Protein 7MC4 (pdb70)

Structure (mmCIF, N/CA/C/O backbone):
data_7MC4
#
_entry.id   7MC4
#
_cell.length_a   114.389
_cell.length_b   173.213
_cell.length_c   83.818
_cell.angle_alpha   90.000
_cell.angle_beta   126.020
_cell.angle_gamma   90.000
#
_symmetry.space_group_name_H-M   'C 1 2 1'
#
loop_
_entity.id
_entity.type
_entity.pdbx_description
1 polymer 'Bilin Lyase-Isomerase'
2 water water
#
loop_
_atom_site.group_PDB
_atom_site.id
_atom_site.type_symbol
_atom_site.label_atom_id
_atom_site.label_alt_id
_atom_site.label_comp_id
_atom_site.label_asym_id
_atom_site.label_entity_id
_atom_site.label_seq_id
_atom_site.pdbx_PDB_ins_code
_atom_site.Cartn_x
_atom_site.Cartn_y
_atom_site.Cartn_z
_atom_site.occupancy
_atom_site.B_iso_or_equiv
_atom_site.auth_seq_id
_atom_site.auth_comp_id
_atom_site.auth_asym_id
_atom_site.auth_atom_id
_atom_site.pdbx_PDB_model_num
ATOM 1 N N . ASP A 1 13 ? 21.905 83.115 33.821 1.00 55.27 -5 ASP A N 1
ATOM 2 C CA . ASP A 1 13 ? 21.816 81.845 34.541 1.00 55.56 -5 ASP A CA 1
ATOM 3 C C . ASP A 1 13 ? 20.599 81.825 35.474 1.00 50.41 -5 ASP A C 1
ATOM 4 O O . ASP A 1 13 ? 20.522 82.616 36.414 1.00 40.97 -5 ASP A O 1
ATOM 9 N N . PRO A 1 14 ? 19.664 80.901 35.221 1.00 46.61 -4 PRO A N 1
ATOM 10 C CA . PRO A 1 14 ? 18.462 80.812 36.067 1.00 40.98 -4 PRO A CA 1
ATOM 11 C C . PRO A 1 14 ? 18.756 80.573 37.534 1.00 40.87 -4 PRO A C 1
ATOM 12 O O . PRO A 1 14 ? 17.818 80.597 38.337 1.00 52.34 -4 PRO A O 1
ATOM 16 N N . ASN A 1 15 ? 20.015 80.353 37.918 1.00 40.47 -3 ASN A N 1
ATOM 17 C CA . ASN A 1 15 ? 20.325 80.110 39.323 1.00 40.97 -3 ASN A CA 1
ATOM 18 C C . ASN A 1 15 ? 20.116 81.348 40.180 1.00 49.17 -3 ASN A C 1
ATOM 19 O O . ASN A 1 15 ? 19.766 81.225 41.359 1.00 54.95 -3 ASN A O 1
ATOM 24 N N . SER A 1 16 ? 20.335 82.536 39.619 1.00 46.03 -2 SER A N 1
ATOM 25 C CA . SER A 1 16 ? 20.145 83.785 40.345 1.00 43.82 -2 SER A CA 1
ATOM 26 C C . SER A 1 16 ? 18.699 84.233 40.362 1.00 43.66 -2 SER A C 1
ATOM 27 O O . SER A 1 16 ? 18.388 85.251 40.983 1.00 48.60 -2 SER A O 1
ATOM 30 N N . SER A 1 17 ? 17.820 83.504 39.688 1.00 43.11 -1 SER A N 1
ATOM 31 C CA . SER A 1 17 ? 16.403 83.822 39.653 1.00 49.28 -1 SER A CA 1
ATOM 32 C C . SER A 1 17 ? 15.552 82.759 40.344 1.00 46.51 -1 SER A C 1
ATOM 33 O O . SER A 1 17 ? 14.319 82.833 40.282 1.00 47.85 -1 SER A O 1
ATOM 36 N N . SER A 1 18 ? 16.171 81.800 41.028 1.00 43.46 0 SER A N 1
ATOM 37 C CA . SER A 1 18 ? 15.486 80.602 41.492 1.00 49.72 0 SER A CA 1
ATOM 38 C C . SER A 1 18 ? 16.064 80.137 42.822 1.00 44.35 0 SER A C 1
ATOM 39 O O . SER A 1 18 ? 17.257 80.296 43.089 1.00 44.23 0 SER A O 1
ATOM 50 N N . ALA A 1 20 ? 15.848 76.746 43.864 1.00 45.97 2 ALA A N 1
ATOM 51 C CA . ALA A 1 20 ? 16.571 75.513 43.565 1.00 45.96 2 ALA A CA 1
ATOM 52 C C . ALA A 1 20 ? 17.903 75.844 42.896 1.00 50.20 2 ALA A C 1
ATOM 53 O O . ALA A 1 20 ? 18.033 76.826 42.160 1.00 57.26 2 ALA A O 1
ATOM 55 N N . GLU A 1 21 ? 18.908 75.028 43.169 1.00 44.88 3 GLU A N 1
ATOM 56 C CA . GLU A 1 21 ? 20.249 75.283 42.674 1.00 43.83 3 GLU A CA 1
ATOM 57 C C . GLU A 1 21 ? 20.645 74.177 41.714 1.00 43.17 3 GLU A C 1
ATOM 58 O O . GLU A 1 21 ? 20.666 72.996 42.083 1.00 44.13 3 GLU A O 1
ATOM 64 N N . ARG A 1 22 ? 20.960 74.561 40.491 1.00 46.74 4 ARG A N 1
ATOM 65 C CA . ARG A 1 22 ? 21.573 73.656 39.535 1.00 41.02 4 ARG A CA 1
ATOM 66 C C . ARG A 1 22 ? 23.081 73.699 39.740 1.00 40.57 4 ARG A C 1
ATOM 67 O O . ARG A 1 22 ? 23.706 74.755 39.586 1.00 39.98 4 ARG A O 1
ATOM 75 N N . PHE A 1 23 ? 23.666 72.567 40.104 1.00 54.80 5 PHE A N 1
ATOM 76 C CA . PHE A 1 23 ? 25.107 72.474 40.305 1.00 51.55 5 PHE A CA 1
ATOM 77 C C . PHE A 1 23 ? 25.734 71.868 39.058 1.00 57.29 5 PHE A C 1
ATOM 78 O O . PHE A 1 23 ? 25.497 70.697 38.740 1.00 56.84 5 PHE A O 1
ATOM 86 N N . ASP A 1 24 ? 26.528 72.670 38.356 1.00 64.35 6 ASP A N 1
ATOM 87 C CA . ASP A 1 24 ? 27.318 72.170 37.245 1.00 62.38 6 ASP A CA 1
ATOM 88 C C . ASP A 1 24 ? 28.588 71.507 37.767 1.00 62.47 6 ASP A C 1
ATOM 89 O O . ASP A 1 24 ? 29.013 71.714 38.905 1.00 56.60 6 ASP A O 1
ATOM 94 N N . ASN A 1 25 ? 29.199 70.695 36.921 1.00 79.75 7 ASN A N 1
ATOM 95 C CA . ASN A 1 25 ? 30.484 70.099 37.255 1.00 86.35 7 ASN A CA 1
ATOM 96 C C . ASN A 1 25 ? 31.484 70.594 36.219 1.00 84.99 7 ASN A C 1
ATOM 97 O O . ASN A 1 25 ? 31.628 70.020 35.136 1.00 73.51 7 ASN A O 1
ATOM 102 N N . LEU A 1 26 ? 32.141 71.700 36.551 1.00 87.38 8 LEU A N 1
ATOM 103 C CA . LEU A 1 26 ? 33.301 72.151 35.802 1.00 86.75 8 LEU A CA 1
ATOM 104 C C . LEU A 1 26 ? 34.515 71.342 36.237 1.00 85.82 8 LEU A C 1
ATOM 105 O O . LEU A 1 26 ? 34.798 71.226 37.435 1.00 85.86 8 LEU A O 1
ATOM 110 N N . VAL A 1 27 ? 35.216 70.761 35.271 1.00 85.68 9 VAL A N 1
ATOM 111 C CA . VAL A 1 27 ? 36.425 69.999 35.547 1.00 81.43 9 VAL A CA 1
ATOM 112 C C . VAL A 1 27 ? 37.539 70.552 34.677 1.00 75.43 9 VAL A C 1
ATOM 113 O O . VAL A 1 27 ? 37.351 70.768 33.473 1.00 71.78 9 VAL A O 1
ATOM 117 N N . GLU A 1 28 ? 38.689 70.797 35.289 1.00 73.44 10 GLU A N 1
ATOM 118 C CA . GLU A 1 28 ? 39.827 71.315 34.547 1.00 66.90 10 GLU A CA 1
ATOM 119 C C . GLU A 1 28 ? 40.407 70.215 33.667 1.00 50.93 10 GLU A C 1
ATOM 120 O O . GLU A 1 28 ? 40.761 69.135 34.149 1.00 47.62 10 GLU A O 1
ATOM 126 N N . GLY A 1 29 ? 40.474 70.474 32.377 1.00 46.41 11 GLY A N 1
ATOM 127 C CA . GLY A 1 29 ? 41.002 69.520 31.433 1.00 40.38 11 GLY A CA 1
ATOM 128 C C . GLY A 1 29 ? 42.494 69.660 31.271 1.00 44.41 11 GLY A C 1
ATOM 129 O O . GLY A 1 29 ? 43.194 70.224 32.114 1.00 47.15 11 GLY A O 1
ATOM 130 N N . LEU A 1 30 ? 42.982 69.139 30.158 1.00 49.55 12 LEU A N 1
ATOM 131 C CA . LEU A 1 30 ? 44.396 69.142 29.848 1.00 42.40 12 LEU A CA 1
ATOM 132 C C . LEU A 1 30 ? 44.624 69.863 28.528 1.00 33.04 12 LEU A C 1
ATOM 133 O O . LEU A 1 30 ? 43.705 70.038 27.724 1.00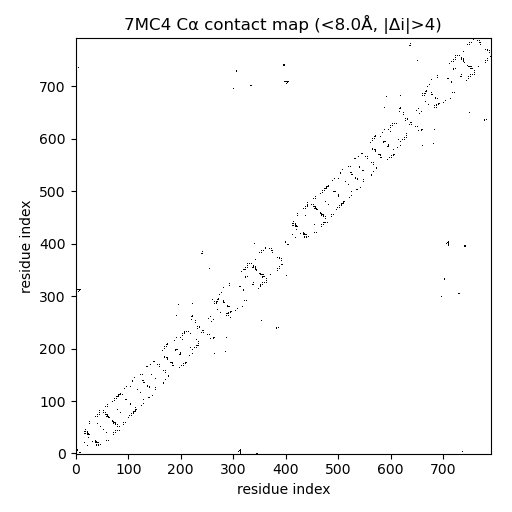 32.48 12 LEU A O 1
ATOM 138 N N . THR A 1 31 ? 45.858 70.300 28.319 1.00 26.97 13 THR A N 1
ATOM 139 C CA . THR A 1 31 ? 46.243 70.658 26.973 1.00 25.95 13 THR A CA 1
ATOM 140 C C . THR A 1 31 ? 46.297 69.394 26.109 1.00 48.44 13 THR A C 1
ATOM 141 O O . THR A 1 31 ? 46.181 68.259 26.594 1.00 43.30 13 THR A O 1
ATOM 145 N N . GLU A 1 32 ? 46.444 69.599 24.800 1.00 50.65 14 GLU A N 1
ATOM 146 C CA . GLU A 1 32 ? 46.577 68.463 23.895 1.00 41.58 14 GLU A CA 1
ATOM 147 C C . GLU A 1 32 ? 47.891 67.739 24.129 1.00 39.56 14 GLU A C 1
ATOM 148 O O . GLU A 1 32 ? 47.936 66.503 24.190 1.00 35.14 14 GLU A O 1
ATOM 154 N N . GLU A 1 33 ? 48.977 68.504 24.251 1.00 41.92 15 GLU A N 1
ATOM 155 C CA . GLU A 1 33 ? 50.288 67.941 24.556 1.00 41.19 15 GLU A CA 1
ATOM 156 C C . GLU A 1 33 ? 50.241 67.065 25.807 1.00 36.95 15 GLU A C 1
ATOM 157 O O . GLU A 1 33 ? 50.729 65.930 25.812 1.00 35.42 15 GLU A O 1
ATOM 163 N N . ARG A 1 34 ? 49.667 67.582 26.891 1.00 47.36 16 ARG A N 1
ATOM 164 C CA . ARG A 1 34 ? 49.661 66.812 28.129 1.00 42.78 16 ARG A CA 1
ATOM 165 C C . ARG A 1 34 ? 48.758 65.596 27.995 1.00 30.73 16 ARG A C 1
ATOM 166 O O . ARG A 1 34 ? 49.063 64.522 28.530 1.00 45.33 16 ARG A O 1
ATOM 174 N N . ALA A 1 35 ? 47.654 65.738 27.263 1.00 30.27 17 ALA A N 1
ATOM 175 C CA . ALA A 1 35 ? 46.763 64.606 27.055 1.00 42.31 17 ALA A CA 1
ATOM 176 C C . ALA A 1 35 ? 47.501 63.444 26.399 1.00 40.43 17 ALA A C 1
ATOM 177 O O . ALA A 1 35 ? 47.476 62.313 26.892 1.00 28.34 17 ALA A O 1
ATOM 187 N N . ALA A 1 37 ? 50.411 62.736 26.358 1.00 30.06 19 ALA A N 1
ATOM 188 C CA . ALA A 1 37 ? 51.482 62.224 27.203 1.00 40.97 19 ALA A CA 1
ATOM 189 C C . ALA A 1 37 ? 50.968 61.202 28.207 1.00 41.75 19 ALA A C 1
ATOM 190 O O . ALA A 1 37 ? 51.632 60.191 28.457 1.00 47.22 19 ALA A O 1
ATOM 192 N N . VAL A 1 38 ? 49.793 61.438 28.790 1.00 44.70 20 VAL A N 1
ATOM 193 C CA . VAL A 1 38 ? 49.343 60.642 29.930 1.00 35.87 20 VAL A CA 1
ATOM 194 C C . VAL A 1 38 ? 48.368 59.531 29.549 1.00 29.87 20 VAL A C 1
ATOM 195 O O . VAL A 1 38 ? 48.240 58.550 30.295 1.00 27.68 20 VAL A O 1
ATOM 199 N N . ILE A 1 39 ? 47.688 59.647 28.418 1.00 40.59 21 ILE A N 1
ATOM 200 C CA . ILE A 1 39 ? 46.523 58.813 28.156 1.00 40.13 21 ILE A CA 1
ATOM 201 C C . ILE A 1 39 ? 46.887 57.326 28.067 1.00 41.05 21 ILE A C 1
ATOM 202 O O . ILE A 1 39 ? 46.041 56.459 28.333 1.00 43.96 21 ILE A O 1
ATOM 207 N N . LEU A 1 40 ? 48.136 56.995 27.708 1.00 43.51 22 LEU A N 1
ATOM 208 C CA . LEU A 1 40 ? 48.570 55.595 27.691 1.00 50.94 22 LEU A CA 1
ATOM 209 C C . LEU A 1 40 ? 49.373 55.197 28.921 1.00 55.48 22 LEU A C 1
ATOM 210 O O . LEU A 1 40 ? 49.690 54.015 29.067 1.00 45.21 22 LEU A O 1
ATOM 215 N N . ALA A 1 41 ? 49.727 56.143 29.790 1.00 55.03 23 ALA A N 1
ATOM 216 C CA . ALA A 1 41 ? 50.594 55.827 30.914 1.00 60.50 23 ALA A CA 1
ATOM 217 C C . ALA A 1 41 ? 49.898 54.877 31.876 1.00 60.27 23 ALA A C 1
ATOM 218 O O . ALA A 1 41 ? 48.668 54.852 31.973 1.00 57.96 23 ALA A O 1
ATOM 220 N N . ASP A 1 42 ? 50.694 54.083 32.593 1.00 62.93 24 ASP A N 1
ATOM 221 C CA . ASP A 1 42 ? 50.129 53.325 33.697 1.00 59.39 24 ASP A CA 1
ATOM 222 C C . ASP A 1 42 ? 49.533 54.309 34.706 1.00 53.64 24 ASP A C 1
ATOM 223 O O . ASP A 1 42 ? 50.246 55.203 35.184 1.00 60.87 24 ASP A O 1
ATOM 228 N N . PRO A 1 43 ? 48.243 54.190 35.035 1.00 41.95 25 PRO A N 1
ATOM 229 C CA . PRO A 1 43 ? 47.640 55.150 35.981 1.00 39.81 25 PRO A CA 1
ATOM 230 C C . PRO A 1 43 ? 48.339 55.201 37.334 1.00 58.21 25 PRO A C 1
ATOM 231 O O . PRO A 1 43 ? 48.322 56.248 37.992 1.00 68.02 25 PRO A O 1
ATOM 235 N N . ASP A 1 44 ? 48.968 54.105 37.766 1.00 57.32 26 ASP A N 1
ATOM 236 C CA . ASP A 1 44 ? 49.734 54.102 39.005 1.00 61.35 26 ASP A CA 1
ATOM 237 C C . ASP A 1 44 ? 50.978 54.982 38.937 1.00 45.35 26 ASP A C 1
ATOM 238 O O . ASP A 1 44 ? 51.619 55.201 39.974 1.00 35.81 26 ASP A O 1
ATOM 243 N N . SER A 1 45 ? 51.340 55.477 37.758 1.00 30.69 27 SER A N 1
ATOM 244 C CA . SER A 1 45 ? 52.561 56.249 37.591 1.00 54.06 27 SER A CA 1
ATOM 245 C C . SER A 1 45 ? 52.300 57.740 37.457 1.00 47.40 27 SER A C 1
ATOM 246 O O . SER A 1 45 ? 53.247 58.528 37.392 1.00 31.85 27 SER A O 1
ATOM 249 N N . LEU A 1 46 ? 51.047 58.145 37.413 1.00 49.71 28 LEU A N 1
ATOM 250 C CA . LEU A 1 46 ? 50.696 59.522 37.115 1.00 46.81 28 LEU A CA 1
ATOM 251 C C . LEU A 1 46 ? 50.571 60.330 38.402 1.00 37.32 28 LEU A C 1
ATOM 252 O O . LEU A 1 46 ? 50.001 59.856 39.391 1.00 55.71 28 LEU A O 1
ATOM 257 N N . GLU A 1 47 ? 51.134 61.541 38.388 1.00 32.16 29 GLU A N 1
ATOM 258 C CA . GLU A 1 47 ? 50.861 62.502 39.447 1.00 32.89 29 GLU A CA 1
ATOM 259 C C . GLU A 1 47 ? 49.368 62.579 39.719 1.00 40.27 29 GLU A C 1
ATOM 260 O O . GLU A 1 47 ? 48.904 62.249 40.815 1.00 51.16 29 GLU A O 1
ATOM 266 N N . ARG A 1 48 ? 48.590 62.949 38.707 1.00 39.54 30 ARG A N 1
ATOM 267 C CA . ARG A 1 48 ? 47.138 63.024 38.845 1.00 36.37 30 ARG A CA 1
ATOM 268 C C . ARG A 1 48 ? 46.450 61.961 37.981 1.00 42.64 30 ARG A C 1
ATOM 269 O O . ARG A 1 48 ? 46.269 62.152 36.762 1.00 35.84 30 ARG A O 1
ATOM 277 N N . PRO A 1 49 ? 46.067 60.818 38.571 1.00 52.04 31 PRO A N 1
ATOM 278 C CA . PRO A 1 49 ? 45.490 59.712 37.783 1.00 35.54 31 PRO A CA 1
ATOM 279 C C . PRO A 1 49 ? 44.204 60.038 37.026 1.00 42.03 31 PRO A C 1
ATOM 280 O O . PRO A 1 49 ? 43.930 59.407 35.992 1.00 37.61 31 PRO A O 1
ATOM 284 N N . VAL A 1 50 ? 43.383 60.975 37.505 1.00 49.75 32 VAL A N 1
ATOM 285 C CA . VAL A 1 50 ? 42.156 61.280 36.768 1.00 44.70 32 VAL A CA 1
ATOM 286 C C . VAL A 1 50 ? 42.475 61.866 35.393 1.00 48.85 32 VAL A C 1
ATOM 287 O O . VAL A 1 50 ? 41.695 61.709 34.441 1.00 44.63 32 VAL A O 1
ATOM 291 N N . ASP A 1 51 ? 43.637 62.513 35.253 1.00 40.99 33 ASP A N 1
ATOM 292 C CA . ASP A 1 51 ? 44.066 63.012 33.953 1.00 45.23 33 ASP A CA 1
ATOM 293 C C . ASP A 1 51 ? 43.992 61.944 32.870 1.00 54.77 33 ASP A C 1
ATOM 294 O O . ASP A 1 51 ? 43.861 62.266 31.682 1.00 54.74 33 ASP A O 1
ATOM 299 N N . LYS A 1 52 ? 44.068 60.669 33.256 1.00 46.89 34 LYS A N 1
ATOM 300 C CA . LYS A 1 52 ? 44.081 59.610 32.261 1.00 44.15 34 LYS A CA 1
ATOM 301 C C . LYS A 1 52 ? 42.756 59.545 31.500 1.00 54.26 34 LYS A C 1
ATOM 302 O O . LYS A 1 52 ? 42.736 59.143 30.330 1.00 54.47 34 LYS A O 1
ATOM 308 N N . TYR A 1 53 ? 41.651 59.974 32.121 1.00 62.86 35 TYR A N 1
ATOM 309 C CA . TYR A 1 53 ? 40.341 59.949 31.466 1.00 66.40 35 TYR A CA 1
ATOM 310 C C . TYR A 1 53 ? 40.137 61.171 30.584 1.00 64.83 35 TYR A C 1
ATOM 311 O O . TYR A 1 53 ? 39.692 61.053 29.436 1.00 68.82 35 TYR A O 1
ATOM 328 N N . ALA A 1 55 ? 42.109 63.171 29.205 1.00 30.23 37 ALA A N 1
ATOM 329 C CA . ALA A 1 55 ? 42.967 63.200 28.027 1.00 33.30 37 ALA A CA 1
ATOM 330 C C . ALA A 1 55 ? 42.250 62.646 26.796 1.00 40.79 37 ALA A C 1
ATOM 331 O O . ALA A 1 55 ? 42.407 63.168 25.684 1.00 46.18 37 ALA A O 1
ATOM 333 N N . ALA A 1 56 ? 41.465 61.590 26.968 1.00 25.48 38 ALA A N 1
ATOM 334 C CA . ALA A 1 56 ? 40.659 61.082 25.858 1.00 36.69 38 ALA A CA 1
ATOM 335 C C . ALA A 1 56 ? 39.675 62.134 25.385 1.00 39.45 38 ALA A C 1
ATOM 336 O O . ALA A 1 56 ? 39.613 62.453 24.194 1.00 47.82 38 ALA A O 1
ATOM 338 N N . THR A 1 57 ? 38.898 62.688 26.319 1.00 39.75 39 THR A N 1
ATOM 339 C CA . THR A 1 57 ? 37.966 63.761 25.993 1.00 45.87 39 THR A CA 1
ATOM 340 C C . THR A 1 57 ? 38.688 64.952 25.360 1.00 47.51 39 THR A C 1
ATOM 341 O O . THR A 1 57 ? 38.156 65.595 24.447 1.00 55.60 39 THR A O 1
ATOM 345 N N . ARG A 1 58 ? 39.908 65.255 25.819 1.00 40.08 40 ARG A N 1
ATOM 346 C CA . ARG A 1 58 ? 40.644 66.384 25.253 1.00 46.03 40 ARG A CA 1
ATOM 347 C C . ARG A 1 58 ? 41.067 66.107 23.815 1.00 43.77 40 ARG A C 1
ATOM 348 O O . ARG A 1 58 ? 40.905 66.966 22.937 1.00 50.43 40 ARG A O 1
ATOM 356 N N . LEU A 1 59 ? 41.613 64.918 23.556 1.00 41.95 41 LEU A N 1
ATOM 357 C CA . LEU A 1 59 ? 41.977 64.535 22.194 1.00 37.77 41 LEU A CA 1
ATOM 358 C C . LEU A 1 59 ? 40.764 64.433 21.277 1.00 38.03 41 LEU A C 1
ATOM 359 O O . LEU A 1 59 ? 40.917 64.538 20.055 1.00 42.07 41 LEU A O 1
ATOM 364 N N . GLY A 1 60 ? 39.568 64.231 21.837 1.00 30.85 42 GLY A N 1
ATOM 365 C CA . GLY A 1 60 ? 38.369 64.279 21.025 1.00 25.71 42 GLY A CA 1
ATOM 366 C C . GLY A 1 60 ? 38.134 65.637 20.396 1.00 45.93 42 GLY A C 1
ATOM 367 O O . GLY A 1 60 ? 37.584 65.725 19.297 1.00 35.81 42 GLY A O 1
ATOM 368 N N . ALA A 1 61 ? 38.541 66.710 21.081 1.00 41.97 43 ALA A N 1
ATOM 369 C CA . ALA A 1 61 ? 38.413 68.069 20.571 1.00 44.13 43 ALA A CA 1
ATOM 370 C C . ALA A 1 61 ? 39.626 68.501 19.778 1.00 50.73 43 ALA A C 1
ATOM 371 O O . ALA A 1 61 ? 39.700 69.662 19.359 1.00 52.12 43 ALA A O 1
ATOM 373 N N . SER A 1 62 ? 40.575 67.603 19.568 1.00 56.48 44 SER A N 1
ATOM 374 C CA . SER A 1 62 ? 41.796 67.937 18.862 1.00 57.11 44 SER A CA 1
ATOM 375 C C . SER A 1 62 ? 41.591 67.805 17.352 1.00 55.51 44 SER A C 1
ATOM 376 O O . SER A 1 62 ? 40.584 67.280 16.875 1.00 60.77 44 SER A O 1
ATOM 379 N N . ASN A 1 63 ? 42.571 68.289 16.592 1.00 51.41 45 ASN A N 1
ATOM 380 C CA . ASN A 1 63 ? 42.521 68.245 15.137 1.00 50.55 45 ASN A CA 1
ATOM 381 C C . ASN A 1 63 ? 43.760 67.649 14.485 1.00 58.79 45 ASN A C 1
ATOM 382 O O . ASN A 1 63 ? 43.740 67.422 13.271 1.00 56.93 45 ASN A O 1
ATOM 387 N N . SER A 1 64 ? 44.841 67.430 15.224 1.00 64.73 46 SER A N 1
ATOM 388 C CA . SER A 1 64 ? 46.053 66.979 14.564 1.00 65.02 46 SER A CA 1
ATOM 389 C C . SER A 1 64 ? 45.976 65.487 14.286 1.00 53.86 46 SER A C 1
ATOM 390 O O . SER A 1 64 ? 45.223 64.744 14.913 1.00 49.40 46 SER A O 1
ATOM 393 N N . GLU A 1 65 ? 46.753 65.059 13.301 1.00 58.34 47 GLU A N 1
ATOM 394 C CA . GLU A 1 65 ? 46.767 63.648 12.957 1.00 61.72 47 GLU A CA 1
ATOM 395 C C . GLU A 1 65 ? 47.369 62.822 14.085 1.00 61.34 47 GLU A C 1
ATOM 396 O O . GLU A 1 65 ? 46.891 61.718 14.358 1.00 60.73 47 GLU A O 1
ATOM 402 N N . GLU A 1 66 ? 48.382 63.359 14.776 1.00 59.85 48 GLU A N 1
ATOM 403 C CA . GLU A 1 66 ? 49.021 62.626 15.866 1.00 55.83 48 GLU A CA 1
ATOM 404 C C . GLU A 1 66 ? 48.040 62.346 16.997 1.00 48.93 48 GLU A C 1
ATOM 405 O O . GLU A 1 66 ? 48.005 61.235 17.539 1.00 40.40 48 GLU A O 1
ATOM 411 N N . SER A 1 67 ? 47.231 63.344 17.365 1.00 51.26 49 SER A N 1
ATOM 412 C CA . SER A 1 67 ? 46.227 63.138 18.403 1.00 47.23 49 SER A CA 1
ATOM 413 C C . SER A 1 67 ? 45.226 62.063 18.003 1.00 43.68 49 SER A C 1
ATOM 414 O O . SER A 1 67 ? 44.640 61.398 18.863 1.00 55.10 49 SER A O 1
ATOM 417 N N . LEU A 1 68 ? 45.015 61.877 16.708 1.00 47.78 50 LEU A N 1
ATOM 418 C CA . LEU A 1 68 ? 44.157 60.785 16.277 1.00 51.67 50 LEU A CA 1
ATOM 419 C C . LEU A 1 68 ? 44.867 59.448 16.391 1.00 46.16 50 LEU A C 1
ATOM 420 O O . LEU A 1 68 ? 44.229 58.425 16.674 1.00 52.09 50 LEU A O 1
ATOM 425 N N . ASP A 1 69 ? 46.177 59.428 16.178 1.00 32.61 51 ASP A N 1
ATOM 426 C CA . ASP A 1 69 ? 46.855 58.152 16.288 1.00 47.62 51 ASP A CA 1
ATOM 427 C C . ASP A 1 69 ? 47.030 57.746 17.739 1.00 45.24 51 ASP A C 1
ATOM 428 O O . ASP A 1 69 ? 47.052 56.543 18.041 1.00 40.56 51 ASP A O 1
ATOM 433 N N . VAL A 1 70 ? 47.127 58.730 18.643 1.00 42.73 52 VAL A N 1
ATOM 434 C CA . VAL A 1 70 ? 47.190 58.430 20.073 1.00 38.00 52 VAL A CA 1
ATOM 435 C C . VAL A 1 70 ? 45.855 57.882 20.557 1.00 35.20 52 VAL A C 1
ATOM 436 O O . VAL A 1 70 ? 45.806 56.916 21.328 1.00 37.33 52 VAL A O 1
ATOM 440 N N . LEU A 1 71 ? 44.754 58.481 20.098 1.00 38.46 53 LEU A N 1
ATOM 441 C CA . LEU A 1 71 ? 43.431 57.973 20.433 1.00 29.92 53 LEU A CA 1
ATOM 442 C C . LEU A 1 71 ? 43.253 56.541 19.959 1.00 33.62 53 LEU A C 1
ATOM 443 O O . LEU A 1 71 ? 42.671 55.715 20.674 1.00 40.87 53 LEU A O 1
ATOM 448 N N . ILE A 1 72 ? 43.750 56.225 18.758 1.00 38.74 54 ILE A N 1
ATOM 449 C CA . ILE A 1 72 ? 43.662 54.858 18.243 1.00 36.61 54 ILE A CA 1
ATOM 450 C C . ILE A 1 72 ? 44.374 53.895 19.181 1.00 35.81 54 ILE A C 1
ATOM 451 O O . ILE A 1 72 ? 43.908 52.771 19.418 1.00 36.37 54 ILE A O 1
ATOM 456 N N . GLN A 1 73 ? 45.516 54.316 19.729 1.00 34.48 55 GLN A N 1
ATOM 457 C CA . GLN A 1 73 ? 46.200 53.481 20.707 1.00 26.13 55 GLN A CA 1
ATOM 458 C C . GLN A 1 73 ? 45.387 53.361 21.979 1.00 27.20 55 GLN A C 1
ATOM 459 O O . GLN A 1 73 ? 45.209 52.259 22.503 1.00 30.07 55 GLN A O 1
ATOM 465 N N . ALA A 1 74 ? 44.858 54.476 22.474 1.00 28.69 56 ALA A N 1
ATOM 466 C CA . ALA A 1 74 ? 44.026 54.420 23.671 1.00 29.94 56 ALA A CA 1
ATOM 467 C C . ALA A 1 74 ? 42.810 53.523 23.473 1.00 36.30 56 ALA A C 1
ATOM 468 O O . ALA A 1 74 ? 42.309 52.939 24.441 1.00 57.95 56 ALA A O 1
ATOM 470 N N . ALA A 1 75 ? 42.334 53.388 22.233 1.00 35.12 57 ALA A N 1
ATOM 471 C CA . ALA A 1 75 ? 41.179 52.544 21.939 1.00 32.77 57 ALA A CA 1
ATOM 472 C C . ALA A 1 75 ? 41.550 51.066 21.889 1.00 43.30 57 ALA A C 1
ATOM 473 O O . ALA A 1 75 ? 40.679 50.202 22.055 1.00 40.67 57 ALA A O 1
ATOM 475 N N . GLU A 1 76 ? 42.825 50.764 21.629 1.00 46.27 58 GLU A N 1
ATOM 476 C CA . GLU A 1 76 ? 43.370 49.415 21.678 1.00 38.99 58 GLU A CA 1
ATOM 477 C C . GLU A 1 76 ? 44.019 49.109 23.014 1.00 51.83 58 GLU A C 1
ATOM 478 O O . GLU A 1 76 ? 44.773 48.135 23.114 1.00 55.18 58 GLU A O 1
ATOM 484 N N . LEU A 1 77 ? 43.764 49.931 24.031 1.00 54.20 59 LEU A N 1
ATOM 485 C CA . LEU A 1 77 ? 44.370 49.716 25.339 1.00 55.72 59 LEU A CA 1
ATOM 486 C C . LEU A 1 77 ? 43.969 48.355 25.897 1.00 61.16 59 LEU A C 1
ATOM 487 O O . LEU A 1 77 ? 42.786 47.991 25.896 1.00 53.77 59 LEU A O 1
ATOM 492 N N . ASP A 1 78 ? 44.977 47.612 26.382 1.00 66.98 60 ASP A N 1
ATOM 493 C CA . ASP A 1 78 ? 44.862 46.272 26.950 1.00 82.09 60 ASP A CA 1
ATOM 494 C C . ASP A 1 78 ? 43.888 46.248 28.127 1.00 83.51 60 ASP A C 1
ATOM 495 O O . ASP A 1 78 ? 44.185 46.766 29.211 1.00 78.29 60 ASP A O 1
ATOM 500 N N . PRO A 1 79 ? 42.732 45.641 27.959 1.00 88.80 61 PRO A N 1
ATOM 501 C CA . PRO A 1 79 ? 41.702 45.723 29.000 1.00 90.05 61 PRO A CA 1
ATOM 502 C C . PRO A 1 79 ? 41.988 44.841 30.203 1.00 85.00 61 PRO A C 1
ATOM 503 O O . PRO A 1 79 ? 41.054 44.349 30.841 1.00 89.22 61 PRO A O 1
ATOM 507 N N . GLU A 1 80 ? 43.261 44.629 30.537 1.00 82.92 62 GLU A N 1
ATOM 508 C CA . GLU A 1 80 ? 43.569 43.741 31.656 1.00 80.63 62 GLU A CA 1
ATOM 509 C C . GLU A 1 80 ? 43.200 44.381 32.995 1.00 70.61 62 GLU A C 1
ATOM 510 O O . GLU A 1 80 ? 42.454 43.798 33.789 1.00 61.71 62 GLU A O 1
ATOM 516 N N . HIS A 1 81 ? 43.688 45.584 33.258 1.00 72.54 63 HIS A N 1
ATOM 517 C CA . HIS A 1 81 ? 43.490 46.180 34.567 1.00 76.15 63 HIS A CA 1
ATOM 518 C C . HIS A 1 81 ? 42.387 47.239 34.516 1.00 75.28 63 HIS A C 1
ATOM 519 O O . HIS A 1 81 ? 41.827 47.552 33.459 1.00 71.10 63 HIS A O 1
ATOM 526 N N . LEU A 1 82 ? 42.063 47.765 35.702 1.00 76.75 64 LEU A N 1
ATOM 527 C CA . LEU A 1 82 ? 40.909 48.637 35.887 1.00 67.80 64 LEU A CA 1
ATOM 528 C C . LEU A 1 82 ? 40.952 49.843 34.956 1.00 60.86 64 LEU A C 1
ATOM 529 O O . LEU A 1 82 ? 40.054 50.038 34.129 1.00 63.64 64 LEU A O 1
ATOM 534 N N . PHE A 1 83 ? 41.996 50.668 35.075 1.00 57.00 65 PHE A N 1
ATOM 535 C CA . PHE A 1 83 ? 41.942 52.020 34.526 1.00 55.31 65 PHE A CA 1
ATOM 536 C C . PHE A 1 83 ? 41.976 52.056 32.998 1.00 53.03 65 PHE A C 1
ATOM 537 O O . PHE A 1 83 ? 41.578 53.070 32.411 1.00 37.89 65 PHE A O 1
ATOM 545 N N . ASN A 1 84 ? 42.429 50.981 32.344 1.00 54.19 66 ASN A N 1
ATOM 546 C CA . ASN A 1 84 ? 42.596 50.963 30.893 1.00 51.31 66 ASN A CA 1
ATOM 547 C C . ASN A 1 84 ? 41.359 50.504 30.125 1.00 56.74 66 ASN A C 1
ATOM 548 O O . ASN A 1 84 ? 41.385 50.529 28.892 1.00 64.72 66 ASN A O 1
ATOM 553 N N . ARG A 1 85 ? 40.294 50.061 30.804 1.00 47.67 67 ARG A N 1
ATOM 554 C CA . ARG A 1 85 ? 39.011 49.910 30.130 1.00 42.32 67 ARG A CA 1
ATOM 555 C C . ARG A 1 85 ? 38.164 51.164 30.194 1.00 41.06 67 ARG A C 1
ATOM 556 O O . ARG A 1 85 ? 37.422 51.439 29.251 1.00 47.78 67 ARG A O 1
ATOM 564 N N . ILE A 1 86 ? 38.226 51.917 31.291 1.00 42.30 68 ILE A N 1
ATOM 565 C CA . ILE A 1 86 ? 37.560 53.214 31.327 1.00 38.40 68 ILE A CA 1
ATOM 566 C C . ILE A 1 86 ? 38.138 54.106 30.237 1.00 51.17 68 ILE A C 1
ATOM 567 O O . ILE A 1 86 ? 37.410 54.643 29.393 1.00 55.84 68 ILE A O 1
ATOM 572 N N . THR A 1 87 ? 39.468 54.239 30.217 1.00 48.22 69 THR A N 1
ATOM 573 C CA . THR A 1 87 ? 40.128 55.080 29.225 1.00 48.15 69 THR A CA 1
ATOM 574 C C . THR A 1 87 ? 39.885 54.570 27.804 1.00 48.87 69 THR A C 1
ATOM 575 O O . THR A 1 87 ? 39.702 55.369 26.877 1.00 38.19 69 THR A O 1
ATOM 579 N N . ARG A 1 88 ? 39.863 53.244 27.615 1.00 35.79 70 ARG A N 1
ATOM 580 C CA . ARG A 1 88 ? 39.486 52.698 26.317 1.00 27.22 70 ARG A CA 1
ATOM 581 C C . ARG A 1 88 ? 38.084 53.149 25.909 1.00 35.42 70 ARG A C 1
ATOM 582 O O . ARG A 1 88 ? 37.849 53.493 24.744 1.00 34.79 70 ARG A O 1
ATOM 590 N N . ARG A 1 89 ? 37.143 53.171 26.864 1.00 37.55 71 ARG A N 1
ATOM 591 C CA A ARG A 1 89 ? 35.770 53.581 26.568 0.50 32.56 71 ARG A CA 1
ATOM 592 C CA B ARG A 1 89 ? 35.775 53.579 26.555 0.50 32.55 71 ARG A CA 1
ATOM 593 C C . ARG A 1 89 ? 35.720 55.029 26.085 1.00 39.19 71 ARG A C 1
ATOM 594 O O . ARG A 1 89 ? 34.985 55.363 25.146 1.00 43.92 71 ARG A O 1
ATOM 609 N N . LYS A 1 90 ? 36.500 55.904 26.712 1.00 41.43 72 LYS A N 1
ATOM 610 C CA . LYS A 1 90 ? 36.451 57.310 26.341 1.00 40.13 72 LYS A CA 1
ATOM 611 C C . LYS A 1 90 ? 37.274 57.604 25.087 1.00 41.07 72 LYS A C 1
ATOM 612 O O . LYS A 1 90 ? 36.977 58.571 24.381 1.00 57.89 72 LYS A O 1
ATOM 618 N N . ALA A 1 91 ? 38.299 56.795 24.789 1.00 34.10 73 ALA A N 1
ATOM 619 C CA . ALA A 1 91 ? 38.999 56.919 23.512 1.00 31.95 73 ALA A CA 1
ATOM 620 C C . ALA A 1 91 ? 38.060 56.616 22.353 1.00 30.58 73 ALA A C 1
ATOM 621 O O . ALA A 1 91 ? 38.166 57.215 21.272 1.00 27.68 73 ALA A O 1
ATOM 623 N N . ILE A 1 92 ? 37.111 55.712 22.587 1.00 24.41 74 ILE A N 1
ATOM 624 C CA . ILE A 1 92 ? 36.232 55.209 21.543 1.00 31.94 74 ILE A CA 1
ATOM 625 C C . ILE A 1 92 ? 35.105 56.188 21.261 1.00 41.29 74 ILE A C 1
ATOM 626 O O . ILE A 1 92 ? 34.777 56.457 20.093 1.00 34.47 74 ILE A O 1
ATOM 631 N N . ASP A 1 93 ? 34.465 56.738 22.299 1.00 35.37 75 ASP A N 1
ATOM 632 C CA . ASP A 1 93 ? 33.468 57.720 21.912 1.00 40.92 75 ASP A CA 1
ATOM 633 C C . ASP A 1 93 ? 34.125 59.046 21.563 1.00 37.02 75 ASP A C 1
ATOM 634 O O . ASP A 1 93 ? 33.500 59.862 20.877 1.00 46.25 75 ASP A O 1
ATOM 639 N N . ALA A 1 94 ? 35.395 59.233 21.950 1.00 29.57 76 ALA A N 1
ATOM 640 C CA . ALA A 1 94 ? 36.188 60.337 21.412 1.00 41.48 76 ALA A CA 1
ATOM 641 C C . ALA A 1 94 ? 36.400 60.180 19.914 1.00 44.29 76 ALA A C 1
ATOM 642 O O . ALA A 1 94 ? 36.261 61.146 19.153 1.00 47.76 76 ALA A O 1
ATOM 644 N N . LEU A 1 95 ? 36.750 58.963 19.472 1.00 45.75 77 LEU A N 1
ATOM 645 C CA . LEU A 1 95 ? 36.930 58.696 18.045 1.00 45.23 77 LEU A CA 1
ATOM 646 C C . LEU A 1 95 ? 35.625 58.797 17.267 1.00 41.02 77 LEU A C 1
ATOM 647 O O . LEU A 1 95 ? 35.654 58.909 16.037 1.00 39.38 77 LEU A O 1
ATOM 652 N N . GLY A 1 96 ? 34.484 58.761 17.955 1.00 43.32 78 GLY A N 1
ATOM 653 C CA . GLY A 1 96 ? 33.219 58.975 17.276 1.00 35.38 78 GLY A CA 1
ATOM 654 C C . GLY A 1 96 ? 33.053 60.411 16.819 1.00 54.07 78 GLY A C 1
ATOM 655 O O . GLY A 1 96 ? 32.717 60.668 15.661 1.00 63.05 78 GLY A O 1
ATOM 656 N N . ARG A 1 97 ? 33.289 61.371 17.714 1.00 58.81 79 ARG A N 1
ATOM 657 C CA . ARG A 1 97 ? 33.176 62.752 17.265 1.00 67.38 79 ARG A CA 1
ATOM 658 C C . ARG A 1 97 ? 34.345 63.171 16.390 1.00 60.31 79 ARG A C 1
ATOM 659 O O . ARG A 1 97 ? 34.198 64.111 15.600 1.00 63.42 79 ARG A O 1
ATOM 667 N N . ARG A 1 98 ? 35.487 62.482 16.488 1.00 51.90 80 ARG A N 1
ATOM 668 C CA . ARG A 1 98 ? 36.567 62.752 15.544 1.00 50.22 80 ARG A CA 1
ATOM 669 C C . ARG A 1 98 ? 36.138 62.443 14.112 1.00 44.14 80 ARG A C 1
ATOM 670 O O . ARG A 1 98 ? 36.579 63.115 13.170 1.00 41.48 80 ARG A O 1
ATOM 678 N N . LYS A 1 99 ? 35.279 61.435 13.937 1.00 51.29 81 LYS A N 1
ATOM 679 C CA . LYS A 1 99 ? 34.681 61.056 12.647 1.00 46.20 81 LYS A CA 1
ATOM 680 C C . LYS A 1 99 ? 35.722 60.699 11.592 1.00 54.59 81 LYS A C 1
ATOM 681 O O . LYS A 1 99 ? 35.484 60.858 10.395 1.00 63.19 81 LYS A O 1
ATOM 687 N N . SER A 1 100 ? 36.848 60.188 12.011 1.00 57.45 82 SER A N 1
ATOM 688 C CA . SER A 1 100 ? 37.754 59.717 10.974 1.00 51.47 82 SER A CA 1
ATOM 689 C C . SER A 1 100 ? 37.567 58.225 10.720 1.00 53.45 82 SER A C 1
ATOM 690 O O . SER A 1 100 ? 37.259 57.468 11.642 1.00 45.52 82 SER A O 1
ATOM 693 N N . PRO A 1 101 ? 37.717 57.770 9.476 1.00 54.79 83 PRO A N 1
ATOM 694 C CA . PRO A 1 101 ? 37.623 56.330 9.209 1.00 53.05 83 PRO A CA 1
ATOM 695 C C . PRO A 1 101 ? 38.834 55.536 9.655 1.00 55.13 83 PRO A C 1
ATOM 696 O O . PRO A 1 101 ? 38.761 54.303 9.661 1.00 66.39 83 PRO A O 1
ATOM 700 N N . LYS A 1 102 ? 39.953 56.171 10.007 1.00 53.11 84 LYS A N 1
ATOM 701 C CA . LYS A 1 102 ? 41.084 55.360 10.449 1.00 52.62 84 LYS A CA 1
ATOM 702 C C . LYS A 1 102 ? 40.852 54.794 11.837 1.00 47.93 84 LYS A C 1
ATOM 703 O O . LYS A 1 102 ? 41.552 53.857 12.232 1.00 53.74 84 LYS A O 1
ATOM 709 N N . ALA A 1 103 ? 39.872 55.332 12.574 1.00 36.42 85 ALA A N 1
ATOM 710 C CA . ALA A 1 103 ? 39.445 54.723 13.822 1.00 31.00 85 ALA A CA 1
ATOM 711 C C . ALA A 1 103 ? 38.776 53.370 13.606 1.00 35.52 85 ALA A C 1
ATOM 712 O O . ALA A 1 103 ? 38.693 52.577 14.547 1.00 43.80 85 ALA A O 1
ATOM 714 N N . LEU A 1 104 ? 38.323 53.082 12.390 1.00 38.67 86 LEU A N 1
ATOM 715 C CA . LEU A 1 104 ? 37.480 51.912 12.172 1.00 32.84 86 LEU A CA 1
ATOM 716 C C . LEU A 1 104 ? 38.137 50.586 12.523 1.00 33.81 86 LEU A C 1
ATOM 717 O O . LEU A 1 104 ? 37.439 49.722 13.073 1.00 30.01 86 LEU A O 1
ATOM 722 N N . PRO A 1 105 ? 39.413 50.327 12.224 1.00 43.14 87 PRO A N 1
ATOM 723 C CA . PRO A 1 105 ? 39.973 49.048 12.701 1.00 36.00 87 PRO A CA 1
ATOM 724 C C . PRO A 1 105 ? 39.892 48.916 14.217 1.00 32.19 87 PRO A C 1
ATOM 725 O O . PRO A 1 105 ? 39.435 47.875 14.703 1.00 36.98 87 PRO A O 1
ATOM 729 N N . SER A 1 106 ? 40.268 49.957 14.977 1.00 35.36 88 SER A N 1
ATOM 730 C CA . SER A 1 106 ? 40.179 49.905 16.441 1.00 36.81 88 SER A CA 1
ATOM 731 C C . SER A 1 106 ? 38.755 49.633 16.911 1.00 37.70 88 SER A C 1
ATOM 732 O O . SER A 1 106 ? 38.524 48.791 17.789 1.00 32.21 88 SER A O 1
ATOM 735 N N . LEU A 1 107 ? 37.784 50.351 16.350 1.00 28.36 89 LEU A N 1
ATOM 736 C CA . LEU A 1 107 ? 36.420 50.209 16.830 1.00 35.00 89 LEU A CA 1
ATOM 737 C C . LEU A 1 107 ? 35.868 48.804 16.572 1.00 39.63 89 LEU A C 1
ATOM 738 O O . LEU A 1 107 ? 35.023 48.321 17.339 1.00 37.17 89 LEU A O 1
ATOM 743 N N . PHE A 1 108 ? 36.348 48.125 15.526 1.00 31.38 90 PHE A N 1
ATOM 744 C CA . PHE A 1 108 ? 35.849 46.788 15.227 1.00 37.52 90 PHE A CA 1
ATOM 745 C C . PHE A 1 108 ? 36.487 45.735 16.113 1.00 45.00 90 PHE A C 1
ATOM 746 O O . PHE A 1 108 ? 35.812 44.773 16.493 1.00 43.05 90 PHE A O 1
ATOM 754 N N . LYS A 1 109 ? 37.766 45.903 16.469 1.00 46.68 91 LYS A N 1
ATOM 755 C CA . LYS A 1 109 ? 38.332 45.101 17.550 1.00 46.55 91 LYS A CA 1
ATOM 756 C C . LYS A 1 109 ? 37.442 45.188 18.779 1.00 46.26 91 LYS A C 1
ATOM 757 O O . LYS A 1 109 ? 37.055 44.168 19.359 1.00 54.68 91 LYS A O 1
ATOM 763 N N . ALA A 1 110 ? 37.086 46.410 19.171 1.00 37.99 92 ALA A N 1
ATOM 764 C CA . ALA A 1 110 ? 36.314 46.607 20.385 1.00 33.11 92 ALA A CA 1
ATOM 765 C C . ALA A 1 110 ? 34.939 45.962 20.304 1.00 29.70 92 ALA A C 1
ATOM 766 O O . ALA A 1 110 ? 34.328 45.710 21.344 1.00 33.81 92 ALA A O 1
ATOM 768 N N . LEU A 1 111 ? 34.436 45.675 19.100 1.00 42.96 93 LEU A N 1
ATOM 769 C CA . LEU A 1 111 ? 33.179 44.936 19.002 1.00 48.39 93 LEU A CA 1
ATOM 770 C C . LEU A 1 111 ? 33.241 43.579 19.698 1.00 49.48 93 LEU A C 1
ATOM 771 O O . LEU A 1 111 ? 32.199 43.051 20.101 1.00 58.99 93 LEU A O 1
ATOM 776 N N . LYS A 1 112 ? 34.427 43.001 19.851 1.00 49.01 94 LYS A N 1
ATOM 777 C CA . LYS A 1 112 ? 34.569 41.698 20.484 1.00 55.04 94 LYS A CA 1
ATOM 778 C C . LYS A 1 112 ? 34.910 41.795 21.961 1.00 61.32 94 LYS A C 1
ATOM 779 O O . LYS A 1 112 ? 35.033 40.763 22.623 1.00 61.07 94 LYS A O 1
ATOM 785 N N . CYS A 1 113 ? 35.067 43.004 22.491 1.00 72.86 95 CYS A N 1
ATOM 786 C CA . CYS A 1 113 ? 35.537 43.170 23.858 1.00 82.24 95 CYS A CA 1
ATOM 787 C C . CYS A 1 113 ? 34.560 42.547 24.854 1.00 72.25 95 CYS A C 1
ATOM 788 O O . CYS A 1 113 ? 33.371 42.345 24.573 1.00 60.35 95 CYS A O 1
ATOM 791 N N . SER A 1 114 ? 35.095 42.213 26.031 1.00 74.75 96 SER A N 1
ATOM 792 C CA . SER A 1 114 ? 34.245 41.810 27.147 1.00 77.91 96 SER A CA 1
ATOM 793 C C . SER A 1 114 ? 33.385 42.978 27.608 1.00 73.91 96 SER A C 1
ATOM 794 O O . SER A 1 114 ? 32.160 42.852 27.734 1.00 59.72 96 SER A O 1
ATOM 797 N N . ASP A 1 115 ? 34.023 44.127 27.857 1.00 77.95 97 ASP A N 1
ATOM 798 C CA . ASP A 1 115 ? 33.367 45.343 28.319 1.00 79.37 97 ASP A CA 1
ATOM 799 C C . ASP A 1 115 ? 32.237 45.722 27.372 1.00 81.89 97 ASP A C 1
ATOM 800 O O . ASP A 1 115 ? 32.474 46.342 26.331 1.00 91.20 97 ASP A O 1
ATOM 805 N N . GLU A 1 116 ? 31.007 45.333 27.717 1.00 77.08 98 GLU A N 1
ATOM 806 C CA . GLU A 1 116 ? 29.864 45.586 26.847 1.00 61.23 98 GLU A CA 1
ATOM 807 C C . GLU A 1 116 ? 29.593 47.073 26.684 1.00 51.10 98 GLU A C 1
ATOM 808 O O . GLU A 1 116 ? 28.966 47.475 25.699 1.00 48.23 98 GLU A O 1
ATOM 814 N N . ALA A 1 117 ? 30.070 47.900 27.616 1.00 61.51 99 ALA A N 1
ATOM 815 C CA . ALA A 1 117 ? 29.982 49.348 27.440 1.00 52.52 99 ALA A CA 1
ATOM 816 C C . ALA A 1 117 ? 30.883 49.815 26.299 1.00 54.61 99 ALA A C 1
ATOM 817 O O . ALA A 1 117 ? 30.519 50.718 25.536 1.00 41.40 99 ALA A O 1
ATOM 819 N N . ALA A 1 118 ? 32.069 49.210 26.176 1.00 59.72 100 ALA A N 1
ATOM 820 C CA . ALA A 1 118 ? 32.934 49.483 25.037 1.00 47.93 100 ALA A CA 1
ATOM 821 C C . ALA A 1 118 ? 32.241 49.129 23.729 1.00 46.91 100 ALA A C 1
ATOM 822 O O . ALA A 1 118 ? 32.391 49.839 22.722 1.00 31.49 100 ALA A O 1
ATOM 824 N N . VAL A 1 119 ? 31.459 48.045 23.724 1.00 43.00 101 VAL A N 1
ATOM 825 C CA . VAL A 1 119 ? 30.828 47.608 22.483 1.00 46.72 101 VAL A CA 1
ATOM 826 C C . VAL A 1 119 ? 29.784 48.624 22.034 1.00 44.98 101 VAL A C 1
ATOM 827 O O . VAL A 1 119 ? 29.789 49.064 20.878 1.00 48.34 101 VAL A O 1
ATOM 831 N N . ILE A 1 120 ? 28.897 49.035 22.949 1.00 39.43 102 ILE A N 1
ATOM 832 C CA . ILE A 1 120 ? 27.858 49.999 22.594 1.00 41.34 102 ILE A CA 1
ATOM 833 C C . ILE A 1 120 ? 28.483 51.327 22.195 1.00 42.66 102 ILE A C 1
ATOM 834 O O . ILE A 1 120 ? 28.014 51.993 21.258 1.00 35.89 102 ILE A O 1
ATOM 839 N N . ASN A 1 121 ? 29.578 51.710 22.853 1.00 41.26 103 ASN A N 1
ATOM 840 C CA . ASN A 1 121 ? 30.313 52.887 22.409 1.00 37.59 103 ASN A CA 1
ATOM 841 C C . ASN A 1 121 ? 30.938 52.667 21.031 1.00 35.04 103 ASN A C 1
ATOM 842 O O . ASN A 1 121 ? 30.898 53.561 20.173 1.00 35.95 103 ASN A O 1
ATOM 847 N N . SER A 1 122 ? 31.509 51.487 20.787 1.00 44.38 104 SER A N 1
ATOM 848 C CA . SER A 1 122 ? 32.134 51.250 19.488 1.00 33.50 104 SER A CA 1
ATOM 849 C C . SER A 1 122 ? 31.100 51.278 18.372 1.00 40.15 104 SER A C 1
ATOM 850 O O . SER A 1 122 ? 31.384 51.749 17.264 1.00 45.48 104 SER A O 1
ATOM 853 N N . VAL A 1 123 ? 29.883 50.805 18.657 1.00 36.31 105 VAL A N 1
ATOM 854 C CA . VAL A 1 123 ? 28.824 50.772 17.649 1.00 40.37 105 VAL A CA 1
ATOM 855 C C . VAL A 1 123 ? 28.355 52.18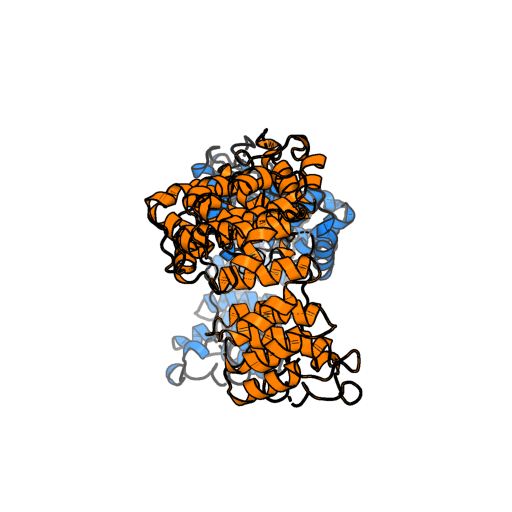4 17.295 1.00 40.59 105 VAL A C 1
ATOM 856 O O . VAL A 1 123 ? 28.131 52.509 16.120 1.00 42.29 105 VAL A O 1
ATOM 860 N N . GLU A 1 124 ? 28.195 53.044 18.296 1.00 51.28 106 GLU A N 1
ATOM 861 C CA . GLU A 1 124 ? 27.783 54.413 18.013 1.00 51.27 106 GLU A CA 1
ATOM 862 C C . GLU A 1 124 ? 28.914 55.209 17.377 1.00 43.39 106 GLU A C 1
ATOM 863 O O . GLU A 1 124 ? 28.674 56.049 16.496 1.00 40.21 106 GLU A O 1
ATOM 869 N N . ALA A 1 125 ? 30.154 54.935 17.786 1.00 40.45 107 ALA A N 1
ATOM 870 C CA . ALA A 1 125 ? 31.295 55.570 17.145 1.00 25.67 107 ALA A CA 1
ATOM 871 C C . ALA A 1 125 ? 31.319 55.257 15.658 1.00 34.91 107 ALA A C 1
ATOM 872 O O . ALA A 1 125 ? 31.426 56.165 14.822 1.00 33.71 107 ALA A O 1
ATOM 874 N N . ILE A 1 126 ? 31.211 53.968 15.307 1.00 34.65 108 ILE A N 1
ATOM 875 C CA . ILE A 1 126 ? 31.201 53.570 13.900 1.00 39.60 108 ILE A CA 1
ATOM 876 C C . ILE A 1 126 ? 30.048 54.238 13.157 1.00 38.19 108 ILE A C 1
ATOM 877 O O . ILE A 1 126 ? 30.171 54.572 11.971 1.00 33.78 108 ILE A O 1
ATOM 882 N N . THR A 1 127 ? 28.912 54.446 13.831 1.00 39.33 109 THR A N 1
ATOM 883 C CA . THR A 1 127 ? 27.827 55.188 13.195 1.00 40.49 109 THR A CA 1
ATOM 884 C C . THR A 1 127 ? 28.235 56.627 12.902 1.00 45.00 109 THR A C 1
ATOM 885 O O . THR A 1 127 ? 27.929 57.156 11.827 1.00 41.83 109 THR A O 1
ATOM 889 N N . LYS A 1 128 ? 28.926 57.278 13.845 1.00 43.75 110 LYS A N 1
ATOM 890 C CA . LYS A 1 128 ? 29.324 58.667 13.635 1.00 42.76 110 LYS A CA 1
ATOM 891 C C . LYS A 1 128 ? 30.326 58.791 12.490 1.00 40.30 110 LYS A C 1
ATOM 892 O O . LYS A 1 128 ? 30.204 59.688 11.650 1.00 44.41 110 LYS A O 1
ATOM 898 N N . ILE A 1 129 ? 31.323 57.899 12.435 1.00 46.74 111 ILE A N 1
ATOM 899 C CA . ILE A 1 129 ? 32.304 57.938 11.347 1.00 40.40 111 ILE A CA 1
ATOM 900 C C . ILE A 1 129 ? 31.603 57.985 9.998 1.00 44.85 111 ILE A C 1
ATOM 901 O O . ILE A 1 129 ? 32.039 58.687 9.075 1.00 51.22 111 ILE A O 1
ATOM 906 N N . ASP A 1 130 ? 30.517 57.218 9.864 1.00 51.18 112 ASP A N 1
ATOM 907 C CA . ASP A 1 130 ? 29.699 57.152 8.650 1.00 57.83 112 ASP A CA 1
ATOM 908 C C . ASP A 1 130 ? 30.557 56.923 7.409 1.00 63.77 112 ASP A C 1
ATOM 909 O O . ASP A 1 130 ? 30.305 57.476 6.338 1.00 68.76 112 ASP A O 1
ATOM 914 N N . ALA A 1 131 ? 31.586 56.105 7.566 1.00 63.19 113 ALA A N 1
ATOM 915 C CA . ALA A 1 131 ? 32.510 55.754 6.499 1.00 55.21 113 ALA A CA 1
ATOM 916 C C . ALA A 1 131 ? 31.929 54.621 5.659 1.00 70.69 113 ALA A C 1
ATOM 917 O O . ALA A 1 131 ? 30.910 54.019 6.016 1.00 70.52 113 ALA A O 1
ATOM 919 N N . PRO A 1 132 ? 32.539 54.309 4.509 1.00 69.62 114 PRO A N 1
ATOM 920 C CA . PRO A 1 132 ? 32.141 53.103 3.766 1.00 72.49 114 PRO A CA 1
ATOM 921 C C . PRO A 1 132 ? 32.685 51.850 4.442 1.00 75.05 114 PRO A C 1
ATOM 922 O O . PRO A 1 132 ? 33.881 51.756 4.735 1.00 76.60 114 PRO A O 1
ATOM 926 N N . LEU A 1 133 ? 31.803 50.884 4.679 1.00 63.86 115 LEU A N 1
ATOM 927 C CA . LEU A 1 133 ? 32.159 49.641 5.348 1.00 52.51 115 LEU A CA 1
ATOM 928 C C . LEU A 1 133 ? 32.186 48.511 4.335 1.00 45.85 115 LEU A C 1
ATOM 929 O O . LEU A 1 133 ? 31.306 48.421 3.472 1.00 51.25 115 LEU A O 1
ATOM 934 N N . THR A 1 134 ? 33.180 47.642 4.435 1.00 39.19 116 THR A N 1
ATOM 935 C CA . THR A 1 134 ? 33.149 46.492 3.547 1.00 47.29 116 THR A CA 1
ATOM 936 C C . THR A 1 134 ? 32.105 45.468 4.010 1.00 40.89 116 THR A C 1
ATOM 937 O O . THR A 1 134 ? 31.582 45.519 5.124 1.00 41.40 116 THR A O 1
ATOM 941 N N . GLU A 1 135 ? 31.781 44.544 3.111 1.00 50.94 117 GLU A N 1
ATOM 942 C CA . GLU A 1 135 ? 30.948 43.410 3.493 1.00 66.77 117 GLU A CA 1
ATOM 943 C C . GLU A 1 135 ? 31.504 42.731 4.743 1.00 72.41 117 GLU A C 1
ATOM 944 O O . GLU A 1 135 ? 30.750 42.349 5.646 1.00 75.91 117 GLU A O 1
ATOM 950 N N . ALA A 1 136 ? 32.830 42.606 4.829 1.00 61.77 118 ALA A N 1
ATOM 951 C CA . ALA A 1 136 ? 33.429 42.016 6.017 1.00 51.55 118 ALA A CA 1
ATOM 952 C C . ALA A 1 136 ? 33.138 42.858 7.244 1.00 46.20 118 ALA A C 1
ATOM 953 O O . ALA A 1 136 ? 32.904 42.318 8.334 1.00 40.41 118 ALA A O 1
ATOM 955 N N . ASP A 1 137 ? 33.153 44.187 7.087 1.00 47.74 119 ASP A N 1
ATOM 956 C CA . ASP A 1 137 ? 32.824 45.061 8.205 1.00 32.92 119 ASP A CA 1
ATOM 957 C C . ASP A 1 137 ? 31.422 44.798 8.696 1.00 34.30 119 ASP A C 1
ATOM 958 O O . ASP A 1 137 ? 31.180 44.768 9.907 1.00 37.86 119 ASP A O 1
ATOM 963 N N . HIS A 1 138 ? 30.479 44.588 7.774 1.00 39.39 120 HIS A N 1
ATOM 964 C CA . HIS A 1 138 ? 29.104 44.369 8.208 1.00 31.57 120 HIS A CA 1
ATOM 965 C C . HIS A 1 138 ? 28.978 43.059 8.957 1.00 31.74 120 HIS A C 1
ATOM 966 O O . HIS A 1 138 ? 28.132 42.934 9.842 1.00 43.42 120 HIS A O 1
ATOM 973 N N . GLU A 1 139 ? 29.819 42.080 8.634 1.00 48.87 121 GLU A N 1
ATOM 974 C CA . GLU A 1 139 ? 29.777 40.818 9.364 1.00 50.40 121 GLU A CA 1
ATOM 975 C C . GLU A 1 139 ? 30.263 41.004 10.793 1.00 41.19 121 GLU A C 1
ATOM 976 O O . GLU A 1 139 ? 29.645 40.492 11.735 1.00 34.16 121 GLU A O 1
ATOM 982 N N . LYS A 1 140 ? 31.347 41.762 10.975 1.00 32.77 122 LYS A N 1
ATOM 983 C CA . LYS A 1 140 ? 31.831 42.045 12.321 1.00 29.52 122 LYS A CA 1
ATOM 984 C C . LYS A 1 140 ? 30.769 42.769 13.146 1.00 42.20 122 LYS A C 1
ATOM 985 O O . LYS A 1 140 ? 30.487 42.402 14.294 1.00 40.22 122 LYS A O 1
ATOM 991 N N . LEU A 1 141 ? 30.163 43.801 12.570 1.00 47.70 123 LEU A N 1
ATOM 992 C CA . LEU A 1 141 ? 29.066 44.482 13.243 1.00 42.79 123 LEU A CA 1
ATOM 993 C C . LEU A 1 141 ? 27.927 43.513 13.548 1.00 32.69 123 LEU A C 1
ATOM 994 O O . LEU A 1 141 ? 27.283 43.623 14.593 1.00 36.00 123 LEU A O 1
ATOM 999 N N . LEU A 1 142 ? 27.682 42.540 12.656 1.00 36.27 124 LEU A N 1
ATOM 1000 C CA . LEU A 1 142 ? 26.610 41.569 12.870 1.00 35.05 124 LEU A CA 1
ATOM 1001 C C . LEU A 1 142 ? 26.877 40.676 14.070 1.00 34.87 124 LEU A C 1
ATOM 1002 O O . LEU A 1 142 ? 25.933 40.195 14.704 1.00 30.97 124 LEU A O 1
ATOM 1007 N N . GLU A 1 143 ? 28.145 40.382 14.363 1.00 40.35 125 GLU A N 1
ATOM 1008 C CA . GLU A 1 143 ? 28.429 39.554 15.533 1.00 40.30 125 GLU A CA 1
ATOM 1009 C C . GLU A 1 143 ? 28.056 40.283 16.812 1.00 44.92 125 GLU A C 1
ATOM 1010 O O . GLU A 1 143 ? 27.553 39.669 17.759 1.00 52.84 125 GLU A O 1
ATOM 1016 N N . ALA A 1 144 ? 28.281 41.600 16.848 1.00 32.39 126 ALA A N 1
ATOM 1017 C CA . ALA A 1 144 ? 27.827 42.407 17.969 1.00 28.71 126 ALA A CA 1
ATOM 1018 C C . ALA A 1 144 ? 26.313 42.398 18.105 1.00 38.21 126 ALA A C 1
ATOM 1019 O O . ALA A 1 144 ? 25.795 42.760 19.171 1.00 40.81 126 ALA A O 1
ATOM 1021 N N . LEU A 1 145 ? 25.593 42.003 17.052 1.00 34.88 127 LEU A N 1
ATOM 1022 C CA . LEU A 1 145 ? 24.151 42.204 17.035 1.00 42.27 127 LEU A CA 1
ATOM 1023 C C . LEU A 1 145 ? 23.490 41.444 18.165 1.00 57.44 127 LEU A C 1
ATOM 1024 O O . LEU A 1 145 ? 22.894 42.039 19.072 1.00 80.60 127 LEU A O 1
ATOM 1029 N N . LYS A 1 146 ? 23.595 40.125 18.139 1.00 41.20 128 LYS A N 1
ATOM 1030 C CA . LYS A 1 146 ? 22.913 39.315 19.140 1.00 58.61 128 LYS A CA 1
ATOM 1031 C C . LYS A 1 146 ? 23.802 39.099 20.370 1.00 58.36 128 LYS A C 1
ATOM 1032 O O . LYS A 1 146 ? 24.213 37.992 20.712 1.00 65.33 128 LYS A O 1
ATOM 1038 N N . GLY A 1 147 ? 24.104 40.217 21.027 1.00 59.49 129 GLY A N 1
ATOM 1039 C CA . GLY A 1 147 ? 24.440 40.218 22.436 1.00 48.69 129 GLY A CA 1
ATOM 1040 C C . GLY A 1 147 ? 23.148 40.342 23.221 1.00 46.21 129 GLY A C 1
ATOM 1041 O O . GLY A 1 147 ? 22.160 39.659 22.917 1.00 51.09 129 GLY A O 1
ATOM 1042 N N . GLU A 1 148 ? 23.111 41.228 24.207 1.00 46.36 130 GLU A N 1
ATOM 1043 C CA . GLU A 1 148 ? 21.883 41.443 24.956 1.00 53.13 130 GLU A CA 1
ATOM 1044 C C . GLU A 1 148 ? 21.111 42.653 24.434 1.00 49.78 130 GLU A C 1
ATOM 1045 O O . GLU A 1 148 ? 21.680 43.602 23.889 1.00 58.15 130 GLU A O 1
ATOM 1051 N N . ASP A 1 149 ? 19.801 42.614 24.654 1.00 36.70 131 ASP A N 1
ATOM 1052 C CA . ASP A 1 149 ? 18.820 43.427 23.953 1.00 33.56 131 ASP A CA 1
ATOM 1053 C C . ASP A 1 149 ? 19.212 44.886 23.806 1.00 35.69 131 ASP A C 1
ATOM 1054 O O . ASP A 1 149 ? 18.957 45.495 22.761 1.00 33.72 131 ASP A O 1
ATOM 1059 N N . ILE A 1 150 ? 19.847 45.456 24.828 1.00 39.72 132 ILE A N 1
ATOM 1060 C CA . ILE A 1 150 ? 20.235 46.858 24.740 1.00 37.67 132 ILE A CA 1
ATOM 1061 C C . ILE A 1 150 ? 21.322 47.043 23.680 1.00 39.26 132 ILE A C 1
ATOM 1062 O O . ILE A 1 150 ? 21.224 47.932 22.821 1.00 37.16 132 ILE A O 1
ATOM 1067 N N . GLN A 1 151 ? 22.356 46.192 23.704 1.00 43.05 133 GLN A N 1
ATOM 1068 C CA . GLN A 1 151 ? 23.311 46.140 22.595 1.00 49.75 133 GLN A CA 1
ATOM 1069 C C . GLN A 1 151 ? 22.595 45.915 21.269 1.00 38.01 133 GLN A C 1
ATOM 1070 O O . GLN A 1 151 ? 22.844 46.607 20.272 1.00 31.68 133 GLN A O 1
ATOM 1076 N N . LYS A 1 152 ? 21.697 44.935 21.249 1.00 34.70 134 LYS A N 1
ATOM 1077 C CA . LYS A 1 152 ? 21.018 44.587 20.013 1.00 34.02 134 LYS A CA 1
ATOM 1078 C C . LYS A 1 152 ? 20.254 45.789 19.452 1.00 25.51 134 LYS A C 1
ATOM 1079 O O . LYS A 1 152 ? 20.336 46.081 18.250 1.00 26.63 134 LYS A O 1
ATOM 1085 N N . ARG A 1 153 ? 19.552 46.540 20.305 1.00 27.26 135 ARG A N 1
ATOM 1086 C CA . ARG A 1 153 ? 18.864 47.713 19.782 1.00 28.93 135 ARG A CA 1
ATOM 1087 C C . ARG A 1 153 ? 19.859 48.709 19.203 1.00 26.56 135 ARG A C 1
ATOM 1088 O O . ARG A 1 153 ? 19.539 49.438 18.260 1.00 21.15 135 ARG A O 1
ATOM 1096 N N . ALA A 1 154 ? 21.083 48.720 19.730 1.00 36.43 136 ALA A N 1
ATOM 1097 C CA . ALA A 1 154 ? 22.079 49.693 19.299 1.00 29.51 136 ALA A CA 1
ATOM 1098 C C . ALA A 1 154 ? 22.735 49.254 18.000 1.00 30.26 136 ALA A C 1
ATOM 1099 O O . ALA A 1 154 ? 23.005 50.082 17.118 1.00 32.06 136 ALA A O 1
ATOM 1101 N N . VAL A 1 155 ? 22.992 47.953 17.870 1.00 26.93 137 VAL A N 1
ATOM 1102 C CA . VAL A 1 155 ? 23.576 47.425 16.646 1.00 18.49 137 VAL A CA 1
ATOM 1103 C C . VAL A 1 155 ? 22.603 47.597 15.489 1.00 22.66 137 VAL A C 1
ATOM 1104 O O . VAL A 1 155 ? 22.962 48.124 14.426 1.00 22.41 137 VAL A O 1
ATOM 1108 N N . ILE A 1 156 ? 21.342 47.219 15.703 1.00 21.63 138 ILE A N 1
ATOM 1109 C CA . ILE A 1 156 ? 20.302 47.431 14.694 1.00 23.69 138 ILE A CA 1
ATOM 1110 C C . ILE A 1 156 ? 20.266 48.882 14.249 1.00 31.60 138 ILE A C 1
ATOM 1111 O O . ILE A 1 156 ? 20.223 49.177 13.045 1.00 17.95 138 ILE A O 1
ATOM 1116 N N . GLN A 1 157 ? 20.287 49.813 15.217 1.00 37.66 139 GLN A N 1
ATOM 1117 C CA . GLN A 1 157 ? 20.200 51.238 14.910 1.00 30.54 139 GLN A CA 1
ATOM 1118 C C . GLN A 1 157 ? 21.387 51.690 14.081 1.00 22.32 139 GLN A C 1
ATOM 1119 O O . GLN A 1 157 ? 21.233 52.500 13.157 1.00 25.06 139 GLN A O 1
ATOM 1125 N N . ALA A 1 158 ? 22.577 51.167 14.376 1.00 21.83 140 ALA A N 1
ATOM 1126 C CA . ALA A 1 158 ? 23.724 51.492 13.530 1.00 27.63 140 ALA A CA 1
ATOM 1127 C C . ALA A 1 158 ? 23.489 51.078 12.072 1.00 33.25 140 ALA A C 1
ATOM 1128 O O . ALA A 1 158 ? 23.840 51.826 11.151 1.00 40.01 140 ALA A O 1
ATOM 1130 N N . PHE A 1 159 ? 22.905 49.890 11.835 1.00 31.47 141 PHE A N 1
ATOM 1131 C CA . PHE A 1 159 ? 22.613 49.482 10.458 1.00 30.05 141 PHE A CA 1
ATOM 1132 C C . PHE A 1 159 ? 21.593 50.411 9.814 1.00 25.24 141 PHE A C 1
ATOM 1133 O O . PHE A 1 159 ? 21.731 50.785 8.640 1.00 32.53 141 PHE A O 1
ATOM 1141 N N . CYS A 1 160 ? 20.550 50.770 10.561 1.00 24.37 142 CYS A N 1
ATOM 1142 C CA . CYS A 1 160 ? 19.530 51.679 10.050 1.00 34.80 142 CYS A CA 1
ATOM 1143 C C . CYS A 1 160 ? 20.130 53.031 9.666 1.00 32.37 142 CYS A C 1
ATOM 1144 O O . CYS A 1 160 ? 19.950 53.511 8.538 1.00 28.73 142 CYS A O 1
ATOM 1147 N N . ARG A 1 161 ? 20.867 53.649 10.589 1.00 31.37 143 ARG A N 1
ATOM 1148 C CA . ARG A 1 161 ? 21.448 54.957 10.322 1.00 19.05 143 ARG A CA 1
ATOM 1149 C C . ARG A 1 161 ? 22.541 54.882 9.263 1.00 30.56 143 ARG A C 1
ATOM 1150 O O . ARG A 1 161 ? 22.568 55.695 8.330 1.00 38.05 143 ARG A O 1
ATOM 1158 N N . LEU A 1 162 ? 23.463 53.924 9.393 1.00 32.02 144 LEU A N 1
ATOM 1159 C CA . LEU A 1 162 ? 24.495 53.775 8.371 1.00 33.63 144 LEU A CA 1
ATOM 1160 C C . LEU A 1 162 ? 23.902 53.386 7.024 1.00 31.07 144 LEU A C 1
ATOM 1161 O O . LEU A 1 162 ? 24.568 53.560 6.002 1.00 42.69 144 LEU A O 1
ATOM 1166 N N . GLY A 1 163 ? 22.664 52.876 6.997 1.00 34.43 145 GLY A N 1
ATOM 1167 C CA . GLY A 1 163 ? 21.987 52.492 5.769 1.00 20.40 145 GLY A CA 1
ATOM 1168 C C . GLY A 1 163 ? 22.580 51.245 5.154 1.00 46.09 145 GLY A C 1
ATOM 1169 O O . GLY A 1 163 ? 23.308 51.319 4.167 1.00 35.13 145 GLY A O 1
ATOM 1170 N N . VAL A 1 164 ? 22.299 50.081 5.729 1.00 54.05 146 VAL A N 1
ATOM 1171 C CA . VAL A 1 164 ? 23.028 48.882 5.320 1.00 40.47 146 VAL A CA 1
ATOM 1172 C C . VAL A 1 164 ? 22.044 47.800 4.906 1.00 29.13 146 VAL A C 1
ATOM 1173 O O . VAL A 1 164 ? 21.634 46.982 5.745 1.00 34.81 146 VAL A O 1
ATOM 1177 N N . PRO A 1 165 ? 21.664 47.746 3.628 1.00 29.08 147 PRO A N 1
ATOM 1178 C CA . PRO A 1 165 ? 20.781 46.665 3.155 1.00 38.78 147 PRO A CA 1
ATOM 1179 C C . PRO A 1 165 ? 21.397 45.259 3.171 1.00 26.70 147 PRO A C 1
ATOM 1180 O O . PRO A 1 165 ? 20.659 44.281 3.004 1.00 22.24 147 PRO A O 1
ATOM 1184 N N . GLY A 1 166 ? 22.694 45.109 3.411 1.00 22.47 148 GLY A N 1
ATOM 1185 C CA . GLY A 1 166 ? 23.279 43.780 3.348 1.00 34.64 148 GLY A CA 1
ATOM 1186 C C . GLY A 1 166 ? 22.756 42.810 4.388 1.00 34.62 148 GLY A C 1
ATOM 1187 O O . GLY A 1 166 ? 22.600 41.619 4.103 1.00 33.33 148 GLY A O 1
ATOM 1188 N N . VAL A 1 167 ? 22.424 43.311 5.576 1.00 38.79 149 VAL A N 1
ATOM 1189 C CA . VAL A 1 167 ? 22.128 42.516 6.769 1.00 30.67 149 VAL A CA 1
ATOM 1190 C C . VAL A 1 167 ? 20.628 42.319 6.966 1.00 33.36 149 VAL A C 1
ATOM 1191 O O . VAL A 1 167 ? 20.165 42.011 8.071 1.00 39.39 149 VAL A O 1
ATOM 1195 N N . ILE A 1 168 ? 19.856 42.529 5.908 1.00 28.70 150 ILE A N 1
ATOM 1196 C CA . ILE A 1 168 ? 18.402 42.509 6.025 1.00 20.94 150 ILE A CA 1
ATOM 1197 C C . ILE A 1 168 ? 17.907 41.139 6.474 1.00 34.14 150 ILE A C 1
ATOM 1198 O O . ILE A 1 168 ? 16.911 41.033 7.202 1.00 42.81 150 ILE A O 1
ATOM 1203 N N . ASN A 1 169 ? 18.569 40.064 6.013 1.00 38.18 151 ASN A N 1
ATOM 1204 C CA . ASN A 1 169 ? 18.223 38.713 6.451 1.00 40.34 151 ASN A CA 1
ATOM 1205 C C . ASN A 1 169 ? 18.282 38.582 7.965 1.00 31.89 151 ASN A C 1
ATOM 1206 O O . ASN A 1 169 ? 17.490 37.849 8.559 1.00 39.19 151 ASN A O 1
ATOM 1211 N N . SER A 1 170 ? 19.230 39.259 8.594 1.00 24.62 152 SER A N 1
ATOM 1212 C CA . SER A 1 170 ? 19.427 39.241 10.030 1.00 21.65 152 SER A CA 1
ATOM 1213 C C . SER A 1 170 ? 18.469 40.184 10.744 1.00 33.41 152 SER A C 1
ATOM 1214 O O . SER A 1 170 ? 17.883 39.815 11.765 1.00 36.19 152 SER A O 1
ATOM 1217 N N . ILE A 1 171 ? 18.271 41.392 10.215 1.00 33.95 153 ILE A N 1
ATOM 1218 C CA . ILE A 1 171 ? 17.413 42.355 10.901 1.00 35.46 153 ILE A CA 1
ATOM 1219 C C . ILE A 1 171 ? 15.940 41.993 10.744 1.00 32.77 153 ILE A C 1
ATOM 1220 O O . ILE A 1 171 ? 15.134 42.235 11.654 1.00 22.49 153 ILE A O 1
ATOM 1225 N N . SER A 1 172 ? 15.553 41.454 9.582 1.00 19.88 154 SER A N 1
ATOM 1226 C CA . SER A 1 172 ? 14.132 41.281 9.284 1.00 19.84 154 SER A CA 1
ATOM 1227 C C . SER A 1 172 ? 13.380 40.454 10.324 1.00 42.06 154 SER A C 1
ATOM 1228 O O . SER A 1 172 ? 12.305 40.891 10.757 1.00 19.66 154 SER A O 1
ATOM 1231 N N . PRO A 1 173 ? 13.859 39.269 10.748 1.00 47.20 155 PRO A N 1
ATOM 1232 C CA . PRO A 1 173 ? 13.093 38.494 11.740 1.00 20.93 155 PRO A CA 1
ATOM 1233 C C . PRO A 1 173 ? 13.114 39.097 13.135 1.00 38.91 155 PRO A C 1
ATOM 1234 O O . PRO A 1 173 ? 12.268 38.724 13.953 1.00 40.54 155 PRO A O 1
ATOM 1238 N N . LEU A 1 174 ? 14.031 40.023 13.436 1.00 26.46 156 LEU A N 1
ATOM 1239 C CA . LEU A 1 174 ? 13.933 40.772 14.682 1.00 24.55 156 LEU A CA 1
ATOM 1240 C C . LEU A 1 174 ? 12.716 41.681 14.727 1.00 28.15 156 LEU A C 1
ATOM 1241 O O . LEU A 1 174 ? 12.463 42.284 15.770 1.00 34.51 156 LEU A O 1
ATOM 1246 N N . GLN A 1 175 ? 11.964 41.814 13.627 1.00 27.20 157 GLN A N 1
ATOM 1247 C CA . GLN A 1 175 ? 10.734 42.589 13.692 1.00 18.81 157 GLN A CA 1
ATOM 1248 C C . GLN A 1 175 ? 9.761 41.952 14.646 1.00 34.24 157 GLN A C 1
ATOM 1249 O O . GLN A 1 175 ? 8.737 42.554 14.981 1.00 40.70 157 GLN A O 1
ATOM 1255 N N . ASP A 1 176 ? 10.065 40.748 15.095 1.00 37.25 158 ASP A N 1
ATOM 1256 C CA . ASP A 1 176 ? 9.191 40.042 16.007 1.00 38.81 158 ASP A CA 1
ATOM 1257 C C . ASP A 1 176 ? 9.955 39.563 17.226 1.00 33.17 158 ASP A C 1
ATOM 1258 O O . ASP A 1 176 ? 9.564 38.582 17.862 1.00 43.59 158 ASP A O 1
ATOM 1263 N N . ASP A 1 177 ? 11.039 40.252 17.579 1.00 29.84 159 ASP A N 1
ATOM 1264 C CA . ASP A 1 177 ? 11.565 40.081 18.925 1.00 26.47 159 ASP A CA 1
ATOM 1265 C C . ASP A 1 177 ? 10.510 40.522 19.924 1.00 31.96 159 ASP A C 1
ATOM 1266 O O . ASP A 1 177 ? 9.829 41.530 19.722 1.00 37.66 159 ASP A O 1
ATOM 1271 N N . SER A 1 178 ? 10.367 39.735 20.998 1.00 29.70 160 SER A N 1
ATOM 1272 C CA . SER A 1 178 ? 9.335 39.956 22.003 1.00 29.21 160 SER A CA 1
ATOM 1273 C C . SER A 1 178 ? 9.533 41.255 22.768 1.00 35.73 160 SER A C 1
ATOM 1274 O O . SER A 1 178 ? 8.605 41.714 23.444 1.00 33.02 160 SER A O 1
ATOM 1277 N N . ASN A 1 179 ? 10.719 41.846 22.687 1.00 34.83 161 ASN A N 1
ATOM 1278 C CA . ASN A 1 179 ? 10.999 43.119 23.325 1.00 24.17 161 ASN A CA 1
ATOM 1279 C C . ASN A 1 179 ? 10.715 44.247 22.337 1.00 30.27 161 ASN A C 1
ATOM 1280 O O . ASN A 1 179 ? 11.375 44.318 21.289 1.00 29.79 161 ASN A O 1
ATOM 1285 N N . PRO A 1 180 ? 9.747 45.111 22.608 1.00 19.96 162 PRO A N 1
ATOM 1286 C CA . PRO A 1 180 ? 9.397 46.144 21.623 1.00 19.40 162 PRO A CA 1
ATOM 1287 C C . PRO A 1 180 ? 10.551 47.050 21.292 1.00 27.52 162 PRO A C 1
ATOM 1288 O O . PRO A 1 180 ? 10.591 47.600 20.188 1.00 28.39 162 PRO A O 1
ATOM 1292 N N . LEU A 1 181 ? 11.481 47.248 22.231 1.00 39.90 163 LEU A N 1
ATOM 1293 C CA . LEU A 1 181 ? 12.629 48.113 21.974 1.00 32.93 163 LEU A CA 1
ATOM 1294 C C . LEU A 1 181 ? 13.517 47.523 20.891 1.00 29.37 163 LEU A C 1
ATOM 1295 O O . LEU A 1 181 ? 14.086 48.260 20.064 1.00 23.14 163 LEU A O 1
ATOM 1300 N N . VAL A 1 182 ? 13.631 46.191 20.875 1.00 30.58 164 VAL A N 1
ATOM 1301 C CA . VAL A 1 182 ? 14.366 45.501 19.823 1.00 23.50 164 VAL A CA 1
ATOM 1302 C C . VAL A 1 182 ? 13.536 45.413 18.549 1.00 29.58 164 VAL A C 1
ATOM 1303 O O . VAL A 1 182 ? 14.042 45.634 17.442 1.00 34.23 164 VAL A O 1
ATOM 1307 N N . ALA A 1 183 ? 12.247 45.097 18.686 1.00 30.76 165 ALA A N 1
ATOM 1308 C CA . ALA A 1 183 ? 11.399 44.955 17.507 1.00 37.69 165 ALA A CA 1
ATOM 1309 C C . ALA A 1 183 ? 11.171 46.297 16.826 1.00 41.91 165 ALA A C 1
ATOM 1310 O O . ALA A 1 183 ? 11.175 46.378 15.589 1.00 53.06 165 ALA A O 1
ATOM 1312 N N . GLY A 1 184 ? 10.991 47.366 17.612 1.00 25.81 166 GLY A N 1
ATOM 1313 C CA . GLY A 1 184 ? 10.749 48.681 17.021 1.00 17.69 166 GLY A CA 1
ATOM 1314 C C . GLY A 1 184 ? 11.937 49.194 16.229 1.00 17.47 166 GLY A C 1
ATOM 1315 O O . GLY A 1 184 ? 11.785 49.755 15.143 1.00 17.36 166 GLY A O 1
ATOM 1316 N N . ALA A 1 185 ? 13.142 49.014 16.765 1.00 19.07 167 ALA A N 1
ATOM 1317 C CA . ALA A 1 185 ? 14.339 49.358 16.006 1.00 17.37 167 ALA A CA 1
ATOM 1318 C C . ALA A 1 185 ? 14.398 48.593 14.691 1.00 22.56 167 ALA A C 1
ATOM 1319 O O . ALA A 1 185 ? 14.736 49.164 13.646 1.00 31.95 167 ALA A O 1
ATOM 1321 N N . ALA A 1 186 ? 14.056 47.300 14.716 1.00 17.54 168 ALA A N 1
ATOM 1322 C CA . ALA A 1 186 ? 14.114 46.495 13.492 1.00 28.30 168 ALA A CA 1
ATOM 1323 C C . ALA A 1 186 ? 13.022 46.882 12.496 1.00 24.18 168 ALA A C 1
ATOM 1324 O O . ALA A 1 186 ? 13.239 46.810 11.276 1.00 28.17 168 ALA A O 1
ATOM 1326 N N . ARG A 1 187 ? 11.850 47.284 12.983 1.00 17.53 169 ARG A N 1
ATOM 1327 C CA . ARG A 1 187 ? 10.825 47.768 12.064 1.00 24.76 169 ARG A CA 1
ATOM 1328 C C . ARG A 1 187 ? 11.237 49.088 11.418 1.00 17.41 169 ARG A C 1
ATOM 1329 O O . ARG A 1 187 ? 10.909 49.336 10.257 1.00 23.74 169 ARG A O 1
ATOM 1337 N N . ALA A 1 188 ? 12.008 49.907 12.125 1.00 17.34 170 ALA A N 1
ATOM 1338 C CA . ALA A 1 188 ? 12.474 51.158 11.552 1.00 35.96 170 ALA A CA 1
ATOM 1339 C C . ALA A 1 188 ? 13.525 50.901 10.489 1.00 36.52 170 ALA A C 1
ATOM 1340 O O . ALA A 1 188 ? 13.548 51.581 9.454 1.00 33.18 170 ALA A O 1
ATOM 1342 N N . TYR A 1 189 ? 14.404 49.925 10.731 1.00 36.38 171 TYR A N 1
ATOM 1343 C CA . TYR A 1 189 ? 15.387 49.552 9.720 1.00 32.15 171 TYR A CA 1
ATOM 1344 C C . TYR A 1 189 ? 14.692 49.120 8.441 1.00 26.41 171 TYR A C 1
ATOM 1345 O O . TYR A 1 189 ? 15.073 49.546 7.341 1.00 25.33 171 TYR A O 1
ATOM 1362 N N . SER A 1 191 ? 11.787 49.842 7.327 1.00 18.04 173 SER A N 1
ATOM 1363 C CA . SER A 1 191 ? 11.165 51.003 6.716 1.00 18.19 173 SER A CA 1
ATOM 1364 C C . SER A 1 191 ? 12.200 51.824 5.970 1.00 18.53 173 SER A C 1
ATOM 1365 O O . SER A 1 191 ? 11.994 52.195 4.808 1.00 18.92 173 SER A O 1
ATOM 1368 N N . LYS A 1 192 ? 13.336 52.080 6.610 1.00 18.46 174 LYS A N 1
ATOM 1369 C CA . LYS A 1 192 ? 14.283 53.053 6.103 1.00 18.83 174 LYS A CA 1
ATOM 1370 C C . LYS A 1 192 ? 15.310 52.425 5.181 1.00 28.48 174 LYS A C 1
ATOM 1371 O O . LYS A 1 192 ? 15.692 53.028 4.174 1.00 31.28 174 LYS A O 1
ATOM 1377 N N . VAL A 1 193 ? 15.772 51.222 5.504 1.00 30.61 175 VAL A N 1
ATOM 1378 C CA . VAL A 1 193 ? 16.786 50.546 4.712 1.00 28.00 175 VAL A CA 1
ATOM 1379 C C . VAL A 1 193 ? 16.163 49.589 3.706 1.00 34.20 175 VAL A C 1
ATOM 1380 O O . VAL A 1 193 ? 16.608 49.514 2.561 1.00 48.30 175 VAL A O 1
ATOM 1384 N N . ALA A 1 194 ? 15.097 48.885 4.084 1.00 26.18 176 ALA A N 1
ATOM 1385 C CA . ALA A 1 194 ? 14.495 47.919 3.177 1.00 33.70 176 ALA A CA 1
ATOM 1386 C C . ALA A 1 194 ? 13.228 48.440 2.513 1.00 32.40 176 ALA A C 1
ATOM 1387 O O . ALA A 1 194 ? 12.680 47.771 1.623 1.00 20.27 176 ALA A O 1
ATOM 1389 N N . LEU A 1 195 ? 12.738 49.588 2.953 1.00 19.58 177 LEU A N 1
ATOM 1390 C CA . LEU A 1 195 ? 11.685 50.299 2.259 1.00 19.74 177 LEU A CA 1
ATOM 1391 C C . LEU A 1 195 ? 10.341 49.644 2.466 1.00 19.50 177 LEU A C 1
ATOM 1392 O O . LEU A 1 195 ? 9.468 49.717 1.608 1.00 19.78 177 LEU A O 1
ATOM 1397 N N . GLN A 1 196 ? 10.152 49.027 3.620 1.00 19.05 178 GLN A N 1
ATOM 1398 C CA . GLN A 1 196 ? 8.908 48.350 3.965 1.00 18.89 178 GLN A CA 1
ATOM 1399 C C . GLN A 1 196 ? 8.376 48.949 5.259 1.00 59.23 178 GLN A C 1
ATOM 1400 O O . GLN A 1 196 ? 8.632 48.416 6.355 1.00 73.19 178 GLN A O 1
ATOM 1406 N N . PRO A 1 197 ? 7.612 50.038 5.185 1.00 42.30 179 PRO A N 1
ATOM 1407 C CA . PRO A 1 197 ? 7.196 50.774 6.391 1.00 34.53 179 PRO A CA 1
ATOM 1408 C C . PRO A 1 197 ? 5.916 50.287 7.052 1.00 27.65 179 PRO A C 1
ATOM 1409 O O . PRO A 1 197 ? 5.512 50.885 8.060 1.00 23.54 179 PRO A O 1
ATOM 1413 N N . ASP A 1 198 ? 5.276 49.235 6.528 1.00 27.44 180 ASP A N 1
ATOM 1414 C CA . ASP A 1 198 ? 4.021 48.770 7.106 1.00 36.15 180 ASP A CA 1
ATOM 1415 C C . ASP A 1 198 ? 4.206 48.155 8.497 1.00 32.21 180 ASP A C 1
ATOM 1416 O O . ASP A 1 198 ? 3.241 48.111 9.270 1.00 32.82 180 ASP A O 1
ATOM 1421 N N . GLY A 1 199 ? 5.420 47.717 8.847 1.00 23.24 181 GLY A N 1
ATOM 1422 C CA . GLY A 1 199 ? 5.722 47.290 10.211 1.00 20.34 181 GLY A CA 1
ATOM 1423 C C . GLY A 1 199 ? 5.660 48.400 11.267 1.00 36.47 181 GLY A C 1
ATOM 1424 O O . GLY A 1 199 ? 5.711 48.092 12.467 1.00 41.80 181 GLY A O 1
ATOM 1425 N N . LEU A 1 200 ? 5.548 49.671 10.864 1.00 19.95 182 LEU A N 1
ATOM 1426 C CA . LEU A 1 200 ? 5.557 50.742 11.856 1.00 25.44 182 LEU A CA 1
ATOM 1427 C C . LEU A 1 200 ? 4.236 50.877 12.599 1.00 26.73 182 LEU A C 1
ATOM 1428 O O . LEU A 1 200 ? 4.218 51.485 13.671 1.00 34.43 182 LEU A O 1
ATOM 1433 N N . GLU A 1 201 ? 3.144 50.322 12.060 1.00 34.34 183 GLU A N 1
ATOM 1434 C CA . GLU A 1 201 ? 1.825 50.503 12.664 1.00 33.17 183 GLU A CA 1
ATOM 1435 C C . GLU A 1 201 ? 1.853 50.205 14.149 1.00 28.28 183 GLU A C 1
ATOM 1436 O O . GLU A 1 201 ? 1.180 50.873 14.946 1.00 39.17 183 GLU A O 1
ATOM 1442 N N . VAL A 1 202 ? 2.656 49.210 14.534 1.00 34.93 184 VAL A N 1
ATOM 1443 C CA . VAL A 1 202 ? 2.836 48.800 15.926 1.00 33.34 184 VAL A CA 1
ATOM 1444 C C . VAL A 1 202 ? 3.318 49.954 16.792 1.00 34.19 184 VAL A C 1
ATOM 1445 O O . VAL A 1 202 ? 2.970 50.044 17.976 1.00 45.97 184 VAL A O 1
ATOM 1449 N N . LEU A 1 203 ? 4.095 50.872 16.213 1.00 28.78 185 LEU A N 1
ATOM 1450 C CA . LEU A 1 203 ? 4.673 51.966 16.981 1.00 30.33 185 LEU A CA 1
ATOM 1451 C C . LEU A 1 203 ? 3.652 53.030 17.333 1.00 29.86 185 LEU A C 1
ATOM 1452 O O . LEU A 1 203 ? 3.882 53.803 18.272 1.00 30.02 185 LEU A O 1
ATOM 1457 N N . ILE A 1 204 ? 2.522 53.072 16.637 1.00 23.49 186 ILE A N 1
ATOM 1458 C CA . ILE A 1 204 ? 1.581 54.178 16.821 1.00 25.21 186 ILE A CA 1
ATOM 1459 C C . ILE A 1 204 ? 0.855 54.076 18.162 1.00 30.53 186 ILE A C 1
ATOM 1460 O O . ILE A 1 204 ? 0.767 55.084 18.887 1.00 37.42 186 ILE A O 1
ATOM 1465 N N . PRO A 1 205 ? 0.305 52.920 18.545 1.00 40.87 187 PRO A N 1
ATOM 1466 C CA . PRO A 1 205 ? -0.174 52.797 19.935 1.00 21.12 187 PRO A CA 1
ATOM 1467 C C . PRO A 1 205 ? 0.963 52.795 20.933 1.00 30.44 187 PRO A C 1
ATOM 1468 O O . PRO A 1 205 ? 0.757 53.167 22.094 1.00 35.30 187 PRO A O 1
ATOM 1472 N N . GLN A 1 206 ? 2.165 52.381 20.516 1.00 28.93 188 GLN A N 1
ATOM 1473 C CA . GLN A 1 206 ? 3.298 52.359 21.435 1.00 27.98 188 GLN A CA 1
ATOM 1474 C C . GLN A 1 206 ? 3.689 53.756 21.879 1.00 27.31 188 GLN A C 1
ATOM 1475 O O . GLN A 1 206 ? 4.383 53.901 22.893 1.00 28.39 188 GLN A O 1
ATOM 1481 N N . LEU A 1 207 ? 3.272 54.777 21.120 1.00 32.22 189 LEU A N 1
ATOM 1482 C CA . LEU A 1 207 ? 3.517 56.168 21.465 1.00 31.37 189 LEU A CA 1
ATOM 1483 C C . LEU A 1 207 ? 2.797 56.565 22.737 1.00 34.79 189 LEU A C 1
ATOM 1484 O O . LEU A 1 207 ? 3.200 57.526 23.395 1.00 43.29 189 LEU A O 1
ATOM 1489 N N . VAL A 1 208 ? 1.734 55.857 23.088 1.00 40.04 190 VAL A N 1
ATOM 1490 C CA . VAL A 1 208 ? 1.024 56.090 24.336 1.00 37.93 190 VAL A CA 1
ATOM 1491 C C . VAL A 1 208 ? 1.040 54.811 25.159 1.00 36.29 190 VAL A C 1
ATOM 1492 O O . VAL A 1 208 ? 0.150 54.587 25.983 1.00 36.35 190 VAL A O 1
ATOM 1496 N N . ASP A 1 209 ? 2.057 53.972 24.941 1.00 38.75 191 ASP A N 1
ATOM 1497 C CA . ASP A 1 209 ? 2.225 52.761 25.730 1.00 40.45 191 ASP A CA 1
ATOM 1498 C C . ASP A 1 209 ? 2.339 53.122 27.212 1.00 40.34 191 ASP A C 1
ATOM 1499 O O . ASP A 1 209 ? 2.836 54.193 27.562 1.00 41.92 191 ASP A O 1
ATOM 1504 N N . PRO A 1 210 ? 1.830 52.278 28.108 1.00 43.75 192 PRO A N 1
ATOM 1505 C CA . PRO A 1 210 ? 1.964 52.591 29.541 1.00 38.16 192 PRO A CA 1
ATOM 1506 C C . PRO A 1 210 ? 3.400 52.691 30.022 1.00 35.55 192 PRO A C 1
ATOM 1507 O O . PRO A 1 210 ? 3.665 53.389 31.010 1.00 31.11 192 PRO A O 1
ATOM 1511 N N . ILE A 1 211 ? 4.335 52.017 29.365 1.00 24.53 193 ILE A N 1
ATOM 1512 C CA . ILE A 1 211 ? 5.731 52.028 29.782 1.00 27.08 193 ILE A CA 1
ATOM 1513 C C . ILE A 1 211 ? 6.438 53.206 29.118 1.00 31.22 193 ILE A C 1
ATOM 1514 O O . ILE A 1 211 ? 6.460 53.317 27.884 1.00 35.58 193 ILE A O 1
ATOM 1519 N N . ALA A 1 212 ? 7.020 54.080 29.944 1.00 35.48 194 ALA A N 1
ATOM 1520 C CA . ALA A 1 212 ? 7.728 55.260 29.450 1.00 26.66 194 ALA A CA 1
ATOM 1521 C C . ALA A 1 212 ? 8.777 54.896 28.411 1.00 37.37 194 ALA A C 1
ATOM 1522 O O . ALA A 1 212 ? 8.962 55.617 27.420 1.00 30.95 194 ALA A O 1
ATOM 1524 N N . GLY A 1 213 ? 9.475 53.778 28.624 1.00 40.72 195 GLY A N 1
ATOM 1525 C CA . GLY A 1 213 ? 10.596 53.436 27.771 1.00 33.89 195 GLY A CA 1
ATOM 1526 C C . GLY A 1 213 ? 10.190 53.053 26.364 1.00 30.23 195 GLY A C 1
ATOM 1527 O O . GLY A 1 213 ? 10.944 53.287 25.416 1.00 28.32 195 GLY A O 1
ATOM 1528 N N . ARG A 1 214 ? 9.004 52.458 26.202 1.00 35.42 196 ARG A N 1
ATOM 1529 C CA . ARG A 1 214 ? 8.524 52.128 24.866 1.00 33.86 196 ARG A CA 1
ATOM 1530 C C . ARG A 1 214 ? 7.976 53.353 24.163 1.00 34.56 196 ARG A C 1
ATOM 1531 O O . ARG A 1 214 ? 8.101 53.471 22.934 1.00 31.40 196 ARG A O 1
ATOM 1539 N N . ARG A 1 215 ? 7.365 54.249 24.944 1.00 36.61 197 ARG A N 1
ATOM 1540 C CA . ARG A 1 215 ? 6.972 55.577 24.491 1.00 26.54 197 ARG A CA 1
ATOM 1541 C C . ARG A 1 215 ? 8.139 56.296 23.835 1.00 22.30 197 ARG A C 1
ATOM 1542 O O . ARG A 1 215 ? 8.103 56.651 22.653 1.00 24.28 197 ARG A O 1
ATOM 1550 N N . ARG A 1 216 ? 9.198 56.502 24.607 1.00 21.10 198 ARG A N 1
ATOM 1551 C CA . ARG A 1 216 ? 10.385 57.160 24.090 1.00 21.55 198 ARG A CA 1
ATOM 1552 C C . ARG A 1 216 ? 10.966 56.399 22.891 1.00 25.37 198 ARG A C 1
ATOM 1553 O O . ARG A 1 216 ? 11.200 56.980 21.824 1.00 44.22 198 ARG A O 1
ATOM 1561 N N . SER A 1 217 ? 11.179 55.090 23.040 1.00 31.37 199 SER A N 1
ATOM 1562 C CA . SER A 1 217 ? 11.702 54.289 21.931 1.00 37.53 199 SER A CA 1
ATOM 1563 C C . SER A 1 217 ? 10.860 54.427 20.666 1.00 25.57 199 SER A C 1
ATOM 1564 O O . SER A 1 217 ? 11.397 54.553 19.562 1.00 29.91 199 SER A O 1
ATOM 1567 N N . ALA A 1 218 ? 9.535 54.401 20.811 1.00 32.25 200 ALA A N 1
ATOM 1568 C CA . ALA A 1 218 ? 8.662 54.606 19.662 1.00 18.94 200 ALA A CA 1
ATOM 1569 C C . ALA A 1 218 ? 8.977 55.916 18.948 1.00 32.61 200 ALA A C 1
ATOM 1570 O O . ALA A 1 218 ? 9.042 55.952 17.712 1.00 24.01 200 ALA A O 1
ATOM 1572 N N . VAL A 1 219 ? 9.171 57.007 19.701 1.00 31.85 201 VAL A N 1
ATOM 1573 C CA . VAL A 1 219 ? 9.414 58.296 19.053 1.00 23.63 201 VAL A CA 1
ATOM 1574 C C . VAL A 1 219 ? 10.716 58.243 18.267 1.00 22.87 201 VAL A C 1
ATOM 1575 O O . VAL A 1 219 ? 10.792 58.682 17.116 1.00 19.43 201 VAL A O 1
ATOM 1579 N N . ILE A 1 220 ? 11.757 57.700 18.887 1.00 26.78 202 ILE A N 1
ATOM 1580 C CA . ILE A 1 220 ? 13.035 57.557 18.215 1.00 36.41 202 ILE A CA 1
ATOM 1581 C C . ILE A 1 220 ? 12.873 56.758 16.931 1.00 42.17 202 ILE A C 1
ATOM 1582 O O . ILE A 1 220 ? 13.283 57.198 15.849 1.00 45.15 202 ILE A O 1
ATOM 1587 N N . ASP A 1 221 ? 12.273 55.565 17.032 1.00 36.17 203 ASP A N 1
ATOM 1588 C CA . ASP A 1 221 ? 12.267 54.663 15.885 1.00 35.51 203 ASP A CA 1
ATOM 1589 C C . ASP A 1 221 ? 11.479 55.242 14.714 1.00 23.36 203 ASP A C 1
ATOM 1590 O O . ASP A 1 221 ? 11.926 55.135 13.571 1.00 32.57 203 ASP A O 1
ATOM 1595 N N . LEU A 1 222 ? 10.357 55.918 14.972 1.00 30.63 204 LEU A N 1
ATOM 1596 C CA . LEU A 1 222 ? 9.610 56.555 13.881 1.00 32.42 204 LEU A CA 1
ATOM 1597 C C . LEU A 1 222 ? 10.437 57.617 13.152 1.00 30.20 204 LEU A C 1
ATOM 1598 O O . LEU A 1 222 ? 10.213 57.875 11.966 1.00 35.26 204 LEU A O 1
ATOM 1603 N N . GLY A 1 223 ? 11.404 58.228 13.832 1.00 18.96 205 GLY A N 1
ATOM 1604 C CA . GLY A 1 223 ? 12.291 59.170 13.167 1.00 25.91 205 GLY A CA 1
ATOM 1605 C C . GLY A 1 223 ? 13.381 58.474 12.378 1.00 23.84 205 GLY A C 1
ATOM 1606 O O . GLY A 1 223 ? 13.789 58.949 11.323 1.00 21.02 205 GLY A O 1
ATOM 1607 N N . ASP A 1 224 ? 13.880 57.350 12.883 1.00 26.16 206 ASP A N 1
ATOM 1608 C CA . ASP A 1 224 ? 14.822 56.560 12.102 1.00 32.05 206 ASP A CA 1
ATOM 1609 C C . ASP A 1 224 ? 14.177 55.896 10.884 1.00 32.95 206 ASP A C 1
ATOM 1610 O O . ASP A 1 224 ? 14.894 55.478 9.962 1.00 32.16 206 ASP A O 1
ATOM 1615 N N . ALA A 1 225 ? 12.851 55.779 10.857 1.00 27.03 207 ALA A N 1
ATOM 1616 C CA . ALA A 1 225 ? 12.189 55.018 9.803 1.00 31.68 207 ALA A CA 1
ATOM 1617 C C . ALA A 1 225 ? 12.066 55.774 8.488 1.00 30.80 207 ALA A C 1
ATOM 1618 O O . ALA A 1 225 ? 11.837 55.139 7.454 1.00 39.60 207 ALA A O 1
ATOM 1620 N N . GLY A 1 226 ? 12.198 57.098 8.497 1.00 29.35 208 GLY A N 1
ATOM 1621 C CA . GLY A 1 226 ? 12.089 57.855 7.263 1.00 31.16 208 GLY A CA 1
ATOM 1622 C C . GLY A 1 226 ? 10.749 57.742 6.571 1.00 34.30 208 GLY A C 1
ATOM 1623 O O . GLY A 1 226 ? 10.658 57.977 5.364 1.00 29.16 208 GLY A O 1
ATOM 1624 N N . ASP A 1 227 ? 9.700 57.368 7.296 1.00 46.73 209 ASP A N 1
ATOM 1625 C CA . ASP A 1 227 ? 8.355 57.278 6.731 1.00 37.27 209 ASP A CA 1
ATOM 1626 C C . ASP A 1 227 ? 7.595 58.486 7.261 1.00 37.92 209 ASP A C 1
ATOM 1627 O O . ASP A 1 227 ? 7.120 58.490 8.400 1.00 39.96 209 ASP A O 1
ATOM 1632 N N . VAL A 1 228 ? 7.478 59.515 6.418 1.00 33.34 210 VAL A N 1
ATOM 1633 C CA . VAL A 1 228 ? 6.913 60.797 6.832 1.00 39.09 210 VAL A CA 1
ATOM 1634 C C . VAL A 1 228 ? 5.412 60.755 7.089 1.00 39.06 210 VAL A C 1
ATOM 1635 O O . VAL A 1 228 ? 4.869 61.715 7.650 1.00 44.48 210 VAL A O 1
ATOM 1639 N N . THR A 1 229 ? 4.714 59.681 6.704 1.00 41.34 211 THR A N 1
ATOM 1640 C CA . THR A 1 229 ? 3.287 59.597 7.013 1.00 44.37 211 THR A CA 1
ATOM 1641 C C . THR A 1 229 ? 3.021 59.498 8.516 1.00 48.14 211 THR A C 1
ATOM 1642 O O . THR A 1 229 ? 1.927 59.859 8.959 1.00 58.54 211 THR A O 1
ATOM 1646 N N . ARG A 1 230 ? 3.997 59.033 9.303 1.00 43.61 212 ARG A N 1
ATOM 1647 C CA . ARG A 1 230 ? 3.872 58.914 10.751 1.00 39.00 212 ARG A CA 1
ATOM 1648 C C . ARG A 1 230 ? 4.110 60.243 11.477 1.00 41.12 212 ARG A C 1
ATOM 1649 O O . ARG A 1 230 ? 3.874 60.329 12.691 1.00 47.53 212 ARG A O 1
ATOM 1657 N N . LEU A 1 231 ? 4.554 61.278 10.758 1.00 39.32 213 LEU A N 1
ATOM 1658 C CA . LEU A 1 231 ? 4.726 62.607 11.334 1.00 32.57 213 LEU A CA 1
ATOM 1659 C C . LEU A 1 231 ? 3.545 63.036 12.194 1.00 39.63 213 LEU A C 1
ATOM 1660 O O . LEU A 1 231 ? 3.739 63.559 13.296 1.00 37.08 213 LEU A O 1
ATOM 1665 N N . GLU A 1 232 ? 2.314 62.869 11.694 1.00 37.01 214 GLU A N 1
ATOM 1666 C CA . GLU A 1 232 ? 1.158 63.338 12.455 1.00 42.90 214 GLU A CA 1
ATOM 1667 C C . GLU A 1 232 ? 1.072 62.675 13.824 1.00 40.57 214 GLU A C 1
ATOM 1668 O O . GLU A 1 232 ? 0.549 63.284 14.767 1.00 46.09 214 GLU A O 1
ATOM 1674 N N . ALA A 1 233 ? 1.606 61.459 13.969 1.00 41.39 215 ALA A N 1
ATOM 1675 C CA . ALA A 1 233 ? 1.599 60.798 15.275 1.00 39.17 215 ALA A CA 1
ATOM 1676 C C . ALA A 1 233 ? 2.596 61.439 16.239 1.00 33.83 215 ALA A C 1
ATOM 1677 O O . ALA A 1 233 ? 2.364 61.462 17.451 1.00 32.96 215 ALA A O 1
ATOM 1679 N N . LEU A 1 234 ? 3.708 61.964 15.716 1.00 43.02 216 LEU A N 1
ATOM 1680 C CA . LEU A 1 234 ? 4.710 62.596 16.564 1.00 35.16 216 LEU A CA 1
ATOM 1681 C C . LEU A 1 234 ? 4.188 63.876 17.181 1.00 31.31 216 LEU A C 1
ATOM 1682 O O . LEU A 1 234 ? 4.601 64.243 18.269 1.00 27.08 216 LEU A O 1
ATOM 1687 N N . VAL A 1 235 ? 3.290 64.579 16.495 1.00 46.85 217 VAL A N 1
ATOM 1688 C CA . VAL A 1 235 ? 2.866 65.903 16.935 1.00 37.53 217 VAL A CA 1
ATOM 1689 C C . VAL A 1 235 ? 2.243 65.869 18.318 1.00 40.23 217 VAL A C 1
ATOM 1690 O O . VAL A 1 235 ? 2.218 66.891 19.016 1.00 36.82 217 VAL A O 1
ATOM 1694 N N . THR A 1 236 ? 1.747 64.707 18.754 1.00 47.62 218 THR A N 1
ATOM 1695 C CA . THR A 1 236 ? 1.018 64.676 20.015 1.00 56.67 218 THR A CA 1
ATOM 1696 C C . THR A 1 236 ? 1.418 63.528 20.935 1.00 47.31 218 THR A C 1
ATOM 1697 O O . THR A 1 236 ? 0.702 63.249 21.900 1.00 42.02 218 THR A O 1
ATOM 1701 N N . ALA A 1 237 ? 2.516 62.858 20.672 1.00 44.44 219 ALA A N 1
ATOM 1702 C CA . ALA A 1 237 ? 2.925 61.782 21.554 1.00 43.61 219 ALA A CA 1
ATOM 1703 C C . ALA A 1 237 ? 3.414 62.377 22.864 1.00 47.73 219 ALA A C 1
ATOM 1704 O O . ALA A 1 237 ? 4.255 63.279 22.848 1.00 49.28 219 ALA A O 1
ATOM 1706 N N . PRO A 1 238 ? 2.928 61.905 24.005 1.00 49.78 220 PRO A N 1
ATOM 1707 C CA . PRO A 1 238 ? 3.346 62.485 25.288 1.00 40.62 220 PRO A CA 1
ATOM 1708 C C . PRO A 1 238 ? 4.801 62.199 25.606 1.00 36.71 220 PRO A C 1
ATOM 1709 O O . PRO A 1 238 ? 5.116 61.568 26.613 1.00 49.42 220 PRO A O 1
ATOM 1713 N N . VAL A 1 239 ? 5.691 62.653 24.737 1.00 32.35 221 VAL A N 1
ATOM 1714 C CA . VAL A 1 239 ? 7.128 62.572 24.937 1.00 29.38 221 VAL A CA 1
ATOM 1715 C C . VAL A 1 239 ? 7.694 63.986 24.823 1.00 33.41 221 VAL A C 1
ATOM 1716 O O . VAL A 1 239 ? 7.089 64.857 24.190 1.00 36.41 221 VAL A O 1
ATOM 1720 N N . SER A 1 240 ? 8.833 64.230 25.480 1.00 25.51 222 SER A N 1
ATOM 1721 C CA . SER A 1 240 ? 9.472 65.542 25.466 1.00 38.03 222 SER A CA 1
ATOM 1722 C C . SER A 1 240 ? 9.619 66.064 24.046 1.00 42.86 222 SER A C 1
ATOM 1723 O O . SER A 1 240 ? 9.882 65.303 23.114 1.00 25.02 222 SER A O 1
ATOM 1734 N N . SER A 1 242 ? 11.735 67.761 22.578 1.00 26.42 224 SER A N 1
ATOM 1735 C CA . SER A 1 242 ? 13.058 67.654 21.980 1.00 25.89 224 SER A CA 1
ATOM 1736 C C . SER A 1 242 ? 13.157 66.406 21.101 1.00 43.25 224 SER A C 1
ATOM 1737 O O . SER A 1 242 ? 13.457 66.493 19.904 1.00 32.89 224 SER A O 1
ATOM 1740 N N . LEU A 1 243 ? 12.872 65.236 21.687 1.00 40.21 225 LEU A N 1
ATOM 1741 C CA . LEU A 1 243 ? 12.990 63.977 20.969 1.00 22.79 225 LEU A CA 1
ATOM 1742 C C . LEU A 1 243 ? 12.048 63.932 19.772 1.00 22.64 225 LEU A C 1
ATOM 1743 O O . LEU A 1 243 ? 12.429 63.469 18.688 1.00 30.60 225 LEU A O 1
ATOM 1748 N N . ARG A 1 244 ? 10.813 64.406 19.939 1.00 35.80 226 ARG A N 1
ATOM 1749 C CA . ARG A 1 244 ? 9.862 64.386 18.828 1.00 34.37 226 ARG A CA 1
ATOM 1750 C C . ARG A 1 244 ? 10.302 65.320 17.707 1.00 36.64 226 ARG A C 1
ATOM 1751 O O . ARG A 1 244 ? 10.328 64.932 16.534 1.00 39.61 226 ARG A O 1
ATOM 1759 N N . ALA A 1 245 ? 10.623 66.566 18.047 1.00 38.41 227 ALA A N 1
ATOM 1760 C CA . ALA A 1 245 ? 11.067 67.512 17.033 1.00 36.30 227 ALA A CA 1
ATOM 1761 C C . ALA A 1 245 ? 12.191 66.914 16.199 1.00 37.77 227 ALA A C 1
ATOM 1762 O O . ALA A 1 245 ? 12.148 66.952 14.962 1.00 24.42 227 ALA A O 1
ATOM 1764 N N . ARG A 1 246 ? 13.188 66.315 16.867 1.00 25.98 228 ARG A N 1
ATOM 1765 C CA . ARG A 1 246 ? 14.285 65.686 16.139 1.00 34.88 228 ARG A CA 1
ATOM 1766 C C . ARG A 1 246 ? 13.762 64.658 15.149 1.00 30.72 228 ARG A C 1
ATOM 1767 O O . ARG A 1 246 ? 14.017 64.745 13.944 1.00 43.36 228 ARG A O 1
ATOM 1775 N N . SER A 1 247 ? 13.015 63.680 15.650 1.00 24.33 229 SER A N 1
ATOM 1776 C CA . SER A 1 247 ? 12.445 62.673 14.773 1.00 26.75 229 SER A CA 1
ATOM 1777 C C . SER A 1 247 ? 11.586 63.310 13.680 1.00 32.47 229 SER A C 1
ATOM 1778 O O . SER A 1 247 ? 11.641 62.888 12.519 1.00 31.48 229 SER A O 1
ATOM 1781 N N . ALA A 1 248 ? 10.826 64.360 14.012 1.00 28.83 230 ALA A N 1
ATOM 1782 C CA . ALA A 1 248 ? 9.941 64.955 13.003 1.00 23.81 230 ALA A CA 1
ATOM 1783 C C . ALA A 1 248 ? 10.723 65.655 11.911 1.00 25.94 230 ALA A C 1
ATOM 1784 O O . ALA A 1 248 ? 10.314 65.632 10.748 1.00 33.49 230 ALA A O 1
ATOM 1786 N N . PHE A 1 249 ? 11.830 66.303 12.275 1.00 31.55 231 PHE A N 1
ATOM 1787 C CA . PHE A 1 249 ? 12.739 66.905 11.313 1.00 30.10 231 PHE A CA 1
ATOM 1788 C C . PHE A 1 249 ? 13.562 65.868 10.559 1.00 37.95 231 PHE A C 1
ATOM 1789 O O . PHE A 1 249 ? 14.048 66.167 9.466 1.00 47.78 231 PHE A O 1
ATOM 1797 N N . GLN A 1 250 ? 13.741 64.659 11.110 1.00 48.74 232 GLN A N 1
ATOM 1798 C CA . GLN A 1 250 ? 14.343 63.580 10.324 1.00 42.32 232 GLN A CA 1
ATOM 1799 C C . GLN A 1 250 ? 13.432 63.170 9.178 1.00 33.26 232 GLN A C 1
ATOM 1800 O O . GLN A 1 250 ? 13.912 62.773 8.111 1.00 44.93 232 GLN A O 1
ATOM 1806 N N . LEU A 1 251 ? 12.123 63.273 9.384 1.00 23.77 233 LEU A N 1
ATOM 1807 C CA . LEU A 1 251 ? 11.110 63.051 8.372 1.00 22.18 233 LEU A CA 1
ATOM 1808 C C . LEU A 1 251 ? 10.940 64.217 7.409 1.00 23.23 233 LEU A C 1
ATOM 1809 O O . LEU A 1 251 ? 10.752 63.995 6.213 1.00 23.40 233 LEU A O 1
ATOM 1814 N N . VAL A 1 252 ? 10.931 65.459 7.889 1.00 45.80 234 VAL A N 1
ATOM 1815 C CA . VAL A 1 252 ? 10.596 66.570 6.994 1.00 40.04 234 VAL A CA 1
ATOM 1816 C C . VAL A 1 252 ? 11.839 67.097 6.298 1.00 44.68 234 VAL A C 1
ATOM 1817 O O . VAL A 1 252 ? 11.741 67.660 5.205 1.00 54.90 234 VAL A O 1
ATOM 1821 N N . ASP A 1 253 ? 13.004 66.910 6.901 1.00 44.94 235 ASP A N 1
ATOM 1822 C CA . ASP A 1 253 ? 14.257 67.468 6.398 1.00 46.24 235 ASP A CA 1
ATOM 1823 C C . ASP A 1 253 ? 15.354 66.439 6.644 1.00 41.04 235 ASP A C 1
ATOM 1824 O O . ASP A 1 253 ? 16.199 66.602 7.532 1.00 33.71 235 ASP A O 1
ATOM 1829 N N . PRO A 1 254 ? 15.387 65.365 5.853 1.00 47.49 236 PRO A N 1
ATOM 1830 C CA . PRO A 1 254 ? 16.395 64.320 6.107 1.00 44.09 236 PRO A CA 1
ATOM 1831 C C . PRO A 1 254 ? 17.826 64.826 6.006 1.00 51.98 236 PRO A C 1
ATOM 1832 O O . PRO A 1 254 ? 18.704 64.315 6.711 1.00 45.52 236 PRO A O 1
ATOM 1836 N N . ASP A 1 255 ? 18.090 65.837 5.174 1.00 61.61 237 ASP A N 1
ATOM 1837 C CA . ASP A 1 255 ? 19.447 66.320 4.935 1.00 69.69 237 ASP A CA 1
ATOM 1838 C C . ASP A 1 255 ? 19.801 67.543 5.777 1.00 66.96 237 ASP A C 1
ATOM 1839 O O . ASP A 1 255 ? 20.793 68.220 5.480 1.00 67.76 237 ASP A O 1
ATOM 1844 N N . LYS A 1 256 ? 19.009 67.842 6.810 1.00 67.48 238 LYS A N 1
ATOM 1845 C CA . LYS A 1 256 ? 19.221 69.021 7.657 1.00 68.87 238 LYS A CA 1
ATOM 1846 C C . LYS A 1 256 ? 19.411 70.285 6.818 1.00 75.55 238 LYS A C 1
ATOM 1847 O O . LYS A 1 256 ? 20.196 71.173 7.163 1.00 69.39 238 LYS A O 1
ATOM 1853 N N . THR A 1 257 ? 18.672 70.369 5.699 1.00 77.02 239 THR A N 1
ATOM 1854 C CA . THR A 1 257 ? 18.759 71.495 4.773 1.00 73.88 239 THR A CA 1
ATOM 1855 C C . THR A 1 257 ? 18.180 72.757 5.384 1.00 58.17 239 THR A C 1
ATOM 1856 O O . THR A 1 257 ? 18.071 73.785 4.704 1.00 64.07 239 THR A O 1
ATOM 1860 N N . CYS A 1 258 ? 17.795 72.671 6.657 1.00 56.56 240 CYS A N 1
ATOM 1861 C CA . CYS A 1 258 ? 17.171 73.752 7.415 1.00 62.12 240 CYS A CA 1
ATOM 1862 C C . CYS A 1 258 ? 15.834 74.178 6.821 1.00 59.33 240 CYS A C 1
ATOM 1863 O O . CYS A 1 258 ? 15.305 75.237 7.177 1.00 66.77 240 CYS A O 1
ATOM 1866 N N . GLN A 1 259 ? 15.269 73.370 5.925 1.00 54.41 241 GLN A N 1
ATOM 1867 C CA . GLN A 1 259 ? 13.996 73.679 5.288 1.00 59.24 241 GLN A CA 1
ATOM 1868 C C . GLN A 1 259 ? 12.965 72.625 5.662 1.00 58.91 241 GLN A C 1
ATOM 1869 O O . GLN A 1 259 ? 13.280 71.429 5.738 1.00 65.73 241 GLN A O 1
ATOM 1875 N N . VAL A 1 260 ? 11.746 73.084 5.927 1.00 46.45 242 VAL A N 1
ATOM 1876 C CA . VAL A 1 260 ? 10.591 72.231 6.160 1.00 43.04 242 VAL A CA 1
ATOM 1877 C C . VAL A 1 260 ? 9.543 72.625 5.130 1.00 58.56 242 VAL A C 1
ATOM 1878 O O . VAL A 1 260 ? 9.138 73.791 5.079 1.00 72.30 242 VAL A O 1
ATOM 1882 N N . PRO A 1 261 ? 9.094 71.706 4.282 1.00 57.44 243 PRO A N 1
ATOM 1883 C CA . PRO A 1 261 ? 8.098 72.069 3.269 1.00 57.53 243 PRO A CA 1
ATOM 1884 C C . PRO A 1 261 ? 6.839 72.599 3.930 1.00 48.80 243 PRO A C 1
ATOM 1885 O O . PRO A 1 261 ? 6.372 72.056 4.934 1.00 53.90 243 PRO A O 1
ATOM 1889 N N . GLU A 1 262 ? 6.296 73.676 3.361 1.00 49.92 244 GLU A N 1
ATOM 1890 C CA . GLU A 1 262 ? 5.064 74.247 3.897 1.00 57.76 244 GLU A CA 1
ATOM 1891 C C . GLU A 1 262 ? 3.981 73.186 4.014 1.00 58.39 244 GLU A C 1
ATOM 1892 O O . GLU A 1 262 ? 3.199 73.176 4.972 1.00 57.19 244 GLU A O 1
ATOM 1898 N N . LYS A 1 263 ? 3.958 72.252 3.069 1.00 52.21 245 LYS A N 1
ATOM 1899 C CA . LYS A 1 263 ? 3.013 71.148 3.136 1.00 52.12 245 LYS A CA 1
ATOM 1900 C C . LYS A 1 263 ? 3.027 70.468 4.500 1.00 37.32 245 LYS A C 1
ATOM 1901 O O . LYS A 1 263 ? 2.029 69.860 4.897 1.00 37.82 245 LYS A O 1
ATOM 1907 N N . TYR A 1 264 ? 4.137 70.572 5.235 1.00 30.79 246 TYR A N 1
ATOM 1908 C CA . TYR A 1 264 ? 4.240 70.064 6.599 1.00 38.00 246 TYR A CA 1
ATOM 1909 C C . TYR A 1 264 ? 4.357 71.173 7.634 1.00 54.44 246 TYR A C 1
ATOM 1910 O O . TYR A 1 264 ? 4.434 70.877 8.834 1.00 60.06 246 TYR A O 1
ATOM 1919 N N . ALA A 1 265 ? 4.395 72.433 7.203 1.00 60.94 247 ALA A N 1
ATOM 1920 C CA . ALA A 1 265 ? 4.510 73.543 8.143 1.00 63.43 247 ALA A CA 1
ATOM 1921 C C . ALA A 1 265 ? 3.458 73.465 9.242 1.00 55.64 247 ALA A C 1
ATOM 1922 O O . ALA A 1 265 ? 3.764 73.689 10.417 1.00 57.95 247 ALA A O 1
ATOM 1924 N N . GLU A 1 266 ? 2.211 73.154 8.878 1.00 48.03 248 GLU A N 1
ATOM 1925 C CA . GLU A 1 266 ? 1.140 73.135 9.867 1.00 36.83 248 GLU A CA 1
ATOM 1926 C C . GLU A 1 266 ? 1.405 72.097 10.940 1.00 37.99 248 GLU A C 1
ATOM 1927 O O . GLU A 1 266 ? 1.158 72.341 12.125 1.00 45.94 248 GLU A O 1
ATOM 1933 N N . LEU A 1 267 ? 1.932 70.940 10.552 1.00 44.18 249 LEU A N 1
ATOM 1934 C CA . LEU A 1 267 ? 2.101 69.864 11.511 1.00 34.27 249 LEU A CA 1
ATOM 1935 C C . LEU A 1 267 ? 3.350 70.067 12.354 1.00 42.06 249 LEU A C 1
ATOM 1936 O O . LEU A 1 267 ? 3.373 69.685 13.533 1.00 31.62 249 LEU A O 1
ATOM 1941 N N . ILE A 1 268 ? 4.375 70.692 11.778 1.00 40.90 250 ILE A N 1
ATOM 1942 C CA . ILE A 1 268 ? 5.616 70.944 12.506 1.00 43.52 250 ILE A CA 1
ATOM 1943 C C . ILE A 1 268 ? 5.428 72.053 13.542 1.00 46.34 250 ILE A C 1
ATOM 1944 O O . ILE A 1 268 ? 6.032 72.024 14.626 1.00 32.21 250 ILE A O 1
ATOM 1949 N N . THR A 1 269 ? 4.594 73.050 13.224 1.00 50.93 251 THR A N 1
ATOM 1950 C CA . THR A 1 269 ? 4.363 74.156 14.154 1.00 51.56 251 THR A CA 1
ATOM 1951 C C . THR A 1 269 ? 3.615 73.672 15.389 1.00 52.95 251 THR A C 1
ATOM 1952 O O . THR A 1 269 ? 3.990 74.001 16.524 1.00 54.90 251 THR A O 1
ATOM 1956 N N . GLN A 1 270 ? 2.560 72.876 15.183 1.00 45.98 252 GLN A N 1
ATOM 1957 C CA . GLN A 1 270 ? 1.829 72.306 16.309 1.00 49.17 252 GLN A CA 1
ATOM 1958 C C . GLN A 1 270 ? 2.765 71.538 17.234 1.00 45.05 252 GLN A C 1
ATOM 1959 O O . GLN A 1 270 ? 2.696 71.680 18.461 1.00 46.99 252 GLN A O 1
ATOM 1965 N N . LEU A 1 271 ? 3.671 70.746 16.658 1.00 31.94 253 LEU A N 1
ATOM 1966 C CA . LEU 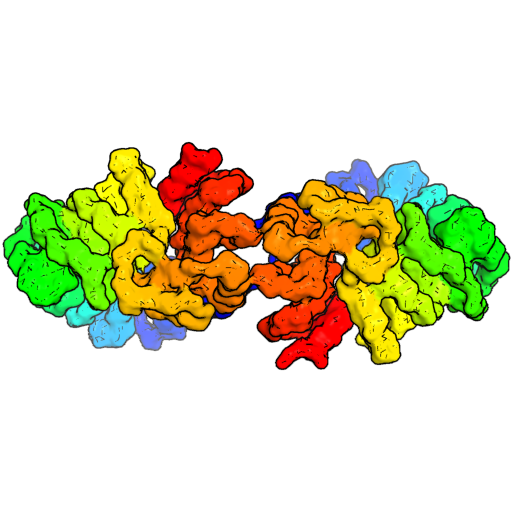A 1 271 ? 4.600 69.973 17.463 1.00 29.06 253 LEU A CA 1
ATOM 1967 C C . LEU A 1 271 ? 5.510 70.884 18.265 1.00 29.92 253 LEU A C 1
ATOM 1968 O O . LEU A 1 271 ? 5.741 70.658 19.456 1.00 38.36 253 LEU A O 1
ATOM 1973 N N . LEU A 1 272 ? 6.060 71.906 17.621 1.00 44.01 254 LEU A N 1
ATOM 1974 C CA . LEU A 1 272 ? 7.020 72.763 18.301 1.00 35.41 254 LEU A CA 1
ATOM 1975 C C . LEU A 1 272 ? 6.331 73.645 19.321 1.00 45.19 254 LEU A C 1
ATOM 1976 O O . LEU A 1 272 ? 6.932 74.013 20.337 1.00 35.97 254 LEU A O 1
ATOM 1981 N N . GLN A 1 273 ? 5.066 73.978 19.075 1.00 38.00 255 GLN A N 1
ATOM 1982 C CA . GLN A 1 273 ? 4.296 74.714 20.070 1.00 41.20 255 GLN A CA 1
ATOM 1983 C C . GLN A 1 273 ? 3.925 73.831 21.258 1.00 39.39 255 GLN A C 1
ATOM 1984 O O . GLN A 1 273 ? 3.784 74.337 22.376 1.00 49.22 255 GLN A O 1
ATOM 1990 N N . ASP A 1 274 ? 3.743 72.525 21.038 1.00 51.41 256 ASP A N 1
ATOM 1991 C CA . ASP A 1 274 ? 3.741 71.520 22.111 1.00 30.61 256 ASP A CA 1
ATOM 1992 C C . ASP A 1 274 ? 2.686 71.819 23.176 1.00 30.49 256 ASP A C 1
ATOM 1993 O O . ASP A 1 274 ? 2.989 71.991 24.351 1.00 33.68 256 ASP A O 1
ATOM 1998 N N . ASN A 1 275 ? 1.432 71.864 22.745 1.00 42.68 257 ASN A N 1
ATOM 1999 C CA . ASN A 1 275 ? 0.307 72.171 23.628 1.00 48.35 257 ASN A CA 1
ATOM 2000 C C . ASN A 1 275 ? -0.083 70.984 24.518 1.00 50.80 257 ASN A C 1
ATOM 2001 O O . ASN A 1 275 ? -0.639 69.993 24.021 1.00 35.60 257 ASN A O 1
ATOM 2006 N N . PRO A 1 276 ? 0.153 71.070 25.835 1.00 39.79 258 PRO A N 1
ATOM 2007 C CA . PRO A 1 276 ? -0.133 69.933 26.723 1.00 32.67 258 PRO A CA 1
ATOM 2008 C C . PRO A 1 276 ? -1.580 69.539 26.782 1.00 40.64 258 PRO A C 1
ATOM 2009 O O . PRO A 1 276 ? -1.878 68.398 27.158 1.00 39.75 258 PRO A O 1
ATOM 2013 N N . GLN A 1 277 ? -2.494 70.434 26.445 1.00 51.89 259 GLN A N 1
ATOM 2014 C CA . GLN A 1 277 ? -3.905 70.087 26.426 1.00 59.51 259 GLN A CA 1
ATOM 2015 C C . GLN A 1 277 ? -4.330 69.445 25.108 1.00 51.67 259 GLN A C 1
ATOM 2016 O O . GLN A 1 277 ? -5.518 69.173 24.913 1.00 62.08 259 GLN A O 1
ATOM 2022 N N . GLN A 1 278 ? -3.382 69.166 24.213 1.00 43.76 260 GLN A N 1
ATOM 2023 C CA . GLN A 1 278 ? -3.709 68.475 22.973 1.00 48.73 260 GLN A CA 1
ATOM 2024 C C . GLN A 1 278 ? -2.760 67.314 22.701 1.00 49.20 260 GLN A C 1
ATOM 2025 O O . GLN A 1 278 ? -2.690 66.834 21.562 1.00 49.60 260 GLN A O 1
ATOM 2031 N N . LEU A 1 279 ? -2.024 66.864 23.714 1.00 45.42 261 LEU A N 1
ATOM 2032 C CA . LEU A 1 279 ? -1.267 65.628 23.627 1.00 37.87 261 LEU A CA 1
ATOM 2033 C C . LEU A 1 279 ? -2.195 64.477 23.964 1.00 45.34 261 LEU A C 1
ATOM 2034 O O . LEU A 1 279 ? -3.177 64.636 24.699 1.00 52.53 261 LEU A O 1
ATOM 2039 N N . LYS A 1 280 ? -1.896 63.314 23.402 1.00 39.05 262 LYS A N 1
ATOM 2040 C CA . LYS A 1 280 ? -2.672 62.145 23.777 1.00 41.21 262 LYS A CA 1
ATOM 2041 C C . LYS A 1 280 ? -2.240 61.733 25.186 1.00 34.97 262 LYS A C 1
ATOM 2042 O O . LYS A 1 280 ? -1.256 61.011 25.368 1.00 44.05 262 LYS A O 1
ATOM 2048 N N . LEU A 1 281 ? -2.935 62.244 26.199 1.00 33.15 263 LEU A N 1
ATOM 2049 C CA . LEU A 1 281 ? -2.622 61.948 27.591 1.00 34.72 263 LEU A CA 1
ATOM 2050 C C . LEU A 1 281 ? -3.693 61.040 28.179 1.00 25.15 263 LEU A C 1
ATOM 2051 O O . LEU A 1 281 ? -4.885 61.230 27.929 1.00 32.96 263 LEU A O 1
ATOM 2056 N N . ARG A 1 282 ? -3.264 60.045 28.942 1.00 27.79 264 ARG A N 1
ATOM 2057 C CA . ARG A 1 282 ? -4.199 59.211 29.670 1.00 40.05 264 ARG A CA 1
ATOM 2058 C C . ARG A 1 282 ? -4.634 59.916 30.952 1.00 50.10 264 ARG A C 1
ATOM 2059 O O . ARG A 1 282 ? -4.044 60.915 31.375 1.00 61.15 264 ARG A O 1
ATOM 2067 N N . LYS A 1 283 ? -5.683 59.381 31.580 1.00 54.32 265 LYS A N 1
ATOM 2068 C CA . LYS A 1 283 ? -6.174 59.960 32.829 1.00 52.14 265 LYS A CA 1
ATOM 2069 C C . LYS A 1 283 ? -5.146 59.823 33.946 1.00 50.94 265 LYS A C 1
ATOM 2070 O O . LYS A 1 283 ? -5.008 60.725 34.781 1.00 62.74 265 LYS A O 1
ATOM 2076 N N . GLU A 1 284 ? -4.433 58.691 33.985 1.00 43.60 266 GLU A N 1
ATOM 2077 C CA . GLU A 1 284 ? -3.398 58.472 34.992 1.00 46.13 266 GLU A CA 1
ATOM 2078 C C . GLU A 1 284 ? -2.359 59.582 34.993 1.00 51.30 266 GLU A C 1
ATOM 2079 O O . GLU A 1 284 ? -1.759 59.871 36.036 1.00 55.21 266 GLU A O 1
ATOM 2085 N N . TRP A 1 285 ? -2.105 60.188 33.834 1.00 46.65 267 TRP A N 1
ATOM 2086 C CA . TRP A 1 285 ? -1.063 61.196 33.718 1.00 41.11 267 TRP A CA 1
ATOM 2087 C C . TRP A 1 285 ? -1.567 62.578 34.073 1.00 39.62 267 TRP A C 1
ATOM 2088 O O . TRP A 1 285 ? -0.758 63.461 34.366 1.00 50.20 267 TRP A O 1
ATOM 2099 N N . ILE A 1 286 ? -2.875 62.782 34.040 1.00 43.95 268 ILE A N 1
ATOM 2100 C CA . ILE A 1 286 ? -3.471 64.076 34.330 1.00 45.94 268 ILE A CA 1
ATOM 2101 C C . ILE A 1 286 ? -3.807 64.125 35.812 1.00 57.73 268 ILE A C 1
ATOM 2102 O O . ILE A 1 286 ? -4.449 63.213 36.348 1.00 61.07 268 ILE A O 1
ATOM 2107 N N . CYS A 1 287 ? -3.352 65.182 36.476 1.00 65.00 269 CYS A N 1
ATOM 2108 C CA . CYS A 1 287 ? -3.494 65.364 37.912 1.00 53.09 269 CYS A CA 1
ATOM 2109 C C . CYS A 1 287 ? -4.645 66.321 38.216 1.00 51.45 269 CYS A C 1
ATOM 2110 O O . CYS A 1 287 ? -5.219 66.956 37.325 1.00 60.77 269 CYS A O 1
ATOM 2113 N N . ASP A 1 288 ? -4.984 66.417 39.497 1.00 51.73 270 ASP A N 1
ATOM 2114 C CA . ASP A 1 288 ? -6.014 67.353 39.926 1.00 61.83 270 ASP A CA 1
ATOM 2115 C C . ASP A 1 288 ? -5.541 68.802 39.770 1.00 53.73 270 ASP A C 1
ATOM 2116 O O . ASP A 1 288 ? -4.343 69.098 39.711 1.00 52.42 270 ASP A O 1
ATOM 2121 N N . ILE A 1 289 ? -6.510 69.713 39.697 1.00 49.61 271 ILE A N 1
ATOM 2122 C CA . ILE A 1 289 ? -6.210 71.125 39.488 1.00 47.57 271 ILE A CA 1
ATOM 2123 C C . ILE A 1 289 ? -6.052 71.816 40.837 1.00 57.44 271 ILE A C 1
ATOM 2124 O O . ILE A 1 289 ? -6.875 72.658 41.217 1.00 51.67 271 ILE A O 1
ATOM 2129 N N . GLU A 1 290 ? -4.997 71.463 41.563 1.00 61.70 272 GLU A N 1
ATOM 2130 C CA . GLU A 1 290 ? -4.609 72.126 42.797 1.00 65.00 272 GLU A CA 1
ATOM 2131 C C . GLU A 1 290 ? -3.098 72.297 42.796 1.00 58.04 272 GLU A C 1
ATOM 2132 O O . GLU A 1 290 ? -2.391 71.577 42.080 1.00 51.89 272 GLU A O 1
ATOM 2138 N N . PRO A 1 291 ? -2.561 73.268 43.590 1.00 56.27 273 PRO A N 1
ATOM 2139 C CA . PRO A 1 291 ? -1.141 73.648 43.462 1.00 53.05 273 PRO A CA 1
ATOM 2140 C C . PRO A 1 291 ? -0.147 72.507 43.650 1.00 53.42 273 PRO A C 1
ATOM 2141 O O . PRO A 1 291 ? 0.646 72.210 42.750 1.00 52.96 273 PRO A O 1
ATOM 2145 N N . THR A 1 292 ? -0.163 71.877 44.825 1.00 45.55 274 THR A N 1
ATOM 2146 C CA . THR A 1 292 ? 0.804 70.829 45.116 1.00 39.74 274 THR A CA 1
ATOM 2147 C C . THR A 1 292 ? 0.647 69.650 44.176 1.00 43.16 274 THR A C 1
ATOM 2148 O O . THR A 1 292 ? 1.621 68.929 43.923 1.00 41.07 274 THR A O 1
ATOM 2152 N N . GLU A 1 293 ? -0.559 69.440 43.659 1.00 39.48 275 GLU A N 1
ATOM 2153 C CA . GLU A 1 293 ? -0.763 68.405 42.656 1.00 48.52 275 GLU A CA 1
ATOM 2154 C C . GLU A 1 293 ? -0.025 68.745 41.360 1.00 47.91 275 GLU A C 1
ATOM 2155 O O . GLU A 1 293 ? 0.750 67.933 40.842 1.00 39.04 275 GLU A O 1
ATOM 2161 N N . ILE A 1 294 ? -0.241 69.958 40.839 1.00 38.24 276 ILE A N 1
ATOM 2162 C CA . ILE A 1 294 ? 0.494 70.434 39.674 1.00 26.87 276 ILE A CA 1
ATOM 2163 C C . ILE A 1 294 ? 1.992 70.302 39.892 1.00 33.33 276 ILE A C 1
ATOM 2164 O O . ILE A 1 294 ? 2.729 69.877 38.993 1.00 45.07 276 ILE A O 1
ATOM 2169 N N . GLU A 1 295 ? 2.470 70.666 41.086 1.00 30.15 277 GLU A N 1
ATOM 2170 C CA . GLU A 1 295 ? 3.914 70.685 41.327 1.00 37.94 277 GLU A CA 1
ATOM 2171 C C . GLU A 1 295 ? 4.501 69.280 41.292 1.00 28.46 277 GLU A C 1
ATOM 2172 O O . GLU A 1 295 ? 5.550 69.051 40.683 1.00 35.80 277 GLU A O 1
ATOM 2178 N N . ASN A 1 296 ? 3.859 68.330 41.966 1.00 25.32 278 ASN A N 1
ATOM 2179 C CA . ASN A 1 296 ? 4.398 66.981 41.974 1.00 35.69 278 ASN A CA 1
ATOM 2180 C C . ASN A 1 296 ? 4.532 66.456 40.550 1.00 41.92 278 ASN A C 1
ATOM 2181 O O . ASN A 1 296 ? 5.596 65.961 40.160 1.00 46.43 278 ASN A O 1
ATOM 2186 N N . ASN A 1 297 ? 3.484 66.633 39.736 1.00 29.36 279 ASN A N 1
ATOM 2187 C CA . ASN A 1 297 ? 3.525 66.146 38.362 1.00 38.25 279 ASN A CA 1
ATOM 2188 C C . ASN A 1 297 ? 4.667 66.780 37.572 1.00 45.18 279 ASN A C 1
ATOM 2189 O O . ASN A 1 297 ? 5.369 66.087 36.829 1.00 39.53 279 ASN A O 1
ATOM 2194 N N . LEU A 1 298 ? 4.878 68.095 37.717 1.00 46.91 280 LEU A N 1
ATOM 2195 C CA . LEU A 1 298 ? 6.032 68.701 37.055 1.00 33.54 280 LEU A CA 1
ATOM 2196 C C . LEU A 1 298 ? 7.338 68.162 37.620 1.00 27.35 280 LEU A C 1
ATOM 2197 O O . LEU A 1 298 ? 8.342 68.107 36.902 1.00 39.46 280 LEU A O 1
ATOM 2202 N N . GLN A 1 299 ? 7.346 67.727 38.880 1.00 22.27 281 GLN A N 1
ATOM 2203 C CA . GLN A 1 299 ? 8.579 67.180 39.432 1.00 32.13 281 GLN A CA 1
ATOM 2204 C C . GLN A 1 299 ? 8.802 65.724 39.028 1.00 33.25 281 GLN A C 1
ATOM 2205 O O . GLN A 1 299 ? 9.946 65.237 39.066 1.00 23.68 281 GLN A O 1
ATOM 2211 N N . HIS A 1 300 ? 7.749 65.041 38.596 1.00 27.03 282 HIS A N 1
ATOM 2212 C CA . HIS A 1 300 ? 7.858 63.637 38.248 1.00 34.66 282 HIS A CA 1
ATOM 2213 C C . HIS A 1 300 ? 8.961 63.413 37.221 1.00 37.68 282 HIS A C 1
ATOM 2214 O O . HIS A 1 300 ? 9.308 64.301 36.437 1.00 30.65 282 HIS A O 1
ATOM 2221 N N . ARG A 1 301 ? 9.508 62.195 37.229 1.00 41.62 283 ARG A N 1
ATOM 2222 C CA . ARG A 1 301 ? 10.628 61.878 36.347 1.00 40.60 283 ARG A CA 1
ATOM 2223 C C . ARG A 1 301 ? 10.235 61.864 34.878 1.00 32.68 283 ARG A C 1
ATOM 2224 O O . ARG A 1 301 ? 11.117 61.977 34.017 1.00 41.16 283 ARG A O 1
ATOM 2232 N N . ASP A 1 302 ? 8.948 61.739 34.565 1.00 22.15 284 ASP A N 1
ATOM 2233 C CA . ASP A 1 302 ? 8.539 61.447 33.201 1.00 32.87 284 ASP A CA 1
ATOM 2234 C C . ASP A 1 302 ? 7.627 62.524 32.625 1.00 32.87 284 ASP A C 1
ATOM 2235 O O . ASP A 1 302 ? 6.642 62.923 33.252 1.00 40.58 284 ASP A O 1
ATOM 2240 N N . GLU A 1 303 ? 7.937 62.918 31.383 1.00 43.21 285 GLU A N 1
ATOM 2241 C CA . GLU A 1 303 ? 7.225 63.982 30.684 1.00 37.92 285 GLU A CA 1
ATOM 2242 C C . GLU A 1 303 ? 5.723 63.755 30.633 1.00 31.66 285 GLU A C 1
ATOM 2243 O O . GLU A 1 303 ? 4.953 64.725 30.565 1.00 33.09 285 GLU A O 1
ATOM 2249 N N . ALA A 1 304 ? 5.284 62.496 30.630 1.00 35.55 286 ALA A N 1
ATOM 2250 C CA . ALA A 1 304 ? 3.853 62.222 30.559 1.00 37.00 286 ALA A CA 1
ATOM 2251 C C . ALA A 1 304 ? 3.135 62.776 31.783 1.00 40.19 286 ALA A C 1
ATOM 2252 O O . ALA A 1 304 ? 2.144 63.504 31.659 1.00 40.04 286 ALA A O 1
ATOM 2254 N N . ARG A 1 305 ? 3.626 62.437 32.979 1.00 44.25 287 ARG A N 1
ATOM 2255 C CA . ARG A 1 305 ? 3.134 63.076 34.192 1.00 39.18 287 ARG A CA 1
ATOM 2256 C C . ARG A 1 305 ? 3.364 64.578 34.149 1.00 36.29 287 ARG A C 1
ATOM 2257 O O . ARG A 1 305 ? 2.499 65.357 34.563 1.00 40.17 287 ARG A O 1
ATOM 2265 N N . GLN A 1 306 ? 4.536 64.999 33.661 1.00 32.78 288 GLN A N 1
ATOM 2266 C CA . GLN A 1 306 ? 4.862 66.417 33.616 1.00 36.05 288 GLN A CA 1
ATOM 2267 C C . GLN A 1 306 ? 3.900 67.161 32.707 1.00 35.66 288 GLN A C 1
ATOM 2268 O O . GLN A 1 306 ? 3.461 68.278 33.024 1.00 28.47 288 GLN A O 1
ATOM 2274 N N . TYR A 1 307 ? 3.564 66.566 31.570 1.00 22.82 289 TYR A N 1
ATOM 2275 C CA . TYR A 1 307 ? 2.598 67.223 30.703 1.00 27.62 289 TYR A CA 1
ATOM 2276 C C . TYR A 1 307 ? 1.247 67.338 31.381 1.00 34.35 289 TYR A C 1
ATOM 2277 O O . TYR A 1 307 ? 0.548 68.344 31.195 1.00 24.52 289 TYR A O 1
ATOM 2286 N N . GLY A 1 308 ? 0.866 66.320 32.165 1.00 24.97 290 GLY A N 1
ATOM 2287 C CA . GLY A 1 308 ? -0.384 66.393 32.907 1.00 40.96 290 GLY A CA 1
ATOM 2288 C C . GLY A 1 308 ? -0.423 67.578 33.854 1.00 47.73 290 GLY A C 1
ATOM 2289 O O . GLY A 1 308 ? -1.421 68.305 33.918 1.00 36.19 290 GLY A O 1
ATOM 2290 N N . GLY A 1 309 ? 0.671 67.800 34.584 1.00 49.01 291 GLY A N 1
ATOM 2291 C CA . GLY A 1 309 ? 0.792 68.935 35.471 1.00 53.94 291 GLY A CA 1
ATOM 2292 C C . GLY A 1 309 ? 0.652 70.238 34.724 1.00 53.48 291 GLY A C 1
ATOM 2293 O O . GLY A 1 309 ? -0.221 71.047 35.043 1.00 61.90 291 GLY A O 1
ATOM 2294 N N . ALA A 1 310 ? 1.508 70.446 33.721 1.00 51.88 292 ALA A N 1
ATOM 2295 C CA . ALA A 1 310 ? 1.406 71.644 32.891 1.00 40.59 292 ALA A CA 1
ATOM 2296 C C . ALA A 1 310 ? 0.025 71.757 32.269 1.00 39.02 292 ALA A C 1
ATOM 2297 O O . ALA A 1 310 ? -0.552 72.850 32.201 1.00 42.28 292 ALA A O 1
ATOM 2299 N N . SER A 1 311 ? -0.524 70.630 31.820 1.00 38.50 293 SER A N 1
ATOM 2300 C CA . SER A 1 311 ? -1.848 70.638 31.220 1.00 34.27 293 SER A CA 1
ATOM 2301 C C . SER A 1 311 ? -2.874 71.243 32.172 1.00 39.69 293 SER A C 1
ATOM 2302 O O . SER A 1 311 ? -3.634 72.142 31.790 1.00 48.13 293 SER A O 1
ATOM 2305 N N . SER A 1 312 ? -2.900 70.787 33.426 1.00 29.60 294 SER A N 1
ATOM 2306 C CA . SER A 1 312 ? -3.952 71.231 34.331 1.00 36.24 294 SER A CA 1
ATOM 2307 C C . SER A 1 312 ? -3.622 72.546 35.014 1.00 34.92 294 SER A C 1
ATOM 2308 O O . SER A 1 312 ? -4.538 73.234 35.478 1.00 38.36 294 SER A O 1
ATOM 2311 N N . LEU A 1 313 ? -2.341 72.906 35.089 1.00 30.65 295 LEU A N 1
ATOM 2312 C CA . LEU A 1 313 ? -1.974 74.257 35.485 1.00 33.46 295 LEU A CA 1
ATOM 2313 C C . LEU A 1 313 ? -2.617 75.283 34.555 1.00 47.10 295 LEU A C 1
ATOM 2314 O O . LEU A 1 313 ? -3.039 76.358 35.000 1.00 44.94 295 LEU A O 1
ATOM 2327 N N . ALA A 1 315 ? -5.534 74.613 33.123 1.00 51.23 297 ALA A N 1
ATOM 2328 C CA . ALA A 1 315 ? -6.949 74.548 33.470 1.00 46.75 297 ALA A CA 1
ATOM 2329 C C . ALA A 1 315 ? -7.281 75.427 34.667 1.00 49.07 297 ALA A C 1
ATOM 2330 O O . ALA A 1 315 ? -8.449 75.784 34.861 1.00 53.94 297 ALA A O 1
ATOM 2340 N N . PRO A 1 317 ? -7.949 78.544 37.011 1.00 45.67 299 PRO A N 1
ATOM 2341 C CA . PRO A 1 317 ? -8.386 79.930 36.802 1.00 53.78 299 PRO A CA 1
ATOM 2342 C C . PRO A 1 317 ? -7.224 80.909 36.902 1.00 57.34 299 PRO A C 1
ATOM 2343 O O . PRO A 1 317 ? -6.331 80.767 37.742 1.00 57.85 299 PRO A O 1
ATOM 2347 N N . LYS A 1 318 ? -7.264 81.923 36.033 1.00 57.01 300 LYS A N 1
ATOM 2348 C CA . LYS A 1 318 ? -6.093 82.758 35.772 1.00 64.13 300 LYS A CA 1
ATOM 2349 C C . LYS A 1 318 ? -5.550 83.404 37.045 1.00 64.85 300 LYS A C 1
ATOM 2350 O O . LYS A 1 318 ? -4.332 83.456 37.248 1.00 64.24 300 LYS A O 1
ATOM 2356 N N . ALA A 1 319 ? -6.435 83.905 37.911 1.00 76.98 301 ALA A N 1
ATOM 2357 C CA . ALA A 1 319 ? -5.988 84.543 39.149 1.00 65.69 301 ALA A CA 1
ATOM 2358 C C . ALA A 1 319 ? -5.137 83.595 39.991 1.00 61.16 301 ALA A C 1
ATOM 2359 O O . ALA A 1 319 ? -4.042 83.956 40.437 1.00 54.60 301 ALA A O 1
ATOM 2361 N N . GLU A 1 320 ? -5.625 82.370 40.217 1.00 67.31 302 GLU A N 1
ATOM 2362 C CA . GLU A 1 320 ? -4.839 81.406 40.981 1.00 48.15 302 GLU A CA 1
ATOM 2363 C C . GLU A 1 320 ? -3.645 80.927 40.184 1.00 44.35 302 GLU A C 1
ATOM 2364 O O . GLU A 1 320 ? -2.607 80.578 40.757 1.00 43.27 302 GLU A O 1
ATOM 2370 N N . ARG A 1 321 ? -3.773 80.916 38.863 1.00 47.68 303 ARG A N 1
ATOM 2371 C CA . ARG A 1 321 ? -2.699 80.422 38.016 1.00 40.77 303 ARG A CA 1
ATOM 2372 C C . ARG A 1 321 ? -1.475 81.318 38.124 1.00 4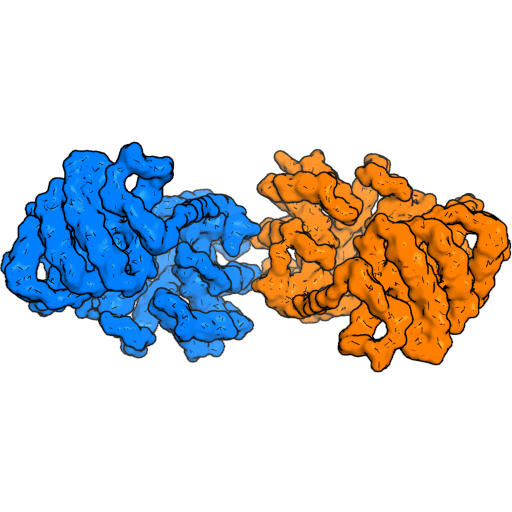3.43 303 ARG A C 1
ATOM 2373 O O . ARG A 1 321 ? -0.353 80.837 38.322 1.00 37.07 303 ARG A O 1
ATOM 2389 N N . ILE A 1 323 ? -0.542 83.251 40.503 1.00 46.78 305 ILE A N 1
ATOM 2390 C CA . ILE A 1 323 ? 0.138 83.013 41.771 1.00 48.52 305 ILE A CA 1
ATOM 2391 C C . ILE A 1 323 ? 0.900 81.699 41.712 1.00 51.13 305 ILE A C 1
ATOM 2392 O O . ILE A 1 323 ? 2.095 81.640 42.026 1.00 54.16 305 ILE A O 1
ATOM 2397 N N . LEU A 1 324 ? 0.229 80.628 41.275 1.00 49.78 306 LEU A N 1
ATOM 2398 C CA . LEU A 1 324 ? 0.912 79.345 41.151 1.00 40.05 306 LEU A CA 1
ATOM 2399 C C . LEU A 1 324 ? 2.086 79.443 40.183 1.00 36.41 306 LEU A C 1
ATOM 2400 O O . LEU A 1 324 ? 3.169 78.908 40.451 1.00 34.77 306 LEU A O 1
ATOM 2405 N N . ILE A 1 325 ? 1.909 80.141 39.064 1.00 34.95 307 ILE A N 1
ATOM 2406 C CA . ILE A 1 325 ? 3.042 80.301 38.166 1.00 33.00 307 ILE A CA 1
ATOM 2407 C C . ILE A 1 325 ? 4.188 80.985 38.884 1.00 33.75 307 ILE A C 1
ATOM 2408 O O . ILE A 1 325 ? 5.346 80.598 38.734 1.00 36.88 307 ILE A O 1
ATOM 2413 N N . ASN A 1 326 ? 3.890 81.966 39.727 1.00 48.03 308 ASN A N 1
ATOM 2414 C CA . ASN A 1 326 ? 4.979 82.649 40.410 1.00 37.17 308 ASN A CA 1
ATOM 2415 C C . ASN A 1 326 ? 5.668 81.746 41.422 1.00 37.38 308 ASN A C 1
ATOM 2416 O O . ASN A 1 326 ? 6.902 81.681 41.464 1.00 42.75 308 ASN A O 1
ATOM 2421 N N . GLU A 1 327 ? 4.899 81.062 42.269 1.00 38.51 309 GLU A N 1
ATOM 2422 C CA . GLU A 1 327 ? 5.527 80.253 43.309 1.00 47.75 309 GLU A CA 1
ATOM 2423 C C . GLU A 1 327 ? 6.389 79.148 42.706 1.00 42.31 309 GLU A C 1
ATOM 2424 O O . GLU A 1 327 ? 7.543 78.954 43.115 1.00 45.85 309 GLU A O 1
ATOM 2430 N N . ILE A 1 328 ? 5.858 78.419 41.719 1.00 39.40 310 ILE A N 1
ATOM 2431 C CA . ILE A 1 328 ? 6.656 77.371 41.100 1.00 32.72 310 ILE A CA 1
ATOM 2432 C C . ILE A 1 328 ? 7.925 77.956 40.514 1.00 44.36 310 ILE A C 1
ATOM 2433 O O . ILE A 1 328 ? 9.006 77.372 40.629 1.00 52.16 310 ILE A O 1
ATOM 2438 N N . LYS A 1 329 ? 7.815 79.114 39.869 1.00 40.05 311 LYS A N 1
ATOM 2439 C CA . LYS A 1 329 ? 8.968 79.666 39.171 1.00 43.67 311 LYS A CA 1
ATOM 2440 C C . LYS A 1 329 ? 10.085 80.007 40.149 1.00 46.81 311 LYS A C 1
ATOM 2441 O O . LYS A 1 329 ? 11.232 79.581 39.977 1.00 51.14 311 LYS A O 1
ATOM 2447 N N . GLU A 1 330 ? 9.769 80.763 41.196 1.00 44.54 312 GLU A N 1
ATOM 2448 C CA . GLU A 1 330 ? 10.841 81.150 42.093 1.00 45.79 312 GLU A CA 1
ATOM 2449 C C . GLU A 1 330 ? 11.398 79.966 42.887 1.00 46.02 312 GLU A C 1
ATOM 2450 O O . GLU A 1 330 ? 12.469 80.100 43.489 1.00 42.52 312 GLU A O 1
ATOM 2456 N N . LYS A 1 331 ? 10.737 78.800 42.870 1.00 42.91 313 LYS A N 1
ATOM 2457 C CA . LYS A 1 331 ? 11.315 77.641 43.541 1.00 43.99 313 LYS A CA 1
ATOM 2458 C C . LYS A 1 331 ? 12.194 76.792 42.624 1.00 44.71 313 LYS A C 1
ATOM 2459 O O . LYS A 1 331 ? 13.231 76.298 43.071 1.00 50.69 313 LYS A O 1
ATOM 2465 N N . LEU A 1 332 ? 11.805 76.624 41.345 1.00 42.75 314 LEU A N 1
ATOM 2466 C CA . LEU A 1 332 ? 12.389 75.632 40.447 1.00 37.34 314 LEU A CA 1
ATOM 2467 C C . LEU A 1 332 ? 12.768 76.193 39.072 1.00 37.14 314 LEU A C 1
ATOM 2468 O O . LEU A 1 332 ? 12.827 75.438 38.094 1.00 28.01 314 LEU A O 1
ATOM 2473 N N . TRP A 1 333 ? 13.016 77.489 38.960 1.00 36.49 315 TRP A N 1
ATOM 2474 C CA . TRP A 1 333 ? 13.292 78.036 37.642 1.00 41.28 315 TRP A CA 1
ATOM 2475 C C . TRP A 1 333 ? 14.615 77.533 37.114 1.00 28.99 315 TRP A C 1
ATOM 2476 O O . TRP A 1 333 ? 14.786 77.442 35.898 1.00 29.45 315 TRP A O 1
ATOM 2487 N N . SER A 1 334 ? 15.553 77.194 38.007 1.00 30.41 316 SER A N 1
ATOM 2488 C CA . SER A 1 334 ? 16.822 76.627 37.567 1.00 34.31 316 SER A CA 1
ATOM 2489 C C . SER A 1 334 ? 16.687 75.180 37.107 1.00 42.73 316 SER A C 1
ATOM 2490 O O . SER A 1 334 ? 17.548 74.700 36.367 1.00 38.95 316 SER A O 1
ATOM 2493 N N . ASP A 1 335 ? 15.627 74.486 37.520 1.00 28.80 317 ASP A N 1
ATOM 2494 C CA . ASP A 1 335 ? 15.360 73.136 37.042 1.00 30.94 317 ASP A CA 1
ATOM 2495 C C . ASP A 1 335 ? 14.926 73.170 35.579 1.00 32.08 317 ASP A C 1
ATOM 2496 O O . ASP A 1 335 ? 13.835 73.659 35.263 1.00 27.33 317 ASP A O 1
ATOM 2501 N N . TYR A 1 336 ? 15.749 72.594 34.686 1.00 41.22 318 TYR A N 1
ATOM 2502 C CA . TYR A 1 336 ? 15.496 72.733 33.250 1.00 31.73 318 TYR A CA 1
ATOM 2503 C C . TYR A 1 336 ? 14.131 72.165 32.857 1.00 31.61 318 TYR A C 1
ATOM 2504 O O . TYR A 1 336 ? 13.494 72.680 31.930 1.00 23.50 318 TYR A O 1
ATOM 2513 N N . VAL A 1 337 ? 13.646 71.137 33.559 1.00 34.33 319 VAL A N 1
ATOM 2514 C CA . VAL A 1 337 ? 12.353 70.567 33.203 1.00 22.79 319 VAL A CA 1
ATOM 2515 C C . VAL A 1 337 ? 11.259 71.577 33.475 1.00 32.55 319 VAL A C 1
ATOM 2516 O O . VAL A 1 337 ? 10.442 71.880 32.598 1.00 41.13 319 VAL A O 1
ATOM 2520 N N . THR A 1 338 ? 11.262 72.167 34.672 1.00 33.42 320 THR A N 1
ATOM 2521 C CA . THR A 1 338 ? 10.216 73.135 35.011 1.00 34.73 320 THR A CA 1
ATOM 2522 C C . THR A 1 338 ? 10.323 74.416 34.174 1.00 32.83 320 THR A C 1
ATOM 2523 O O . THR A 1 338 ? 9.303 74.944 33.709 1.00 27.74 320 THR A O 1
ATOM 2527 N N . HIS A 1 339 ? 11.545 74.926 33.977 1.00 26.36 321 HIS A N 1
ATOM 2528 C CA . HIS A 1 339 ? 11.783 76.113 33.152 1.00 26.56 321 HIS A CA 1
ATOM 2529 C C . HIS A 1 339 ? 10.979 76.084 31.844 1.00 26.36 321 HIS A C 1
ATOM 2530 O O . HIS A 1 339 ? 10.271 77.041 31.502 1.00 26.54 321 HIS A O 1
ATOM 2537 N N . TYR A 1 340 ? 11.031 74.955 31.134 1.00 37.55 322 TYR A N 1
ATOM 2538 C CA . TYR A 1 340 ? 10.268 74.783 29.900 1.00 32.11 322 TYR A CA 1
ATOM 2539 C C . TYR A 1 340 ? 8.768 74.950 30.116 1.00 39.15 322 TYR A C 1
ATOM 2540 O O . TYR A 1 340 ? 8.113 75.716 29.403 1.00 54.53 322 TYR A O 1
ATOM 2549 N N . TYR A 1 341 ? 8.192 74.189 31.058 1.00 27.78 323 TYR A N 1
ATOM 2550 C CA . TYR A 1 341 ? 6.734 74.146 31.160 1.00 31.58 323 TYR A CA 1
ATOM 2551 C C . TYR A 1 341 ? 6.167 75.477 31.643 1.00 35.21 323 TYR A C 1
ATOM 2552 O O . TYR A 1 341 ? 5.036 75.843 31.301 1.00 34.06 323 TYR A O 1
ATOM 2561 N N . LEU A 1 342 ? 6.932 76.219 32.430 1.00 26.13 324 LEU A N 1
ATOM 2562 C CA . LEU A 1 342 ? 6.514 77.575 32.735 1.00 31.10 324 LEU A CA 1
ATOM 2563 C C . LEU A 1 342 ? 6.552 78.441 31.477 1.00 32.75 324 LEU A C 1
ATOM 2564 O O . LEU A 1 342 ? 5.582 79.139 31.156 1.00 27.29 324 LEU A O 1
ATOM 2569 N N . THR A 1 343 ? 7.637 78.363 30.714 1.00 23.94 325 THR A N 1
ATOM 2570 C CA . THR A 1 343 ? 7.718 79.197 29.527 1.00 24.51 325 THR A CA 1
ATOM 2571 C C . THR A 1 343 ? 6.586 78.883 28.560 1.00 34.15 325 THR A C 1
ATOM 2572 O O . THR A 1 343 ? 5.912 79.790 28.060 1.00 43.19 325 THR A O 1
ATOM 2576 N N . ALA A 1 344 ? 6.345 77.594 28.306 1.00 48.48 326 ALA A N 1
ATOM 2577 C CA . ALA A 1 344 ? 5.280 77.193 27.394 1.00 23.77 326 ALA A CA 1
ATOM 2578 C C . ALA A 1 344 ? 3.927 77.693 27.870 1.00 28.99 326 ALA A C 1
ATOM 2579 O O . ALA A 1 344 ? 3.150 78.255 27.088 1.00 37.59 326 ALA A O 1
ATOM 2581 N N . VAL A 1 345 ? 3.624 77.512 29.155 1.00 30.49 327 VAL A N 1
ATOM 2582 C CA . VAL A 1 345 ? 2.299 77.905 29.622 1.00 34.69 327 VAL A CA 1
ATOM 2583 C C . VAL A 1 345 ? 2.101 79.407 29.462 1.00 39.32 327 VAL A C 1
ATOM 2584 O O . VAL A 1 345 ? 1.035 79.858 29.019 1.00 42.40 327 VAL A O 1
ATOM 2588 N N . VAL A 1 346 ? 3.134 80.202 29.757 1.00 27.27 328 VAL A N 1
ATOM 2589 C CA . VAL A 1 346 ? 3.011 81.644 29.557 1.00 38.90 328 VAL A CA 1
ATOM 2590 C C . VAL A 1 346 ? 2.858 81.954 28.078 1.00 46.10 328 VAL A C 1
ATOM 2591 O O . VAL A 1 346 ? 2.005 82.753 27.669 1.00 45.95 328 VAL A O 1
ATOM 2595 N N . GLY A 1 347 ? 3.670 81.315 27.247 1.00 47.55 329 GLY A N 1
ATOM 2596 C CA . GLY A 1 347 ? 3.552 81.552 25.826 1.00 28.91 329 GLY A CA 1
ATOM 2597 C C . GLY A 1 347 ? 2.293 80.968 25.228 1.00 29.46 329 GLY A C 1
ATOM 2598 O O . GLY A 1 347 ? 1.783 81.484 24.234 1.00 36.93 329 GLY A O 1
ATOM 2599 N N . LEU A 1 348 ? 1.782 79.878 25.789 1.00 28.56 330 LEU A N 1
ATOM 2600 C CA . LEU A 1 348 ? 0.645 79.279 25.100 1.00 41.47 330 LEU A CA 1
ATOM 2601 C C . LEU A 1 348 ? -0.640 80.005 25.450 1.00 43.48 330 LEU A C 1
ATOM 2602 O O . LEU A 1 348 ? -1.476 80.257 24.577 1.00 49.14 330 LEU A O 1
ATOM 2607 N N . GLN A 1 349 ? -0.821 80.357 26.711 1.00 32.82 331 GLN A N 1
ATOM 2608 C CA . GLN A 1 349 ? -2.047 81.038 27.060 1.00 40.81 331 GLN A CA 1
ATOM 2609 C C . GLN A 1 349 ? -1.966 82.531 26.801 1.00 52.88 331 GLN A C 1
ATOM 2610 O O . GLN A 1 349 ? -2.992 83.214 26.887 1.00 53.72 331 GLN A O 1
ATOM 2616 N N . GLY A 1 350 ? -0.791 83.033 26.430 1.00 34.39 332 GLY A N 1
ATOM 2617 C CA . GLY A 1 350 ? -0.630 84.447 26.188 1.00 47.04 332 GLY A CA 1
ATOM 2618 C C . GLY A 1 350 ? -0.854 85.247 27.453 1.00 50.66 332 GLY A C 1
ATOM 2619 O O . GLY A 1 350 ? -1.654 86.190 27.481 1.00 51.16 332 GLY A O 1
ATOM 2620 N N . LEU A 1 351 ? -0.163 84.852 28.522 1.00 56.19 333 LEU A N 1
ATOM 2621 C CA . LEU A 1 351 ? -0.233 85.560 29.801 1.00 62.66 333 LEU A CA 1
ATOM 2622 C C . LEU A 1 351 ? 0.710 86.758 29.731 1.00 49.28 333 LEU A C 1
ATOM 2623 O O . LEU A 1 351 ? 1.842 86.742 30.224 1.00 43.37 333 LEU A O 1
ATOM 2628 N N . GLU A 1 352 ? 0.220 87.818 29.082 1.00 39.83 334 GLU A N 1
ATOM 2629 C CA . GLU A 1 352 ? 0.998 89.046 28.962 1.00 57.05 334 GLU A CA 1
ATOM 2630 C C . GLU A 1 352 ? 1.497 89.518 30.319 1.00 60.25 334 GLU A C 1
ATOM 2631 O O . GLU A 1 352 ? 2.549 90.158 30.408 1.00 66.03 334 GLU A O 1
ATOM 2637 N N . GLU A 1 353 ? 0.770 89.181 31.384 1.00 52.20 335 GLU A N 1
ATOM 2638 C CA . GLU A 1 353 ? 1.216 89.491 32.732 1.00 49.12 335 GLU A CA 1
ATOM 2639 C C . GLU A 1 353 ? 2.621 88.976 33.014 1.00 47.04 335 GLU A C 1
ATOM 2640 O O . GLU A 1 353 ? 3.350 89.578 33.819 1.00 42.39 335 GLU A O 1
ATOM 2646 N N . ARG A 1 354 ? 3.024 87.868 32.377 1.00 51.49 336 ARG A N 1
ATOM 2647 C CA . ARG A 1 354 ? 4.276 87.198 32.712 1.00 45.91 336 ARG A CA 1
ATOM 2648 C C . ARG A 1 354 ? 5.260 87.173 31.550 1.00 35.04 336 ARG A C 1
ATOM 2649 O O . ARG A 1 354 ? 6.140 86.304 31.499 1.00 33.29 336 ARG A O 1
ATOM 2657 N N . SER A 1 355 ? 5.159 88.152 30.644 1.00 36.40 337 SER A N 1
ATOM 2658 C CA . SER A 1 355 ? 6.062 88.224 29.501 1.00 42.66 337 SER A CA 1
ATOM 2659 C C . SER A 1 355 ? 7.514 88.425 29.905 1.00 35.76 337 SER A C 1
ATOM 2660 O O . SER A 1 355 ? 8.400 88.350 29.049 1.00 53.00 337 SER A O 1
ATOM 2663 N N . ASP A 1 356 ? 7.772 88.694 31.178 1.00 36.37 338 ASP A N 1
ATOM 2664 C CA . ASP A 1 356 ? 9.136 88.671 31.690 1.00 45.57 338 ASP A CA 1
ATOM 2665 C C . ASP A 1 356 ? 9.785 87.309 31.472 1.00 43.91 338 ASP A C 1
ATOM 2666 O O . ASP A 1 356 ? 10.996 87.224 31.230 1.00 42.06 338 ASP A O 1
ATOM 2671 N N . LEU A 1 357 ? 8.994 86.228 31.572 1.00 36.10 339 LEU A N 1
ATOM 2672 C CA . LEU A 1 357 ? 9.535 84.880 31.409 1.00 40.71 339 LEU A CA 1
ATOM 2673 C C . LEU A 1 357 ? 9.800 84.539 29.942 1.00 35.16 339 LEU A C 1
ATOM 2674 O O . LEU A 1 357 ? 10.794 83.877 29.635 1.00 42.21 339 LEU A O 1
ATOM 2679 N N . ILE A 1 358 ? 8.922 84.970 29.030 1.00 30.41 340 ILE A N 1
ATOM 2680 C CA . ILE A 1 358 ? 9.168 84.798 27.598 1.00 37.12 340 ILE A CA 1
ATOM 2681 C C . ILE A 1 358 ? 10.505 85.416 27.218 1.00 38.44 340 ILE A C 1
ATOM 2682 O O . ILE A 1 358 ? 11.282 84.837 26.453 1.00 50.40 340 ILE A O 1
ATOM 2687 N N . ARG A 1 359 ? 10.806 86.585 27.789 1.00 41.84 341 ARG A N 1
ATOM 2688 C CA . ARG A 1 359 ? 12.024 87.326 27.470 1.00 38.80 341 ARG A CA 1
ATOM 2689 C C . ARG A 1 359 ? 13.255 86.714 28.132 1.00 36.66 341 ARG A C 1
ATOM 2690 O O . ARG A 1 359 ? 14.317 86.628 27.505 1.00 39.52 341 ARG A O 1
ATOM 2698 N N . LEU A 1 360 ? 13.149 86.325 29.410 1.00 33.02 342 LEU A N 1
ATOM 2699 C CA . LEU A 1 360 ? 14.230 85.580 30.060 1.00 39.83 342 LEU A CA 1
ATOM 2700 C C . LEU A 1 360 ? 14.540 84.280 29.319 1.00 44.96 342 LEU A C 1
ATOM 2701 O O . LEU A 1 360 ? 15.705 83.973 29.042 1.00 50.42 342 LEU A O 1
ATOM 2706 N N . ALA A 1 361 ? 13.500 83.505 28.991 1.00 35.16 343 ALA A N 1
ATOM 2707 C CA . ALA A 1 361 ? 13.692 82.183 28.402 1.00 28.40 343 ALA A CA 1
ATOM 2708 C C . ALA A 1 361 ? 14.306 82.265 27.018 1.00 29.16 343 ALA A C 1
ATOM 2709 O O . ALA A 1 361 ? 15.191 81.476 26.678 1.00 43.61 343 ALA A O 1
ATOM 2711 N N . LEU A 1 362 ? 13.835 83.201 26.194 1.00 32.16 344 LEU A N 1
ATOM 2712 C CA . LEU A 1 362 ? 14.437 83.366 24.876 1.00 40.79 344 LEU A CA 1
ATOM 2713 C C . LEU A 1 362 ? 15.895 83.780 24.989 1.00 42.55 344 LEU A C 1
ATOM 2714 O O . LEU A 1 362 ? 16.699 83.482 24.097 1.00 41.87 344 LEU A O 1
ATOM 2719 N N . ALA A 1 363 ? 16.256 84.456 26.080 1.00 48.24 345 ALA A N 1
ATOM 2720 C CA . ALA A 1 363 ? 17.640 84.849 26.307 1.00 48.50 345 ALA A CA 1
ATOM 2721 C C . ALA A 1 363 ? 18.498 83.712 26.841 1.00 39.61 345 ALA A C 1
ATOM 2722 O O . ALA A 1 363 ? 19.725 83.828 26.829 1.00 49.90 345 ALA A O 1
ATOM 2724 N N . GLU A 1 364 ? 17.894 82.631 27.311 1.00 32.47 346 GLU A N 1
ATOM 2725 C CA . GLU A 1 364 ? 18.654 81.596 27.993 1.00 35.26 346 GLU A CA 1
ATOM 2726 C C . GLU A 1 364 ? 19.733 81.045 27.084 1.00 38.23 346 GLU A C 1
ATOM 2727 O O . GLU A 1 364 ? 19.443 80.459 26.032 1.00 32.83 346 GLU A O 1
ATOM 2733 N N . THR A 1 365 ? 20.977 81.240 27.515 1.00 42.17 347 THR A N 1
ATOM 2734 C CA . THR A 1 365 ? 22.166 80.909 26.751 1.00 49.91 347 THR A CA 1
ATOM 2735 C C . THR A 1 365 ? 22.844 79.633 27.239 1.00 48.46 347 THR A C 1
ATOM 2736 O O . THR A 1 365 ? 23.927 79.292 26.753 1.00 60.57 347 THR A O 1
ATOM 2740 N N . ILE A 1 366 ? 22.239 78.919 28.173 1.00 42.31 348 ILE A N 1
ATOM 2741 C CA . ILE A 1 366 ? 22.802 77.683 28.708 1.00 35.16 348 ILE A CA 1
ATOM 2742 C C . ILE A 1 366 ? 22.131 76.516 27.996 1.00 52.24 348 ILE A C 1
ATOM 2743 O O . ILE A 1 366 ? 20.894 76.460 27.955 1.00 62.09 348 ILE A O 1
ATOM 2748 N N . PRO A 1 367 ? 22.896 75.592 27.408 1.00 48.03 349 PRO A N 1
ATOM 2749 C CA . PRO A 1 367 ? 22.312 74.576 26.513 1.00 34.72 349 PRO A CA 1
ATOM 2750 C C . PRO A 1 367 ? 21.161 73.792 27.105 1.00 39.55 349 PRO A C 1
ATOM 2751 O O . PRO A 1 367 ? 20.231 73.426 26.380 1.00 30.39 349 PRO A O 1
ATOM 2755 N N . GLN A 1 368 ? 21.193 73.523 28.407 1.00 45.17 350 GLN A N 1
ATOM 2756 C CA . GLN A 1 368 ? 20.130 72.752 29.035 1.00 31.80 350 GLN A CA 1
ATOM 2757 C C . GLN A 1 368 ? 18.753 73.322 28.740 1.00 27.71 350 GLN A C 1
ATOM 2758 O O . GLN A 1 368 ? 17.792 72.557 28.610 1.00 26.47 350 GLN A O 1
ATOM 2764 N N . TYR A 1 369 ? 18.620 74.645 28.633 1.00 27.86 351 TYR A N 1
ATOM 2765 C CA . TYR A 1 369 ? 17.298 75.265 28.549 1.00 39.20 351 TYR A CA 1
ATOM 2766 C C . TYR A 1 369 ? 16.833 75.531 27.113 1.00 41.46 351 TYR A C 1
ATOM 2767 O O . TYR A 1 369 ? 15.967 76.389 26.893 1.00 26.12 351 TYR A O 1
ATOM 2776 N N . THR A 1 370 ? 17.368 74.805 26.127 1.00 35.06 352 THR A N 1
ATOM 2777 C CA . THR A 1 370 ? 17.076 75.176 24.743 1.00 38.35 352 THR A CA 1
ATOM 2778 C C . THR A 1 370 ? 15.595 75.012 24.412 1.00 35.45 352 THR A C 1
ATOM 2779 O O . THR A 1 370 ? 15.023 75.839 23.694 1.00 31.76 352 THR A O 1
ATOM 2783 N N . LYS A 1 371 ? 14.949 73.964 24.929 1.00 25.27 353 LYS A N 1
ATOM 2784 C CA . LYS A 1 371 ? 13.527 73.800 24.653 1.00 26.81 353 LYS A CA 1
ATOM 2785 C C . LYS A 1 371 ? 12.718 74.999 25.118 1.00 23.99 353 LYS A C 1
ATOM 2786 O O . LYS A 1 371 ? 11.616 75.235 24.608 1.00 28.04 353 LYS A O 1
ATOM 2792 N N . SER A 1 372 ? 13.227 75.760 26.085 1.00 24.11 354 SER A N 1
ATOM 2793 C CA . SER A 1 372 ? 12.487 76.939 26.505 1.00 30.10 354 SER A CA 1
ATOM 2794 C C . SER A 1 372 ? 12.605 78.050 25.480 1.00 28.79 354 SER A C 1
ATOM 2795 O O . SER A 1 372 ? 11.691 78.874 25.356 1.00 34.26 354 SER A O 1
ATOM 2798 N N . ARG A 1 373 ? 13.702 78.084 24.723 1.00 28.76 355 ARG A N 1
ATOM 2799 C CA . ARG A 1 373 ? 13.823 79.153 23.745 1.00 41.27 355 ARG A CA 1
ATOM 2800 C C . ARG A 1 373 ? 12.763 79.017 22.662 1.00 54.36 355 ARG A C 1
ATOM 2801 O O . ARG A 1 373 ? 12.228 80.037 22.197 1.00 29.00 355 ARG A O 1
ATOM 2809 N N . ILE A 1 374 ? 12.421 77.771 22.286 1.00 41.32 356 ILE A N 1
ATOM 2810 C CA . ILE A 1 374 ? 11.331 77.537 21.334 1.00 39.06 356 ILE A CA 1
ATOM 2811 C C . ILE A 1 374 ? 10.015 78.044 21.912 1.00 46.12 356 ILE A C 1
ATOM 2812 O O . ILE A 1 374 ? 9.286 78.814 21.270 1.00 42.05 356 ILE A O 1
ATOM 2817 N N . ALA A 1 375 ? 9.690 77.615 23.139 1.00 41.43 357 ALA A N 1
ATOM 2818 C CA . ALA A 1 375 ? 8.487 78.109 23.795 1.00 31.86 357 ALA A CA 1
ATOM 2819 C C . ALA A 1 375 ? 8.511 79.627 23.915 1.00 41.18 357 ALA A C 1
ATOM 2820 O O . ALA A 1 375 ? 7.494 80.288 23.682 1.00 49.19 357 ALA A O 1
ATOM 2822 N N . ALA A 1 376 ? 9.659 80.199 24.293 1.00 26.77 358 ALA A N 1
ATOM 2823 C CA . ALA A 1 376 ? 9.757 81.647 24.344 1.00 40.52 358 ALA A CA 1
ATOM 2824 C C . ALA A 1 376 ? 9.609 82.256 22.953 1.00 43.53 358 ALA A C 1
ATOM 2825 O O . ALA A 1 376 ? 8.978 83.311 22.804 1.00 32.57 358 ALA A O 1
ATOM 2827 N N . ALA A 1 377 ? 10.165 81.602 21.923 1.00 39.68 359 ALA A N 1
ATOM 2828 C CA . ALA A 1 377 ? 10.012 82.127 20.574 1.00 34.32 359 ALA A CA 1
ATOM 2829 C C . ALA A 1 377 ? 8.545 82.161 20.178 1.00 38.34 359 ALA A C 1
ATOM 2830 O O . ALA A 1 377 ? 8.038 83.197 19.714 1.00 36.67 359 ALA A O 1
ATOM 2832 N N . TRP A 1 378 ? 7.836 81.043 20.385 1.00 39.12 360 TRP A N 1
ATOM 2833 C CA . TRP A 1 378 ? 6.418 81.005 20.036 1.00 46.23 360 TRP A CA 1
ATOM 2834 C C . TRP A 1 378 ? 5.617 82.026 20.834 1.00 47.04 360 TRP A C 1
ATOM 2835 O O . TRP A 1 378 ? 4.655 82.597 20.305 1.00 51.65 360 TRP A O 1
ATOM 2846 N N . GLY A 1 379 ? 6.019 82.298 22.084 1.00 46.96 361 GLY A N 1
ATOM 2847 C CA . GLY A 1 379 ? 5.332 83.301 22.887 1.00 44.95 361 GLY A CA 1
ATOM 2848 C C . GLY A 1 379 ? 5.584 84.731 22.441 1.00 46.84 361 GLY A C 1
ATOM 2849 O O . GLY A 1 379 ? 4.751 85.613 22.677 1.00 44.05 361 GLY A O 1
ATOM 2850 N N . CYS A 1 380 ? 6.734 84.989 21.816 1.00 34.29 362 CYS A N 1
ATOM 2851 C CA . CYS A 1 380 ? 6.976 86.308 21.254 1.00 36.62 362 CYS A CA 1
ATOM 2852 C C . CYS A 1 380 ? 5.982 86.613 20.146 1.00 40.15 362 CYS A C 1
ATOM 2853 O O . CYS A 1 380 ? 5.477 87.740 20.038 1.00 41.94 362 CYS A O 1
ATOM 2856 N N . LEU A 1 381 ? 5.694 85.615 19.311 1.00 38.26 363 LEU A N 1
ATOM 2857 C CA . LEU A 1 381 ? 4.663 85.755 18.295 1.00 44.31 363 LEU A CA 1
ATOM 2858 C C . LEU A 1 381 ? 3.299 85.970 18.934 1.00 49.13 363 LEU A C 1
ATOM 2859 O O . LEU A 1 381 ? 2.618 86.967 18.653 1.00 42.90 363 LEU A O 1
ATOM 2864 N N . ARG A 1 382 ? 2.895 85.038 19.811 1.00 38.39 364 ARG A N 1
ATOM 2865 C CA . ARG A 1 382 ? 1.587 85.089 20.463 1.00 48.85 364 ARG A CA 1
ATOM 2866 C C . ARG A 1 382 ? 1.390 86.369 21.271 1.00 40.89 364 ARG A C 1
ATOM 2867 O O . ARG A 1 382 ? 0.280 86.916 21.312 1.00 41.91 364 ARG A O 1
ATOM 2875 N N . LEU A 1 383 ? 2.435 86.852 21.930 1.00 39.20 365 LEU A N 1
ATOM 2876 C CA . LEU A 1 383 ? 2.308 88.083 22.698 1.00 43.51 365 LEU A CA 1
ATOM 2877 C C . LEU A 1 383 ? 2.653 89.327 21.887 1.00 48.00 365 LEU A C 1
ATOM 2878 O O . LEU A 1 383 ? 2.532 90.437 22.406 1.00 53.98 365 LEU A O 1
ATOM 2883 N N . GLY A 1 384 ? 3.077 89.174 20.638 1.00 51.15 366 GLY A N 1
ATOM 2884 C CA . GLY A 1 384 ? 3.434 90.329 19.828 1.00 59.30 366 GLY A CA 1
ATOM 2885 C C . GLY A 1 384 ? 4.587 91.157 20.356 1.00 49.52 366 GLY A C 1
ATOM 2886 O O . GLY A 1 384 ? 4.573 92.384 20.219 1.00 53.11 366 GLY A O 1
ATOM 2887 N N . LEU A 1 385 ? 5.598 90.512 20.947 1.00 48.06 367 LEU A N 1
ATOM 2888 C CA . LEU A 1 385 ? 6.755 91.205 21.524 1.00 47.67 367 LEU A CA 1
ATOM 2889 C C . LEU A 1 385 ? 7.773 91.485 20.418 1.00 49.85 367 LEU A C 1
ATOM 2890 O O . LEU A 1 385 ? 8.808 90.825 20.290 1.00 51.62 367 LEU A O 1
ATOM 2895 N N . VAL A 1 386 ? 7.475 92.507 19.616 1.00 49.08 368 VAL A N 1
ATOM 2896 C CA . VAL A 1 386 ? 8.298 92.820 18.456 1.00 51.08 368 VAL A CA 1
ATOM 2897 C C . VAL A 1 386 ? 9.707 93.246 18.848 1.00 61.31 368 VAL A C 1
ATOM 2898 O O . VAL A 1 386 ? 10.609 93.251 18.004 1.00 68.69 368 VAL A O 1
ATOM 2902 N N . ASP A 1 387 ? 9.922 93.610 20.114 1.00 50.45 369 ASP A N 1
ATOM 2903 C CA . ASP A 1 387 ? 11.242 94.018 20.582 1.00 50.90 369 ASP A CA 1
ATOM 2904 C C . ASP A 1 387 ? 12.221 92.855 20.615 1.00 48.73 369 ASP A C 1
ATOM 2905 O O . ASP A 1 387 ? 13.436 93.070 20.612 1.00 49.62 369 ASP A O 1
ATOM 2910 N N . GLN A 1 388 ? 11.720 91.632 20.648 1.00 51.02 370 GLN A N 1
ATOM 2911 C CA . GLN A 1 388 ? 12.583 90.468 20.579 1.00 50.62 370 GLN A CA 1
ATOM 2912 C C . GLN A 1 388 ? 13.083 90.167 19.166 1.00 49.58 370 GLN A C 1
ATOM 2913 O O . GLN A 1 388 ? 13.971 89.323 19.015 1.00 53.76 370 GLN A O 1
ATOM 2919 N N . LYS A 1 389 ? 12.550 90.826 18.137 1.00 52.07 371 LYS A N 1
ATOM 2920 C CA . LYS A 1 389 ? 12.980 90.541 16.770 1.00 51.24 371 LYS A CA 1
ATOM 2921 C C . LYS A 1 389 ? 14.491 90.564 16.591 1.00 60.50 371 LYS A C 1
ATOM 2922 O O . LYS A 1 389 ? 14.999 89.721 15.835 1.00 75.39 371 LYS A O 1
ATOM 2928 N N . PRO A 1 390 ? 15.261 91.465 17.217 1.00 70.13 372 PRO A N 1
ATOM 2929 C CA . PRO A 1 390 ? 16.724 91.327 17.109 1.00 66.46 372 PRO A CA 1
ATOM 2930 C C . PRO A 1 390 ? 17.246 89.984 17.605 1.00 56.28 372 PRO A C 1
ATOM 2931 O O . PRO A 1 390 ? 18.128 89.397 16.966 1.00 51.75 372 PRO A O 1
ATOM 2935 N N . LEU A 1 391 ? 16.722 89.457 18.708 1.00 50.25 373 LEU A N 1
ATOM 2936 C CA . LEU A 1 391 ? 17.261 88.190 19.186 1.00 45.62 373 LEU A CA 1
ATOM 2937 C C . LEU A 1 391 ? 16.681 86.998 18.425 1.00 48.89 373 LEU A C 1
ATOM 2938 O O . LEU A 1 391 ? 17.376 85.993 18.241 1.00 43.97 373 LEU A O 1
ATOM 2943 N N . LEU A 1 392 ? 15.431 87.094 17.956 1.00 46.60 374 LEU A N 1
ATOM 2944 C CA . LEU A 1 392 ? 14.903 86.082 17.046 1.00 48.68 374 LEU A CA 1
ATOM 2945 C C . LEU A 1 392 ? 15.696 86.029 15.749 1.00 56.42 374 LEU A C 1
ATOM 2946 O O . LEU A 1 392 ? 15.847 84.952 15.160 1.00 60.83 374 LEU A O 1
ATOM 2951 N N . GLU A 1 393 ? 16.201 87.170 15.278 1.00 55.50 375 GLU A N 1
ATOM 2952 C CA . GLU A 1 393 ? 16.969 87.160 14.036 1.00 66.42 375 GLU A CA 1
ATOM 2953 C C . GLU A 1 393 ? 18.284 86.420 14.216 1.00 74.23 375 GLU A C 1
ATOM 2954 O O . GLU A 1 393 ? 18.629 85.547 13.411 1.00 87.25 375 GLU A O 1
ATOM 2960 N N . GLU A 1 394 ? 19.033 86.762 15.268 1.00 72.04 376 GLU A N 1
ATOM 2961 C CA . GLU A 1 394 ? 20.280 86.064 15.565 1.00 74.94 376 GLU A CA 1
ATOM 2962 C C . GLU A 1 394 ? 20.073 84.548 15.606 1.00 71.83 376 GLU A C 1
ATOM 2963 O O . GLU A 1 394 ? 20.834 83.788 14.993 1.00 75.85 376 GLU A O 1
ATOM 2969 N N . LEU A 1 395 ? 19.019 84.091 16.295 1.00 64.26 377 LEU A N 1
ATOM 2970 C CA . LEU A 1 395 ? 18.758 82.654 16.381 1.00 64.00 377 LEU A CA 1
ATOM 2971 C C . LEU A 1 395 ? 18.403 82.058 15.026 1.00 46.11 377 LEU A C 1
ATOM 2972 O O . LEU A 1 395 ? 18.792 80.926 14.728 1.00 46.15 377 LEU A O 1
ATOM 2977 N N . SER A 1 396 ? 17.691 82.811 14.186 1.00 53.98 378 SER A N 1
ATOM 2978 C CA . SER A 1 396 ? 17.389 82.379 12.825 1.00 62.38 378 SER A CA 1
ATOM 2979 C C . SER A 1 396 ? 18.632 82.077 11.993 1.00 69.47 378 SER A C 1
ATOM 2980 O O . SER A 1 396 ? 18.505 81.456 10.928 1.00 71.08 378 SER A O 1
ATOM 2983 N N . VAL A 1 397 ? 19.818 82.498 12.439 1.00 75.16 379 VAL A N 1
ATOM 2984 C CA . VAL A 1 397 ? 21.025 82.403 11.621 1.00 74.25 379 VAL A CA 1
ATOM 2985 C C . VAL A 1 397 ? 22.126 81.680 12.388 1.00 56.68 379 VAL A C 1
ATOM 2986 O O . VAL A 1 397 ? 23.001 81.039 11.798 1.00 59.03 379 VAL A O 1
ATOM 2990 N N . SER A 1 398 ? 22.088 81.764 13.710 1.00 53.79 380 SER A N 1
ATOM 2991 C CA . SER A 1 398 ? 23.175 81.237 14.513 1.00 59.17 380 SER A CA 1
ATOM 2992 C C . SER A 1 398 ? 22.810 80.006 15.323 1.00 60.18 380 SER A C 1
ATOM 2993 O O . SER A 1 398 ? 23.715 79.251 15.695 1.00 58.69 380 SER A O 1
ATOM 2996 N N . ALA A 1 399 ? 21.529 79.796 15.625 1.00 47.50 381 ALA A N 1
ATOM 2997 C CA . ALA A 1 399 ? 21.165 78.832 16.655 1.00 44.83 381 ALA A CA 1
ATOM 2998 C C . ALA A 1 399 ? 21.531 77.424 16.217 1.00 60.59 381 ALA A C 1
ATOM 2999 O O . ALA A 1 399 ? 21.237 77.015 15.088 1.00 59.36 381 ALA A O 1
ATOM 3001 N N . PHE A 1 400 ? 22.181 76.684 17.118 1.00 69.87 382 PHE A N 1
ATOM 3002 C CA . PHE A 1 400 ? 22.759 75.394 16.743 1.00 84.45 382 PHE A CA 1
ATOM 3003 C C . PHE A 1 400 ? 21.673 74.359 16.460 1.00 76.29 382 PHE A C 1
ATOM 3004 O O . PHE A 1 400 ? 21.716 73.660 15.442 1.00 76.39 382 PHE A O 1
ATOM 3012 N N . TRP A 1 401 ? 20.675 74.271 17.332 1.00 57.64 383 TRP A N 1
ATOM 3013 C CA . TRP A 1 401 ? 19.665 73.222 17.247 1.00 45.70 383 TRP A CA 1
ATOM 3014 C C . TRP A 1 401 ? 18.638 73.611 16.190 1.00 39.40 383 TRP A C 1
ATOM 3015 O O . TRP A 1 401 ? 17.775 74.460 16.422 1.00 39.67 383 TRP A O 1
ATOM 3026 N N . LEU A 1 402 ? 18.748 72.980 15.020 1.00 44.58 384 LEU A N 1
ATOM 3027 C CA . LEU A 1 402 ? 17.889 73.219 13.855 1.00 48.19 384 LEU A CA 1
ATOM 3028 C C . LEU A 1 402 ? 16.433 73.543 14.170 1.00 46.42 384 LEU A C 1
ATOM 3029 O O . LEU A 1 402 ? 15.908 74.502 13.586 1.00 44.17 384 LEU A O 1
ATOM 3034 N N . PRO A 1 403 ? 15.720 72.801 15.031 1.00 40.66 385 PRO A N 1
ATOM 3035 C CA . PRO A 1 403 ? 14.311 73.150 15.282 1.00 43.88 385 PRO A CA 1
ATOM 3036 C C . PRO A 1 403 ? 14.152 74.444 16.053 1.00 46.20 385 PRO A C 1
ATOM 3037 O O . PRO A 1 403 ? 13.141 75.131 15.882 1.00 47.53 385 PRO A O 1
ATOM 3041 N N . LEU A 1 404 ? 15.111 74.795 16.908 1.00 50.98 386 LEU A N 1
ATOM 3042 C CA . LEU A 1 404 ? 15.124 76.142 17.457 1.00 42.46 386 LEU A CA 1
ATOM 3043 C C . LEU A 1 404 ? 15.368 77.156 16.352 1.00 53.59 386 LEU A C 1
ATOM 3044 O O . LEU A 1 404 ? 14.689 78.188 16.273 1.00 57.55 386 LEU A O 1
ATOM 3049 N N . LYS A 1 405 ? 16.330 76.865 15.472 1.00 52.43 387 LYS A N 1
ATOM 3050 C CA . LYS A 1 405 ? 16.641 77.798 14.394 1.00 51.75 387 LYS A CA 1
ATOM 3051 C C . LYS A 1 405 ? 15.474 77.928 13.427 1.00 53.87 387 LYS A C 1
ATOM 3052 O O . LYS A 1 405 ? 15.327 78.963 12.768 1.00 46.93 387 LYS A O 1
ATOM 3058 N N . TRP A 1 406 ? 14.615 76.913 13.357 1.00 41.76 388 TRP A N 1
ATOM 3059 C CA . TRP A 1 406 ? 13.506 76.974 12.417 1.00 51.37 388 TRP A CA 1
ATOM 3060 C C . TRP A 1 406 ? 12.301 77.711 12.993 1.00 55.04 388 TRP A C 1
ATOM 3061 O O . TRP A 1 406 ? 11.561 78.369 12.251 1.00 43.11 388 TRP A O 1
ATOM 3072 N N . THR A 1 407 ? 12.093 77.627 14.306 1.00 45.98 389 THR A N 1
ATOM 3073 C CA . THR A 1 407 ? 10.960 78.319 14.902 1.00 49.03 389 THR A CA 1
ATOM 3074 C C . THR A 1 407 ? 11.144 79.832 14.853 1.00 45.12 389 THR A C 1
ATOM 3075 O O . THR A 1 407 ? 10.193 80.567 14.561 1.00 41.38 389 THR A O 1
ATOM 3079 N N . CYS A 1 408 ? 12.356 80.316 15.146 1.00 49.67 390 CYS A N 1
ATOM 3080 C CA . CYS A 1 408 ? 12.613 81.753 15.093 1.00 45.96 390 CYS A CA 1
ATOM 3081 C C . CYS A 1 408 ? 12.440 82.286 13.686 1.00 43.88 390 CYS A C 1
ATOM 3082 O O . CYS A 1 408 ? 12.102 83.451 13.504 1.00 48.02 390 CYS A O 1
ATOM 3085 N N . GLN A 1 409 ? 12.656 81.451 12.679 1.00 53.57 391 GLN A N 1
ATOM 3086 C CA . GLN A 1 409 ? 12.378 81.881 11.316 1.00 57.44 391 GLN A CA 1
ATOM 3087 C C . GLN A 1 409 ? 10.877 82.022 11.079 1.00 62.68 391 GLN A C 1
ATOM 3088 O O . GLN A 1 409 ? 10.432 82.983 10.443 1.00 68.85 391 GLN A O 1
ATOM 3094 N N . ARG A 1 410 ? 10.078 81.095 11.602 1.00 46.34 392 ARG A N 1
ATOM 3095 C CA . ARG A 1 410 ? 8.633 81.222 11.462 1.00 46.56 392 ARG A CA 1
ATOM 3096 C C . ARG A 1 410 ? 8.086 82.395 12.264 1.00 58.45 392 ARG A C 1
ATOM 3097 O O . ARG A 1 410 ? 7.158 83.070 11.807 1.00 68.01 392 ARG A O 1
ATOM 3105 N N . VAL A 1 411 ? 8.613 82.627 13.477 1.00 52.23 393 VAL A N 1
ATOM 3106 C CA . VAL A 1 411 ? 8.105 83.714 14.319 1.00 54.20 393 VAL A CA 1
ATOM 3107 C C . VAL A 1 411 ? 8.336 85.056 13.635 1.00 54.82 393 VAL A C 1
ATOM 3108 O O . VAL A 1 411 ? 7.456 85.921 13.626 1.00 53.52 393 VAL A O 1
ATOM 3112 N N . LEU A 1 412 ? 9.511 85.228 13.020 1.00 56.36 394 LEU A N 1
ATOM 3113 C CA . LEU A 1 412 ? 9.818 86.432 12.254 1.00 63.41 394 LEU A CA 1
ATOM 3114 C C . LEU A 1 412 ? 9.001 86.519 10.964 1.00 67.80 394 LEU A C 1
ATOM 3115 O O . LEU A 1 412 ? 8.638 87.617 10.532 1.00 73.01 394 LEU A O 1
ATOM 3120 N N . LYS A 1 413 ? 8.702 85.383 10.338 1.00 69.20 395 LYS A N 1
ATOM 3121 C CA . LYS A 1 413 ? 7.835 85.348 9.162 1.00 65.83 395 LYS A CA 1
ATOM 3122 C C . LYS A 1 413 ? 6.437 85.889 9.435 1.00 69.71 395 LYS A C 1
ATOM 3123 O O . LYS A 1 413 ? 5.669 86.071 8.488 1.00 69.73 395 LYS A O 1
ATOM 3129 N N . GLN A 1 414 ? 6.079 86.132 10.698 1.00 81.72 396 GLN A N 1
ATOM 3130 C CA . GLN A 1 414 ? 4.697 86.451 11.038 1.00 88.35 396 GLN A CA 1
A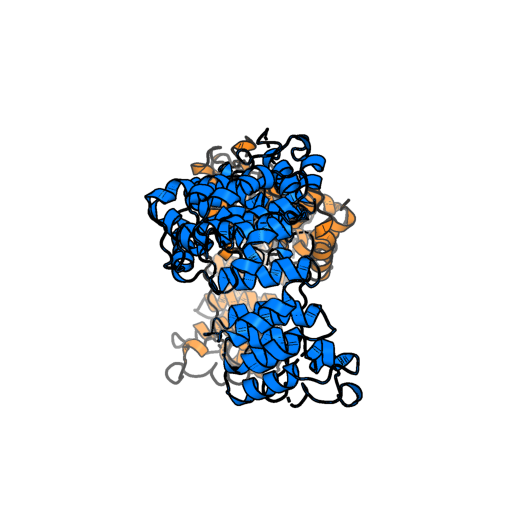TOM 3131 C C . GLN A 1 414 ? 4.570 87.614 12.016 1.00 87.23 396 GLN A C 1
ATOM 3132 O O . GLN A 1 414 ? 3.542 88.299 12.016 1.00 98.32 396 GLN A O 1
ATOM 3138 N N . LEU A 1 415 ? 5.590 87.853 12.845 1.00 79.35 397 LEU A N 1
ATOM 3139 C CA . LEU A 1 415 ? 5.528 88.900 13.875 1.00 64.09 397 LEU A CA 1
ATOM 3140 C C . LEU A 1 415 ? 5.589 90.293 13.259 1.00 75.39 397 LEU A C 1
ATOM 3141 O O . LEU A 1 415 ? 6.125 90.472 12.165 1.00 78.59 397 LEU A O 1
ATOM 3146 N N . GLN B 1 12 ? 22.269 91.761 38.508 1.00 78.43 -6 GLN B N 1
ATOM 3147 C CA . GLN B 1 12 ? 23.361 92.251 37.669 1.00 77.55 -6 GLN B CA 1
ATOM 3148 C C . GLN B 1 12 ? 23.030 93.572 36.973 1.00 73.30 -6 GLN B C 1
ATOM 3149 O O . GLN B 1 12 ? 23.603 94.607 37.325 1.00 72.47 -6 GLN B O 1
ATOM 3155 N N . ASP B 1 13 ? 22.123 93.549 35.984 1.00 65.43 -5 ASP B N 1
ATOM 3156 C CA . ASP B 1 13 ? 21.789 94.800 35.270 1.00 60.45 -5 ASP B CA 1
ATOM 3157 C C . ASP B 1 13 ? 20.341 94.878 34.790 1.00 45.16 -5 ASP B C 1
ATOM 3158 O O . ASP B 1 13 ? 19.912 94.026 33.997 1.00 42.59 -5 ASP B O 1
ATOM 3163 N N . PRO B 1 14 ? 19.587 95.893 35.218 1.00 41.97 -4 PRO B N 1
ATOM 3164 C CA . PRO B 1 14 ? 18.230 96.090 34.677 1.00 41.09 -4 PRO B CA 1
ATOM 3165 C C . PRO B 1 14 ? 18.185 96.341 33.173 1.00 42.73 -4 PRO B C 1
ATOM 3166 O O . PRO B 1 14 ? 17.087 96.301 32.604 1.00 52.70 -4 PRO B O 1
ATOM 3170 N N . ASN B 1 15 ? 19.325 96.586 32.517 1.00 38.83 -3 ASN B N 1
ATOM 3171 C CA . ASN B 1 15 ? 19.337 96.812 31.069 1.00 39.47 -3 ASN B CA 1
ATOM 3172 C C . ASN B 1 15 ? 18.865 95.587 30.291 1.00 41.54 -3 ASN B C 1
ATOM 3173 O O . ASN B 1 15 ? 18.293 95.728 29.204 1.00 47.44 -3 ASN B O 1
ATOM 3178 N N . SER B 1 16 ? 19.112 94.387 30.822 1.00 42.72 -2 SER B N 1
ATOM 3179 C CA . SER B 1 16 ? 18.697 93.139 30.199 1.00 44.95 -2 SER B CA 1
ATOM 3180 C C . SER B 1 16 ? 17.239 92.794 30.454 1.00 44.52 -2 SER B C 1
ATOM 3181 O O . SER B 1 16 ? 16.679 91.959 29.736 1.00 48.23 -2 SER B O 1
ATOM 3184 N N . SER B 1 17 ? 16.610 93.407 31.453 1.00 42.65 -1 SER B N 1
ATOM 3185 C CA . SER B 1 17 ? 15.199 93.175 31.716 1.00 42.32 -1 SER B CA 1
ATOM 3186 C C . SER B 1 17 ? 14.341 94.355 31.290 1.00 43.59 -1 SER B C 1
ATOM 3187 O O . SER B 1 17 ? 13.202 94.481 31.738 1.00 54.66 -1 SER B O 1
ATOM 3190 N N . SER B 1 18 ? 14.855 95.215 30.425 1.00 40.01 0 SER B N 1
ATOM 3191 C CA . SER B 1 18 ? 14.169 96.462 30.122 1.00 48.99 0 SER B CA 1
ATOM 3192 C C . SER B 1 18 ? 14.366 96.853 28.668 1.00 43.46 0 SER B C 1
ATOM 3193 O O . SER B 1 18 ? 15.458 96.700 28.112 1.00 45.41 0 SER B O 1
ATOM 3204 N N . ALA B 1 20 ? 13.888 100.108 27.862 1.00 38.13 2 ALA B N 1
ATOM 3205 C CA . ALA B 1 20 ? 14.703 101.294 28.081 1.00 58.61 2 ALA B CA 1
ATOM 3206 C C . ALA B 1 20 ? 16.146 100.889 28.373 1.00 59.23 2 ALA B C 1
ATOM 3207 O O . ALA B 1 20 ? 16.435 99.778 28.826 1.00 56.04 2 ALA B O 1
ATOM 3209 N N . GLU B 1 21 ? 17.062 101.807 28.107 1.00 38.34 3 GLU B N 1
ATOM 3210 C CA . GLU B 1 21 ? 18.480 101.510 28.208 1.00 38.71 3 GLU B CA 1
ATOM 3211 C C . GLU B 1 21 ? 19.173 102.625 28.973 1.00 37.80 3 GLU B C 1
ATOM 3212 O O . GLU B 1 21 ? 19.249 103.771 28.511 1.00 38.35 3 GLU B O 1
ATOM 3218 N N . ARG B 1 22 ? 19.683 102.277 30.137 1.00 36.74 4 ARG B N 1
ATOM 3219 C CA . ARG B 1 22 ? 20.537 103.172 30.893 1.00 36.05 4 ARG B CA 1
ATOM 3220 C C . ARG B 1 22 ? 21.934 103.121 30.288 1.00 36.97 4 ARG B C 1
ATOM 3221 O O . ARG B 1 22 ? 22.621 102.099 30.381 1.00 41.55 4 ARG B O 1
ATOM 3229 N N . PHE B 1 23 ? 22.352 104.211 29.652 1.00 49.30 5 PHE B N 1
ATOM 3230 C CA . PHE B 1 23 ? 23.728 104.351 29.184 1.00 51.88 5 PHE B CA 1
ATOM 3231 C C . PHE B 1 23 ? 24.606 104.893 30.299 1.00 56.44 5 PHE B C 1
ATOM 3232 O O . PHE B 1 23 ? 24.256 105.891 30.938 1.00 50.47 5 PHE B O 1
ATOM 3240 N N . ASP B 1 24 ? 25.757 104.262 30.501 1.00 63.09 6 ASP B N 1
ATOM 3241 C CA . ASP B 1 24 ? 26.783 104.767 31.399 1.00 65.58 6 ASP B CA 1
ATOM 3242 C C . ASP B 1 24 ? 27.989 105.224 30.595 1.00 69.05 6 ASP B C 1
ATOM 3243 O O . ASP B 1 24 ? 28.190 104.825 29.443 1.00 68.21 6 ASP B O 1
ATOM 3248 N N . ASN B 1 25 ? 28.807 106.055 31.223 1.00 75.19 7 ASN B N 1
ATOM 3249 C CA . ASN B 1 25 ? 30.049 106.504 30.604 1.00 87.44 7 ASN B CA 1
ATOM 3250 C C . ASN B 1 25 ? 31.209 106.118 31.518 1.00 82.91 7 ASN B C 1
ATOM 3251 O O . ASN B 1 25 ? 31.466 106.779 32.531 1.00 79.03 7 ASN B O 1
ATOM 3256 N N . LEU B 1 26 ? 31.891 105.030 31.165 1.00 76.44 8 LEU B N 1
ATOM 3257 C CA . LEU B 1 26 ? 33.114 104.646 31.854 1.00 71.44 8 LEU B CA 1
ATOM 3258 C C . LEU B 1 26 ? 34.254 105.494 31.310 1.00 80.97 8 LEU B C 1
ATOM 3259 O O . LEU B 1 26 ? 34.557 105.454 30.112 1.00 75.80 8 LEU B O 1
ATOM 3264 N N . VAL B 1 27 ? 34.864 106.284 32.180 1.00 85.10 9 VAL B N 1
ATOM 3265 C CA . VAL B 1 27 ? 35.930 107.189 31.786 1.00 84.93 9 VAL B CA 1
ATOM 3266 C C . VAL B 1 27 ? 37.224 106.610 32.344 1.00 79.27 9 VAL B C 1
ATOM 3267 O O . VAL B 1 27 ? 37.392 106.483 33.565 1.00 84.69 9 VAL B O 1
ATOM 3271 N N . GLU B 1 28 ? 38.113 106.198 31.443 1.00 72.50 10 GLU B N 1
ATOM 3272 C CA . GLU B 1 28 ? 39.409 105.668 31.845 1.00 61.62 10 GLU B CA 1
ATOM 3273 C C . GLU B 1 28 ? 40.230 106.775 32.488 1.00 51.89 10 GLU B C 1
ATOM 3274 O O . GLU B 1 28 ? 40.534 107.788 31.852 1.00 63.15 10 GLU B O 1
ATOM 3280 N N . GLY B 1 29 ? 40.574 106.597 33.741 1.00 40.76 11 GLY B N 1
ATOM 3281 C CA . GLY B 1 29 ? 41.332 107.586 34.468 1.00 48.98 11 GLY B CA 1
ATOM 3282 C C . GLY B 1 29 ? 42.819 107.408 34.297 1.00 53.32 11 GLY B C 1
ATOM 3283 O O . GLY B 1 29 ? 43.301 106.890 33.282 1.00 52.99 11 GLY B O 1
ATOM 3284 N N . LEU B 1 30 ? 43.555 107.840 35.310 1.00 37.17 12 LEU B N 1
ATOM 3285 C CA . LEU B 1 30 ? 45.001 107.813 35.290 1.00 37.98 12 LEU B CA 1
ATOM 3286 C C . LEU B 1 30 ? 45.490 107.058 36.510 1.00 36.77 12 LEU B C 1
ATOM 3287 O O . LEU B 1 30 ? 44.739 106.842 37.459 1.00 37.94 12 LEU B O 1
ATOM 3292 N N . THR B 1 31 ? 46.746 106.626 36.466 1.00 42.20 13 THR B N 1
ATOM 3293 C CA . THR B 1 31 ? 47.396 106.211 37.693 1.00 36.79 13 THR B CA 1
ATOM 3294 C C . THR B 1 31 ? 47.739 107.454 38.510 1.00 48.34 13 THR B C 1
ATOM 3295 O O . THR B 1 31 ? 47.503 108.590 38.093 1.00 41.87 13 THR B O 1
ATOM 3299 N N . GLU B 1 32 ? 48.284 107.238 39.706 1.00 48.09 14 G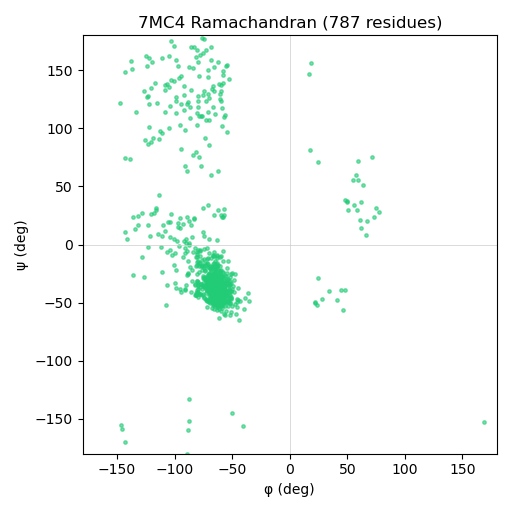LU B N 1
ATOM 3300 C CA . GLU B 1 32 ? 48.569 108.367 40.583 1.00 39.45 14 GLU B CA 1
ATOM 3301 C C . GLU B 1 32 ? 49.807 109.130 40.126 1.00 32.75 14 GLU B C 1
ATOM 3302 O O . GLU B 1 32 ? 49.860 110.359 40.233 1.00 32.10 14 GLU B O 1
ATOM 3308 N N . GLU B 1 33 ? 50.808 108.425 39.597 1.00 48.35 15 GLU B N 1
ATOM 3309 C CA . GLU B 1 33 ? 52.021 109.103 39.140 1.00 46.22 15 GLU B CA 1
ATOM 3310 C C . GLU B 1 33 ? 51.768 109.930 37.874 1.00 38.07 15 GLU B C 1
ATOM 3311 O O . GLU B 1 33 ? 52.321 111.026 37.722 1.00 38.14 15 GLU B O 1
ATOM 3317 N N . ARG B 1 34 ? 50.924 109.440 36.965 1.00 38.01 16 ARG B N 1
ATOM 3318 C CA . ARG B 1 34 ? 50.629 110.197 35.753 1.00 38.01 16 ARG B CA 1
ATOM 3319 C C . ARG B 1 34 ? 49.701 111.362 36.053 1.00 47.34 16 ARG B C 1
ATOM 3320 O O . ARG B 1 34 ? 49.819 112.432 35.446 1.00 58.10 16 ARG B O 1
ATOM 3328 N N . ALA B 1 35 ? 48.773 111.175 36.990 1.00 45.97 17 ALA B N 1
ATOM 3329 C CA . ALA B 1 35 ? 47.877 112.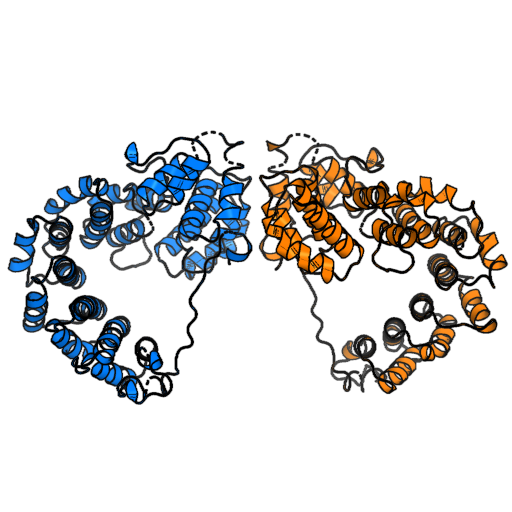265 37.356 1.00 42.25 17 ALA B CA 1
ATOM 3330 C C . ALA B 1 35 ? 48.660 113.454 37.880 1.00 35.09 17 ALA B C 1
ATOM 3331 O O . ALA B 1 35 ? 48.379 114.603 37.528 1.00 34.84 17 ALA B O 1
ATOM 3341 N N . ALA B 1 37 ? 51.607 114.210 37.242 1.00 37.09 19 ALA B N 1
ATOM 3342 C CA . ALA B 1 37 ? 52.500 114.755 36.228 1.00 37.98 19 ALA B CA 1
ATOM 3343 C C . ALA B 1 37 ? 51.767 115.649 35.240 1.00 37.77 19 ALA B C 1
ATOM 3344 O O . ALA B 1 37 ? 52.374 116.578 34.702 1.00 38.98 19 ALA B O 1
ATOM 3346 N N . VAL B 1 38 ? 50.476 115.411 34.995 1.00 37.06 20 VAL B N 1
ATOM 3347 C CA . VAL B 1 38 ? 49.742 116.206 34.014 1.00 45.03 20 VAL B CA 1
ATOM 3348 C C . VAL B 1 38 ? 48.864 117.301 34.628 1.00 36.10 20 VAL B C 1
ATOM 3349 O O . VAL B 1 38 ? 48.477 118.234 33.919 1.00 36.20 20 VAL B O 1
ATOM 3353 N N . ILE B 1 39 ? 48.554 117.225 35.915 1.00 48.02 21 ILE B N 1
ATOM 3354 C CA . ILE B 1 39 ? 47.449 118.013 36.454 1.00 43.56 21 ILE B CA 1
ATOM 3355 C C . ILE B 1 39 ? 47.738 119.513 36.366 1.00 42.50 21 ILE B C 1
ATOM 3356 O O . ILE B 1 39 ? 46.826 120.313 36.134 1.00 45.35 21 ILE B O 1
ATOM 3361 N N . LEU B 1 40 ? 48.995 119.923 36.554 1.00 39.10 22 LEU B N 1
ATOM 3362 C CA . LEU B 1 40 ? 49.378 121.321 36.416 1.00 35.87 22 LEU B CA 1
ATOM 3363 C C . LEU B 1 40 ? 49.836 121.648 35.007 1.00 51.60 22 LEU B C 1
ATOM 3364 O O . LEU B 1 40 ? 50.272 122.773 34.757 1.00 46.13 22 LEU B O 1
ATOM 3369 N N . ALA B 1 41 ? 49.783 120.685 34.094 1.00 42.70 23 ALA B N 1
ATOM 3370 C CA . ALA B 1 41 ? 50.307 120.912 32.762 1.00 48.75 23 ALA B CA 1
ATOM 3371 C C . ALA B 1 41 ? 49.415 121.875 32.005 1.00 41.72 23 ALA B C 1
ATOM 3372 O O . ALA B 1 41 ? 48.192 121.882 32.171 1.00 38.64 23 ALA B O 1
ATOM 3374 N N . ASP B 1 42 ? 50.045 122.706 31.193 1.00 48.74 24 ASP B N 1
ATOM 3375 C CA . ASP B 1 42 ? 49.331 123.508 30.222 1.00 53.84 24 ASP B CA 1
ATOM 3376 C C . ASP B 1 42 ? 48.608 122.571 29.260 1.00 47.42 24 ASP B C 1
ATOM 3377 O O . ASP B 1 42 ? 49.250 121.685 28.677 1.00 56.75 24 ASP B O 1
ATOM 3382 N N . PRO B 1 43 ? 47.292 122.703 29.083 1.00 50.46 25 PRO B N 1
ATOM 3383 C CA . PRO B 1 43 ? 46.550 121.674 28.338 1.00 43.59 25 PRO B CA 1
ATOM 3384 C C . PRO B 1 43 ? 46.914 121.568 26.870 1.00 45.28 25 PRO B C 1
ATOM 3385 O O . PRO B 1 43 ? 46.869 120.462 26.322 1.00 54.35 25 PRO B O 1
ATOM 3389 N N . ASP B 1 44 ? 47.283 122.666 26.206 1.00 55.24 26 ASP B N 1
ATOM 3390 C CA . ASP B 1 44 ? 47.669 122.573 24.804 1.00 52.91 26 ASP B CA 1
ATOM 3391 C C . ASP B 1 44 ? 49.053 121.944 24.617 1.00 42.44 26 ASP B C 1
ATOM 3392 O O . ASP B 1 44 ? 49.559 121.892 23.489 1.00 43.62 26 ASP B O 1
ATOM 3397 N N . SER B 1 45 ? 49.657 121.430 25.683 1.00 41.92 27 SER B N 1
ATOM 3398 C CA . SER B 1 45 ? 50.910 120.697 25.585 1.00 53.73 27 SER B CA 1
ATOM 3399 C C . SER B 1 45 ? 50.739 119.214 25.889 1.00 46.09 27 SER B C 1
ATOM 3400 O O . SER B 1 45 ? 51.730 118.482 25.956 1.00 42.56 27 SER B O 1
ATOM 3403 N N . LEU B 1 46 ? 49.511 118.745 26.044 1.00 41.31 28 LEU B N 1
ATOM 3404 C CA . LEU B 1 46 ? 49.268 117.383 26.494 1.00 60.14 28 LEU B CA 1
ATOM 3405 C C . LEU B 1 46 ? 48.817 116.495 25.344 1.00 41.45 28 LEU B C 1
ATOM 3406 O O . LEU B 1 46 ? 47.975 116.896 24.535 1.00 63.57 28 LEU B O 1
ATOM 3411 N N . GLU B 1 47 ? 49.390 115.288 25.284 1.00 41.86 29 GLU B N 1
ATOM 3412 C CA . GLU B 1 47 ? 48.836 114.221 24.456 1.00 42.31 29 GLU B CA 1
ATOM 3413 C C . GLU B 1 47 ? 47.322 114.144 24.606 1.00 54.16 29 GLU B C 1
ATOM 3414 O O . GLU B 1 47 ? 46.579 114.405 23.656 1.00 41.88 29 GLU B O 1
ATOM 3420 N N . ARG B 1 48 ? 46.847 113.808 25.810 1.00 51.00 30 ARG B N 1
ATOM 3421 C CA . ARG B 1 48 ? 45.422 113.680 26.108 1.00 46.86 30 ARG B CA 1
ATOM 3422 C C . ARG B 1 48 ? 45.017 114.775 27.087 1.00 48.51 30 ARG B C 1
ATOM 3423 O O . ARG B 1 48 ? 45.078 114.574 28.310 1.00 43.08 30 ARG B O 1
ATOM 3431 N N . PRO B 1 49 ? 44.585 115.949 26.605 1.00 61.21 31 PRO B N 1
ATOM 3432 C CA . PRO B 1 49 ? 44.315 117.065 27.530 1.00 44.09 31 PRO B CA 1
ATOM 3433 C C . PRO B 1 49 ? 43.147 116.814 28.469 1.00 52.14 31 PRO B C 1
ATOM 3434 O O . PRO B 1 49 ? 43.183 117.282 29.614 1.00 47.95 31 PRO B O 1
ATOM 3438 N N . VAL B 1 50 ? 42.125 116.068 28.045 1.00 55.75 32 VAL B N 1
ATOM 3439 C CA . VAL B 1 50 ? 41.005 115.738 28.921 1.00 49.47 32 VAL B CA 1
ATOM 3440 C C . VAL B 1 50 ? 41.533 115.089 30.199 1.00 54.87 32 VAL B C 1
ATOM 3441 O O . VAL B 1 50 ? 40.882 115.151 31.248 1.00 58.76 32 VAL B O 1
ATOM 3445 N N . ASP B 1 51 ? 42.725 114.481 30.131 1.00 50.60 33 ASP B N 1
ATOM 3446 C CA . ASP B 1 51 ? 43.359 113.966 31.341 1.00 52.06 33 ASP B CA 1
ATOM 3447 C C . ASP B 1 51 ? 43.636 115.059 32.360 1.00 49.22 33 ASP B C 1
ATOM 3448 O O . ASP B 1 51 ? 43.775 114.762 33.553 1.00 46.17 33 ASP B O 1
ATOM 3453 N N . LYS B 1 52 ? 43.738 116.312 31.922 1.00 50.02 34 LYS B N 1
ATOM 3454 C CA . LYS B 1 52 ? 43.992 117.379 32.872 1.00 43.32 34 LYS B CA 1
ATOM 3455 C C . LYS B 1 52 ? 42.884 117.490 33.918 1.00 52.02 34 LYS B C 1
ATOM 3456 O O . LYS B 1 52 ? 43.145 117.994 35.014 1.00 59.25 34 LYS B O 1
ATOM 3462 N N . TYR B 1 53 ? 41.669 116.999 33.633 1.00 56.23 35 TYR B N 1
ATOM 3463 C CA . TYR B 1 53 ? 40.593 116.968 34.633 1.00 47.36 35 TYR B CA 1
ATOM 3464 C C . TYR B 1 53 ? 40.703 115.746 35.539 1.00 51.44 35 TYR B C 1
ATOM 3465 O O . TYR B 1 53 ? 40.745 115.876 36.767 1.00 60.53 35 TYR B O 1
ATOM 3482 N N . ALA B 1 55 ? 42.860 113.849 36.392 1.00 32.53 37 ALA B N 1
ATOM 3483 C CA . ALA B 1 55 ? 43.984 113.837 37.318 1.00 44.80 37 ALA B CA 1
ATOM 3484 C C . ALA B 1 55 ? 43.586 114.351 38.706 1.00 39.81 37 ALA B C 1
ATOM 3485 O O . ALA B 1 55 ? 44.064 113.842 39.724 1.00 39.70 37 ALA B O 1
ATOM 3487 N N . ALA B 1 56 ? 42.743 115.380 38.774 1.00 40.72 38 ALA B N 1
ATOM 3488 C CA . ALA B 1 56 ? 42.347 115.901 40.081 1.00 40.38 38 ALA B CA 1
ATOM 3489 C C . ALA B 1 56 ? 41.451 114.908 40.801 1.00 46.58 38 ALA B C 1
ATOM 3490 O O . ALA B 1 56 ? 41.652 114.615 41.984 1.00 29.48 38 ALA B O 1
ATOM 3492 N N . THR B 1 57 ? 40.460 114.384 40.080 1.00 42.06 39 THR B N 1
ATOM 3493 C CA . THR B 1 57 ? 39.654 113.272 40.555 1.00 38.06 39 THR B CA 1
ATOM 3494 C C . THR B 1 57 ? 40.531 112.122 41.039 1.00 46.69 39 THR B C 1
ATOM 3495 O O . THR B 1 57 ? 40.308 111.573 42.124 1.00 47.09 39 THR B O 1
ATOM 3499 N N . ARG B 1 58 ? 41.557 111.763 40.260 1.00 51.12 40 ARG B N 1
ATOM 3500 C CA . ARG B 1 58 ? 42.426 110.656 40.645 1.00 46.92 40 ARG B CA 1
ATOM 3501 C C . ARG B 1 58 ? 43.102 110.913 41.990 1.00 45.77 40 ARG B C 1
ATOM 3502 O O . ARG B 1 58 ? 43.130 110.031 42.856 1.00 49.89 40 ARG B O 1
ATOM 3510 N N . LEU B 1 59 ? 43.651 112.118 42.185 1.00 42.61 41 LEU B N 1
ATOM 3511 C CA . LEU B 1 59 ? 44.404 112.406 43.402 1.00 40.54 41 LEU B CA 1
ATOM 3512 C C . LEU B 1 59 ? 43.489 112.491 44.625 1.00 48.38 41 LEU B C 1
ATOM 3513 O O . LEU B 1 59 ? 43.931 112.238 45.754 1.00 41.01 41 LEU B O 1
ATOM 3518 N N . GLY B 1 60 ? 42.212 112.822 44.424 1.00 47.19 42 GLY B N 1
ATOM 3519 C CA . GLY B 1 60 ? 41.257 112.735 45.509 1.00 45.85 42 GLY B CA 1
ATOM 3520 C C . GLY B 1 60 ? 41.055 111.328 46.025 1.00 48.88 42 GLY B C 1
ATOM 3521 O O . GLY B 1 60 ? 40.557 111.156 47.142 1.00 52.69 42 GLY B O 1
ATOM 3522 N N . ALA B 1 61 ? 41.441 110.316 45.240 1.00 45.39 43 ALA B N 1
ATOM 3523 C CA . ALA B 1 61 ? 41.292 108.912 45.608 1.00 45.17 43 ALA B CA 1
ATOM 3524 C C . ALA B 1 61 ? 42.606 108.272 46.030 1.00 47.14 43 ALA B C 1
ATOM 3525 O O . ALA B 1 61 ? 42.716 107.043 46.028 1.00 55.89 43 ALA B O 1
ATOM 3527 N N . SER B 1 62 ? 43.605 109.067 46.392 1.00 43.00 44 SER B N 1
ATOM 3528 C CA . SER B 1 62 ? 44.870 108.535 46.869 1.00 53.35 44 SER B CA 1
ATOM 3529 C C . SER B 1 62 ? 45.117 109.023 48.289 1.00 55.58 44 SER B C 1
ATOM 3530 O O . SER B 1 62 ? 44.563 110.036 48.721 1.00 55.75 44 SER B O 1
ATOM 3533 N N . ASN B 1 63 ? 45.945 108.288 49.026 1.00 59.80 45 ASN B N 1
ATOM 3534 C CA . ASN B 1 63 ? 46.234 108.601 50.423 1.00 67.82 45 ASN B CA 1
ATOM 3535 C C . ASN B 1 63 ? 47.689 109.021 50.606 1.00 68.94 45 ASN B C 1
ATOM 3536 O O . ASN B 1 63 ? 48.357 108.612 51.557 1.00 75.87 45 ASN B O 1
ATOM 3541 N N . SER B 1 64 ? 48.200 109.840 49.697 1.00 63.81 46 SER B N 1
ATOM 3542 C CA . SER B 1 64 ? 49.586 110.278 49.764 1.00 60.14 46 SER B CA 1
ATOM 3543 C C . SER B 1 64 ? 49.694 111.718 50.241 1.00 47.52 46 SER B C 1
ATOM 3544 O O . SER B 1 64 ? 48.743 112.499 50.201 1.00 53.36 46 SER B O 1
ATOM 3547 N N . GLU B 1 65 ? 50.896 112.063 50.669 1.00 44.06 47 GLU B N 1
ATOM 3548 C CA . GLU B 1 65 ? 51.191 113.379 51.201 1.00 46.33 47 GLU B CA 1
ATOM 3549 C C . GLU B 1 65 ? 51.536 114.360 50.097 1.00 64.50 47 GLU B C 1
ATOM 3550 O O . GLU B 1 65 ? 51.111 115.517 50.136 1.00 73.79 47 GLU B O 1
ATOM 3556 N N . GLU B 1 66 ? 52.307 113.919 49.106 1.00 65.40 48 GLU B N 1
ATOM 3557 C CA . GLU B 1 66 ? 52.721 114.822 48.046 1.00 61.36 48 GLU B CA 1
ATOM 3558 C C . GLU B 1 66 ? 51.650 114.969 46.984 1.00 55.18 48 GLU B C 1
ATOM 3559 O O . GLU B 1 66 ? 51.482 116.057 46.426 1.00 53.32 48 GLU B O 1
ATOM 3565 N N . SER B 1 67 ? 50.916 113.895 46.701 1.00 44.65 49 SER B N 1
ATOM 3566 C CA . SER B 1 67 ? 49.678 114.039 45.952 1.00 40.71 49 SER B CA 1
ATOM 3567 C C . SER B 1 67 ? 48.783 115.090 46.585 1.00 45.31 49 SER B C 1
ATOM 3568 O O . SER B 1 67 ? 48.022 115.767 45.888 1.00 51.23 49 SER B O 1
ATOM 3571 N N . LEU B 1 68 ? 48.853 115.237 47.908 1.00 49.69 50 LEU B N 1
ATOM 3572 C CA . LEU B 1 68 ? 48.048 116.253 48.567 1.00 48.82 50 LEU B CA 1
ATOM 3573 C C . LEU B 1 68 ? 48.579 117.641 48.264 1.00 45.71 50 LEU B C 1
ATOM 3574 O O . LEU B 1 68 ? 47.797 118.587 48.128 1.00 58.18 50 LEU B O 1
ATOM 3579 N N . ASP B 1 69 ? 49.893 117.794 48.126 1.00 35.73 51 ASP B N 1
ATOM 3580 C CA . ASP B 1 69 ? 50.355 119.142 47.861 1.00 48.08 51 ASP B CA 1
ATOM 3581 C C . ASP B 1 69 ? 50.389 119.473 46.379 1.00 50.61 51 ASP B C 1
ATOM 3582 O O . ASP B 1 69 ? 50.491 120.659 46.028 1.00 43.13 51 ASP B O 1
ATOM 3587 N N . VAL B 1 70 ? 50.287 118.458 45.515 1.00 45.35 52 VAL B N 1
ATOM 3588 C CA . VAL B 1 70 ? 49.990 118.679 44.100 1.00 41.62 52 VAL B CA 1
ATOM 3589 C C . VAL B 1 70 ? 48.533 119.092 43.926 1.00 45.22 52 VAL B C 1
ATOM 3590 O O . VAL B 1 70 ? 48.206 119.994 43.139 1.00 48.91 52 VAL B O 1
ATOM 3594 N N . LEU B 1 71 ? 47.638 118.439 44.666 1.00 45.34 53 LEU B N 1
ATOM 3595 C CA . LEU B 1 71 ? 46.227 118.790 44.650 1.00 30.96 53 LEU B CA 1
ATOM 3596 C C . LEU B 1 71 ? 46.015 120.242 45.069 1.00 37.94 53 LEU B C 1
ATOM 3597 O O . LEU B 1 71 ? 45.171 120.942 44.500 1.00 37.39 53 LEU B O 1
ATOM 3602 N N . ILE B 1 72 ? 46.780 120.711 46.061 1.00 31.11 54 ILE B N 1
ATOM 3603 C CA . ILE B 1 72 ? 46.690 122.100 46.489 1.00 31.14 54 ILE B CA 1
ATOM 3604 C C . ILE B 1 72 ? 47.182 123.036 45.388 1.00 39.62 54 ILE B C 1
ATOM 3605 O O . ILE B 1 72 ? 46.600 124.100 45.156 1.00 40.15 54 ILE B O 1
ATOM 3610 N N . GLN B 1 73 ? 48.253 122.660 44.684 1.00 37.87 55 GLN B N 1
ATOM 3611 C CA . GLN B 1 73 ? 48.730 123.509 43.597 1.00 41.87 55 GLN B CA 1
ATOM 3612 C C . GLN B 1 73 ? 47.685 123.662 42.502 1.00 33.68 55 GLN B C 1
ATOM 3613 O O . GLN B 1 73 ? 47.509 124.756 41.965 1.00 43.99 55 GLN B O 1
ATOM 3619 N N . ALA B 1 74 ? 46.962 122.590 42.176 1.00 32.46 56 ALA B N 1
ATOM 3620 C CA . ALA B 1 74 ? 45.852 122.721 41.239 1.00 32.07 56 ALA B CA 1
ATOM 3621 C C . ALA B 1 74 ? 44.764 123.640 41.787 1.00 45.92 56 ALA B C 1
ATOM 3622 O O . ALA B 1 74 ? 44.182 124.437 41.037 1.00 53.12 56 ALA B O 1
ATOM 3624 N N . ALA B 1 75 ? 44.474 123.555 43.093 1.00 34.05 57 ALA B N 1
ATOM 3625 C CA . ALA B 1 75 ? 43.449 124.402 43.698 1.00 30.18 57 ALA B CA 1
ATOM 3626 C C . ALA B 1 75 ? 43.806 125.874 43.630 1.00 37.24 57 ALA B C 1
ATOM 3627 O O . ALA B 1 75 ? 42.949 126.720 43.911 1.00 45.74 57 ALA B O 1
ATOM 3629 N N . GLU B 1 76 ? 45.052 126.182 43.280 1.00 37.49 58 GLU B N 1
ATOM 3630 C CA . GLU B 1 76 ? 45.565 127.534 43.153 1.00 43.20 58 GLU B CA 1
ATOM 3631 C C . GLU B 1 76 ? 45.809 127.922 41.704 1.00 62.80 58 GLU B C 1
ATOM 3632 O O . GLU B 1 76 ? 46.450 128.947 41.450 1.00 67.60 58 GLU B O 1
ATOM 3638 N N . LEU B 1 77 ? 45.324 127.127 40.753 1.00 61.12 59 LEU B N 1
ATOM 3639 C CA . LEU B 1 77 ? 45.606 127.392 39.348 1.00 69.16 59 LEU B CA 1
ATOM 3640 C C . LEU B 1 77 ? 45.070 128.754 38.941 1.00 75.08 59 LEU B C 1
ATOM 3641 O O . LEU B 1 77 ? 43.898 129.073 39.178 1.00 74.02 59 LEU B O 1
ATOM 3646 N N . ASP B 1 78 ? 45.947 129.550 38.316 1.00 77.45 60 ASP B N 1
ATOM 3647 C CA . ASP B 1 78 ? 45.675 130.923 37.915 1.00 77.89 60 ASP B CA 1
ATOM 3648 C C . ASP B 1 78 ? 44.446 130.972 37.017 1.00 75.61 60 ASP B C 1
ATOM 3649 O O . ASP B 1 78 ? 44.473 130.478 35.883 1.00 50.71 60 ASP B O 1
ATOM 3654 N N . PRO B 1 79 ? 43.349 131.550 37.496 1.00 92.26 61 PRO B N 1
ATOM 3655 C CA . PRO B 1 79 ? 42.169 131.716 36.642 1.00 97.33 61 PRO B CA 1
ATOM 3656 C C . PRO B 1 79 ? 42.465 132.599 35.445 1.00 93.22 61 PRO B C 1
ATOM 3657 O O . PRO B 1 79 ? 41.898 133.688 35.321 1.00 104.20 61 PRO B O 1
ATOM 3661 N N . GLU B 1 80 ? 43.363 132.164 34.566 1.00 91.96 62 GLU B N 1
ATOM 3662 C CA . GLU B 1 80 ? 43.679 132.944 33.376 1.00 89.38 62 GLU B CA 1
ATOM 3663 C C . GLU B 1 80 ? 42.976 132.444 32.122 1.00 84.26 62 GLU B C 1
ATOM 3664 O O . GLU B 1 80 ? 42.619 133.257 31.262 1.00 77.61 62 GLU B O 1
ATOM 3670 N N . HIS B 1 81 ? 42.750 131.142 31.990 1.00 85.61 63 HIS B N 1
ATOM 3671 C CA . HIS B 1 81 ? 42.006 130.660 30.842 1.00 87.92 63 HIS B CA 1
ATOM 3672 C C . HIS B 1 81 ? 41.116 129.498 31.273 1.00 80.51 63 HIS B C 1
ATOM 3673 O O . HIS B 1 81 ? 40.959 129.216 32.467 1.00 78.66 63 HIS B O 1
ATOM 3680 N N . LEU B 1 82 ? 40.532 128.831 30.272 1.00 79.30 64 LEU B N 1
ATOM 3681 C CA . LEU B 1 82 ? 39.411 127.922 30.474 1.00 74.60 64 LEU B CA 1
ATOM 3682 C C . LEU B 1 82 ? 39.811 126.616 31.137 1.00 73.86 64 LEU B C 1
ATOM 3683 O O . LEU B 1 82 ? 38.946 125.905 31.653 1.00 76.09 64 LEU B O 1
ATOM 3688 N N . PHE B 1 83 ? 41.090 126.277 31.126 1.00 72.27 65 PHE B N 1
ATOM 3689 C CA . PHE B 1 83 ? 41.532 124.935 31.472 1.00 68.59 65 PHE B CA 1
ATOM 3690 C C . PHE B 1 83 ? 42.032 124.813 32.904 1.00 61.89 65 PHE B C 1
ATOM 3691 O O . PHE B 1 83 ? 41.802 123.787 33.555 1.00 60.97 65 PHE B O 1
ATOM 3699 N N . ASN B 1 84 ? 42.724 125.839 33.393 1.00 52.81 66 ASN B N 1
ATOM 3700 C CA . ASN B 1 84 ? 43.141 125.950 34.778 1.00 58.19 66 ASN B CA 1
ATOM 3701 C C . ASN B 1 84 ? 42.061 126.574 35.649 1.00 65.75 66 ASN B C 1
ATOM 3702 O O . ASN B 1 84 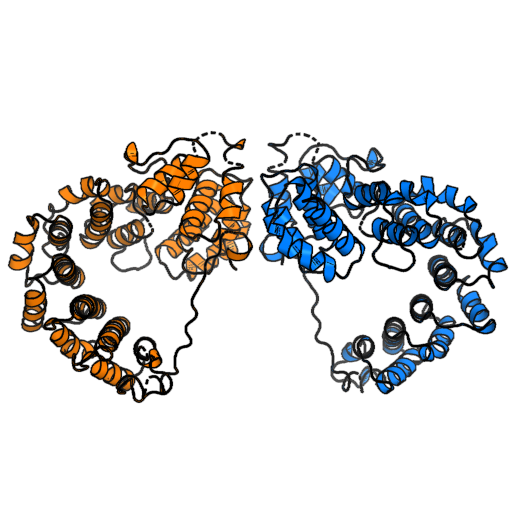? 42.363 127.079 36.738 1.00 71.15 66 ASN B O 1
ATOM 3707 N N . ARG B 1 85 ? 40.825 126.603 35.160 1.00 62.40 67 ARG B N 1
ATOM 3708 C CA . ARG B 1 85 ? 39.661 126.958 35.949 1.00 52.12 67 ARG B CA 1
ATOM 3709 C C . ARG B 1 85 ? 38.808 125.739 36.246 1.00 47.15 67 ARG B C 1
ATOM 3710 O O . ARG B 1 85 ? 38.479 125.479 37.407 1.00 47.44 67 ARG B O 1
ATOM 3718 N N . ILE B 1 86 ? 38.453 124.977 35.211 1.00 39.51 68 ILE B N 1
ATOM 3719 C CA . ILE B 1 86 ? 37.735 123.729 35.429 1.00 42.03 68 ILE B CA 1
ATOM 3720 C C . ILE B 1 86 ? 38.569 122.789 36.287 1.00 46.12 68 ILE B C 1
ATOM 3721 O O . ILE B 1 86 ? 38.064 122.195 37.243 1.00 43.28 68 ILE B O 1
ATOM 3726 N N . THR B 1 87 ? 39.867 122.665 35.984 1.00 49.80 69 THR B N 1
ATOM 3727 C CA . THR B 1 87 ? 40.737 121.797 36.774 1.00 48.42 69 THR B CA 1
ATOM 3728 C C . THR B 1 87 ? 40.861 122.281 38.221 1.00 39.75 69 THR B C 1
ATOM 3729 O O . THR B 1 87 ? 41.063 121.467 39.133 1.00 31.77 69 THR B O 1
ATOM 3733 N N . ARG B 1 88 ? 40.754 123.594 38.451 1.00 32.70 70 ARG B N 1
ATOM 3734 C CA . ARG B 1 88 ? 40.644 124.097 39.817 1.00 34.97 70 ARG B CA 1
ATOM 3735 C C . ARG B 1 88 ? 39.326 123.675 40.470 1.00 34.34 70 ARG B C 1
ATOM 3736 O O . ARG B 1 88 ? 39.308 123.324 41.652 1.00 35.52 70 ARG B O 1
ATOM 3744 N N . ARG B 1 89 ? 38.211 123.721 39.724 1.00 40.75 71 ARG B N 1
ATOM 3745 C CA . ARG B 1 89 ? 36.930 123.219 40.226 1.00 41.89 71 ARG B CA 1
ATOM 3746 C C . ARG B 1 89 ? 37.082 121.799 40.787 1.00 45.19 71 ARG B C 1
ATOM 3747 O O . ARG B 1 89 ? 36.593 121.482 41.884 1.00 39.76 71 ARG B O 1
ATOM 3755 N N . LYS B 1 90 ? 37.794 120.937 40.055 1.00 34.43 72 LYS B N 1
ATOM 3756 C CA . LYS B 1 90 ? 37.840 119.528 40.422 1.00 41.00 72 LYS B CA 1
ATOM 3757 C C . LYS B 1 90 ? 38.872 119.239 41.516 1.00 33.13 72 LYS B C 1
ATOM 3758 O O . LYS B 1 90 ? 38.643 118.358 42.346 1.00 44.50 72 LYS B O 1
ATOM 3764 N N . ALA B 1 91 ? 40.002 119.957 41.542 1.00 37.96 73 ALA B N 1
ATOM 3765 C CA . ALA B 1 91 ? 40.963 119.802 42.632 1.00 28.51 73 ALA B CA 1
ATOM 3766 C C . ALA B 1 91 ? 40.361 120.204 43.966 1.00 33.93 73 ALA B C 1
ATOM 3767 O O . ALA B 1 91 ? 40.787 119.712 45.018 1.00 28.61 73 ALA B O 1
ATOM 3769 N N . ILE B 1 92 ? 39.392 121.113 43.936 1.00 35.52 74 ILE B N 1
ATOM 3770 C CA . ILE B 1 92 ? 38.784 121.611 45.158 1.00 43.69 74 ILE B CA 1
ATOM 3771 C C . ILE B 1 92 ? 37.747 120.626 45.670 1.00 49.73 74 ILE B C 1
ATOM 3772 O O . ILE B 1 92 ? 37.668 120.365 46.876 1.00 25.56 74 ILE B O 1
ATOM 3777 N N . ASP B 1 93 ? 36.959 120.045 44.754 1.00 47.69 75 ASP B N 1
ATOM 3778 C CA . ASP B 1 93 ? 36.222 118.830 45.081 1.00 36.13 75 ASP B CA 1
ATOM 3779 C C . ASP B 1 93 ? 37.176 117.743 45.560 1.00 37.86 75 ASP B C 1
ATOM 3780 O O . ASP B 1 93 ? 36.872 117.003 46.507 1.00 44.01 75 ASP B O 1
ATOM 3785 N N . ALA B 1 94 ? 38.351 117.650 44.938 1.00 29.51 76 ALA B N 1
ATOM 3786 C CA . ALA B 1 94 ? 39.299 116.618 45.334 1.00 37.08 76 ALA B CA 1
ATOM 3787 C C . ALA B 1 94 ? 39.773 116.843 46.763 1.00 36.86 76 ALA B C 1
ATOM 3788 O O . ALA B 1 94 ? 39.821 115.905 47.566 1.00 38.08 76 ALA B O 1
ATOM 3790 N N . LEU B 1 95 ? 40.095 118.095 47.105 1.00 32.97 77 LEU B N 1
ATOM 3791 C CA . LEU B 1 95 ? 40.540 118.428 48.456 1.00 40.15 77 LEU B CA 1
ATOM 3792 C C . LEU B 1 95 ? 39.432 118.278 49.495 1.00 42.54 77 LEU B C 1
ATOM 3793 O O . LEU B 1 95 ? 39.729 118.126 50.687 1.00 42.06 77 LEU B O 1
ATOM 3798 N N . GLY B 1 96 ? 38.167 118.314 49.072 1.00 39.24 78 GLY B N 1
ATOM 3799 C CA . GLY B 1 96 ? 37.089 117.991 49.987 1.00 38.98 78 GLY B CA 1
ATOM 3800 C C . GLY B 1 96 ? 37.037 116.512 50.313 1.00 39.67 78 GLY B C 1
ATOM 3801 O O . GLY B 1 96 ? 36.943 116.129 51.483 1.00 48.72 78 GLY B O 1
ATOM 3802 N N . ARG B 1 97 ? 37.101 115.660 49.287 1.00 41.59 79 ARG B N 1
ATOM 3803 C CA . ARG B 1 97 ? 37.133 114.216 49.511 1.00 45.20 79 ARG B CA 1
ATOM 3804 C C . ARG B 1 97 ? 38.284 113.815 50.429 1.00 44.36 79 ARG B C 1
ATOM 3805 O O . ARG B 1 97 ? 38.137 112.892 51.243 1.00 46.25 79 ARG B O 1
ATOM 3813 N N . ARG B 1 98 ? 39.410 114.536 50.347 1.00 40.72 80 ARG B N 1
ATOM 3814 C CA . ARG B 1 98 ? 40.629 114.161 51.058 1.00 32.11 80 ARG B CA 1
ATOM 3815 C C . ARG B 1 98 ? 40.515 114.390 52.556 1.00 39.72 80 ARG B C 1
ATOM 3816 O O . ARG B 1 98 ? 41.194 113.705 53.333 1.00 33.35 80 ARG B O 1
ATOM 3824 N N . LYS B 1 99 ? 39.693 115.365 52.968 1.00 46.49 81 LYS B N 1
ATOM 3825 C CA . LYS B 1 99 ? 39.432 115.788 54.351 1.00 52.03 81 LYS B CA 1
ATOM 3826 C C . LYS B 1 99 ? 40.634 116.421 55.050 1.00 60.68 81 LYS B C 1
ATOM 3827 O O . LYS B 1 99 ? 40.566 116.685 56.260 1.00 68.15 81 LYS B O 1
ATOM 3833 N N . SER B 1 100 ? 41.729 116.691 54.340 1.00 57.27 82 SER B N 1
ATOM 3834 C CA . SER B 1 100 ? 42.855 117.251 55.068 1.00 55.79 82 SER B CA 1
ATOM 3835 C C . SER B 1 100 ? 42.668 118.749 55.341 1.00 58.71 82 SER B C 1
ATOM 3836 O O . SER B 1 100 ? 42.070 119.475 54.541 1.00 48.15 82 SER B O 1
ATOM 3839 N N . PRO B 1 101 ? 43.147 119.224 56.493 1.00 63.69 83 PRO B N 1
ATOM 3840 C CA . PRO B 1 101 ? 43.086 120.661 56.783 1.00 55.99 83 PRO B CA 1
ATOM 3841 C C . PRO B 1 101 ? 44.185 121.466 56.121 1.00 48.77 83 PRO B C 1
ATOM 3842 O O . PRO B 1 101 ? 44.126 122.703 56.146 1.00 56.20 83 PRO B O 1
ATOM 3846 N N . LYS B 1 102 ? 45.195 120.822 55.542 1.00 58.21 84 LYS B N 1
ATOM 3847 C CA . LYS B 1 102 ? 46.190 121.598 54.809 1.00 61.10 84 LYS B CA 1
ATOM 3848 C C . LYS B 1 102 ? 45.589 122.271 53.584 1.00 53.42 84 LYS B C 1
ATOM 3849 O O . LYS B 1 102 ? 46.156 123.255 53.104 1.00 59.34 84 LYS B O 1
ATOM 3855 N N . ALA B 1 103 ? 44.442 121.771 53.094 1.00 49.09 85 ALA B N 1
ATOM 3856 C CA . ALA B 1 103 ? 43.735 122.375 51.966 1.00 41.83 85 ALA B CA 1
ATOM 3857 C C . ALA B 1 103 ? 43.097 123.713 52.302 1.00 39.89 85 ALA B C 1
ATOM 3858 O O . ALA B 1 103 ? 42.778 124.465 51.384 1.00 49.04 85 ALA B O 1
ATOM 3860 N N . LEU B 1 104 ? 42.889 124.014 53.583 1.00 38.43 86 LEU B N 1
ATOM 3861 C CA . LEU B 1 104 ? 42.119 125.194 53.970 1.00 34.58 86 LEU B CA 1
ATOM 3862 C C . LEU B 1 104 ? 42.672 126.503 53.432 1.00 30.83 86 LEU B C 1
ATOM 3863 O O . LEU B 1 104 ? 41.876 127.304 52.916 1.00 43.64 86 LEU B O 1
ATOM 3868 N N . PRO B 1 105 ? 43.975 126.802 53.518 1.00 39.28 87 PRO B N 1
ATOM 3869 C CA . PRO B 1 105 ? 44.451 128.082 52.946 1.00 38.90 87 PRO B CA 1
ATOM 3870 C C . PRO B 1 105 ? 44.083 128.278 51.482 1.00 42.14 87 PRO B C 1
ATOM 3871 O O . PRO B 1 105 ? 43.552 129.338 51.121 1.00 48.67 87 PRO B O 1
ATOM 3875 N N . SER B 1 106 ? 44.344 127.282 50.622 1.00 43.08 88 SER B N 1
ATOM 3876 C CA . SER B 1 106 ? 44.061 127.434 49.195 1.00 37.96 88 SER B CA 1
ATOM 3877 C C . SER B 1 106 ? 42.562 127.443 48.901 1.00 32.32 88 SER B C 1
ATOM 3878 O O . SER B 1 106 ? 42.130 128.072 47.932 1.00 37.38 88 SER B O 1
ATOM 3881 N N . LEU B 1 107 ? 41.756 126.761 49.716 1.00 32.87 89 LEU B N 1
ATOM 3882 C CA . LEU B 1 107 ? 40.305 126.843 49.562 1.00 39.97 89 LEU B CA 1
ATOM 3883 C C . LEU B 1 107 ? 39.769 128.200 50.022 1.00 45.71 89 LEU B C 1
ATOM 3884 O O . LEU B 1 107 ? 38.750 128.682 49.503 1.00 40.81 89 LEU B O 1
ATOM 3889 N N . PHE B 1 108 ? 40.429 128.837 50.986 1.00 39.85 90 PHE B N 1
ATOM 3890 C CA . PHE B 1 108 ? 39.934 130.136 51.405 1.00 40.75 90 PHE B CA 1
ATOM 3891 C C . PHE B 1 108 ? 40.278 131.215 50.389 1.00 41.47 90 PHE B C 1
ATOM 3892 O O . PHE B 1 108 ? 39.540 132.196 50.259 1.00 43.99 90 PHE B O 1
ATOM 3900 N N . LYS B 1 109 ? 41.357 131.043 49.636 1.00 29.95 91 LYS B N 1
ATOM 3901 C CA . LYS B 1 109 ? 41.606 131.964 48.538 1.00 34.88 91 LYS B CA 1
ATOM 3902 C C . LYS B 1 109 ? 40.503 131.860 47.498 1.00 37.00 91 LYS B C 1
ATOM 3903 O O . LYS B 1 109 ? 39.906 132.866 47.103 1.00 48.92 91 LYS B O 1
ATOM 3909 N N . ALA B 1 110 ? 40.182 130.641 47.081 1.00 33.66 92 ALA B N 1
ATOM 3910 C CA . ALA B 1 110 ? 39.095 130.437 46.135 1.00 29.16 92 ALA B CA 1
ATOM 3911 C C . ALA B 1 110 ? 37.784 131.060 46.597 1.00 44.63 92 ALA B C 1
ATOM 3912 O O . ALA B 1 110 ? 36.896 131.288 45.766 1.00 44.76 92 ALA B O 1
ATOM 3914 N N . LEU B 1 111 ? 37.626 131.343 47.894 1.00 42.68 93 LEU B N 1
ATOM 3915 C CA . LEU B 1 111 ? 36.423 132.057 48.312 1.00 49.88 93 LEU B CA 1
ATOM 3916 C C . LEU B 1 111 ? 36.349 133.434 47.669 1.00 54.89 93 LEU B C 1
ATOM 3917 O O . LEU B 1 111 ? 35.250 133.952 47.430 1.00 62.84 93 LEU B O 1
ATOM 3922 N N . LYS B 1 112 ? 37.500 134.027 47.359 1.00 45.72 94 LYS B N 1
ATOM 3923 C CA . LYS B 1 112 ? 37.549 135.379 46.834 1.00 49.59 94 LYS B CA 1
ATOM 3924 C C . LYS B 1 112 ? 37.553 135.428 45.313 1.00 49.54 94 LYS B C 1
ATOM 3925 O O . LYS B 1 112 ? 37.903 136.467 44.742 1.00 48.60 94 LYS B O 1
ATOM 3931 N N . CYS B 1 113 ? 37.169 134.349 44.644 1.00 54.80 95 CYS B N 1
ATOM 3932 C CA . CYS B 1 113 ? 37.320 134.285 43.199 1.00 72.58 95 CYS B CA 1
ATOM 3933 C C . CYS B 1 113 ? 36.019 134.614 42.479 1.00 72.77 95 CYS B C 1
ATOM 3934 O O . CYS B 1 113 ? 34.922 134.510 43.034 1.00 58.45 95 CYS B O 1
ATOM 3937 N N . SER B 1 114 ? 36.170 135.012 41.209 1.00 80.53 96 SER B N 1
ATOM 3938 C CA . SER B 1 114 ? 35.022 135.314 40.356 1.00 75.83 96 SER B CA 1
ATOM 3939 C C . SER B 1 114 ? 34.279 134.046 39.958 1.00 73.27 96 SER B C 1
ATOM 3940 O O . SER B 1 114 ? 33.043 134.043 39.892 1.00 66.05 96 SER B O 1
ATOM 3943 N N . ASP B 1 115 ? 35.022 132.975 39.651 1.00 71.75 97 ASP B N 1
ATOM 3944 C CA . ASP B 1 115 ? 34.445 131.670 39.349 1.00 70.21 97 ASP B CA 1
ATOM 3945 C C . ASP B 1 115 ? 33.619 131.203 40.540 1.00 79.24 97 ASP B C 1
ATOM 3946 O O . ASP B 1 115 ? 34.171 130.752 41.549 1.00 96.60 97 ASP B O 1
ATOM 3951 N N . GLU B 1 116 ? 32.296 131.323 40.441 1.00 67.12 98 GLU B N 1
ATOM 3952 C CA . GLU B 1 116 ? 31.440 131.016 41.576 1.00 52.20 98 GLU B CA 1
ATOM 3953 C C . GLU B 1 116 ? 31.320 129.519 41.823 1.00 51.19 98 GLU B C 1
ATOM 3954 O O . GLU B 1 116 ? 31.133 129.102 42.972 1.00 47.99 98 GLU B O 1
ATOM 3960 N N . ALA B 1 117 ? 31.428 128.698 40.774 1.00 62.86 99 ALA B N 1
ATOM 3961 C CA . ALA B 1 117 ? 31.494 127.250 40.966 1.00 66.27 99 ALA B CA 1
ATOM 3962 C C . ALA B 1 117 ? 32.682 126.870 41.844 1.00 74.13 99 ALA B C 1
ATOM 3963 O O . ALA B 1 117 ? 32.576 125.977 42.696 1.00 73.95 99 ALA B O 1
ATOM 3965 N N . ALA B 1 118 ? 33.825 127.538 41.645 1.00 73.67 100 ALA B N 1
ATOM 3966 C CA . ALA B 1 118 ? 34.939 127.406 42.579 1.00 64.98 100 ALA B CA 1
ATOM 3967 C C . ALA B 1 118 ? 34.534 127.832 43.986 1.00 55.31 100 ALA B C 1
ATOM 3968 O O . ALA B 1 118 ? 34.909 127.172 44.968 1.00 53.49 100 ALA B O 1
ATOM 3970 N N . VAL B 1 119 ? 33.762 128.925 44.105 1.00 31.83 101 VAL B N 1
ATOM 3971 C CA . VAL B 1 119 ? 33.335 129.385 45.428 1.00 42.73 101 VAL B CA 1
ATOM 3972 C C . VAL B 1 119 ? 32.448 128.345 46.100 1.00 50.88 101 VAL B C 1
ATOM 3973 O O . VAL B 1 119 ? 32.721 127.917 47.226 1.00 47.45 101 VAL B O 1
ATOM 3977 N N . ILE B 1 120 ? 31.379 127.915 45.417 1.00 48.99 102 ILE B N 1
ATOM 3978 C CA . ILE B 1 120 ? 30.464 126.940 46.010 1.00 47.55 102 ILE B CA 1
ATOM 3979 C C . ILE B 1 120 ? 31.186 125.624 46.276 1.00 47.14 102 ILE B C 1
ATOM 3980 O O . ILE B 1 120 ? 30.976 124.985 47.319 1.00 46.01 102 ILE B O 1
ATOM 3985 N N . ASN B 1 121 ? 32.069 125.210 45.362 1.00 44.73 103 ASN B N 1
ATOM 3986 C CA . ASN B 1 121 ? 32.853 124.002 45.623 1.00 44.25 103 ASN B CA 1
ATOM 3987 C C . ASN B 1 121 ? 33.739 124.181 46.858 1.00 31.57 103 ASN B C 1
ATOM 3988 O O . ASN B 1 121 ? 33.887 123.260 47.671 1.00 33.49 103 ASN B O 1
ATOM 3993 N N . SER B 1 122 ? 34.329 125.366 47.026 1.00 33.31 104 SER B N 1
ATOM 3994 C CA . SER B 1 122 ? 35.272 125.539 48.125 1.00 33.02 104 SER B CA 1
ATOM 3995 C C . SER B 1 122 ? 34.555 125.535 49.462 1.00 39.74 104 SER B C 1
ATOM 3996 O O . SER B 1 122 ? 35.061 124.979 50.445 1.00 31.02 104 SER B O 1
ATOM 3999 N N . VAL B 1 123 ? 33.372 126.157 49.507 1.00 42.01 105 VAL B N 1
ATOM 4000 C CA . VAL B 1 123 ? 32.546 126.167 50.712 1.00 46.48 105 VAL B CA 1
ATOM 4001 C C . VAL B 1 123 ? 32.209 124.744 51.139 1.00 45.99 105 VAL B C 1
ATOM 4002 O O . VAL B 1 123 ? 32.279 124.393 52.325 1.00 37.14 105 VAL B O 1
ATOM 4006 N N . GLU B 1 124 ? 31.844 123.900 50.169 1.00 45.56 106 GLU B N 1
ATOM 4007 C CA . GLU B 1 124 ? 31.480 122.525 50.496 1.00 40.56 106 GLU B CA 1
ATOM 4008 C C . GLU B 1 124 ? 32.709 121.699 50.854 1.00 39.06 106 GLU B C 1
ATOM 4009 O O . GLU B 1 124 ? 32.615 120.755 51.650 1.00 42.71 106 GLU B O 1
ATOM 4015 N N . ALA B 1 125 ? 33.870 122.054 50.300 1.00 35.49 107 ALA B N 1
ATOM 4016 C CA . ALA B 1 125 ? 35.101 121.359 50.659 1.00 29.33 107 ALA B CA 1
ATOM 4017 C C . ALA B 1 125 ? 35.545 121.739 52.064 1.00 30.77 107 ALA B C 1
ATOM 4018 O O . ALA B 1 125 ? 35.886 120.864 52.874 1.00 34.42 107 ALA B O 1
ATOM 4020 N N . ILE B 1 126 ? 35.552 123.044 52.369 1.00 26.92 108 ILE B N 1
ATOM 4021 C CA . ILE B 1 126 ? 35.793 123.513 53.738 1.00 42.43 108 ILE B CA 1
ATOM 4022 C C . ILE B 1 126 ? 34.848 122.821 54.716 1.00 38.32 108 ILE B C 1
ATOM 4023 O O . ILE B 1 126 ? 35.232 122.465 55.841 1.00 36.88 108 ILE B O 1
ATOM 4028 N N . THR B 1 127 ? 33.589 122.639 54.309 1.00 42.20 109 THR B N 1
ATOM 4029 C CA . THR B 1 127 ? 32.634 121.918 55.142 1.00 45.04 109 THR B CA 1
ATOM 4030 C C . THR B 1 127 ? 33.083 120.477 55.363 1.00 47.68 109 THR B C 1
ATOM 4031 O O . THR B 1 127 ? 33.210 120.024 56.509 1.00 46.13 109 THR B O 1
ATOM 4035 N N . LYS B 1 128 ? 33.347 119.743 54.268 1.00 41.92 110 LYS B N 1
ATOM 4036 C CA . LYS B 1 128 ? 33.734 118.341 54.398 1.00 35.84 110 LYS B CA 1
ATOM 4037 C C . LYS B 1 128 ? 34.976 118.180 55.271 1.00 29.96 110 LYS B C 1
ATOM 4038 O O . LYS B 1 128 ? 35.082 117.218 56.039 1.00 36.71 110 LYS B O 1
ATOM 4044 N N . ILE B 1 129 ? 35.918 119.118 55.189 1.00 32.86 111 ILE B N 1
ATOM 4045 C CA . ILE B 1 129 ? 37.161 118.941 55.934 1.00 37.39 111 ILE B CA 1
ATOM 4046 C C . ILE B 1 129 ? 36.895 119.027 57.424 1.00 43.73 111 ILE B C 1
ATOM 4047 O O . ILE B 1 129 ? 37.576 118.370 58.228 1.00 35.62 111 ILE B O 1
ATOM 4052 N N . ASP B 1 130 ? 35.880 119.806 57.812 1.00 48.72 112 ASP B N 1
ATOM 4053 C CA . ASP B 1 130 ? 35.444 119.945 59.206 1.00 52.59 112 ASP B CA 1
ATOM 4054 C C . ASP B 1 130 ? 36.611 120.255 60.141 1.00 46.02 112 ASP B C 1
ATOM 4055 O O . ASP B 1 130 ? 36.593 119.900 61.318 1.00 49.70 112 ASP B O 1
ATOM 4060 N N . ALA B 1 131 ? 37.630 120.929 59.627 1.00 48.99 113 ALA B N 1
ATOM 4061 C CA . ALA B 1 131 ? 38.771 121.326 60.431 1.00 52.58 113 ALA B CA 1
ATOM 4062 C C . ALA B 1 131 ? 38.389 122.467 61.376 1.00 67.31 113 ALA B C 1
ATOM 4063 O O . ALA B 1 131 ? 37.323 123.084 61.244 1.00 63.32 113 ALA B O 1
ATOM 4065 N N . PRO B 1 132 ? 39.244 122.775 62.359 1.00 69.67 114 PRO B N 1
ATOM 4066 C CA . PRO B 1 132 ? 39.006 123.939 63.229 1.00 74.12 114 PRO B CA 1
ATOM 4067 C C . PRO B 1 132 ? 39.434 125.236 62.549 1.00 69.84 114 PRO B C 1
ATOM 4068 O O . PRO B 1 132 ? 40.593 125.394 62.159 1.00 75.85 114 PRO B O 1
ATOM 4072 N N . LEU B 1 133 ? 38.495 126.174 62.435 1.00 60.09 115 LEU B N 1
ATOM 4073 C CA . LEU B 1 133 ? 38.710 127.455 61.778 1.00 44.75 115 LEU B CA 1
ATOM 4074 C C . LEU B 1 133 ? 38.948 128.543 62.815 1.00 44.92 115 LEU B C 1
ATOM 4075 O O . LEU B 1 133 ? 38.276 128.577 63.853 1.00 62.56 115 LEU B O 1
ATOM 4080 N N . THR B 1 134 ? 39.868 129.459 62.524 1.00 37.55 116 THR B N 1
ATOM 4081 C CA . THR B 1 134 ? 39.986 130.591 63.437 1.00 50.72 116 THR B CA 1
ATOM 4082 C C . THR B 1 134 ? 38.851 131.595 63.216 1.00 50.85 116 THR B C 1
ATOM 4083 O O . THR B 1 134 ? 37.994 131.434 62.347 1.00 46.06 116 THR B O 1
ATOM 4087 N N . GLU B 1 135 ? 38.855 132.644 64.041 1.00 63.57 117 GLU B N 1
ATOM 4088 C CA . GLU B 1 135 ? 37.916 133.748 63.855 1.00 71.05 117 GLU B CA 1
ATOM 4089 C C . GLU B 1 135 ? 38.135 134.425 62.510 1.00 70.67 117 GLU B C 1
ATOM 4090 O O . GLU B 1 135 ? 37.180 134.869 61.860 1.00 69.17 117 GLU B O 1
ATOM 4096 N N . ALA B 1 136 ? 39.392 134.517 62.082 1.00 64.13 118 ALA B N 1
ATOM 4097 C CA . ALA B 1 136 ? 39.691 135.152 60.810 1.00 47.21 118 ALA B CA 1
ATOM 4098 C C . ALA B 1 136 ? 39.254 134.273 59.651 1.00 45.21 118 ALA B C 1
ATOM 4099 O O . ALA B 1 136 ? 38.875 134.786 58.592 1.00 29.66 118 ALA B O 1
ATOM 4101 N N . ASP B 1 137 ? 39.279 132.950 59.842 1.00 45.09 119 ASP B N 1
ATOM 4102 C CA . ASP B 1 137 ? 38.733 132.058 58.826 1.00 41.86 119 ASP B CA 1
ATOM 4103 C C . ASP B 1 137 ? 37.230 132.227 58.711 1.00 43.91 119 ASP B C 1
ATOM 4104 O O . ASP B 1 137 ? 36.684 132.143 57.607 1.00 46.74 119 ASP B O 1
ATOM 4109 N N . HIS B 1 138 ? 36.546 132.488 59.829 1.00 44.43 120 HIS B N 1
ATOM 4110 C CA . HIS B 1 138 ? 35.110 132.754 59.762 1.00 37.30 120 HIS B CA 1
ATOM 4111 C C . HIS B 1 138 ? 34.829 134.032 58.987 1.00 41.66 120 HIS B C 1
ATOM 4112 O O . HIS B 1 138 ? 33.826 134.128 58.276 1.00 46.53 120 HIS B O 1
ATOM 4119 N N . GLU B 1 139 ? 35.700 135.033 59.115 1.00 58.16 121 GLU B N 1
ATOM 4120 C CA . GLU B 1 139 ? 35.476 136.274 58.387 1.00 60.06 121 GLU B CA 1
ATOM 4121 C C . GLU B 1 139 ? 35.510 136.038 56.889 1.00 51.41 121 GLU B C 1
ATOM 4122 O O . GLU B 1 139 ? 34.756 136.676 56.145 1.00 53.94 121 GLU B O 1
ATOM 4128 N N . LYS B 1 140 ? 36.352 135.104 56.433 1.00 44.00 122 LYS B N 1
ATOM 4129 C CA . LYS B 1 140 ? 36.476 134.851 55.001 1.00 34.15 122 LYS B CA 1
ATOM 4130 C C . LYS B 1 140 ? 35.225 134.187 54.433 1.00 35.64 122 LYS B C 1
ATOM 4131 O O . LYS B 1 140 ? 34.749 134.575 53.360 1.00 42.54 122 LYS B O 1
ATOM 4137 N N . LEU B 1 141 ? 34.679 133.189 55.137 1.00 31.23 123 LEU B N 1
ATOM 4138 C CA . LEU B 1 141 ? 33.400 132.600 54.740 1.00 30.28 123 LEU B CA 1
ATOM 4139 C C . LEU B 1 141 ? 32.272 133.617 54.791 1.00 32.69 123 LEU B C 1
ATOM 4140 O O . LEU B 1 141 ? 31.326 133.544 53.999 1.00 34.41 123 LEU B O 1
ATOM 4145 N N . LEU B 1 142 ? 32.324 134.542 55.756 1.00 32.84 124 LEU B N 1
ATOM 4146 C CA . LEU B 1 142 ? 31.263 135.532 55.889 1.00 30.74 124 LEU B CA 1
ATOM 4147 C C . LEU B 1 142 ? 31.299 136.528 54.740 1.00 40.62 124 LEU B C 1
ATOM 4148 O O . LEU B 1 142 ? 30.272 137.140 54.418 1.00 36.21 124 LEU B O 1
ATOM 4153 N N . GLU B 1 143 ? 32.472 136.708 54.121 1.00 47.91 125 GLU B N 1
ATOM 4154 C CA . GLU B 1 143 ? 32.561 137.520 52.910 1.00 47.78 125 GLU B CA 1
ATOM 4155 C C . GLU B 1 143 ? 31.790 136.874 51.770 1.00 43.75 125 GLU B C 1
ATOM 4156 O O . GLU B 1 143 ? 31.104 137.562 51.007 1.00 45.84 125 GLU B O 1
ATOM 4162 N N . ALA B 1 144 ? 31.885 135.546 51.648 1.00 27.71 126 ALA B N 1
ATOM 4163 C CA . ALA B 1 144 ? 31.181 134.812 50.604 1.00 31.42 126 ALA B CA 1
ATOM 4164 C C . ALA B 1 144 ? 29.678 134.742 50.850 1.00 39.15 126 ALA B C 1
ATOM 4165 O O . ALA B 1 144 ? 28.932 134.349 49.944 1.00 44.89 126 ALA B O 1
ATOM 4167 N N . LEU B 1 145 ? 29.223 135.109 52.047 1.00 33.86 127 LEU B N 1
ATOM 4168 C CA . LEU B 1 145 ? 27.799 135.089 52.353 1.00 43.31 127 LEU B CA 1
ATOM 4169 C C . LEU B 1 145 ? 27.057 136.128 51.531 1.00 57.67 127 LEU B C 1
ATOM 4170 O O . LEU B 1 145 ? 26.003 135.841 50.955 1.00 66.76 127 LEU B O 1
ATOM 4175 N N . LYS B 1 146 ? 27.595 137.342 51.469 1.00 67.05 128 LYS B N 1
ATOM 4176 C CA . LYS B 1 146 ? 27.022 138.408 50.652 1.00 75.28 128 LYS B CA 1
ATOM 4177 C C . LYS B 1 146 ? 27.234 138.073 49.183 1.00 71.06 128 LYS B C 1
ATOM 4178 O O . LYS B 1 146 ? 28.357 138.150 48.675 1.00 75.85 128 LYS B O 1
ATOM 4184 N N . GLY B 1 147 ? 26.158 137.696 48.501 1.00 71.44 129 GLY B N 1
ATOM 4185 C CA . GLY B 1 147 ? 26.263 137.315 47.108 1.00 53.40 129 GLY B CA 1
ATOM 4186 C C . GLY B 1 147 ? 24.983 136.659 46.629 1.00 53.01 129 GLY B C 1
ATOM 4187 O O . GLY B 1 147 ? 23.893 136.917 47.156 1.00 50.15 129 GLY B O 1
ATOM 4188 N N . GLU B 1 148 ? 25.149 135.803 45.619 1.00 50.50 130 GLU B N 1
ATOM 4189 C CA . GLU B 1 148 ? 24.027 135.105 45.000 1.00 62.43 130 GLU B CA 1
ATOM 4190 C C . GLU B 1 148 ? 23.382 134.109 45.962 1.00 58.76 130 GLU B C 1
ATOM 4191 O O . GLU B 1 148 ? 24.061 133.339 46.646 1.00 61.56 130 GLU B O 1
ATOM 4197 N N . ASP B 1 149 ? 22.050 134.105 45.965 1.00 50.39 131 ASP B N 1
ATOM 4198 C CA . ASP B 1 149 ? 21.292 133.322 46.930 1.00 43.89 131 ASP B CA 1
ATOM 4199 C C . ASP B 1 149 ? 21.682 131.848 46.922 1.00 39.60 131 ASP B C 1
ATOM 4200 O O . ASP B 1 149 ? 21.670 131.212 47.981 1.00 34.49 131 ASP B O 1
ATOM 4205 N N . ILE B 1 150 ? 22.051 131.291 45.761 1.00 43.07 132 ILE B N 1
ATOM 4206 C CA . ILE B 1 150 ? 22.510 129.898 45.718 1.00 43.31 132 ILE B CA 1
ATOM 4207 C C . ILE B 1 150 ? 23.767 129.737 46.568 1.00 52.34 132 ILE B C 1
ATOM 4208 O O . ILE B 1 150 ? 23.866 128.832 47.407 1.00 54.80 132 ILE B O 1
ATOM 4213 N N . GLN B 1 151 ? 24.735 130.635 46.383 1.00 66.10 133 GLN B N 1
ATOM 4214 C CA . GLN B 1 151 ? 25.953 130.593 47.180 1.00 59.49 133 GLN B CA 1
ATOM 4215 C C . GLN B 1 151 ? 25.704 131.066 48.606 1.00 46.55 133 GLN B C 1
ATOM 4216 O O . GLN B 1 151 ? 26.278 130.516 49.557 1.00 38.65 133 GLN B O 1
ATOM 4222 N N . LYS B 1 152 ? 24.833 132.055 48.779 1.00 43.77 134 LYS B N 1
ATOM 4223 C CA . LYS B 1 152 ? 24.431 132.432 50.125 1.00 34.54 134 LYS B CA 1
ATOM 4224 C C . LYS B 1 152 ? 23.833 131.231 50.865 1.00 26.77 134 LYS B C 1
ATOM 4225 O O . LYS B 1 152 ? 24.133 131.006 52.043 1.00 24.23 134 LYS B O 1
ATOM 4231 N N . ARG B 1 153 ? 23.031 130.406 50.181 1.00 21.68 135 ARG B N 1
ATOM 4232 C CA . ARG B 1 153 ? 22.476 129.254 50.876 1.00 33.57 135 ARG B CA 1
ATOM 4233 C C . ARG B 1 153 ? 23.565 128.239 51.225 1.00 38.43 135 ARG B C 1
ATOM 4234 O O . ARG B 1 153 ? 23.467 127.554 52.249 1.00 20.03 135 ARG B O 1
ATOM 4242 N N . ALA B 1 154 ? 24.608 128.140 50.392 1.00 31.92 136 ALA B N 1
ATOM 4243 C CA . ALA B 1 154 ? 25.709 127.229 50.677 1.00 32.94 136 ALA B CA 1
ATOM 4244 C C . ALA B 1 154 ? 26.575 127.733 51.826 1.00 36.42 136 ALA B C 1
ATOM 4245 O O . ALA B 1 154 ? 27.041 126.931 52.645 1.00 43.03 136 ALA B O 1
ATOM 4247 N N . VAL B 1 155 ? 26.807 129.045 51.900 1.00 28.01 137 VAL B N 1
ATOM 4248 C CA . VAL B 1 155 ? 27.598 129.601 52.991 1.00 22.70 137 VAL B CA 1
ATOM 4249 C C . VAL B 1 155 ? 26.907 129.357 54.327 1.00 26.65 137 VAL B C 1
ATOM 4250 O O . VAL B 1 155 ? 27.520 128.853 55.277 1.00 26.62 137 VAL B O 1
ATOM 4254 N N . ILE B 1 156 ? 25.608 129.647 54.408 1.00 30.44 138 ILE B N 1
ATOM 4255 C CA . ILE B 1 156 ? 24.889 129.415 55.662 1.00 25.33 138 ILE B CA 1
ATOM 4256 C C . ILE B 1 156 ? 24.957 127.949 56.067 1.00 25.07 138 ILE B C 1
ATOM 4257 O O . ILE B 1 156 ? 25.190 127.628 57.236 1.00 19.30 138 ILE B O 1
ATOM 4262 N N . GLN B 1 157 ? 24.751 127.035 55.115 1.00 35.25 139 GLN B N 1
ATOM 4263 C CA . GLN B 1 157 ? 24.778 125.613 55.440 1.00 20.66 139 GLN B CA 1
ATOM 4264 C C . GLN B 1 157 ? 26.138 125.185 55.966 1.00 19.26 139 GLN B C 1
ATOM 4265 O O . GLN B 1 157 ? 26.215 124.332 56.857 1.00 35.45 139 GLN B O 1
ATOM 4271 N N . ALA B 1 158 ? 27.219 125.780 55.457 1.00 24.95 140 ALA B N 1
ATOM 4272 C CA . ALA B 1 158 ? 28.544 125.488 56.002 1.00 28.87 140 ALA B CA 1
ATOM 4273 C C . ALA B 1 158 ? 28.675 125.912 57.471 1.00 35.92 140 ALA B C 1
ATOM 4274 O O . ALA B 1 158 ? 29.320 125.215 58.262 1.00 34.08 140 ALA B O 1
ATOM 4276 N N . PHE B 1 159 ? 28.121 127.064 57.853 1.00 20.13 141 PHE B N 1
ATOM 4277 C CA . PHE B 1 159 ? 28.155 127.448 59.261 1.00 30.72 141 PHE B CA 1
ATOM 4278 C C . PHE B 1 159 ? 27.321 126.487 60.093 1.00 28.75 141 PHE B C 1
ATOM 4279 O O . PHE B 1 159 ? 27.753 126.013 61.150 1.00 42.49 141 PHE B O 1
ATOM 4287 N N . CYS B 1 160 ? 26.098 126.225 59.636 1.00 23.05 142 CYS B N 1
ATOM 4288 C CA . CYS B 1 160 ? 25.220 125.271 60.293 1.00 26.44 142 CYS B CA 1
ATOM 4289 C C . CYS B 1 160 ? 25.886 123.905 60.434 1.00 28.44 142 CYS B C 1
ATOM 4290 O O . CYS B 1 160 ? 25.838 123.291 61.507 1.00 26.31 142 CYS B O 1
ATOM 4293 N N . ARG B 1 161 ? 26.537 123.416 59.371 1.00 30.42 143 ARG B N 1
ATOM 4294 C CA . ARG B 1 161 ? 27.164 122.101 59.477 1.00 18.75 143 ARG B CA 1
ATOM 4295 C C . ARG B 1 161 ? 28.499 122.148 60.207 1.00 27.49 143 ARG B C 1
ATOM 4296 O O . ARG B 1 161 ? 28.793 121.250 61.003 1.00 31.57 143 ARG B O 1
ATOM 4304 N N . LEU B 1 162 ? 29.333 123.160 59.962 1.00 19.70 144 LEU B N 1
ATOM 4305 C CA . LEU B 1 162 ? 30.548 123.236 60.771 1.00 26.41 144 LEU B CA 1
ATOM 4306 C C . LEU B 1 162 ? 30.250 123.622 62.211 1.00 30.42 144 LEU B C 1
ATOM 4307 O O . LEU B 1 162 ? 31.173 123.597 63.034 1.00 46.78 144 LEU B O 1
ATOM 4312 N N . GLY B 1 163 ? 29.001 123.981 62.530 1.00 31.57 145 GLY B N 1
ATOM 4313 C CA . GLY B 1 163 ? 28.625 124.459 63.851 1.00 25.64 145 GLY B CA 1
ATOM 4314 C C . GLY B 1 163 ? 29.375 125.708 64.274 1.00 41.02 145 GLY B C 1
ATOM 4315 O O . GLY B 1 163 ? 30.255 125.651 65.144 1.00 37.97 145 GLY B O 1
ATOM 4316 N N . VAL B 1 164 ? 29.051 126.844 63.663 1.00 43.87 146 VAL B N 1
ATOM 4317 C CA . VAL B 1 164 ? 29.842 128.063 63.847 1.00 33.78 146 VAL B CA 1
ATOM 4318 C C . VAL B 1 164 ? 28.965 129.165 64.433 1.00 29.19 146 VAL B C 1
ATOM 4319 O O . VAL B 1 164 ? 28.380 129.962 63.677 1.00 34.43 146 VAL B O 1
ATOM 4323 N N . PRO B 1 165 ? 28.852 129.262 65.754 1.00 27.53 147 PRO B N 1
ATOM 4324 C CA . PRO B 1 165 ? 28.040 130.332 66.348 1.00 40.18 147 PRO B CA 1
ATOM 4325 C C . PRO B 1 165 ? 28.720 131.706 66.373 1.00 30.96 147 PRO B C 1
ATOM 4326 O O . PRO B 1 165 ? 28.055 132.696 66.703 1.00 25.06 147 PRO B O 1
ATOM 4330 N N . GLY B 1 166 ? 29.991 131.828 65.978 1.00 22.72 148 GLY B N 1
ATOM 4331 C CA . GLY B 1 166 ? 30.589 133.150 65.852 1.00 23.73 148 GLY B CA 1
ATOM 4332 C C . GLY B 1 166 ? 29.790 134.136 65.008 1.00 29.23 148 GLY B C 1
ATOM 4333 O O . GLY B 1 166 ? 29.749 135.330 65.313 1.00 35.78 148 GLY B O 1
ATOM 4334 N N . VAL B 1 167 ? 29.111 133.650 63.969 1.00 31.40 149 VAL B N 1
ATOM 4335 C CA . VAL B 1 167 ? 28.475 134.496 62.953 1.00 35.86 149 VAL B CA 1
ATOM 4336 C C . VAL B 1 167 ? 26.957 134.617 63.125 1.00 29.97 149 VAL B C 1
ATOM 4337 O O . VAL B 1 167 ? 26.229 134.869 62.153 1.00 33.52 149 VAL B O 1
ATOM 4341 N N . ILE B 1 168 ? 26.466 134.454 64.354 1.00 27.72 150 ILE B N 1
ATOM 4342 C CA . ILE B 1 168 ? 25.020 134.377 64.591 1.00 28.17 150 ILE B CA 1
ATOM 4343 C C . ILE B 1 168 ? 24.309 135.642 64.119 1.00 29.27 150 ILE B C 1
ATOM 4344 O O . ILE B 1 168 ? 23.211 135.580 63.551 1.00 32.38 150 ILE B O 1
ATOM 4349 N N . ASN B 1 169 ? 24.889 136.815 64.395 1.00 32.03 151 ASN B N 1
ATOM 4350 C CA . ASN B 1 169 ? 24.177 138.043 64.058 1.00 43.42 151 ASN B CA 1
ATOM 4351 C C . ASN B 1 169 ? 24.302 138.406 62.582 1.00 40.67 151 ASN B C 1
ATOM 4352 O O . ASN B 1 169 ? 23.645 139.354 62.139 1.00 46.54 151 ASN B O 1
ATOM 4357 N N . SER B 1 170 ? 25.102 137.656 61.814 1.00 39.07 152 SER B N 1
ATOM 4358 C CA . SER B 1 170 ? 25.012 137.678 60.357 1.00 27.67 152 SER B CA 1
ATOM 4359 C C . SER B 1 170 ? 23.890 136.770 59.852 1.00 29.28 152 SER B C 1
ATOM 4360 O O . SER B 1 170 ? 23.115 137.166 58.972 1.00 23.05 152 SER B O 1
ATOM 4363 N N . ILE B 1 171 ? 23.767 135.565 60.411 1.00 22.00 153 ILE B N 1
ATOM 4364 C CA . ILE B 1 171 ? 22.753 134.629 59.928 1.00 24.95 153 ILE B CA 1
ATOM 4365 C C . ILE B 1 171 ? 21.365 135.026 60.403 1.00 38.75 153 ILE B C 1
ATOM 4366 O O . ILE B 1 171 ? 20.392 134.942 59.641 1.00 36.88 153 ILE B O 1
ATOM 4371 N N . SER B 1 172 ? 21.249 135.429 61.678 1.00 31.73 154 SER B N 1
ATOM 4372 C CA . SER B 1 172 ? 19.948 135.685 62.289 1.00 24.03 154 SER B CA 1
ATOM 4373 C C . SER B 1 172 ? 19.035 136.549 61.419 1.00 31.60 154 SER B C 1
ATOM 4374 O O . SER B 1 172 ? 17.897 136.134 61.169 1.00 27.36 154 SER B O 1
ATOM 4377 N N . PRO B 1 173 ? 19.454 137.715 60.915 1.00 26.91 155 PRO B N 1
ATOM 4378 C CA . PRO B 1 173 ? 18.540 138.505 60.079 1.00 22.46 155 PRO B CA 1
ATOM 4379 C C . PRO B 1 173 ? 18.102 137.806 58.792 1.00 41.46 155 PRO B C 1
ATOM 4380 O O . PRO B 1 173 ? 17.029 138.124 58.266 1.00 27.69 155 PRO B O 1
ATOM 4384 N N . LEU B 1 174 ? 18.894 136.861 58.267 1.00 30.95 156 LEU B N 1
ATOM 4385 C CA . LEU B 1 174 ? 18.498 136.131 57.069 1.00 21.51 156 LEU B CA 1
ATOM 4386 C C . LEU B 1 174 ? 17.264 135.280 57.278 1.00 30.03 156 LEU B C 1
ATOM 4387 O O . LEU B 1 174 ? 16.710 134.774 56.297 1.00 32.77 156 LEU B O 1
ATOM 4392 N N . GLN B 1 175 ? 16.854 135.043 58.528 1.00 24.62 157 GLN B N 1
ATOM 4393 C CA . GLN B 1 175 ? 15.673 134.219 58.734 1.00 19.43 157 GLN B CA 1
ATOM 4394 C C . GLN B 1 175 ? 14.468 134.846 58.094 1.00 36.24 157 GLN B C 1
ATOM 4395 O O . GLN B 1 175 ? 13.472 134.160 57.847 1.00 50.28 157 GLN B O 1
ATOM 4401 N N . ASP B 1 176 ? 14.537 136.138 57.811 1.00 23.62 158 ASP B N 1
ATOM 4402 C CA . ASP B 1 176 ? 13.437 136.813 57.156 1.00 31.23 158 ASP B CA 1
ATOM 4403 C C . ASP B 1 176 ? 13.788 137.195 55.729 1.00 34.67 158 ASP B C 1
ATOM 4404 O O . ASP B 1 176 ? 13.100 138.022 55.129 1.00 34.21 158 ASP B O 1
ATOM 4409 N N . ASP B 1 177 ? 14.839 136.602 55.167 1.00 32.36 159 ASP B N 1
ATOM 4410 C CA . ASP B 1 177 ? 15.097 136.798 53.746 1.00 39.19 159 ASP B CA 1
ATOM 4411 C C . ASP B 1 177 ? 13.889 136.352 52.927 1.00 37.19 159 ASP B C 1
ATOM 4412 O O . ASP B 1 177 ? 13.255 135.330 53.221 1.00 36.60 159 ASP B O 1
ATOM 4417 N N . SER B 1 178 ? 13.567 137.147 51.900 1.00 33.89 160 SER B N 1
ATOM 4418 C CA . SER B 1 178 ? 12.382 136.911 51.081 1.00 45.56 160 SER B CA 1
ATOM 4419 C C . SER B 1 178 ? 12.452 135.588 50.325 1.00 44.68 160 SER B C 1
ATOM 4420 O O . SER B 1 178 ? 11.418 135.087 49.858 1.00 43.98 160 SER B O 1
ATOM 4423 N N . ASN B 1 179 ? 13.648 135.021 50.191 1.00 38.13 161 ASN B N 1
ATOM 4424 C CA . ASN B 1 179 ? 13.843 133.762 49.492 1.00 27.03 161 ASN B CA 1
ATOM 4425 C C . ASN B 1 179 ? 13.813 132.616 50.488 1.00 32.33 161 ASN B C 1
ATOM 4426 O O . ASN B 1 179 ? 14.633 132.598 51.419 1.00 38.95 161 ASN B O 1
ATOM 4431 N N . PRO B 1 180 ? 12.903 131.656 50.347 1.00 26.88 162 PRO B N 1
ATOM 4432 C CA . PRO B 1 180 ? 12.789 130.626 51.387 1.00 23.11 162 PRO B CA 1
ATOM 4433 C C . PRO B 1 180 ? 14.000 129.740 51.452 1.00 32.28 162 PRO B C 1
ATOM 4434 O O . PRO B 1 180 ? 14.285 129.168 52.515 1.00 40.15 162 PRO B O 1
ATOM 4438 N N . LEU B 1 181 ? 14.727 129.607 50.339 1.00 37.72 163 LEU B N 1
ATOM 4439 C CA . LEU B 1 181 ? 15.879 128.715 50.331 1.00 30.00 163 LEU B CA 1
ATOM 4440 C C . LEU B 1 181 ? 17.011 129.299 51.146 1.00 29.44 163 LEU B C 1
ATOM 4441 O O . LEU B 1 181 ? 17.771 128.552 51.786 1.00 26.58 163 LEU B O 1
ATOM 4446 N N . VAL B 1 182 ? 17.108 130.626 51.158 1.00 20.49 164 VAL B N 1
ATOM 4447 C CA . VAL B 1 182 ? 17.999 131.303 52.087 1.00 32.46 164 VAL B CA 1
ATOM 4448 C C . VAL B 1 182 ? 17.421 131.292 53.498 1.00 45.58 164 VAL B C 1
ATOM 4449 O O . VAL B 1 182 ? 18.122 130.970 54.465 1.00 49.36 164 VAL B O 1
ATOM 4453 N N . ALA B 1 183 ? 16.132 131.616 53.643 1.00 19.82 165 ALA B N 1
ATOM 4454 C CA . ALA B 1 183 ? 15.565 131.729 54.983 1.00 34.50 165 ALA B CA 1
ATOM 4455 C C . ALA B 1 183 ? 15.521 130.377 55.678 1.00 33.76 165 ALA B C 1
ATOM 4456 O O . ALA B 1 183 ? 15.850 130.283 56.870 1.00 32.24 165 ALA B O 1
ATOM 4458 N N . GLY B 1 184 ? 15.145 129.317 54.946 1.00 25.09 166 GLY B N 1
ATOM 4459 C CA . GLY B 1 184 ? 15.100 127.992 55.540 1.00 17.76 166 GLY B CA 1
ATOM 4460 C C . GLY B 1 184 ? 16.442 127.576 56.104 1.00 17.60 166 GLY B C 1
ATOM 4461 O O . GLY B 1 184 ? 16.536 127.069 57.222 1.00 17.16 166 GLY B O 1
ATOM 4462 N N . ALA B 1 185 ? 17.507 127.798 55.339 1.00 18.02 167 ALA B N 1
ATOM 4463 C CA . ALA B 1 185 ? 18.839 127.457 55.829 1.00 17.98 167 ALA B CA 1
ATOM 4464 C C . ALA B 1 185 ? 19.218 128.309 57.033 1.00 17.97 167 ALA B C 1
ATOM 4465 O O . ALA B 1 185 ? 19.886 127.822 57.956 1.00 32.89 167 ALA B O 1
ATOM 4467 N N . ALA B 1 186 ? 18.799 129.579 57.049 1.00 18.31 168 ALA B N 1
ATOM 4468 C CA . ALA B 1 186 ? 19.083 130.441 58.199 1.00 18.41 168 ALA B CA 1
ATOM 4469 C C . ALA B 1 186 ? 18.383 129.960 59.460 1.00 17.81 168 ALA B C 1
ATOM 4470 O O . ALA B 1 186 ? 18.945 130.052 60.569 1.00 17.76 168 ALA B O 1
ATOM 4472 N N . ARG B 1 187 ? 17.149 129.474 59.316 1.00 25.64 169 ARG B N 1
ATOM 4473 C CA . ARG B 1 187 ? 16.416 128.950 60.460 1.00 29.90 169 ARG B CA 1
ATOM 4474 C C . ARG B 1 187 ? 17.057 127.673 60.988 1.00 24.98 169 ARG B C 1
ATOM 4475 O O . ARG B 1 187 ? 17.209 127.511 62.206 1.00 23.30 169 ARG B O 1
ATOM 4483 N N . ALA B 1 188 ? 17.467 126.768 60.100 1.00 16.56 170 ALA B N 1
ATOM 4484 C CA . ALA B 1 188 ? 18.116 125.546 60.572 1.00 38.32 170 ALA B CA 1
ATOM 4485 C C . ALA B 1 188 ? 19.379 125.868 61.367 1.00 41.48 170 ALA B C 1
ATOM 4486 O O . ALA B 1 188 ? 19.597 125.329 62.459 1.00 37.02 170 ALA B O 1
ATOM 4488 N N . TYR B 1 189 ? 20.216 126.766 60.844 1.00 44.49 171 TYR B N 1
ATOM 4489 C CA . TYR B 1 189 ? 21.414 127.149 61.584 1.00 37.57 171 TYR B CA 1
ATOM 4490 C C . TYR B 1 189 ? 21.050 127.683 62.966 1.00 30.61 171 TYR B C 1
ATOM 4491 O O . TYR B 1 189 ? 21.770 127.444 63.941 1.00 25.46 171 TYR B O 1
ATOM 4508 N N . SER B 1 191 ? 18.300 126.991 64.780 1.00 18.53 173 SER B N 1
ATOM 4509 C CA . SER B 1 191 ? 17.971 125.785 65.529 1.00 15.83 173 SER B CA 1
ATOM 4510 C C . SER B 1 191 ? 19.228 125.027 65.910 1.00 16.03 173 SER B C 1
ATOM 4511 O O . SER B 1 191 ? 19.440 124.713 67.076 1.00 16.99 173 SER B O 1
ATOM 4514 N N . LYS B 1 192 ? 20.088 124.742 64.941 1.00 16.27 174 LYS B N 1
ATOM 4515 C CA . LYS B 1 192 ? 21.144 123.781 65.194 1.00 16.47 174 LYS B CA 1
ATOM 4516 C C . LYS B 1 192 ? 22.303 124.416 65.930 1.00 19.11 174 LYS B C 1
ATOM 4517 O O . LYS B 1 192 ? 22.858 123.812 66.850 1.00 34.68 174 LYS B O 1
ATOM 4523 N N . VAL B 1 193 ? 22.706 125.612 65.517 1.00 22.28 175 VAL B N 1
ATOM 4524 C CA . VAL B 1 193 ? 23.865 126.283 66.101 1.00 21.52 175 VAL B CA 1
ATOM 4525 C C . VAL B 1 193 ? 23.455 127.244 67.215 1.00 24.88 175 VAL B C 1
ATOM 4526 O O . VAL B 1 193 ? 24.117 127.316 68.254 1.00 38.50 175 VAL B O 1
ATOM 4530 N N . ALA B 1 194 ? 22.369 127.997 67.036 1.00 23.31 176 ALA B N 1
ATOM 4531 C CA . ALA B 1 194 ? 21.985 128.985 68.038 1.00 37.27 176 ALA B CA 1
ATOM 4532 C C . ALA B 1 194 ? 21.037 128.417 69.084 1.00 39.02 176 ALA B C 1
ATOM 4533 O O . ALA B 1 194 ? 20.705 129.103 70.066 1.00 17.62 176 ALA B O 1
ATOM 4535 N N . LEU B 1 195 ? 20.573 127.200 68.872 1.00 17.56 177 LEU B N 1
ATOM 4536 C CA . LEU B 1 195 ? 19.755 126.520 69.840 1.00 16.58 177 LEU B CA 1
ATOM 4537 C C . LEU B 1 195 ? 18.419 127.189 69.986 1.00 20.94 177 LEU B C 1
ATOM 4538 O O . LEU B 1 195 ? 17.748 127.025 71.030 1.00 22.43 177 LEU B O 1
ATOM 4543 N N . GLN B 1 196 ? 18.014 127.967 69.000 1.00 16.30 178 GLN B N 1
ATOM 4544 C CA . GLN B 1 196 ? 16.703 128.546 69.132 1.00 28.66 178 GLN B CA 1
ATOM 4545 C C . GLN B 1 196 ? 15.694 127.423 68.986 1.00 41.04 178 GLN B C 1
ATOM 4546 O O . GLN B 1 196 ? 15.770 126.649 68.031 1.00 39.76 178 GLN B O 1
ATOM 4552 N N . PRO B 1 197 ? 14.786 127.259 69.942 1.00 51.82 179 PRO B N 1
ATOM 4553 C CA . PRO B 1 197 ? 13.851 126.129 69.888 1.00 54.03 179 PRO B CA 1
ATOM 4554 C C . PRO B 1 197 ? 12.573 126.389 69.100 1.00 59.33 179 PRO B C 1
ATOM 4555 O O . PRO B 1 197 ? 11.603 125.649 69.288 1.00 72.58 179 PRO B O 1
ATOM 4559 N N . ASP B 1 198 ? 12.538 127.391 68.200 1.00 61.06 180 ASP B N 1
ATOM 4560 C CA . ASP B 1 198 ? 11.272 127.727 67.552 1.00 53.42 180 ASP B CA 1
ATOM 4561 C C . ASP B 1 198 ? 11.346 128.134 66.074 1.00 41.05 180 ASP B C 1
ATOM 4562 O O . ASP B 1 198 ? 10.329 128.563 65.524 1.00 35.14 180 ASP B O 1
ATOM 4567 N N . GLY B 1 199 ? 12.471 127.975 65.377 1.00 52.18 181 GLY B N 1
ATOM 4568 C CA . GLY B 1 199 ? 12.551 128.560 64.035 1.00 49.56 181 GLY B CA 1
ATOM 4569 C C . GLY B 1 199 ? 11.805 127.838 62.912 1.00 38.21 181 GLY B C 1
ATOM 4570 O O . GLY B 1 199 ? 11.482 128.465 61.898 1.00 37.27 181 GLY B O 1
ATOM 4571 N N . LEU B 1 200 ? 11.509 126.550 63.060 1.00 35.69 182 LEU B N 1
ATOM 4572 C CA . LEU B 1 200 ? 11.282 125.683 61.903 1.00 33.70 182 LEU B CA 1
ATOM 4573 C C . LEU B 1 200 ? 9.828 125.614 61.425 1.00 19.22 182 LEU B C 1
ATOM 4574 O O . LEU B 1 200 ? 9.560 124.920 60.447 1.00 22.17 182 LEU B O 1
ATOM 4579 N N . GLU B 1 201 ? 8.896 126.341 62.038 1.00 24.76 183 GLU B N 1
ATOM 4580 C CA . GLU B 1 201 ? 7.483 126.151 61.712 1.00 25.46 183 GLU B CA 1
ATOM 4581 C C . GLU B 1 201 ? 7.183 126.418 60.236 1.00 31.37 183 GLU B C 1
ATOM 4582 O O . GLU B 1 201 ? 6.293 125.778 59.666 1.00 39.90 183 GLU B O 1
ATOM 4588 N N . VAL B 1 202 ? 7.920 127.334 59.599 1.00 23.17 184 VAL B N 1
ATOM 4589 C CA . VAL B 1 202 ? 7.705 127.635 58.180 1.00 19.48 184 VAL B CA 1
ATOM 4590 C C . VAL B 1 202 ? 7.968 126.409 57.307 1.00 16.77 184 VAL B C 1
ATOM 4591 O O . VAL B 1 202 ? 7.265 126.169 56.317 1.00 32.12 184 VAL B O 1
ATOM 4595 N N . LEU B 1 203 ? 8.970 125.608 57.674 1.00 20.70 185 LEU B N 1
ATOM 4596 C CA . LEU B 1 203 ? 9.419 124.490 56.851 1.00 21.87 185 LEU B CA 1
ATOM 4597 C C . LEU B 1 203 ? 8.376 123.395 56.715 1.00 29.07 185 LEU B C 1
ATOM 4598 O O . LEU B 1 203 ? 8.380 122.671 55.709 1.00 24.00 185 LEU B O 1
ATOM 4603 N N . ILE B 1 204 ? 7.499 123.238 57.702 1.00 27.54 186 ILE B N 1
ATOM 4604 C CA . ILE B 1 204 ? 6.604 122.084 57.718 1.00 31.01 186 ILE B CA 1
ATOM 4605 C C . ILE B 1 204 ? 5.570 122.241 56.606 1.00 27.89 186 ILE B C 1
ATOM 4606 O O . ILE B 1 204 ? 5.358 121.295 55.830 1.00 35.87 186 ILE B O 1
ATOM 4611 N N . PRO B 1 205 ? 4.915 123.395 56.465 1.00 27.46 187 PRO B N 1
ATOM 4612 C CA . PRO B 1 205 ? 4.092 123.604 55.257 1.00 24.48 187 PRO B CA 1
ATOM 4613 C C . PRO B 1 205 ? 4.910 123.629 53.986 1.00 19.35 187 PRO B C 1
ATOM 4614 O O . PRO B 1 205 ? 4.384 123.293 52.922 1.00 30.18 187 PRO B O 1
ATOM 4618 N N . GLN B 1 206 ? 6.185 124.027 54.062 1.00 32.27 188 GLN B N 1
ATOM 4619 C CA . GLN B 1 206 ? 7.036 124.063 52.878 1.00 34.03 188 GLN B CA 1
ATOM 4620 C C . GLN B 1 206 ? 7.302 122.662 52.335 1.00 32.59 188 GLN B C 1
ATOM 4621 O O . GLN B 1 206 ? 7.563 122.500 51.137 1.00 26.53 188 GLN B O 1
ATOM 4627 N N . LEU B 1 207 ? 7.231 121.639 53.192 1.00 33.99 189 LEU B N 1
ATOM 4628 C CA . LEU B 1 207 ? 7.423 120.273 52.727 1.00 30.02 189 LEU B CA 1
ATOM 4629 C C . LEU B 1 207 ? 6.443 119.931 51.622 1.00 30.05 189 LEU B C 1
ATOM 4630 O O . LEU B 1 207 ? 6.743 119.098 50.759 1.00 30.43 189 LEU B O 1
ATOM 4635 N N . VAL B 1 208 ? 5.287 120.591 51.605 1.00 31.81 190 VAL B N 1
ATOM 4636 C CA . VAL B 1 208 ? 4.314 120.394 50.532 1.00 29.22 190 VAL B CA 1
ATOM 4637 C C . VAL B 1 208 ? 4.108 121.682 49.736 1.00 27.70 190 VAL B C 1
ATOM 4638 O O . VAL B 1 208 ? 3.017 121.911 49.198 1.00 27.46 190 VAL B O 1
ATOM 4642 N N . ASP B 1 209 ? 5.146 122.530 49.655 1.00 36.46 191 ASP B N 1
ATOM 4643 C CA . ASP B 1 209 ? 5.060 123.739 48.837 1.00 26.24 191 ASP B CA 1
ATOM 4644 C C . ASP B 1 209 ? 4.741 123.368 47.393 1.00 26.66 191 ASP B C 1
ATOM 4645 O O . ASP B 1 209 ? 5.119 122.295 46.911 1.00 22.25 191 ASP B O 1
ATOM 4650 N N . PRO B 1 210 ? 4.031 124.235 46.674 1.00 34.11 192 PRO B N 1
ATOM 4651 C CA . PRO B 1 210 ? 3.782 123.953 45.257 1.00 29.47 192 PRO B CA 1
ATOM 4652 C C . PRO B 1 210 ? 5.047 123.869 44.433 1.00 27.71 192 PRO B C 1
ATOM 4653 O O . PRO B 1 210 ? 5.048 123.178 43.410 1.00 30.51 192 PRO B O 1
ATOM 4657 N N . ILE B 1 211 ? 6.130 124.501 44.868 1.00 23.49 193 ILE B N 1
ATOM 4658 C CA . ILE B 1 211 ? 7.358 124.611 44.093 1.00 23.73 193 ILE B CA 1
ATOM 4659 C C . ILE B 1 211 ? 8.331 123.549 44.567 1.00 30.25 193 ILE B C 1
ATOM 4660 O O . ILE B 1 211 ? 8.685 123.507 45.753 1.00 32.84 193 ILE B O 1
ATOM 4665 N N . ALA B 1 212 ? 8.791 122.711 43.633 1.00 39.42 194 ALA B N 1
ATOM 4666 C CA . ALA B 1 212 ? 9.557 121.524 44.005 1.00 33.68 194 ALA B CA 1
ATOM 4667 C C . ALA B 1 212 ? 10.852 121.882 44.708 1.00 34.14 194 ALA B C 1
ATOM 4668 O O . ALA B 1 212 ? 11.326 121.123 45.567 1.00 41.41 194 ALA B O 1
ATOM 4670 N N . GLY B 1 213 ? 11.436 123.029 44.360 1.00 31.60 195 GLY B N 1
ATOM 4671 C CA . GLY B 1 213 ? 12.708 123.399 44.947 1.00 28.31 195 GLY B CA 1
ATOM 4672 C C . GLY B 1 213 ? 12.584 123.715 46.423 1.00 26.40 195 GLY B C 1
ATOM 4673 O O . GLY B 1 213 ? 13.478 123.396 47.213 1.00 25.26 195 GLY B O 1
ATOM 4674 N N . ARG B 1 214 ? 11.467 124.333 46.817 1.00 29.32 196 ARG B N 1
ATOM 4675 C CA . ARG B 1 214 ? 11.270 124.660 48.223 1.00 32.11 196 ARG B CA 1
ATOM 4676 C C . ARG B 1 214 ? 11.014 123.414 49.046 1.00 29.94 196 ARG B C 1
ATOM 4677 O O . ARG B 1 214 ? 11.490 123.334 50.191 1.00 22.64 196 ARG B O 1
ATOM 4685 N N . ARG B 1 215 ? 10.291 122.434 48.470 1.00 26.01 197 ARG B N 1
ATOM 4686 C CA . ARG B 1 215 ? 10.019 121.173 49.163 1.00 25.90 197 ARG B CA 1
ATOM 4687 C C . ARG B 1 215 ? 11.308 120.443 49.476 1.00 29.33 197 ARG B C 1
ATOM 4688 O O . ARG B 1 215 ? 11.506 119.964 50.593 1.00 29.64 197 ARG B O 1
ATOM 4696 N N . ARG B 1 216 ? 12.205 120.385 48.497 1.00 28.64 198 ARG B N 1
ATOM 4697 C CA . ARG B 1 216 ? 13.503 119.752 48.665 1.00 19.87 198 ARG B CA 1
ATOM 4698 C C . ARG B 1 216 ? 14.379 120.517 49.660 1.00 29.09 198 ARG B C 1
ATOM 4699 O O . ARG B 1 216 ? 14.935 119.928 50.604 1.00 28.25 198 ARG B O 1
ATOM 4707 N N . SER B 1 217 ? 14.530 121.836 49.452 1.00 31.80 199 SER B N 1
ATOM 4708 C CA . SER B 1 217 ? 15.122 122.703 50.475 1.00 26.61 199 SER B CA 1
ATOM 4709 C C . SER B 1 217 ? 14.536 122.412 51.855 1.00 24.37 199 SER B C 1
ATOM 4710 O O . SER B 1 217 ? 15.273 122.264 52.833 1.00 22.80 199 SER B O 1
ATOM 4713 N N . ALA B 1 218 ? 13.204 122.315 51.948 1.00 26.12 200 ALA B N 1
ATOM 4714 C CA . ALA B 1 218 ? 12.566 122.081 53.244 1.00 17.71 200 ALA B CA 1
ATOM 4715 C C . ALA B 1 218 ? 13.065 120.791 53.883 1.00 41.35 200 ALA B C 1
ATOM 4716 O O . ALA B 1 218 ? 13.368 120.764 55.083 1.00 34.48 200 ALA B O 1
ATOM 4718 N N . VAL B 1 219 ? 13.183 119.717 53.094 1.00 17.85 201 VAL B N 1
ATOM 4719 C CA . VAL B 1 219 ? 13.595 118.444 53.667 1.00 17.76 201 VAL B CA 1
ATOM 4720 C C . VAL B 1 219 ? 15.032 118.526 54.159 1.00 26.84 201 VAL B C 1
ATOM 4721 O O . VAL B 1 219 ? 15.370 117.995 55.226 1.00 29.81 201 VAL B O 1
ATOM 4725 N N . ILE B 1 220 ? 15.905 119.170 53.386 1.00 27.43 202 ILE B N 1
ATOM 4726 C CA . ILE B 1 220 ? 17.301 119.271 53.800 1.00 30.53 202 ILE B CA 1
ATOM 4727 C C . ILE B 1 220 ? 17.412 120.059 55.096 1.00 29.79 202 ILE B C 1
ATOM 4728 O O . ILE B 1 220 ? 18.102 119.647 56.033 1.00 35.64 202 ILE B O 1
ATOM 4733 N N . ASP B 1 221 ? 16.746 121.211 55.167 1.00 28.76 203 ASP B N 1
ATOM 4734 C CA . ASP B 1 221 ? 16.935 122.095 56.316 1.00 32.42 203 ASP B CA 1
ATOM 4735 C C . ASP B 1 221 ? 16.486 121.428 57.609 1.00 31.87 203 ASP B C 1
ATOM 4736 O O . ASP B 1 221 ? 17.189 121.493 58.629 1.00 28.69 203 ASP B O 1
ATOM 4741 N N . LEU B 1 222 ? 15.335 120.750 57.579 1.00 22.64 204 LEU B N 1
ATOM 4742 C CA . LEU B 1 222 ? 14.896 120.022 58.764 1.00 23.21 204 LEU B CA 1
ATOM 4743 C C . LEU B 1 222 ? 15.948 119.010 59.208 1.00 27.92 204 LEU B C 1
ATOM 4744 O O . LEU B 1 222 ? 16.120 118.768 60.403 1.00 16.29 204 LEU B O 1
ATOM 4749 N N . GLY B 1 223 ? 16.662 118.403 58.260 1.00 22.06 205 GLY B N 1
ATOM 4750 C CA . GLY B 1 223 ? 17.767 117.550 58.643 1.00 16.68 205 GLY B CA 1
ATOM 4751 C C . GLY B 1 223 ? 18.875 118.324 59.320 1.00 23.43 205 GLY B C 1
ATOM 4752 O O . GLY B 1 223 ? 19.380 117.915 60.367 1.00 29.53 205 GLY B O 1
ATOM 4753 N N . ASP B 1 224 ? 19.262 119.468 58.739 1.00 16.65 206 ASP B N 1
ATOM 4754 C CA . ASP B 1 224 ? 20.308 120.288 59.342 1.00 22.43 206 ASP B CA 1
ATOM 4755 C C . ASP B 1 224 ? 19.839 120.974 60.631 1.00 26.55 206 ASP B C 1
ATOM 4756 O O . ASP B 1 224 ? 20.661 121.306 61.495 1.00 28.22 206 ASP B O 1
ATOM 4761 N N . ALA B 1 225 ? 18.539 121.215 60.783 1.00 22.30 207 ALA B N 1
ATOM 4762 C CA . ALA B 1 225 ? 18.076 121.891 61.990 1.00 30.48 207 ALA B CA 1
ATOM 4763 C C . ALA B 1 225 ? 18.378 121.088 63.248 1.00 28.76 207 ALA B C 1
ATOM 4764 O O . ALA B 1 225 ? 18.688 121.671 64.287 1.00 24.44 207 ALA B O 1
ATOM 4766 N N . GLY B 1 226 ? 18.308 119.764 63.185 1.00 30.27 208 GLY B N 1
ATOM 4767 C CA . GLY B 1 226 ? 18.692 118.971 64.339 1.00 32.97 208 GLY B CA 1
ATOM 4768 C C . GLY B 1 226 ? 17.648 118.926 65.433 1.00 33.90 208 GLY B C 1
ATOM 4769 O O . GLY B 1 226 ? 17.991 118.767 66.607 1.00 27.77 208 GLY B O 1
ATOM 4770 N N . ASP B 1 227 ? 16.373 119.063 65.067 1.00 37.58 209 ASP B N 1
ATOM 4771 C CA . ASP B 1 227 ? 15.215 119.084 65.965 1.00 16.76 209 ASP B CA 1
ATOM 4772 C C . ASP B 1 227 ? 14.437 117.798 65.702 1.00 27.19 209 ASP B C 1
ATOM 4773 O O . ASP B 1 227 ? 13.625 117.725 64.783 1.00 15.18 209 ASP B O 1
ATOM 4778 N N . VAL B 1 228 ? 14.690 116.775 66.515 1.00 19.14 210 VAL B N 1
ATOM 4779 C CA . VAL B 1 228 ? 14.162 115.434 66.286 1.00 25.53 210 VAL B CA 1
ATOM 4780 C C . VAL B 1 228 ? 12.640 115.374 66.340 1.00 29.41 210 VAL B C 1
ATOM 4781 O O . VAL B 1 228 ? 12.043 114.391 65.875 1.00 30.29 210 VAL B O 1
ATOM 4785 N N . THR B 1 229 ? 11.995 116.407 66.884 1.00 32.23 211 THR B N 1
ATOM 4786 C CA . THR B 1 229 ? 10.534 116.460 66.914 1.00 27.98 211 THR B CA 1
ATOM 4787 C C . THR B 1 229 ? 9.931 116.544 65.521 1.00 28.68 211 THR B C 1
ATOM 4788 O O . THR B 1 229 ? 8.782 116.132 65.322 1.00 32.40 211 THR B O 1
ATOM 4792 N N . ARG B 1 230 ? 10.683 117.084 64.559 1.00 26.11 212 ARG B N 1
ATOM 4793 C CA . ARG B 1 230 ? 10.214 117.250 63.188 1.00 27.42 212 ARG B CA 1
ATOM 4794 C C . ARG B 1 230 ? 10.251 115.961 62.373 1.00 31.66 212 ARG B C 1
ATOM 4795 O O . ARG B 1 230 ? 9.788 115.948 61.235 1.00 41.41 212 ARG B O 1
ATOM 4803 N N . LEU B 1 231 ? 10.775 114.886 62.941 1.00 24.88 213 LEU B N 1
ATOM 4804 C CA . LEU B 1 231 ? 10.824 113.589 62.276 1.00 26.13 213 LEU B CA 1
ATOM 4805 C C . LEU B 1 231 ? 9.497 113.224 61.622 1.00 27.49 213 LEU B C 1
ATOM 4806 O O . LEU B 1 231 ? 9.458 112.829 60.451 1.00 33.75 213 LEU B O 1
ATOM 4811 N N . GLU B 1 232 ? 8.386 113.345 62.356 1.00 25.27 214 GLU B N 1
ATOM 4812 C CA . GLU B 1 232 ? 7.136 112.868 61.770 1.00 27.11 214 GLU B CA 1
ATOM 4813 C C . GLU B 1 232 ? 6.754 113.663 60.527 1.00 23.59 214 GLU B C 1
ATOM 4814 O O . GLU B 1 232 ? 6.106 113.127 59.614 1.00 27.59 214 GLU B O 1
ATOM 4820 N N . ALA B 1 233 ? 7.173 114.925 60.439 1.00 25.71 215 ALA B N 1
ATOM 4821 C CA . ALA B 1 233 ? 6.885 115.674 59.218 1.00 16.88 215 ALA B CA 1
ATOM 4822 C C . ALA B 1 233 ? 7.589 115.063 58.006 1.00 17.39 215 ALA B C 1
ATOM 4823 O O . ALA B 1 233 ? 7.057 115.116 56.890 1.00 22.11 215 ALA B O 1
ATOM 4825 N N . LEU B 1 234 ? 8.765 114.457 58.219 1.00 24.04 216 LEU B N 1
ATOM 4826 C CA . LEU B 1 234 ? 9.552 113.876 57.135 1.00 18.50 216 LEU B CA 1
ATOM 4827 C C . LEU B 1 234 ? 8.908 112.622 56.580 1.00 18.64 216 LEU B C 1
ATOM 4828 O O . LEU B 1 234 ? 9.039 112.344 55.394 1.00 25.34 216 LEU B O 1
ATOM 4833 N N . VAL B 1 235 ? 8.222 111.855 57.423 1.00 41.77 217 VAL B N 1
ATOM 4834 C CA . VAL B 1 235 ? 7.673 110.570 57.016 1.00 28.76 217 VAL B CA 1
ATOM 4835 C C . VAL B 1 235 ? 6.790 110.716 55.787 1.00 25.67 217 VAL B C 1
ATOM 4836 O O . VAL B 1 235 ? 6.754 109.819 54.929 1.00 20.97 217 VAL B O 1
ATOM 4840 N N . THR B 1 236 ? 6.098 111.853 55.644 1.00 32.30 218 THR B N 1
ATOM 4841 C CA . THR B 1 236 ? 5.083 111.952 54.604 1.00 32.17 218 THR B CA 1
ATOM 4842 C C . THR B 1 236 ? 5.285 113.109 53.624 1.00 25.63 218 THR B C 1
ATOM 4843 O O . THR B 1 236 ? 4.351 113.452 52.899 1.00 25.18 218 THR B O 1
ATOM 4847 N N . ALA B 1 237 ? 6.470 113.696 53.553 1.00 29.38 219 ALA B N 1
ATOM 4848 C CA . ALA B 1 237 ? 6.710 114.772 52.595 1.00 31.76 219 ALA B CA 1
ATOM 4849 C C . ALA B 1 237 ? 6.833 114.195 51.190 1.00 42.95 219 ALA B C 1
ATOM 4850 O O . ALA B 1 237 ? 7.551 113.213 50.991 1.00 21.72 219 ALA B O 1
ATOM 4852 N N . PRO B 1 238 ? 6.203 114.721 50.266 1.00 40.45 220 PRO B N 1
ATOM 4853 C CA . PRO B 1 238 ? 6.284 114.142 48.913 1.00 34.50 220 PRO B CA 1
ATOM 4854 C C . PRO B 1 238 ? 7.599 114.529 48.248 1.00 32.14 220 PRO B C 1
ATOM 4855 O O . PRO B 1 238 ? 7.668 115.276 47.286 1.00 44.40 220 PRO B O 1
ATOM 4859 N N . VAL B 1 239 ? 8.670 113.990 48.800 1.00 37.00 221 VAL B N 1
ATOM 4860 C CA . VAL B 1 239 ? 10.031 114.200 48.354 1.00 21.61 221 VAL B CA 1
ATOM 4861 C C . VAL B 1 239 ? 10.710 112.841 48.389 1.00 44.72 221 VAL B C 1
ATOM 4862 O O . VAL B 1 239 ? 10.325 111.967 49.172 1.00 42.47 221 VAL B O 1
ATOM 4866 N N . SER B 1 240 ? 11.694 112.657 47.503 1.00 45.07 222 SER B N 1
ATOM 4867 C CA . SER B 1 240 ? 12.503 111.442 47.420 1.00 36.34 222 SER B CA 1
ATOM 4868 C C . SER B 1 240 ? 12.872 110.914 48.799 1.00 30.98 222 SER B C 1
ATOM 4869 O O . SER B 1 240 ? 13.440 111.633 49.623 1.00 38.30 222 SER B O 1
ATOM 4880 N N . SER B 1 242 ? 15.215 109.120 49.693 1.00 22.56 224 SER B N 1
ATOM 4881 C CA . SER B 1 242 ? 16.637 109.171 50.008 1.00 31.23 224 SER B CA 1
ATOM 4882 C C . SER B 1 242 ? 16.958 110.422 50.821 1.00 29.86 224 SER B C 1
ATOM 4883 O O . SER B 1 242 ? 17.638 110.353 51.858 1.00 35.18 224 SER B O 1
ATOM 4886 N N . LEU B 1 243 ? 16.452 111.574 50.363 1.00 38.09 225 LEU B N 1
ATOM 4887 C CA . LEU B 1 243 ? 16.709 112.842 51.019 1.00 20.25 225 LEU B CA 1
ATOM 4888 C C . LEU B 1 243 ? 16.074 112.872 52.396 1.00 19.69 225 LEU B C 1
ATOM 4889 O O . LEU B 1 243 ? 16.690 113.329 53.370 1.00 30.95 225 LEU B O 1
ATOM 4894 N N . ARG B 1 244 ? 14.834 112.402 52.498 1.00 26.23 226 ARG B N 1
ATOM 4895 C CA . ARG B 1 244 ? 14.156 112.357 53.795 1.00 23.00 226 ARG B CA 1
ATOM 4896 C C . ARG B 1 244 ? 14.889 111.451 54.773 1.00 38.22 226 ARG B C 1
ATOM 4897 O O . ARG B 1 244 ? 15.192 111.857 55.901 1.00 45.60 226 ARG B O 1
ATOM 4905 N N . ALA B 1 245 ? 15.180 110.213 54.361 1.00 26.87 227 ALA B N 1
ATOM 4906 C CA . ALA B 1 245 ? 15.881 109.302 55.261 1.00 35.52 227 ALA B CA 1
ATOM 4907 C C . ALA B 1 245 ? 17.205 109.902 55.711 1.00 31.77 227 ALA B C 1
ATOM 4908 O O . ALA B 1 245 ? 17.534 109.885 56.904 1.00 32.64 227 ALA B O 1
ATOM 4910 N N . ARG B 1 246 ? 17.965 110.469 54.767 1.00 31.99 228 ARG B N 1
ATOM 4911 C CA . ARG B 1 246 ? 19.174 111.191 55.147 1.00 33.62 228 ARG B CA 1
ATOM 4912 C C . ARG B 1 246 ? 18.884 112.196 56.251 1.00 31.72 228 ARG B C 1
ATOM 4913 O O . ARG B 1 246 ? 19.529 112.182 57.302 1.00 40.16 228 ARG B O 1
ATOM 4921 N N . SER B 1 247 ? 17.891 113.056 56.044 1.00 27.77 229 SER B N 1
ATOM 4922 C CA . SER B 1 247 ? 17.598 114.067 57.055 1.00 25.97 229 SER B CA 1
ATOM 4923 C C . SER B 1 247 ? 17.104 113.428 58.347 1.00 28.05 229 SER B C 1
ATOM 4924 O O . SER B 1 247 ? 17.553 113.804 59.440 1.00 24.46 229 SER B O 1
ATOM 4927 N N . ALA B 1 248 ? 16.210 112.437 58.237 1.00 31.26 230 ALA B N 1
ATOM 4928 C CA . ALA B 1 248 ? 15.676 111.741 59.410 1.00 23.44 230 ALA B CA 1
ATOM 4929 C C . ALA B 1 248 ? 16.775 111.066 60.216 1.00 27.03 230 ALA B C 1
ATOM 4930 O O . ALA B 1 248 ? 16.776 111.126 61.452 1.00 32.96 230 ALA B O 1
ATOM 4932 N N . PHE B 1 249 ? 17.705 110.392 59.540 1.00 28.92 231 PHE B N 1
ATOM 4933 C CA . PHE B 1 249 ? 18.808 109.757 60.250 1.00 19.25 231 PHE B CA 1
ATOM 4934 C C . PHE B 1 249 ? 19.749 110.779 60.876 1.00 28.59 231 PHE B C 1
ATOM 4935 O O . PHE B 1 249 ? 20.360 110.485 61.904 1.00 44.93 231 PHE B O 1
ATOM 4943 N N . GLN B 1 250 ? 19.898 111.970 60.272 1.00 30.44 232 GLN B N 1
ATOM 4944 C CA . GLN B 1 250 ? 20.596 113.072 60.944 1.00 28.59 232 GLN B CA 1
ATOM 4945 C C . GLN B 1 250 ? 19.935 113.422 62.273 1.00 24.82 232 GLN B C 1
ATOM 4946 O O . GLN B 1 250 ? 20.621 113.761 63.246 1.00 39.09 232 GLN B O 1
ATOM 4952 N N . LEU B 1 251 ? 18.598 113.356 62.326 1.00 17.38 233 LEU B N 1
ATOM 4953 C CA . LEU B 1 251 ? 17.848 113.637 63.538 1.00 17.03 233 LEU B CA 1
ATOM 4954 C C . LEU B 1 251 ? 17.960 112.505 64.558 1.00 23.51 233 LEU B C 1
ATOM 4955 O O . LEU B 1 251 ? 18.167 112.759 65.748 1.00 26.96 233 LEU B O 1
ATOM 4960 N N . VAL B 1 252 ? 17.814 111.251 64.124 1.00 30.70 234 VAL B N 1
ATOM 4961 C CA . VAL B 1 252 ? 17.718 110.156 65.081 1.00 31.21 234 VAL B CA 1
ATOM 4962 C C . VAL B 1 252 ? 19.094 109.596 65.414 1.00 39.32 234 VAL B C 1
ATOM 4963 O O . VAL B 1 252 ? 19.299 109.075 66.515 1.00 50.06 234 VAL B O 1
ATOM 4967 N N . ASP B 1 253 ? 20.051 109.722 64.504 1.00 35.71 235 ASP B N 1
ATOM 4968 C CA . ASP B 1 253 ? 21.402 109.200 64.707 1.00 40.32 235 ASP B CA 1
ATOM 4969 C C . ASP B 1 253 ? 22.392 110.233 64.188 1.00 39.12 235 ASP B C 1
ATOM 4970 O O . ASP B 1 253 ? 23.016 110.058 63.132 1.00 36.71 235 ASP B O 1
ATOM 4975 N N . PRO B 1 254 ? 22.560 111.336 64.923 1.00 42.91 236 PRO B N 1
ATOM 4976 C CA . PRO B 1 254 ? 23.517 112.379 64.519 1.00 39.42 236 PRO B CA 1
ATOM 4977 C C . PRO B 1 254 ? 24.907 111.856 64.204 1.00 46.34 236 PRO B C 1
ATOM 4978 O O . PRO B 1 254 ? 25.598 112.422 63.343 1.00 36.75 236 PRO B O 1
ATOM 4982 N N . ASP B 1 255 ? 25.339 110.798 64.896 1.00 57.99 237 ASP B N 1
ATOM 4983 C CA . ASP B 1 255 ? 26.721 110.338 64.886 1.00 66.88 237 ASP B CA 1
ATOM 4984 C C . ASP B 1 255 ? 26.949 109.144 63.966 1.00 67.84 237 ASP B C 1
ATOM 4985 O O . ASP B 1 255 ? 28.062 108.606 63.934 1.00 71.67 237 ASP B O 1
ATOM 4990 N N . LYS B 1 256 ? 25.923 108.719 63.224 1.00 64.95 238 LYS B N 1
ATOM 4991 C CA . LYS B 1 256 ? 26.047 107.616 62.271 1.00 62.59 238 LYS B CA 1
ATOM 4992 C C . LYS B 1 256 ? 26.563 106.345 62.939 1.00 71.19 238 LYS B C 1
ATOM 4993 O O . LYS B 1 256 ? 27.301 105.557 62.333 1.00 70.88 238 LYS B O 1
ATOM 4999 N N . THR B 1 257 ? 26.177 106.141 64.204 1.00 74.54 239 THR B N 1
ATOM 5000 C CA . THR B 1 257 ? 26.420 104.902 64.940 1.00 68.42 239 THR B CA 1
ATOM 5001 C C . THR B 1 257 ? 25.514 103.793 64.514 1.00 64.11 239 THR B C 1
ATOM 5002 O O . THR B 1 257 ? 25.470 102.780 65.202 1.00 68.70 239 THR B O 1
ATOM 5006 N N . CYS B 1 258 ? 24.809 104.027 63.409 1.00 68.62 240 CYS B N 1
ATOM 5007 C CA . CYS B 1 258 ? 23.865 103.082 62.816 1.00 65.09 240 CYS B CA 1
ATOM 5008 C C . CYS B 1 258 ? 22.913 102.497 63.858 1.00 60.81 240 CYS B C 1
ATOM 5009 O O . CYS B 1 258 ? 22.553 101.317 63.818 1.00 59.59 240 CYS B O 1
ATOM 5012 N N . GLN B 1 259 ? 22.491 103.332 64.798 1.00 54.59 241 GLN B N 1
ATOM 5013 C CA . GLN B 1 259 ? 21.457 102.967 65.754 1.00 57.20 241 GLN B CA 1
ATOM 5014 C C . GLN B 1 259 ? 20.330 103.982 65.652 1.00 48.85 241 GLN B C 1
ATOM 5015 O O . GLN B 1 259 ? 20.575 105.193 65.706 1.00 51.60 241 GLN B O 1
ATOM 5021 N N . VAL B 1 260 ? 19.109 103.497 65.479 1.00 35.23 242 VAL B N 1
ATOM 5022 C CA . VAL B 1 260 ? 17.915 104.318 65.635 1.00 33.35 242 VAL B CA 1
ATOM 5023 C C . VAL B 1 260 ? 17.281 103.944 66.974 1.00 41.95 242 VAL B C 1
ATOM 5024 O O . VAL B 1 260 ? 16.942 102.768 67.168 1.00 46.93 242 VAL B O 1
ATOM 5028 N N . PRO B 1 261 ? 17.154 104.882 67.911 1.00 42.04 243 PRO B N 1
ATOM 5029 C CA . PRO B 1 261 ? 16.430 104.586 69.152 1.00 21.80 243 PRO B CA 1
ATOM 5030 C C . PRO B 1 261 ? 15.065 104.023 68.833 1.00 28.64 243 PRO B C 1
ATOM 5031 O O . PRO B 1 261 ? 14.404 104.461 67.884 1.00 24.39 243 PRO B O 1
ATOM 5035 N N . GLU B 1 262 ? 14.644 103.046 69.646 1.00 22.78 244 GLU B N 1
ATOM 5036 C CA . GLU B 1 262 ? 13.369 102.391 69.391 1.00 23.18 244 GLU B CA 1
ATOM 5037 C C . GLU B 1 262 ? 12.204 103.370 69.491 1.00 35.75 244 GLU B C 1
ATOM 5038 O O . GLU B 1 262 ? 11.210 103.199 68.776 1.00 29.61 244 GLU B O 1
ATOM 5044 N N . LYS B 1 263 ? 12.304 104.393 70.360 1.00 21.45 245 LYS B N 1
ATOM 5045 C CA . LYS B 1 263 ? 11.385 105.540 70.359 1.00 40.27 245 LYS B CA 1
ATOM 5046 C C . LYS B 1 263 ? 10.961 105.942 68.960 1.00 41.67 245 LYS B C 1
ATOM 5047 O O . LYS B 1 263 ? 9.795 106.267 68.724 1.00 35.95 245 LYS B O 1
ATOM 5053 N N . TYR B 1 264 ? 11.918 105.930 68.035 1.00 20.23 246 TYR B N 1
ATOM 5054 C CA . TYR B 1 264 ? 11.706 106.406 66.685 1.00 24.61 246 TYR B CA 1
ATOM 5055 C C . TYR B 1 264 ? 11.623 105.295 65.669 1.00 27.90 246 TYR B C 1
ATOM 5056 O O . TYR B 1 264 ? 11.335 105.584 64.503 1.00 48.94 246 TYR B O 1
ATOM 5065 N N . ALA B 1 265 ? 11.872 104.040 66.071 1.00 31.57 247 ALA B N 1
ATOM 5066 C CA . ALA B 1 265 ? 12.023 102.962 65.096 1.00 31.87 247 ALA B CA 1
ATOM 5067 C C . ALA B 1 265 ? 10.800 102.839 64.196 1.00 33.96 247 ALA B C 1
ATOM 5068 O O . ALA B 1 265 ? 10.930 102.513 63.008 1.00 28.14 247 ALA B O 1
ATOM 5070 N N . GLU B 1 266 ? 9.601 103.085 64.739 1.00 36.30 248 GLU B N 1
ATOM 5071 C CA . GLU B 1 266 ? 8.408 103.015 63.904 1.00 22.93 248 GLU B CA 1
ATOM 5072 C C . GLU B 1 266 ? 8.264 104.245 63.023 1.00 22.08 248 GLU B C 1
ATOM 5073 O O . GLU B 1 266 ? 7.783 104.137 61.891 1.00 32.90 248 GLU B O 1
ATOM 5079 N N . LEU B 1 267 ? 8.682 105.412 63.500 1.00 34.89 249 LEU B N 1
ATOM 5080 C CA . LEU B 1 267 ? 8.684 106.568 62.616 1.00 20.38 249 LEU B CA 1
ATOM 5081 C C . LEU B 1 267 ? 9.635 106.354 61.440 1.00 31.45 249 LEU B C 1
ATOM 5082 O O . LEU B 1 267 ? 9.266 106.601 60.287 1.00 36.56 249 LEU B O 1
ATOM 5087 N N . ILE B 1 268 ? 10.828 105.816 61.696 1.00 20.98 250 ILE B N 1
ATOM 5088 C CA . ILE B 1 268 ? 11.809 105.600 60.625 1.00 24.59 250 ILE B CA 1
ATOM 5089 C C . ILE B 1 268 ? 11.323 104.551 59.621 1.00 39.79 250 ILE B C 1
ATOM 5090 O O . ILE B 1 268 ? 11.444 104.735 58.401 1.00 22.51 250 ILE B O 1
ATOM 5095 N N . THR B 1 269 ? 10.799 103.423 60.123 1.00 39.27 251 THR B N 1
ATOM 5096 C CA . THR B 1 269 ? 10.261 102.361 59.269 1.00 41.21 251 THR B CA 1
ATOM 5097 C C . THR B 1 269 ? 9.256 102.906 58.260 1.00 37.91 251 THR B C 1
ATOM 5098 O O . THR B 1 269 ? 9.357 102.645 57.055 1.00 40.94 251 THR B O 1
ATOM 5102 N N . GLN B 1 270 ? 8.285 103.677 58.751 1.00 30.48 252 GLN B N 1
ATOM 5103 C CA . GLN B 1 270 ? 7.273 104.280 57.892 1.00 29.38 252 GLN B CA 1
ATOM 5104 C C . GLN B 1 270 ? 7.881 105.206 56.841 1.00 23.47 252 GLN B C 1
ATOM 5105 O O . GLN B 1 270 ? 7.449 105.185 55.687 1.00 28.24 252 GLN B O 1
ATOM 5111 N N . LEU B 1 271 ? 8.854 106.048 57.212 1.00 24.24 253 LEU B N 1
ATOM 5112 C CA . LEU B 1 271 ? 9.506 106.856 56.188 1.00 21.85 253 LEU B CA 1
ATOM 5113 C C . LEU B 1 271 ? 10.186 105.950 55.177 1.00 22.75 253 LEU B C 1
ATOM 5114 O O . LEU B 1 271 ? 10.087 106.162 53.969 1.00 23.08 253 LEU B O 1
ATOM 5119 N N . LEU B 1 272 ? 10.854 104.910 55.662 1.00 43.15 254 LEU B N 1
ATOM 5120 C CA . LEU B 1 272 ? 11.639 104.049 54.786 1.00 35.03 254 LEU B CA 1
ATOM 5121 C C . LEU B 1 272 ? 10.753 103.215 53.871 1.00 45.86 254 LEU B C 1
ATOM 5122 O O . LEU B 1 272 ? 11.185 102.803 52.785 1.00 33.25 254 LEU B O 1
ATOM 5127 N N . GLN B 1 273 ? 9.514 102.963 54.285 1.00 27.83 255 GLN B N 1
ATOM 5128 C CA . GLN B 1 273 ? 8.611 102.172 53.463 1.00 36.56 255 GLN B CA 1
ATOM 5129 C C . GLN B 1 273 ? 7.839 103.031 52.476 1.00 31.85 255 GLN B C 1
ATOM 5130 O O . GLN B 1 273 ? 7.378 102.521 51.450 1.00 30.59 255 GLN B O 1
ATOM 5136 N N . ASP B 1 274 ? 7.672 104.315 52.777 1.00 35.91 256 ASP B N 1
ATOM 5137 C CA . ASP B 1 274 ? 7.421 105.313 51.753 1.00 32.40 256 ASP B CA 1
ATOM 5138 C C . ASP B 1 274 ? 6.159 104.994 50.961 1.00 24.41 256 ASP B C 1
ATOM 5139 O O . ASP B 1 274 ? 6.167 104.882 49.730 1.00 19.34 256 ASP B O 1
ATOM 5144 N N . ASN B 1 275 ? 5.070 104.854 51.683 1.00 31.30 257 ASN B N 1
ATOM 5145 C CA . ASN B 1 275 ? 3.788 104.517 51.092 1.00 32.56 257 ASN B CA 1
ATOM 5146 C C . ASN B 1 275 ? 3.203 105.703 50.327 1.00 39.70 257 ASN B C 1
ATOM 5147 O O . ASN B 1 275 ? 2.703 106.649 50.962 1.00 24.40 257 ASN B O 1
ATOM 5152 N N . PRO B 1 276 ? 3.204 105.678 48.985 1.00 31.74 258 PRO B N 1
ATOM 5153 C CA . PRO B 1 276 ? 2.694 106.819 48.214 1.00 27.73 258 PRO B CA 1
ATOM 5154 C C . PRO B 1 276 ? 1.286 107.205 48.574 1.00 31.09 258 PRO B C 1
ATOM 5155 O O . PRO B 1 276 ? 0.908 108.370 48.382 1.00 27.18 258 PRO B O 1
ATOM 5159 N N . GLN B 1 277 ? 0.489 106.258 49.062 1.00 38.35 259 GLN B N 1
ATOM 5160 C CA . GLN B 1 277 ? -0.900 106.548 49.392 1.00 44.63 259 GLN B CA 1
ATOM 5161 C C . GLN B 1 277 ? -1.057 107.227 50.749 1.00 43.69 259 GLN B C 1
ATOM 5162 O O . GLN B 1 277 ? -2.166 107.659 51.080 1.00 57.81 259 GLN B O 1
ATOM 5168 N N . GLN B 1 278 ? 0.020 107.366 51.522 1.00 38.61 260 GLN B N 1
ATOM 5169 C CA . GLN B 1 278 ? -0.034 108.020 52.825 1.00 40.64 260 GLN B CA 1
ATOM 5170 C C . GLN B 1 278 ? 0.897 109.222 52.922 1.00 38.95 260 GLN B C 1
ATOM 5171 O O . GLN B 1 278 ? 1.090 109.746 54.028 1.00 13.86 260 GLN B O 1
ATOM 5177 N N . LEU B 1 279 ? 1.526 109.625 51.810 1.00 40.90 261 LEU B N 1
ATOM 5178 C CA . LEU B 1 279 ? 2.244 110.889 51.756 1.00 38.43 261 LEU B CA 1
ATOM 5179 C C . LEU B 1 279 ? 1.240 112.017 51.604 1.00 23.94 261 LEU B C 1
ATOM 5180 O O . LEU B 1 279 ? 0.080 111.807 51.247 1.00 32.98 261 LEU B O 1
ATOM 5185 N N . LYS B 1 280 ? 1.686 113.226 51.878 1.00 28.74 262 LYS B N 1
ATOM 5186 C CA . LYS B 1 280 ? 0.818 114.389 51.729 1.00 28.85 262 LYS B CA 1
ATOM 5187 C C . LYS B 1 280 ? 0.933 114.849 50.281 1.00 35.44 262 LYS B C 1
ATOM 5188 O O . LYS B 1 280 ? 1.983 115.340 49.857 1.00 41.94 262 LYS B O 1
ATOM 5194 N N . LEU B 1 281 ? -0.126 114.636 49.510 1.00 32.54 263 LEU B N 1
ATOM 5195 C CA . LEU B 1 281 ? -0.117 114.893 48.077 1.00 27.48 263 LEU B CA 1
ATOM 5196 C C . LEU B 1 281 ? -1.246 115.847 47.734 1.00 22.18 263 LEU B C 1
ATOM 5197 O O . LEU B 1 281 ? -2.405 115.587 48.067 1.00 29.96 263 LEU B O 1
ATOM 5202 N N . ARG B 1 282 ? -0.912 116.934 47.058 1.00 26.12 264 ARG B N 1
ATOM 5203 C CA . ARG B 1 282 ? -1.932 117.824 46.525 1.00 34.21 264 ARG B CA 1
ATOM 5204 C C . ARG B 1 282 ? -2.655 117.157 45.361 1.00 41.39 264 ARG B C 1
ATOM 5205 O O . ARG B 1 282 ? -2.084 116.341 44.634 1.00 39.40 264 ARG B O 1
ATOM 5213 N N . LYS B 1 283 ? -3.929 117.524 45.190 1.00 52.69 265 LYS B N 1
ATOM 5214 C CA . LYS B 1 283 ? -4.763 116.929 44.147 1.00 53.67 265 LYS B CA 1
ATOM 5215 C C . LYS B 1 283 ? -4.155 117.090 42.754 1.00 54.66 265 LYS B C 1
ATOM 5216 O O . LYS B 1 283 ? -4.374 116.244 41.878 1.00 48.75 265 LYS B O 1
ATOM 5222 N N . GLU B 1 284 ? -3.404 118.170 42.523 1.00 51.38 266 GLU B N 1
ATOM 5223 C CA . GLU B 1 284 ? -2.820 118.394 41.208 1.00 43.82 266 GLU B CA 1
ATOM 5224 C C . GLU B 1 284 ? -1.690 117.424 40.903 1.00 46.90 266 GLU B C 1
ATOM 5225 O O . GLU B 1 284 ? -1.304 117.296 39.739 1.00 52.83 266 GLU B O 1
ATOM 5231 N N . TRP B 1 285 ? -1.134 116.752 41.908 1.00 31.41 267 TRP B N 1
ATOM 5232 C CA . TRP B 1 285 ? -0.104 115.777 41.614 1.00 23.38 267 TRP B CA 1
ATOM 5233 C C . TRP B 1 285 ? -0.663 114.385 41.438 1.00 33.30 267 TRP B C 1
ATOM 5234 O O . TRP B 1 285 ? 0.081 113.488 41.032 1.00 43.50 267 TRP B O 1
ATOM 5245 N N . ILE B 1 286 ? -1.931 114.178 41.779 1.00 37.18 268 ILE B N 1
ATOM 5246 C CA . ILE B 1 286 ? -2.566 112.871 41.682 1.00 40.15 268 ILE B CA 1
ATOM 5247 C C . ILE B 1 286 ? -3.163 112.742 40.290 1.00 43.18 268 ILE B C 1
ATOM 5248 O O . ILE B 1 286 ? -3.987 113.567 39.881 1.00 51.59 268 ILE B O 1
ATOM 5253 N N . CYS B 1 287 ? -2.726 111.725 39.554 1.00 51.02 269 CYS B N 1
ATOM 5254 C CA . CYS B 1 287 ? -3.243 111.475 38.221 1.00 49.45 269 CYS B CA 1
ATOM 5255 C C . CYS B 1 287 ? -4.459 110.563 38.311 1.00 48.53 269 CYS B C 1
ATOM 5256 O O . CYS B 1 287 ? -4.892 110.150 39.392 1.00 49.55 269 CYS B O 1
ATOM 5259 N N . ASP B 1 288 ? -5.027 110.254 37.156 1.00 46.07 270 ASP B N 1
ATOM 5260 C CA . ASP B 1 288 ? -6.193 109.394 37.106 1.00 36.04 270 ASP B CA 1
ATOM 5261 C C . ASP B 1 288 ? -5.759 107.943 37.043 1.00 35.82 270 ASP B C 1
ATOM 5262 O O . ASP B 1 288 ? -4.663 107.613 36.582 1.00 39.65 270 ASP B O 1
ATOM 5267 N N . ILE B 1 289 ? -6.625 107.076 37.543 1.00 38.90 271 ILE B N 1
ATOM 5268 C CA . ILE B 1 289 ? -6.306 105.662 37.601 1.00 42.71 271 ILE B CA 1
ATOM 5269 C C . ILE B 1 289 ? -6.509 105.084 36.209 1.00 45.73 271 ILE B C 1
ATOM 5270 O O . ILE B 1 289 ? -7.509 104.415 35.934 1.00 47.51 271 ILE B O 1
ATOM 5275 N N . GLU B 1 290 ? -5.565 105.375 35.320 1.00 49.10 272 GLU B N 1
ATOM 5276 C CA . GLU B 1 290 ? -5.538 104.916 33.944 1.00 48.10 272 GLU B CA 1
ATOM 5277 C C . GLU B 1 290 ? -4.093 104.633 33.572 1.00 47.13 272 GLU B C 1
ATOM 5278 O O . GLU B 1 290 ? -3.179 105.276 34.102 1.00 37.47 272 GLU B O 1
ATOM 5284 N N . PRO B 1 291 ? -3.859 103.662 32.681 1.00 54.32 273 PRO B N 1
ATOM 5285 C CA . PRO B 1 291 ? -2.469 103.327 32.327 1.00 45.55 273 PRO B CA 1
ATOM 5286 C C . PRO B 1 291 ? -1.702 104.492 31.737 1.00 37.02 273 PRO B C 1
ATOM 5287 O O . PRO B 1 291 ? -0.534 104.706 32.080 1.00 42.05 273 PRO B O 1
ATOM 5291 N N . THR B 1 292 ? -2.328 105.270 30.866 1.00 40.61 274 THR B N 1
ATOM 5292 C CA . THR B 1 292 ? -1.579 106.310 30.182 1.00 36.67 274 THR B CA 1
ATOM 5293 C C . THR B 1 292 ? -1.205 107.450 31.130 1.00 35.94 274 THR B C 1
ATOM 5294 O O . THR B 1 292 ? -0.156 108.087 30.952 1.00 31.07 274 THR B O 1
ATOM 5298 N N . GLU B 1 293 ? -2.025 107.692 32.159 1.00 36.32 275 GLU B N 1
ATOM 5299 C CA . GLU B 1 293 ? -1.764 108.752 33.132 1.00 36.29 275 GLU B CA 1
ATOM 5300 C C . GLU B 1 293 ? -0.731 108.341 34.176 1.00 37.78 275 GLU B C 1
ATOM 5301 O O . GLU B 1 293 ? 0.090 109.161 34.603 1.00 30.09 275 GLU B O 1
ATOM 5307 N N . ILE B 1 294 ? -0.774 107.083 34.613 1.00 25.10 276 ILE B N 1
ATOM 5308 C CA . ILE B 1 294 ? 0.172 106.608 35.609 1.00 23.87 276 ILE B CA 1
ATOM 5309 C C . ILE B 1 294 ? 1.587 106.631 35.061 1.00 29.52 276 ILE B C 1
ATOM 5310 O O . ILE B 1 294 ? 2.524 107.034 35.767 1.00 37.61 276 ILE B O 1
ATOM 5315 N N . GLU B 1 295 ? 1.773 106.202 33.800 1.00 13.02 277 GLU B N 1
ATOM 5316 C CA . GLU B 1 295 ? 3.112 106.198 33.203 1.00 28.42 277 GLU B CA 1
ATOM 5317 C C . GLU B 1 295 ? 3.670 107.621 33.041 1.00 28.19 277 GLU B C 1
ATOM 5318 O O . GLU B 1 295 ? 4.850 107.884 33.337 1.00 22.07 277 GLU B O 1
ATOM 5324 N N . ASN B 1 296 ? 2.843 108.556 32.571 1.00 16.79 278 ASN B N 1
ATOM 5325 C CA . ASN B 1 296 ? 3.323 109.920 32.451 1.00 20.96 278 ASN B CA 1
ATOM 5326 C C . ASN B 1 296 ? 3.767 110.460 33.803 1.00 33.28 278 ASN B C 1
ATOM 5327 O O . ASN B 1 296 ? 4.834 111.083 33.900 1.00 31.11 278 ASN B O 1
ATOM 5332 N N . ASN B 1 297 ? 3.007 110.162 34.877 1.00 28.46 279 ASN B N 1
ATOM 5333 C CA . ASN B 1 297 ? 3.400 110.645 36.201 1.00 17.97 279 ASN B CA 1
ATOM 5334 C C . ASN B 1 297 ? 4.704 110.019 36.674 1.00 31.06 279 ASN B C 1
ATOM 5335 O O . ASN B 1 297 ? 5.536 110.707 37.278 1.00 29.76 279 ASN B O 1
ATOM 5340 N N . LEU B 1 298 ? 4.916 108.722 36.418 1.00 31.82 280 LEU B N 1
ATOM 5341 C CA . LEU B 1 298 ? 6.218 108.165 36.788 1.00 21.54 280 LEU B CA 1
ATOM 5342 C C . LEU B 1 298 ? 7.327 108.744 35.917 1.00 26.18 280 LEU B C 1
ATOM 5343 O O . LEU B 1 298 ? 8.452 108.916 36.397 1.00 32.84 280 LEU B O 1
ATOM 5348 N N . GLN B 1 299 ? 7.043 109.066 34.650 1.00 16.21 281 GLN B N 1
ATOM 5349 C CA . GLN B 1 299 ? 8.108 109.617 33.823 1.00 30.21 281 GLN B CA 1
ATOM 5350 C C . GLN B 1 299 ? 8.382 111.076 34.167 1.00 43.71 281 GLN B C 1
ATOM 5351 O O . GLN B 1 299 ? 9.472 111.593 33.865 1.00 35.69 281 GLN B O 1
ATOM 5357 N N . HIS B 1 300 ? 7.442 111.721 34.848 1.00 29.67 282 HIS B N 1
ATOM 5358 C CA . HIS B 1 300 ? 7.590 113.115 35.216 1.00 20.34 282 HIS B CA 1
ATOM 5359 C C . HIS B 1 300 ? 8.875 113.328 35.988 1.00 25.19 282 HIS B C 1
ATOM 5360 O O . HIS B 1 300 ? 9.393 112.420 36.642 1.00 33.24 282 HIS B O 1
ATOM 5367 N N . ARG B 1 301 ? 9.393 114.560 35.915 1.00 35.02 283 ARG B N 1
ATOM 5368 C CA . ARG B 1 301 ? 10.689 114.867 36.522 1.00 28.66 283 ARG B CA 1
ATOM 5369 C C . ARG B 1 301 ? 10.637 115.018 38.045 1.00 31.87 283 ARG B C 1
ATOM 5370 O O . ARG B 1 301 ? 11.689 114.936 38.690 1.00 37.31 283 ARG B O 1
ATOM 5378 N N . ASP B 1 302 ? 9.459 115.233 38.634 1.00 33.31 284 ASP B N 1
ATOM 5379 C CA . ASP B 1 302 ? 9.330 115.602 40.042 1.00 38.75 284 ASP B CA 1
ATOM 5380 C C . ASP B 1 302 ? 8.756 114.449 40.871 1.00 34.02 284 ASP B C 1
ATOM 5381 O O . ASP B 1 302 ? 7.743 113.852 40.496 1.00 32.86 284 ASP B O 1
ATOM 5386 N N . GLU B 1 303 ? 9.390 114.180 42.023 1.00 40.43 285 GLU B N 1
ATOM 5387 C CA . GLU B 1 303 ? 8.991 113.084 42.908 1.00 36.51 285 GLU B CA 1
ATOM 5388 C C . GLU B 1 303 ? 7.518 113.138 43.272 1.00 23.02 285 GLU B C 1
ATOM 5389 O O . GLU B 1 303 ? 6.851 112.102 43.378 1.00 19.51 285 GLU B O 1
ATOM 5395 N N . ALA B 1 304 ? 6.995 114.343 43.484 1.00 33.01 286 ALA B N 1
ATOM 5396 C CA . ALA B 1 304 ? 5.617 114.493 43.930 1.00 27.68 286 ALA B CA 1
ATOM 5397 C C . ALA B 1 304 ? 4.629 113.972 42.884 1.00 40.71 286 ALA B C 1
ATOM 5398 O O . ALA B 1 304 ? 3.666 113.275 43.221 1.00 40.32 286 ALA B O 1
ATOM 5400 N N . ARG B 1 305 ? 4.849 114.297 41.604 1.00 43.19 287 ARG B N 1
ATOM 5401 C CA . ARG B 1 305 ? 3.969 113.746 40.582 1.00 31.63 287 ARG B CA 1
ATOM 5402 C C . ARG B 1 305 ? 4.177 112.251 40.433 1.00 30.87 287 ARG B C 1
ATOM 5403 O O . ARG B 1 305 ? 3.230 111.526 40.110 1.00 34.85 287 ARG B O 1
ATOM 5411 N N . GLN B 1 306 ? 5.405 111.776 40.660 1.00 32.23 288 GLN B N 1
ATOM 5412 C CA . GLN B 1 306 ? 5.710 110.361 40.480 1.00 27.32 288 GLN B CA 1
ATOM 5413 C C . GLN B 1 306 ? 5.060 109.527 41.564 1.00 30.41 288 GLN B C 1
ATOM 5414 O O . GLN B 1 306 ? 4.599 108.405 41.311 1.00 31.35 288 GLN B O 1
ATOM 5420 N N . TYR B 1 307 ? 5.049 110.054 42.786 1.00 23.56 289 TYR B N 1
ATOM 5421 C CA . TYR B 1 307 ? 4.250 109.447 43.840 1.00 19.24 289 TYR B CA 1
ATOM 5422 C C . TYR B 1 307 ? 2.777 109.427 43.456 1.00 27.74 289 TYR B C 1
ATOM 5423 O O . TYR B 1 307 ? 2.068 108.435 43.711 1.00 18.62 289 TYR B O 1
ATOM 5432 N N . GLY B 1 308 ? 2.296 110.523 42.855 1.00 19.13 290 GLY B N 1
ATOM 5433 C CA . GLY B 1 308 ? 0.910 110.569 42.421 1.00 31.40 290 GLY B CA 1
ATOM 5434 C C . GLY B 1 308 ? 0.579 109.459 41.442 1.00 33.93 290 GLY B C 1
ATOM 5435 O O . GLY B 1 308 ? -0.539 108.935 41.431 1.00 27.66 290 GLY B O 1
ATOM 5436 N N . GLY B 1 309 ? 1.550 109.087 40.603 1.00 37.16 291 GLY B N 1
ATOM 5437 C CA . GLY B 1 309 ? 1.356 107.948 39.728 1.00 36.87 291 GLY B CA 1
ATOM 5438 C C . GLY B 1 309 ? 1.387 106.644 40.499 1.00 35.23 291 GLY B C 1
ATOM 5439 O O . GLY B 1 309 ? 0.505 105.796 40.348 1.00 43.23 291 GLY B O 1
ATOM 5440 N N . ALA B 1 310 ? 2.399 106.471 41.347 1.00 23.13 292 ALA B N 1
ATOM 5441 C CA . ALA B 1 310 ? 2.504 105.245 42.141 1.00 21.96 292 ALA B CA 1
ATOM 5442 C C . ALA B 1 310 ? 1.257 105.024 43.001 1.00 24.76 292 ALA B C 1
ATOM 5443 O O . ALA B 1 310 ? 0.721 103.913 43.070 1.00 29.66 292 ALA B O 1
ATOM 5445 N N . SER B 1 311 ? 0.768 106.070 43.655 1.00 25.65 293 SER B N 1
ATOM 5446 C CA . SER B 1 311 ? -0.458 105.887 44.420 1.00 37.64 293 SER B CA 1
ATOM 5447 C C . SER B 1 311 ? -1.645 105.639 43.503 1.00 38.19 293 SER B C 1
ATOM 5448 O O . SER B 1 311 ? -2.613 104.980 43.905 1.00 33.46 293 SER B O 1
ATOM 5451 N N . SER B 1 312 ? -1.596 106.158 42.277 1.00 32.39 294 SER B N 1
ATOM 5452 C CA . SER B 1 312 ? -2.676 105.866 41.349 1.00 25.94 294 SER B CA 1
ATOM 5453 C C . SER B 1 312 ? -2.622 104.410 40.930 1.00 25.13 294 SER B C 1
ATOM 5454 O O . SER B 1 312 ? -3.659 103.756 40.763 1.00 31.18 294 SER B O 1
ATOM 5457 N N . LEU B 1 313 ? -1.410 103.886 40.778 1.00 25.85 295 LEU B N 1
ATOM 5458 C CA . LEU B 1 313 ? -1.235 102.516 40.330 1.00 28.77 295 LEU B CA 1
ATOM 5459 C C . LEU B 1 313 ? -1.651 101.529 41.412 1.00 37.24 295 LEU B C 1
ATOM 5460 O O . LEU B 1 313 ? -2.183 100.454 41.104 1.00 36.16 295 LEU B O 1
ATOM 5473 N N . ALA B 1 315 ? -4.114 102.033 43.552 1.00 46.61 297 ALA B N 1
ATOM 5474 C CA . ALA B 1 315 ? -5.571 102.028 43.608 1.00 39.42 297 ALA B CA 1
ATOM 5475 C C . ALA B 1 315 ? -6.198 101.285 42.443 1.00 42.07 297 ALA B C 1
ATOM 5476 O O . ALA B 1 315 ? -7.393 100.985 42.493 1.00 50.27 297 ALA B O 1
ATOM 5486 N N . PRO B 1 317 ? -7.518 98.377 40.227 1.00 38.75 299 PRO B N 1
ATOM 5487 C CA . PRO B 1 317 ? -7.910 96.983 40.476 1.00 48.15 299 PRO B CA 1
ATOM 5488 C C . PRO B 1 317 ? -6.762 96.026 40.173 1.00 53.32 299 PRO B C 1
ATOM 5489 O O . PRO B 1 317 ? -5.991 96.228 39.228 1.00 62.34 299 PRO B O 1
ATOM 5493 N N . LYS B 1 318 ? -6.656 94.972 40.986 1.00 43.03 300 LYS B N 1
ATOM 5494 C CA . LYS B 1 318 ? -5.450 94.143 40.996 1.00 54.39 300 LYS B CA 1
ATOM 5495 C C . LYS B 1 318 ? -5.116 93.589 39.609 1.00 55.39 300 LYS B C 1
ATOM 5496 O O . LYS B 1 318 ? -3.973 93.693 39.155 1.00 65.10 300 LYS B O 1
ATOM 5502 N N . ALA B 1 319 ? -6.096 93.000 38.920 1.00 51.43 301 ALA B N 1
ATOM 5503 C CA . ALA B 1 319 ? -5.798 92.309 37.662 1.00 56.75 301 ALA B CA 1
ATOM 5504 C C . ALA B 1 319 ? -5.236 93.269 36.617 1.00 55.32 301 ALA B C 1
ATOM 5505 O O . ALA B 1 319 ? -4.212 92.982 35.985 1.00 56.44 301 ALA B O 1
ATOM 5507 N N . GLU B 1 320 ? -5.892 94.421 36.425 1.00 61.35 302 GLU B N 1
ATOM 5508 C CA . GLU B 1 320 ? -5.363 95.436 35.519 1.00 38.64 302 GLU B CA 1
ATOM 5509 C C . GLU B 1 320 ? -4.022 95.956 36.004 1.00 35.39 302 GLU B C 1
ATOM 5510 O O . GLU B 1 320 ? -3.133 96.265 35.201 1.00 48.79 302 GLU B O 1
ATOM 5516 N N . ARG B 1 321 ? -3.867 96.089 37.316 1.00 33.97 303 ARG B N 1
ATOM 5517 C CA . ARG B 1 321 ? -2.621 96.606 37.852 1.00 31.19 303 ARG B CA 1
ATOM 5518 C C . ARG B 1 321 ? -1.455 95.687 37.505 1.00 34.62 303 ARG B C 1
ATOM 5519 O O . ARG B 1 321 ? -0.390 96.154 37.078 1.00 34.05 303 ARG B O 1
ATOM 5535 N N . ILE B 1 323 ? -1.106 93.804 34.989 1.00 34.26 305 ILE B N 1
ATOM 5536 C CA . ILE B 1 323 ? -0.737 94.001 33.597 1.00 48.87 305 ILE B CA 1
ATOM 5537 C C . ILE B 1 323 ? 0.033 95.303 33.436 1.00 46.41 305 ILE B C 1
ATOM 5538 O O . ILE B 1 323 ? 1.127 95.326 32.859 1.00 48.58 305 ILE B O 1
ATOM 5543 N N . LEU B 1 324 ? -0.510 96.402 33.966 1.00 42.58 306 LEU B N 1
ATOM 5544 C CA . LEU B 1 324 ? 0.205 97.671 33.882 1.00 40.10 306 LEU B CA 1
ATOM 5545 C C . LEU B 1 324 ? 1.552 97.574 34.585 1.00 35.73 306 LEU B C 1
ATOM 5546 O O . LEU B 1 324 ? 2.570 98.056 34.069 1.00 35.75 306 LEU B O 1
ATOM 5551 N N . ILE B 1 325 ? 1.591 96.939 35.752 1.00 27.35 307 ILE B N 1
ATOM 5552 C CA . ILE B 1 325 ? 2.884 96.733 36.386 1.00 25.81 307 ILE B CA 1
ATOM 5553 C C . ILE B 1 325 ? 3.828 96.016 35.437 1.00 26.52 307 ILE B C 1
ATOM 5554 O O . ILE B 1 325 ? 4.991 96.398 35.293 1.00 39.42 307 ILE B O 1
ATOM 5559 N N . ASN B 1 326 ? 3.336 94.998 34.737 1.00 45.15 308 ASN B N 1
ATOM 5560 C CA . ASN B 1 326 ? 4.193 94.312 33.783 1.00 29.55 308 ASN B CA 1
ATOM 5561 C C . ASN B 1 326 ? 4.558 95.209 32.611 1.00 29.72 308 ASN B C 1
ATOM 5562 O O . ASN B 1 326 ? 5.738 95.364 32.291 1.00 49.96 308 ASN B O 1
ATOM 5567 N N . GLU B 1 327 ? 3.556 95.769 31.930 1.00 30.74 309 GLU B N 1
ATOM 5568 C CA . GLU B 1 327 ? 3.815 96.676 30.813 1.00 38.88 309 GLU B CA 1
ATOM 5569 C C . GLU B 1 327 ? 4.887 97.707 31.153 1.00 43.10 309 GLU B C 1
ATOM 5570 O O . GLU B 1 327 ? 5.887 97.851 30.432 1.00 29.61 309 GLU B O 1
ATOM 5576 N N . ILE B 1 328 ? 4.696 98.435 32.256 1.00 36.10 310 ILE B N 1
ATOM 5577 C CA . ILE B 1 328 ? 5.672 99.446 32.632 1.00 31.47 310 ILE B CA 1
ATOM 5578 C C . ILE B 1 328 ? 7.041 98.821 32.846 1.00 38.97 310 ILE B C 1
ATOM 5579 O O . ILE B 1 328 ? 8.060 99.379 32.430 1.00 48.59 310 ILE B O 1
ATOM 5584 N N . LYS B 1 329 ? 7.097 97.662 33.501 1.00 34.67 311 LYS B N 1
ATOM 5585 C CA . LYS B 1 329 ? 8.392 97.166 33.957 1.00 33.16 311 LYS B CA 1
ATOM 5586 C C . LYS B 1 329 ? 9.275 96.789 32.780 1.00 35.61 311 LYS B C 1
ATOM 5587 O O . LYS B 1 329 ? 10.465 97.121 32.745 1.00 48.39 311 LYS B O 1
ATOM 5593 N N . GLU B 1 330 ? 8.708 96.103 31.798 1.00 30.57 312 GLU B N 1
ATOM 5594 C CA . GLU B 1 330 ? 9.497 95.748 30.637 1.00 38.93 312 GLU B CA 1
ATOM 5595 C C . GLU B 1 330 ? 9.889 96.984 29.838 1.00 42.60 312 GLU B C 1
ATOM 5596 O O . GLU B 1 330 ? 10.931 96.986 29.167 1.00 33.82 312 GLU B O 1
ATOM 5602 N N . LYS B 1 331 ? 9.081 98.044 29.894 1.00 29.28 313 LYS B N 1
ATOM 5603 C CA . LYS B 1 331 ? 9.454 99.209 29.111 1.00 40.58 313 LYS B CA 1
ATOM 5604 C C . LYS B 1 331 ? 10.555 100.023 29.784 1.00 44.67 313 LYS B C 1
ATOM 5605 O O . LYS B 1 331 ? 11.435 100.535 29.087 1.00 47.52 313 LYS B O 1
ATOM 5611 N N . LEU B 1 332 ? 10.549 100.128 31.129 1.00 37.15 314 LEU B N 1
ATOM 5612 C CA . LEU B 1 332 ? 11.386 101.100 31.832 1.00 40.19 314 LEU B CA 1
ATOM 5613 C C . LEU B 1 332 ? 12.105 100.558 33.071 1.00 28.89 314 LEU B C 1
ATOM 5614 O O . LEU B 1 332 ? 12.459 101.346 33.961 1.00 24.02 314 LEU B O 1
ATOM 5619 N N . TRP B 1 333 ? 12.335 99.251 33.167 1.00 29.82 315 TRP B N 1
ATOM 5620 C CA . TRP B 1 333 ? 12.937 98.721 34.382 1.00 27.51 315 TRP B CA 1
ATOM 5621 C C . TRP B 1 333 ? 14.314 99.306 34.627 1.00 23.62 315 TRP B C 1
ATOM 5622 O O . TRP B 1 333 ? 14.709 99.483 35.784 1.00 28.33 315 TRP B O 1
ATOM 5633 N N . SER B 1 334 ? 15.042 99.638 33.564 1.00 27.16 316 SER B N 1
ATOM 5634 C CA . SER B 1 334 ? 16.376 100.207 33.717 1.00 32.19 316 SER B CA 1
ATOM 5635 C C . SER B 1 334 ? 16.346 101.670 34.125 1.00 24.40 316 SER B C 1
ATOM 5636 O O . SER B 1 334 ? 17.384 102.205 34.522 1.00 24.66 316 SER B O 1
ATOM 5639 N N . ASP B 1 335 ? 15.193 102.316 34.035 1.00 23.53 317 ASP B N 1
ATOM 5640 C CA . ASP B 1 335 ? 15.054 103.678 34.517 1.00 36.91 317 ASP B CA 1
ATOM 5641 C C . ASP B 1 335 ? 14.951 103.668 36.041 1.00 32.91 317 ASP B C 1
ATOM 5642 O O . ASP B 1 335 ? 13.922 103.265 36.593 1.00 33.22 317 ASP B O 1
ATOM 5647 N N . TYR B 1 336 ? 15.995 104.165 36.718 1.00 33.47 318 TYR B N 1
ATOM 5648 C CA . TYR B 1 336 ? 16.102 104.002 38.168 1.00 28.47 318 TYR B CA 1
ATOM 5649 C C . TYR B 1 336 ? 14.932 104.654 38.903 1.00 26.82 318 TYR B C 1
ATOM 5650 O O . TYR B 1 336 ? 14.559 104.202 39.989 1.00 20.42 318 TYR B O 1
ATOM 5659 N N . VAL B 1 337 ? 14.302 105.678 38.320 1.00 37.17 319 VAL B N 1
ATOM 5660 C CA . VAL B 1 337 ? 13.136 106.273 38.965 1.00 17.86 319 VAL B CA 1
ATOM 5661 C C . VAL B 1 337 ? 11.965 105.308 38.930 1.00 24.08 319 VAL B C 1
ATOM 5662 O O . VAL B 1 337 ? 11.347 105.028 39.963 1.00 35.05 319 VAL B O 1
ATOM 5666 N N . THR B 1 338 ? 11.652 104.756 37.754 1.00 21.81 320 THR B N 1
ATOM 5667 C CA . THR B 1 338 ? 10.517 103.829 37.669 1.00 30.62 320 THR B CA 1
ATOM 5668 C C . THR B 1 338 ? 10.772 102.535 38.456 1.00 28.06 320 THR B C 1
ATOM 5669 O O . THR B 1 338 ? 9.868 102.021 39.123 1.00 25.82 320 THR B O 1
ATOM 5673 N N . HIS B 1 339 ? 11.988 101.995 38.366 1.00 20.57 321 HIS B N 1
ATOM 5674 C CA . HIS B 1 339 ? 12.440 100.845 39.144 1.00 18.58 321 HIS B CA 1
ATOM 5675 C C . HIS B 1 339 ? 11.947 100.885 40.596 1.00 32.91 321 HIS B C 1
ATOM 5676 O O . HIS B 1 339 ? 11.269 99.962 41.078 1.00 17.86 321 HIS B O 1
ATOM 5683 N N . TYR B 1 340 ? 12.248 101.986 41.286 1.00 34.16 322 TYR B N 1
ATOM 5684 C CA . TYR B 1 340 ? 11.875 102.145 42.688 1.00 27.70 322 TYR B CA 1
ATOM 5685 C C . TYR B 1 340 ? 10.374 102.020 42.908 1.00 23.87 322 TYR B C 1
ATOM 5686 O O . TYR B 1 340 ? 9.931 101.258 43.774 1.00 30.42 322 TYR B O 1
ATOM 5695 N N . TYR B 1 341 ? 9.573 102.781 42.154 1.00 19.48 323 TYR B N 1
ATOM 5696 C CA . TYR B 1 341 ? 8.121 102.701 42.327 1.00 20.06 323 TYR B CA 1
ATOM 5697 C C . TYR B 1 341 ? 7.560 101.331 41.958 1.00 29.04 323 TYR B C 1
ATOM 5698 O O . TYR B 1 341 ? 6.579 100.874 42.562 1.00 27.87 323 TYR B O 1
ATOM 5707 N N . LEU B 1 342 ? 8.143 100.658 40.976 1.00 28.38 324 LEU B N 1
ATOM 5708 C CA . LEU B 1 342 ? 7.712 99.298 40.739 1.00 26.63 324 LEU B CA 1
ATOM 5709 C C . LEU B 1 342 ? 8.047 98.438 41.948 1.00 21.75 324 LEU B C 1
ATOM 5710 O O . LEU B 1 342 ? 7.171 97.780 42.519 1.00 19.41 324 LEU B O 1
ATOM 5715 N N . THR B 1 343 ? 9.291 98.506 42.416 1.00 19.51 325 THR B N 1
ATOM 5716 C CA . THR B 1 343 ? 9.651 97.697 43.571 1.00 18.70 325 THR B CA 1
ATOM 5717 C C . THR B 1 343 ? 8.770 98.023 44.765 1.00 34.34 325 THR B C 1
ATOM 5718 O O . THR B 1 343 ? 8.235 97.121 45.417 1.00 36.97 325 THR B O 1
ATOM 5722 N N . ALA B 1 344 ? 8.583 99.311 45.056 1.00 40.30 326 ALA B N 1
ATOM 5723 C CA . ALA B 1 344 ? 7.818 99.682 46.246 1.00 17.62 326 ALA B CA 1
ATOM 5724 C C . ALA B 1 344 ? 6.366 99.235 46.138 1.00 25.63 326 ALA B C 1
ATOM 5725 O O . ALA B 1 344 ? 5.767 98.822 47.136 1.00 38.66 326 ALA B O 1
ATOM 5727 N N . VAL B 1 345 ? 5.781 99.284 44.940 1.00 23.00 327 VAL B N 1
ATOM 5728 C CA . VAL B 1 345 ? 4.366 98.943 44.843 1.00 28.47 327 VAL B CA 1
ATOM 5729 C C . VAL B 1 345 ? 4.148 97.449 45.092 1.00 42.83 327 VAL B C 1
ATOM 5730 O O . VAL B 1 345 ? 3.183 97.045 45.764 1.00 44.61 327 VAL B O 1
ATOM 5734 N N . VAL B 1 346 ? 5.049 96.608 44.582 1.00 25.88 328 VAL B N 1
ATOM 5735 C CA . VAL B 1 346 ? 4.898 95.183 44.811 1.00 26.41 328 VAL B CA 1
ATOM 5736 C C . VAL B 1 346 ? 5.116 94.858 46.282 1.00 38.32 328 VAL B C 1
ATOM 5737 O O . VAL B 1 346 ? 4.415 94.023 46.865 1.00 24.44 328 VAL B O 1
ATOM 5741 N N . GLY B 1 347 ? 6.090 95.510 46.906 1.00 21.85 329 GLY B N 1
ATOM 5742 C CA . GLY B 1 347 ? 6.310 95.274 48.316 1.00 23.08 329 GLY B CA 1
ATOM 5743 C C . GLY B 1 347 ? 5.138 95.744 49.145 1.00 26.25 329 GLY B C 1
ATOM 5744 O O . GLY B 1 347 ? 4.540 94.967 49.899 1.00 36.93 329 GLY B O 1
ATOM 5745 N N . LEU B 1 348 ? 4.771 97.017 48.989 1.00 27.88 330 LEU B N 1
ATOM 5746 C CA . LEU B 1 348 ? 3.762 97.611 49.851 1.00 31.24 330 LEU B CA 1
ATOM 5747 C C . LEU B 1 348 ? 2.451 96.863 49.753 1.00 33.78 330 LEU B C 1
ATOM 5748 O O . LEU B 1 348 ? 1.767 96.649 50.760 1.00 42.46 330 LEU B O 1
ATOM 5753 N N . GLN B 1 349 ? 2.077 96.471 48.546 1.00 31.46 331 GLN B N 1
ATOM 5754 C CA . GLN B 1 349 ? 0.800 95.808 48.349 1.00 36.27 331 GLN B CA 1
ATOM 5755 C C . GLN B 1 349 ? 0.868 94.294 48.541 1.00 36.96 331 GLN B C 1
ATOM 5756 O O . GLN B 1 349 ? -0.170 93.629 48.469 1.00 31.31 331 GLN B O 1
ATOM 5762 N N . GLY B 1 350 ? 2.037 93.747 48.848 1.00 27.40 332 GLY B N 1
ATOM 5763 C CA . GLY B 1 350 ? 2.156 92.312 49.001 1.00 29.22 332 GLY B CA 1
ATOM 5764 C C . GLY B 1 350 ? 1.656 91.570 47.775 1.00 33.64 332 GLY B C 1
ATOM 5765 O O . GLY B 1 350 ? 0.750 90.740 47.873 1.00 35.36 332 GLY B O 1
ATOM 5766 N N . LEU B 1 351 ? 2.203 91.889 46.602 1.00 35.15 333 LEU B N 1
ATOM 5767 C CA . LEU B 1 351 ? 1.741 91.261 45.365 1.00 45.37 333 LEU B CA 1
ATOM 5768 C C . LEU B 1 351 ? 2.650 90.068 45.079 1.00 39.65 333 LEU B C 1
ATOM 5769 O O . LEU B 1 351 ? 3.603 90.135 44.299 1.00 36.52 333 LEU B O 1
ATOM 5774 N N . GLU B 1 352 ? 2.331 88.955 45.754 1.00 35.41 334 GLU B N 1
ATOM 5775 C CA . GLU B 1 352 ? 3.134 87.740 45.668 1.00 45.38 334 GLU B CA 1
ATOM 5776 C C . GLU B 1 352 ? 3.436 87.371 44.219 1.00 46.87 334 GLU B C 1
ATOM 5777 O O . GLU B 1 352 ? 4.574 87.015 43.891 1.00 40.39 334 GLU B O 1
ATOM 5783 N N . GLU B 1 353 ? 2.442 87.510 43.332 1.00 35.23 335 GLU B N 1
ATOM 5784 C CA . GLU B 1 353 ? 2.608 87.237 41.906 1.00 43.48 335 GLU B CA 1
ATOM 5785 C C . GLU B 1 353 ? 3.849 87.880 41.296 1.00 40.45 335 GLU B C 1
ATOM 5786 O O . GLU B 1 353 ? 4.342 87.394 40.266 1.00 34.47 335 GLU B O 1
ATOM 5792 N N . ARG B 1 354 ? 4.343 88.969 41.883 1.00 31.40 336 ARG B N 1
ATOM 5793 C CA . ARG B 1 354 ? 5.491 89.691 41.353 1.00 49.31 336 ARG B CA 1
ATOM 5794 C C . ARG B 1 354 ? 6.673 89.652 42.301 1.00 34.89 336 ARG B C 1
ATOM 5795 O O . ARG B 1 354 ? 7.467 90.592 42.324 1.00 30.21 336 ARG B O 1
ATOM 5803 N N . SER B 1 355 ? 6.812 88.568 43.069 1.00 32.61 337 SER B N 1
ATOM 5804 C CA . SER B 1 355 ? 7.862 88.525 44.078 1.00 37.19 337 SER B CA 1
ATOM 5805 C C . SER B 1 355 ? 9.244 88.327 43.481 1.00 31.05 337 SER B C 1
ATOM 5806 O O . SER B 1 355 ? 10.238 88.355 44.211 1.00 32.38 337 SER B O 1
ATOM 5809 N N . ASP B 1 356 ? 9.318 88.151 42.172 1.00 35.53 338 ASP B N 1
ATOM 5810 C CA . ASP B 1 356 ? 10.584 88.165 41.456 1.00 48.11 338 ASP B CA 1
ATOM 5811 C C . ASP B 1 356 ? 11.194 89.568 41.377 1.00 47.89 338 ASP B C 1
ATOM 5812 O O . ASP B 1 356 ? 12.424 89.710 41.407 1.00 45.91 338 ASP B O 1
ATOM 5817 N N . LEU B 1 357 ? 10.368 90.612 41.246 1.00 44.14 339 LEU B N 1
ATOM 5818 C CA . LEU B 1 357 ? 10.907 91.973 41.194 1.00 48.80 339 LEU B CA 1
ATOM 5819 C C . LEU B 1 357 ? 11.542 92.397 42.524 1.00 37.19 339 LEU B C 1
ATOM 5820 O O . LEU B 1 357 ? 12.510 93.169 42.531 1.00 29.73 339 LEU B O 1
ATOM 5825 N N . ILE B 1 358 ? 11.021 91.906 43.652 1.00 28.54 340 ILE B N 1
ATOM 5826 C CA . ILE B 1 358 ? 11.642 92.187 44.945 1.00 34.07 340 ILE B CA 1
ATOM 5827 C C . ILE B 1 358 ? 13.012 91.536 45.031 1.00 41.21 340 ILE B C 1
ATOM 5828 O O . ILE B 1 358 ? 13.987 92.161 45.463 1.00 47.04 340 ILE B O 1
ATOM 5833 N N . ARG B 1 359 ? 13.103 90.265 44.631 1.00 38.50 341 ARG B N 1
ATOM 5834 C CA . ARG B 1 359 ? 14.380 89.559 44.668 1.00 41.80 341 ARG B CA 1
ATOM 5835 C C . ARG B 1 359 ? 15.365 90.164 43.673 1.00 37.58 341 ARG B C 1
ATOM 5836 O O . ARG B 1 359 ? 16.557 90.314 43.980 1.00 29.05 341 ARG B O 1
ATOM 5844 N N . LEU B 1 360 ? 14.884 90.498 42.468 1.00 30.56 342 LEU B N 1
ATOM 5845 C CA . LEU B 1 360 ? 15.666 91.290 41.525 1.00 33.95 342 LEU B CA 1
ATOM 5846 C C . LEU B 1 360 ? 16.151 92.594 42.162 1.00 46.98 342 LEU B C 1
ATOM 5847 O O . LEU B 1 360 ? 17.349 92.899 42.134 1.00 56.32 342 LEU B O 1
ATOM 5852 N N . ALA B 1 361 ? 15.225 93.377 42.748 1.00 38.89 343 ALA B N 1
ATOM 5853 C CA . ALA B 1 361 ? 15.604 94.670 43.324 1.00 39.14 343 ALA B CA 1
ATOM 5854 C C . ALA B 1 361 ? 16.622 94.503 44.430 1.00 27.16 343 ALA B C 1
ATOM 5855 O O . ALA B 1 361 ? 17.557 95.304 44.545 1.00 33.66 343 ALA B O 1
ATOM 5857 N N . LEU B 1 362 ? 16.454 93.475 45.261 1.00 25.01 344 LEU B N 1
ATOM 5858 C CA . LEU B 1 362 ? 17.366 93.317 46.380 1.00 36.83 344 LEU B CA 1
ATOM 5859 C C . LEU B 1 362 ? 18.758 92.977 45.886 1.00 42.10 344 LEU B C 1
ATOM 5860 O O . LEU B 1 362 ? 19.752 93.322 46.530 1.00 45.33 344 LEU B O 1
ATOM 5865 N N . ALA B 1 363 ? 18.849 92.339 44.726 1.00 34.77 345 ALA B N 1
ATOM 5866 C CA . ALA B 1 363 ? 20.130 91.909 44.194 1.00 34.06 345 ALA B CA 1
ATOM 5867 C C . ALA B 1 363 ? 20.887 93.033 43.512 1.00 34.64 345 ALA B C 1
ATOM 5868 O O . ALA B 1 363 ? 22.094 92.891 43.292 1.00 48.62 345 ALA B O 1
ATOM 5870 N N . GLU B 1 364 ? 20.223 94.148 43.206 1.00 37.68 346 GLU B N 1
ATOM 5871 C CA . GLU B 1 364 ? 20.818 95.200 42.387 1.00 42.12 346 GLU B CA 1
ATOM 5872 C C . GLU B 1 364 ? 22.004 95.817 43.104 1.00 40.04 346 GLU B C 1
ATOM 5873 O O . GLU B 1 364 ? 21.832 96.493 44.119 1.00 45.11 346 GLU B O 1
ATOM 5879 N N . THR B 1 365 ? 23.205 95.595 42.571 1.00 37.75 347 THR B N 1
ATOM 5880 C CA . THR B 1 365 ? 24.421 96.177 43.122 1.00 45.87 347 THR B CA 1
ATOM 5881 C C . THR B 1 365 ? 24.871 97.430 42.386 1.00 49.15 347 THR B C 1
ATOM 5882 O O . THR B 1 365 ? 25.938 97.964 42.706 1.00 54.82 347 THR B O 1
ATOM 5886 N N . ILE B 1 366 ? 24.114 97.894 41.398 1.00 40.48 348 ILE B N 1
ATOM 5887 C CA . ILE B 1 366 ? 24.464 99.137 40.717 1.00 44.28 348 ILE B CA 1
ATOM 5888 C C . ILE B 1 366 ? 23.972 100.284 41.593 1.00 38.13 348 ILE B C 1
ATOM 5889 O O . ILE B 1 366 ? 22.758 100.454 41.767 1.00 39.26 348 ILE B O 1
ATOM 5894 N N . PRO B 1 367 ? 24.884 101.080 42.165 1.00 41.52 349 PRO B N 1
ATOM 5895 C CA . PRO B 1 367 ? 24.514 102.022 43.245 1.00 29.18 349 PRO B CA 1
ATOM 5896 C C . PRO B 1 367 ? 23.296 102.879 42.970 1.00 33.99 349 PRO B C 1
ATOM 5897 O O . PRO B 1 367 ? 22.569 103.246 43.903 1.00 30.23 349 PRO B O 1
ATOM 5901 N N . GLN B 1 368 ? 23.037 103.198 41.706 1.00 51.55 350 GLN B N 1
ATOM 5902 C CA . GLN B 1 368 ? 21.915 104.061 41.391 1.00 24.64 350 GLN B CA 1
ATOM 5903 C C . GLN B 1 368 ? 20.593 103.504 41.899 1.00 22.80 350 GLN B C 1
ATOM 5904 O O . GLN B 1 368 ? 19.711 104.274 42.269 1.00 21.53 350 GLN B O 1
ATOM 5910 N N . TYR B 1 369 ? 20.416 102.191 41.920 1.00 22.89 351 TYR B N 1
ATOM 5911 C CA . TYR B 1 369 ? 19.125 101.617 42.299 1.00 33.40 351 TYR B CA 1
ATOM 5912 C C . TYR B 1 369 ? 19.001 101.360 43.804 1.00 31.74 351 TYR B C 1
ATOM 5913 O O . TYR B 1 369 ? 18.171 100.532 44.233 1.00 24.57 351 TYR B O 1
ATOM 5922 N N . THR B 1 370 ? 19.778 102.077 44.622 1.00 31.60 352 THR B N 1
ATOM 5923 C CA . THR B 1 370 ? 19.833 101.770 46.053 1.00 39.50 352 THR B CA 1
ATOM 5924 C C . THR B 1 370 ? 18.464 101.907 46.722 1.00 28.82 352 THR B C 1
ATOM 5925 O O . THR B 1 370 ? 18.100 101.102 47.584 1.00 25.44 352 THR B O 1
ATOM 5929 N N . LYS B 1 371 ? 17.678 102.904 46.330 1.00 19.54 353 LYS B N 1
ATOM 5930 C CA . LYS B 1 371 ? 16.372 103.046 46.957 1.00 20.73 353 LYS B CA 1
ATOM 5931 C C . LYS B 1 371 ? 15.518 101.805 46.738 1.00 20.99 353 LYS B C 1
ATOM 5932 O O . LYS B 1 371 ? 14.633 101.504 47.552 1.00 17.96 353 LYS B O 1
ATOM 5938 N N . SER B 1 372 ? 15.761 101.080 45.641 1.00 31.77 354 SER B N 1
ATOM 5939 C CA . SER B 1 372 ? 14.977 99.889 45.360 1.00 29.50 354 SER B CA 1
ATOM 5940 C C . SER B 1 372 ? 15.269 98.793 46.361 1.00 23.39 354 SER B C 1
ATOM 5941 O O . SER B 1 372 ? 14.361 98.040 46.724 1.00 27.90 354 SER B O 1
ATOM 5944 N N . ARG B 1 373 ? 16.517 98.690 46.823 1.00 20.58 355 ARG B N 1
ATOM 5945 C CA . ARG B 1 373 ? 16.848 97.626 47.762 1.00 36.90 355 ARG B CA 1
ATOM 5946 C C . ARG B 1 373 ? 16.070 97.798 49.055 1.00 50.01 355 ARG B C 1
ATOM 5947 O O . ARG B 1 373 ? 15.524 96.821 49.593 1.00 37.08 355 ARG B O 1
ATOM 5955 N N . ILE B 1 374 ? 15.991 99.046 49.552 1.00 43.92 356 ILE B N 1
ATOM 5956 C CA . ILE B 1 374 ? 15.156 99.351 50.712 1.00 33.12 356 ILE B CA 1
ATOM 5957 C C . ILE B 1 374 ? 13.753 98.813 50.480 1.00 30.42 356 ILE B C 1
ATOM 5958 O O . ILE B 1 374 ? 13.234 97.992 51.246 1.00 24.41 356 ILE B O 1
ATOM 5963 N N . ALA B 1 375 ? 13.126 99.272 49.400 1.00 30.94 357 ALA B N 1
ATOM 5964 C CA . ALA B 1 375 ? 11.800 98.787 49.063 1.00 23.44 357 ALA B CA 1
ATOM 5965 C C . ALA B 1 375 ? 11.789 97.272 48.921 1.00 20.11 357 ALA B C 1
ATOM 5966 O O . ALA B 1 375 ? 10.822 96.618 49.321 1.00 42.40 357 ALA B O 1
ATOM 5968 N N . ALA B 1 376 ? 12.857 96.694 48.350 1.00 32.09 358 ALA B N 1
ATOM 5969 C CA . ALA B 1 376 ? 12.925 95.241 48.234 1.00 29.69 358 ALA B CA 1
ATOM 5970 C C . ALA B 1 376 ? 12.981 94.594 49.610 1.00 35.64 358 ALA B C 1
ATOM 5971 O O . ALA B 1 376 ? 12.221 93.661 49.896 1.00 36.82 358 ALA B O 1
ATOM 5973 N N . ALA B 1 377 ? 13.868 95.093 50.482 1.00 30.64 359 ALA B N 1
ATOM 5974 C CA . ALA B 1 377 ? 13.980 94.549 51.828 1.00 30.87 359 ALA B CA 1
ATOM 5975 C C . ALA B 1 377 ? 12.633 94.554 52.535 1.00 44.22 359 ALA B C 1
ATOM 5976 O O . ALA B 1 377 ? 12.211 93.530 53.095 1.00 46.50 359 ALA B O 1
ATOM 5978 N N . TRP B 1 378 ? 11.929 95.688 52.496 1.00 33.26 360 TRP B N 1
ATOM 5979 C CA . TRP B 1 378 ? 10.612 95.759 53.125 1.00 33.46 360 TRP B CA 1
ATOM 5980 C C . TRP B 1 378 ? 9.630 94.792 52.473 1.00 34.98 360 TRP B C 1
ATOM 5981 O O . TRP B 1 378 ? 8.781 94.216 53.162 1.00 41.96 360 TRP B O 1
ATOM 5992 N N . GLY B 1 379 ? 9.736 94.591 51.155 1.00 23.86 361 GLY B N 1
ATOM 5993 C CA . GLY B 1 379 ? 8.874 93.627 50.487 1.00 34.71 361 GLY B CA 1
ATOM 5994 C C . GLY B 1 379 ? 9.163 92.191 50.883 1.00 42.63 361 GLY B C 1
ATOM 5995 O O . GLY B 1 379 ? 8.254 91.356 50.893 1.00 47.99 361 GLY B O 1
ATOM 5996 N N . CYS B 1 380 ? 10.424 91.880 51.208 1.00 35.70 362 CYS B N 1
ATOM 5997 C CA . CYS B 1 380 ? 10.746 90.546 51.701 1.00 38.25 362 CYS B CA 1
ATOM 5998 C C . CYS B 1 380 ? 10.077 90.293 53.041 1.00 47.77 362 CYS B C 1
ATOM 5999 O O . CYS B 1 380 ? 9.576 89.191 53.301 1.00 48.07 362 CYS B O 1
ATOM 6002 N N . LEU B 1 381 ? 10.066 91.303 53.908 1.00 44.95 363 LEU B N 1
ATOM 6003 C CA . LEU B 1 381 ? 9.346 91.187 55.168 1.00 41.39 363 LEU B CA 1
ATOM 6004 C C . LEU B 1 381 ? 7.859 90.978 54.918 1.00 40.37 363 LEU B C 1
ATOM 6005 O O . LEU B 1 381 ? 7.266 89.998 55.388 1.00 34.47 363 LEU B O 1
ATOM 6010 N N . ARG B 1 382 ? 7.245 91.889 54.158 1.00 30.32 364 ARG B N 1
ATOM 6011 C CA . ARG B 1 382 ? 5.809 91.818 53.908 1.00 33.04 364 ARG B CA 1
ATOM 6012 C C . ARG B 1 382 ? 5.444 90.522 53.200 1.00 37.13 364 ARG B C 1
ATOM 6013 O O . ARG B 1 382 ? 4.462 89.866 53.563 1.00 34.66 364 ARG B O 1
ATOM 6021 N N . LEU B 1 383 ? 6.233 90.116 52.212 1.00 41.55 365 LEU B N 1
ATOM 6022 C CA . LEU B 1 383 ? 5.920 88.869 51.522 1.00 50.78 365 LEU B CA 1
ATOM 6023 C C . LEU B 1 383 ? 6.403 87.636 52.268 1.00 45.54 365 LEU B C 1
ATOM 6024 O O . LEU B 1 383 ? 6.027 86.522 51.892 1.00 45.32 365 LEU B O 1
ATOM 6029 N N . GLY B 1 384 ? 7.214 87.801 53.308 1.00 51.59 366 GLY B N 1
ATOM 6030 C CA . GLY B 1 384 ? 7.747 86.651 54.010 1.00 50.62 366 GLY B CA 1
ATOM 6031 C C . GLY B 1 384 ? 8.828 85.892 53.275 1.00 51.15 366 GLY B C 1
ATOM 6032 O O . GLY B 1 384 ? 9.042 84.721 53.563 1.00 41.63 366 GLY B O 1
ATOM 6033 N N . LEU B 1 385 ? 9.530 86.530 52.341 1.00 53.22 367 LEU B N 1
ATOM 6034 C CA . LEU B 1 385 ? 10.548 85.840 51.558 1.00 48.29 367 LEU B CA 1
ATOM 6035 C C . LEU B 1 385 ? 11.759 85.507 52.427 1.00 44.13 367 LEU B C 1
ATOM 6036 O O . LEU B 1 385 ? 12.729 86.268 52.473 1.00 43.48 367 LEU B O 1
ATOM 6041 N N . VAL B 1 386 ? 11.712 84.369 53.121 1.00 45.92 368 VAL B N 1
ATOM 6042 C CA . VAL B 1 386 ? 12.794 83.994 54.030 1.00 43.98 368 VAL B CA 1
ATOM 6043 C C . VAL B 1 386 ? 14.007 83.443 53.290 1.00 44.46 368 VAL B C 1
ATOM 6044 O O . VAL B 1 386 ? 15.094 83.347 53.872 1.00 45.72 368 VAL B O 1
ATOM 6048 N N . ASP B 1 387 ? 13.853 83.067 52.023 1.00 44.04 369 ASP B N 1
ATOM 6049 C CA . ASP B 1 387 ? 15.015 82.708 51.219 1.00 46.38 369 ASP B CA 1
ATOM 6050 C C . ASP B 1 387 ? 15.996 83.866 51.106 1.00 42.62 369 ASP B C 1
ATOM 6051 O O . ASP B 1 387 ? 17.211 83.653 51.080 1.00 61.04 369 ASP B O 1
ATOM 6056 N N . GLN B 1 388 ? 15.496 85.094 51.056 1.00 50.12 370 GLN B N 1
ATOM 6057 C CA . GLN B 1 388 ? 16.355 86.263 50.925 1.00 48.18 370 GLN B CA 1
ATOM 6058 C C . GLN B 1 388 ? 17.145 86.587 52.189 1.00 49.40 370 GLN B C 1
ATOM 6059 O O . GLN B 1 388 ? 17.954 87.520 52.159 1.00 52.44 370 GLN B O 1
ATOM 6065 N N . LYS B 1 389 ? 16.943 85.852 53.280 1.00 54.61 371 LYS B N 1
ATOM 6066 C CA . LYS B 1 389 ? 17.644 86.170 54.521 1.00 52.35 371 LYS B CA 1
ATOM 6067 C C . LYS B 1 389 ? 19.161 86.198 54.358 1.00 56.27 371 LYS B C 1
ATOM 6068 O O . LYS B 1 389 ? 19.786 87.133 54.894 1.00 61.34 371 LYS B O 1
ATOM 6074 N N . PRO B 1 390 ? 19.813 85.261 53.649 1.00 60.34 372 PRO B N 1
ATOM 6075 C CA . PRO B 1 390 ? 21.264 85.402 53.425 1.00 46.39 372 PRO B CA 1
ATOM 6076 C C . PRO B 1 390 ? 21.674 86.711 52.766 1.00 58.13 372 PRO B C 1
ATOM 6077 O O . PRO B 1 390 ? 22.744 87.243 53.085 1.00 51.97 372 PRO B O 1
ATOM 6081 N N . LEU B 1 391 ? 20.864 87.257 51.860 1.00 48.17 373 LEU B N 1
ATOM 6082 C CA . LEU B 1 391 ? 21.254 88.493 51.199 1.00 39.02 373 LEU B CA 1
ATOM 6083 C C . LEU B 1 391 ? 20.989 89.700 52.094 1.00 50.58 373 LEU B C 1
ATOM 6084 O O . LEU B 1 391 ? 21.829 90.605 52.189 1.00 43.40 373 LEU B O 1
ATOM 6089 N N . LEU B 1 392 ? 19.832 89.718 52.764 1.00 48.47 374 LEU B N 1
ATOM 6090 C CA . LEU B 1 392 ? 19.576 90.710 53.801 1.00 47.73 374 LEU B CA 1
ATOM 6091 C C . LEU B 1 392 ? 20.687 90.726 54.841 1.00 49.81 374 LEU B C 1
ATOM 6092 O O . LEU B 1 392 ? 21.105 91.798 55.301 1.00 52.14 374 LEU B O 1
ATOM 6097 N N . GLU B 1 393 ? 21.170 89.544 55.231 1.00 52.97 375 GLU B N 1
ATOM 6098 C CA . GLU B 1 393 ? 22.224 89.462 56.238 1.00 58.68 375 GLU B CA 1
ATOM 6099 C C . GLU B 1 393 ? 23.499 90.162 55.784 1.00 64.71 375 GLU B C 1
ATOM 6100 O O . GLU B 1 393 ? 24.177 90.806 56.591 1.00 73.69 375 GLU B O 1
ATOM 6106 N N . GLU B 1 394 ? 23.860 90.027 54.507 1.00 60.50 376 GLU B N 1
ATOM 6107 C CA . GLU B 1 394 ? 25.066 90.690 54.025 1.00 60.78 376 GLU B CA 1
ATOM 6108 C C . GLU B 1 394 ? 24.901 92.202 54.057 1.00 59.15 376 GLU B C 1
ATOM 6109 O O . GLU B 1 394 ? 25.774 92.923 54.550 1.00 58.80 376 GLU B O 1
ATOM 6115 N N . LEU B 1 395 ? 23.775 92.701 53.545 1.00 54.42 377 LEU B N 1
ATOM 6116 C CA . LEU B 1 395 ? 23.566 94.145 53.508 1.00 60.01 377 LEU B CA 1
ATOM 6117 C C . LEU B 1 395 ? 23.560 94.735 54.911 1.00 52.91 377 LEU B C 1
ATOM 6118 O O . LEU B 1 395 ? 24.291 95.691 55.201 1.00 50.85 377 LEU B O 1
ATOM 6123 N N . SER B 1 396 ? 22.764 94.151 55.805 1.00 52.11 378 SER B N 1
ATOM 6124 C CA . SER B 1 396 ? 22.696 94.611 57.184 1.00 55.27 378 SER B CA 1
ATOM 6125 C C . SER B 1 396 ? 24.068 94.681 57.847 1.00 58.40 378 SER B C 1
ATOM 6126 O O . SER B 1 396 ? 24.202 95.294 58.915 1.00 58.93 378 SER B O 1
ATOM 6129 N N . VAL B 1 397 ? 25.089 94.077 57.243 1.00 57.27 379 VAL B N 1
ATOM 6130 C CA . VAL B 1 397 ? 26.451 94.164 57.742 1.00 57.58 379 VAL B CA 1
ATOM 6131 C C . VAL B 1 397 ? 27.315 95.077 56.881 1.00 53.79 379 VAL B C 1
ATOM 6132 O O . VAL B 1 397 ? 28.175 95.787 57.401 1.00 65.08 379 VAL B O 1
ATOM 6136 N N . SER B 1 398 ? 27.099 95.098 55.573 1.00 50.43 380 SER B N 1
ATOM 6137 C CA . SER B 1 398 ? 28.063 95.735 54.691 1.00 55.70 380 SER B CA 1
ATOM 6138 C C . SER B 1 398 ? 27.493 96.845 53.826 1.00 55.32 380 SER B C 1
ATOM 6139 O O . SER B 1 398 ? 28.256 97.462 53.073 1.00 53.10 380 SER B O 1
ATOM 6142 N N . ALA B 1 399 ? 26.196 97.125 53.895 1.00 38.49 381 ALA B N 1
ATOM 6143 C CA . ALA B 1 399 ? 25.624 98.070 52.943 1.00 41.00 381 ALA B CA 1
ATOM 6144 C C . ALA B 1 399 ? 26.172 99.464 53.198 1.00 45.12 381 ALA B C 1
ATOM 6145 O O . ALA B 1 399 ? 26.241 99.923 54.339 1.00 54.40 381 ALA B O 1
ATOM 6147 N N . PHE B 1 400 ? 26.576 100.132 52.120 1.00 54.50 382 PHE B N 1
ATOM 6148 C CA . PHE B 1 400 ? 27.305 101.390 52.242 1.00 67.94 382 PHE B CA 1
ATOM 6149 C C . PHE B 1 400 ? 26.410 102.526 52.729 1.00 63.81 382 PHE B C 1
ATOM 6150 O O . PHE B 1 400 ? 26.877 103.414 53.447 1.00 61.82 382 PHE B O 1
ATOM 6158 N N . TRP B 1 401 ? 25.129 102.495 52.374 1.00 52.09 383 TRP B N 1
ATOM 6159 C CA . TRP B 1 401 ? 24.187 103.558 52.695 1.00 38.45 383 TRP B CA 1
ATOM 6160 C C . TRP B 1 401 ? 23.464 103.178 53.978 1.00 42.51 383 TRP B C 1
ATOM 6161 O O . TRP B 1 401 ? 22.554 102.349 53.967 1.00 29.42 383 TRP B O 1
ATOM 6172 N N . LEU B 1 402 ? 23.877 103.798 55.086 1.00 41.76 384 LEU B N 1
ATOM 6173 C CA . LEU B 1 402 ? 23.356 103.507 56.424 1.00 32.80 384 LEU B CA 1
ATOM 6174 C C . LEU B 1 402 ? 21.853 103.245 56.472 1.00 30.70 384 LEU B C 1
ATOM 6175 O O . LEU B 1 402 ? 21.449 102.266 57.114 1.00 37.24 384 LEU B O 1
ATOM 6180 N N . PRO B 1 403 ? 20.988 104.039 55.830 1.00 35.09 385 PRO B N 1
ATOM 6181 C CA . PRO B 1 403 ? 19.552 103.699 55.834 1.00 39.90 385 PRO B CA 1
ATOM 6182 C C . PRO B 1 403 ? 19.234 102.333 55.255 1.00 45.66 385 PRO B C 1
ATOM 6183 O O . PRO B 1 403 ? 18.280 101.685 55.701 1.00 47.68 385 PRO B O 1
ATOM 6187 N N . LEU B 1 404 ? 19.977 101.896 54.235 1.00 44.05 386 LEU B N 1
ATOM 6188 C CA . LEU B 1 404 ? 19.761 100.564 53.690 1.00 30.18 386 LEU B CA 1
ATOM 6189 C C . LEU B 1 404 ? 20.311 99.505 54.630 1.00 39.77 386 LEU B C 1
ATOM 6190 O O . LEU B 1 404 ? 19.717 98.430 54.782 1.00 37.03 386 LEU B O 1
ATOM 6195 N N . LYS B 1 405 ? 21.431 99.803 55.281 1.00 37.57 387 LYS B N 1
ATOM 6196 C CA . LYS B 1 405 ? 21.985 98.895 56.270 1.00 35.54 387 LYS B CA 1
ATOM 6197 C C . LYS B 1 405 ? 21.025 98.697 57.443 1.00 50.49 387 LYS B C 1
ATOM 6198 O O . LYS B 1 405 ? 20.904 97.579 57.960 1.00 49.29 387 LYS B O 1
ATOM 6204 N N . TRP B 1 406 ? 20.315 99.757 57.859 1.00 40.67 388 TRP B N 1
ATOM 6205 C CA . TRP B 1 406 ? 19.427 99.650 59.012 1.00 43.28 388 TRP B CA 1
ATOM 6206 C C . TRP B 1 406 ? 18.103 98.992 58.643 1.00 36.28 388 TRP B C 1
ATOM 6207 O O . TRP B 1 406 ? 17.495 98.301 59.471 1.00 41.18 388 TRP B O 1
ATOM 6218 N N . THR B 1 407 ? 17.642 99.196 57.415 1.00 29.07 389 THR B N 1
ATOM 6219 C CA . THR B 1 407 ? 16.460 98.490 56.949 1.00 32.97 389 THR B CA 1
ATOM 6220 C C . THR B 1 407 ? 16.676 96.983 57.002 1.00 38.08 389 THR B C 1
ATOM 6221 O O . THR B 1 407 ? 15.840 96.235 57.522 1.00 34.26 389 THR B O 1
ATOM 6225 N N . CYS B 1 408 ? 17.794 96.521 56.444 1.00 37.84 390 CYS B N 1
ATOM 6226 C CA . CYS B 1 408 ? 18.048 95.091 56.376 1.00 40.61 390 CYS B CA 1
ATOM 6227 C C . CYS B 1 408 ? 18.222 94.512 57.765 1.00 34.37 390 CYS B C 1
ATOM 6228 O O . CYS B 1 408 ? 17.795 93.390 58.035 1.00 35.69 390 CYS B O 1
ATOM 6231 N N . GLN B 1 409 ? 18.829 95.279 58.665 1.00 47.26 391 GLN B N 1
ATOM 6232 C CA . GLN B 1 409 ? 18.915 94.861 60.059 1.00 52.19 391 GLN B CA 1
ATOM 6233 C C . GLN B 1 409 ? 17.527 94.634 60.650 1.00 48.62 391 GLN B C 1
ATOM 6234 O O . GLN B 1 409 ? 17.266 93.604 61.284 1.00 54.01 391 GLN B O 1
ATOM 6240 N N . ARG B 1 410 ? 16.619 95.586 60.441 1.00 39.95 392 ARG B N 1
ATOM 6241 C CA . ARG B 1 410 ? 15.308 95.500 61.067 1.00 36.80 392 ARG B CA 1
ATOM 6242 C C . ARG B 1 410 ? 14.429 94.441 60.411 1.00 41.84 392 ARG B C 1
ATOM 6243 O O . ARG B 1 410 ? 13.572 93.859 61.086 1.00 62.36 392 ARG B O 1
ATOM 6251 N N . VAL B 1 411 ? 14.607 94.176 59.109 1.00 36.74 393 VAL B N 1
ATOM 6252 C CA . VAL B 1 411 ? 13.818 93.123 58.461 1.00 47.02 393 VAL B CA 1
ATOM 6253 C C . VAL B 1 411 ? 14.161 91.761 59.055 1.00 45.46 393 VAL B C 1
ATOM 6254 O O . VAL B 1 411 ? 13.273 90.978 59.402 1.00 47.75 393 VAL B O 1
ATOM 6258 N N . LEU B 1 412 ? 15.458 91.473 59.192 1.00 44.05 394 LEU B N 1
ATOM 6259 C CA . LEU B 1 412 ? 15.919 90.228 59.795 1.00 44.44 394 LEU B CA 1
ATOM 6260 C C . LEU B 1 412 ? 15.311 89.990 61.173 1.00 52.83 394 LEU B C 1
ATOM 6261 O O . LEU B 1 412 ? 14.816 88.897 61.467 1.00 73.26 394 LEU B O 1
ATOM 6266 N N . LYS B 1 413 ? 15.362 90.995 62.046 1.00 58.06 395 LYS B N 1
ATOM 6267 C CA . LYS B 1 413 ? 14.846 90.818 63.397 1.00 56.87 395 LYS B CA 1
ATOM 6268 C C . LYS B 1 413 ? 13.352 90.535 63.428 1.00 59.24 395 LYS B C 1
ATOM 6269 O O . LYS B 1 413 ? 12.785 90.407 64.520 1.00 71.13 395 LYS B O 1
ATOM 6275 N N . GLN B 1 414 ? 12.707 90.408 62.268 1.00 60.17 396 GLN B N 1
ATOM 6276 C CA . GLN B 1 414 ? 11.274 90.172 62.216 1.00 58.01 396 GLN B CA 1
ATOM 6277 C C . GLN B 1 414 ? 10.839 89.196 61.131 1.00 59.49 396 GLN B C 1
ATOM 6278 O O . GLN B 1 414 ? 9.632 88.993 60.967 1.00 59.76 396 GLN B O 1
ATOM 6284 N N . LEU B 1 415 ? 11.763 88.578 60.400 1.00 62.40 397 LEU B N 1
ATOM 6285 C CA . LEU B 1 415 ? 11.413 87.859 59.176 1.00 63.77 397 LEU B CA 1
ATOM 6286 C C . LEU B 1 415 ? 11.126 86.403 59.510 1.00 84.01 397 LEU B C 1
ATOM 6287 O O . LEU B 1 415 ? 12.044 85.590 59.671 1.00 82.53 397 LEU B O 1
ATOM 6292 N N . SER B 1 416 ? 9.832 86.102 59.625 1.00 92.88 398 SER B N 1
ATOM 6293 C CA . SER B 1 416 ? 9.249 84.766 59.760 1.00 96.43 398 SER B CA 1
ATOM 6294 C C . SER B 1 416 ? 10.183 83.681 60.281 1.00 97.74 398 SER B C 1
ATOM 6295 O O . SER B 1 416 ? 9.730 82.604 60.663 1.00 101.92 398 SER B O 1
#

InterPro domains:
  IPR004155 PBS lyase HEAT-like repeat [SM00567] (31-60)
  IPR004155 PBS lyase HEAT-like repeat [SM00567] (67-96)
  IPR011989 Armadillo-like helical [G3DSA:1.25.10.10] (17-178)
  IPR016024 Armadillo-type fold [SSF48371] (31-218)

Nearest PDB structures (foldseek):
  7mc4-assembly1_A  TM=1.002E+00  e=7.139E-48  Synechococcus sp. A15-62
  4xl5-assembly1_C  TM=6.048E-01  e=1.314E-04  synthetic construct
  7p0h-assembly2_B  TM=4.984E-01  e=6.570E-05  synthetic construct
  6veh-assembly1_A  TM=6.928E-01  e=1.486E-02  synthetic construct
  3ltj-assembly1_A  TM=6.665E-01  e=2.144E-02  synthetic construct

Solvent-accessible surface area: 36579 Å² total

B-factor: mean 44.11, std 16.94, range [5.42, 173.23]

Secondary structure (DSSP, 8-state):
-GGGG-------------TTT---TTS-GGG-SSGGGG--HHHHHT--SHHHHHHHHHHHT--TTSSHHHHHHHHHHHHHHHHT-GGGHHHHHHHTT-S-HHHHHHHHHHHHHH-----HHHHHHHHHHHTSSHHHHHHHHHHHHHHT-GGGHHHHGGGGG-SSHHHHHHHHH---SS--GGGGGGHHHHTT-SSHHHHHHHHHHHHHTT-GGGHHHHTT-S---HHHHHHHHHH-TT--S---HHHHHHHHHHHHT-GGGS---GGGPPPSSHHHHHHHHHSSSHHHHHHHHHH---TTT--HHHHHHHHHTTSHHHHHHHHHHHHHHT-GGGHHHHHHHHH--SGGGHHHHHHHHHHHHHHT-GGGHHHHHHHHHH-SSHHHHHHHHHHHTT-/--GGGG-------------TTT---TTS-GGG-SSGGGG--HHHHHT---SHHHHHHHHHHT--TTSSHHHHHHHHHHHHHHHH--GGGHHHHHHHTT-S-HHHHHHHHHHHHHH-PPP-HHHHHHHHHHHSS-HHHHHHHHHHHHHHT-GGGHHHHGGGGG-SSHHHHHHHHH--TTT--SSGGGGHHHHTT-SSHHHHHHHHHHHHHHT-GGGHHHHHT-S---HHHHHHHHHH-TT--S---HHHHHHHHHHHH--GGGS---GGG---SSHHHHHHHHHSSSHHHHHHHHHH---TTT--HHHHHHHHHTTSHHHHHHHHHHHHHHT-GGGHHHHHHHHH--SGGGHHHHHHHHHHHHHHT-GGGHHHHHHHHHH-SSHHHHHHHHHHHTT--

Organism: NCBI:txid1050657

Foldseek 3Di:
DLCVLAPHDDDDDDDADALVVCVQLQDDLVPDPDSVNNLVLLNLLPDDDPVSLVVLLVLLVFDPPDDPSVSSNQSSLLSLLSVLACVSVVSLLVQCPDPPVSSNLSSLNSVLSNLDDDDPVRLVSLVVQQPDDQVSNLSSLLSCLSSQPPPCLVPLVVLCPDVDLLSNLSSLLVCRNVVDNPSLVVLLVLLVPPDQVSVLSSLQSLLSNLPQVCLLSLLARLADLSNLNSNCCNQPVPLPLDGPVVCVVSSLSSLLPQLLRHPADPVLAFDLDQVRLLVQLVDPGSNVPSNSLNSCVDPVVVCSLVVSCNHCCVPLSVLQSSLSSCLVVVVVVVLVSLVVLCPDPDVSNLSSVSSSLSSCLVNVVCVCLVSLVCLCPPPDSSSSVNSSVVSVVRD/DALCVLAPHDDDDDDDADALVVCVPLLPDQVVDPDSVNVLSLQNLLPDQDDVSLVVLLVLLQQPPPDDRSVSSNLSSLLSLLSNLAPVSLVSLLVLCPDPPVSSNLSSLNSLLSNLDDDDPVSLVSLLVSCPDDLVSVLSSLLSCLRSLPCPCLVVLVVQCPPPDLLSNLSSLLVCRNVVDPDSLPVLLVQLAPPDQVSVLSSLQSLLSSLHQVCLLSLLARLADLSNLNSNCCNQPVPLPLDGPPVCPVSSLSSLLNQLLRHDADPVLAFALDLVGLLVQLVDPGSRNNSNSLNSCVDDVVVCSLSVVCRHCCNPLSVLQSSLSSCQVVVVVVPLVSLVVLCPDPPVSNLSSNSSSLSSCLSNLVCVCLVSLVVCLPDPPSSSSVSSSVVSNVRRD

Sequence (792 aa):
DPNSSSAERFDNLVEGLTEERAAVILADPDSLERPVDKYAATRLGASNSEESLDVLIQAAELDPEHLFNRITRRRKAIDALGRRKSPKALPSLFKALKCSDEAAVINSVEAITKIDAPLTEADHEKLLEALKGEDIQKRAVIQAFCRLGVPGVINSISPLQDDSNPLVAGAARAYSKVALQPDGLEVLIPQLVDPIAGRRRSAVIDLGDAGDVTRLEALVTAPVSSLRARSAFQLVDPDKTCQVPEKYAELITQLLQDNPQQLKLRKEWICDIEPTEIENNLQHRDEARQYGGASSLAPKAERILINEIKEKLWSDYVTHYYLTAVVGLQGLEERSDLIRLALAETIPQYTKSRIAAAWGCLRLGLVDQKPLLEELSVSAFWLPLKWTCQRVLKQLQDPNSSSAERFDNLVEGLTEERAAVILADPDSLERPVDKYAATRLGASNSEESLDVLIQAAELDPEHLFNRITRRKAIDALGRRKSPKALPSLFKALKCSDEAAVINSVEAITKIDAPLTEADHEKLLEALKGEDIQKRAVIQAFCRLGVPGVINSISPLQDDSNPLVAGAARAYSKVALQPDGLEVLIPQLVDPIAGRRRSAVIDLGDAGDVTRLEALVTAPVSSLRARSAFQLVDPDKTCQVPEKYAELITQLLQDNPQQLKLRKEWICDIEPTEIENNLQHRDEARQYGGASSLAPKAERILINEIKEKLWSDYVTHYYLTAVVGLQGLEERSDLIRLALAETIPQYTKSRIAAAWGCLRLGLVDQKPLLEELSVSAFWLPLKWTCQRVLKQLS

Radius of gyration: 36.24 Å; Cα contacts (8 Å, |Δi|>4): 1310; chains: 2; bounding box: 61×100×68 Å